Protein AF-A0A954W2I2-F1 (afdb_monomer)

Radius of gyration: 37.7 Å; Cα contacts (8 Å, |Δi|>4): 2623; chains: 1; bounding box: 98×99×85 Å

Nearest PDB structures (foldseek):
  6d8k-assembly1_A  TM=4.641E-01  e=4.142E-04  Bacteroides ovatus
  6d89-assembly1_B  TM=4.055E-01  e=1.858E-03  Bacteroides uniformis
  2ca3-assembly1_A  TM=5.956E-01  e=1.032E-01  Ancylobacter novellus
  2c9x-assembly1_A  TM=5.765E-01  e=9.878E-02  Ancylobacter novellus
  2ca4-assembly1_A  TM=5.779E-01  e=1.179E-01  Ancylobacter novellus

pLDDT: mean 89.98, std 8.97, range [37.19, 98.88]

Sequence (942 aa):
RYFGFHALLSNTEGGLVNGDRLGDDYAMYSGVEDPRFKMVTHDMDTILSLGQVQRTIFAATNIPALRRMIYHPDILPRYFEQLRDMIQNVLHSPRAEMALRESLRGVSSENDIQRMLQFLQARGDYVLSLIPNEVTVSPFLESGRDYWETDSASLALVGTANYDAQSVTVNGRIATLSTDRSWQYGNYVTTIVSTSSTWRYLDNGSNQGTAWRELDFVPDNSWGEGQSQLGYGDNDERTVVGFGDDPNNKHVTTYFRHEFNIPDASQYLTMDMGIIRDDGAAVYLNGQEIARLSLPDNADYQTLASDNLTGGSERSYTFIDLDPALLNDGKNVIAVEIHQAAVDSDDISMQLFVRGRYQPRNVTDLVPGVNRVTVRSMSGPDGTGEVLDETHLDVWYKGGTPTTVSGTLPSGQTTWTTANSPYLVTSDVVVPADGTLVIEPGTSVYFAPDTELRIEGMLEANGTADARIRFTAAPGQALVADEPGGRPGLPAAPPKWDGIHLVDSRAANSIRYVDVEHAQDSEGSIGVINSNAVISNVTVAGTHIRMIYGSNASMILENSVFPDMFAENESPAALGLDNISEHVKLIGRPPRDTGQLIIRNNVFGSNKGHNDVIDADSYQKGQGPLLQIIGNWFRGAGDELLDLGGDVYVAENFFQNVFKDDETSDRGYANAISTGDAGTDTTIVVARNVFYDVDHAINLKNSAATIFENNTVVTVHPDFNDRFNNPNVGSAINLYVDEPGARPGRGAYAAGNIFYDVPRVFGNADLPDETVSSLRLVGNVLDANVANSSVASRPGTVLNLGSQNRIGDARVSGIAAGDISLHAGSAAFNAYLGQDAGADVPPGAWITSSVQSPTAADTVQFTVGGPGIFAYQYRVNGGAWSDVRDIGNGFDGVNTVRTDTLTLSGLTNGNYVVEVQGQDFAGNWISQHLDSIEFAVQSNTS

Structure (mmCIF, N/CA/C/O backbone):
data_AF-A0A954W2I2-F1
#
_entry.id   AF-A0A954W2I2-F1
#
loop_
_atom_site.group_PDB
_atom_site.id
_atom_site.type_symbol
_atom_site.label_atom_id
_atom_site.label_alt_id
_atom_site.label_comp_id
_atom_site.label_asym_id
_atom_site.label_entity_id
_atom_site.label_seq_id
_atom_site.pdbx_PDB_ins_code
_atom_site.Cartn_x
_atom_site.Cartn_y
_atom_site.Cartn_z
_atom_site.occupancy
_atom_site.B_iso_or_equiv
_atom_site.auth_seq_id
_atom_site.auth_comp_id
_atom_site.auth_asym_id
_atom_site.auth_atom_id
_atom_site.pdbx_PDB_model_num
ATOM 1 N N . ARG A 1 1 ? -7.887 -34.443 -11.861 1.00 86.50 1 ARG A N 1
ATOM 2 C CA . ARG A 1 1 ? -7.663 -34.109 -13.290 1.00 86.50 1 ARG A CA 1
ATOM 3 C C . ARG A 1 1 ? -8.789 -34.600 -14.208 1.00 86.50 1 ARG A C 1
ATOM 5 O O . ARG A 1 1 ? -9.474 -33.738 -14.722 1.00 86.50 1 ARG A O 1
ATOM 12 N N . TYR A 1 2 ? -9.052 -35.913 -14.359 1.00 89.56 2 TYR A N 1
ATOM 13 C CA . TYR A 1 2 ? -10.120 -36.452 -15.243 1.00 89.56 2 TYR A CA 1
ATOM 14 C C . TYR A 1 2 ? -11.472 -35.726 -15.099 1.00 89.56 2 TYR A C 1
ATOM 16 O O . TYR A 1 2 ? -11.940 -35.108 -16.046 1.00 89.56 2 TYR A O 1
ATOM 24 N N . PHE A 1 3 ? -12.045 -35.696 -13.890 1.00 91.00 3 PHE A N 1
ATOM 25 C CA . PHE A 1 3 ? -13.309 -34.990 -13.635 1.00 91.00 3 PHE A CA 1
ATOM 26 C C . PHE A 1 3 ? -13.245 -33.490 -13.954 1.00 91.00 3 PHE A C 1
ATOM 28 O O . PHE A 1 3 ? -14.192 -32.940 -14.504 1.00 91.00 3 PHE A O 1
ATOM 35 N N . GLY A 1 4 ? -12.108 -32.847 -13.670 1.00 91.75 4 GLY A N 1
ATOM 36 C CA . GLY A 1 4 ? -11.920 -31.421 -13.931 1.00 91.75 4 GLY A CA 1
ATOM 37 C C . GLY A 1 4 ? -11.895 -31.119 -15.427 1.00 91.75 4 GLY A C 1
ATOM 38 O O . GLY A 1 4 ? -12.516 -30.162 -15.865 1.00 91.75 4 GLY A O 1
ATOM 39 N N . PHE A 1 5 ? -11.260 -31.976 -16.231 1.00 90.00 5 PHE A N 1
ATOM 40 C CA . PHE A 1 5 ? -11.239 -31.829 -17.686 1.00 90.00 5 PHE A CA 1
ATOM 41 C C . PHE A 1 5 ? -12.660 -31.840 -18.266 1.00 90.00 5 PHE A C 1
ATOM 43 O O . PHE A 1 5 ? -13.027 -30.959 -19.036 1.00 90.00 5 PHE A O 1
ATOM 50 N N . HIS A 1 6 ? -13.503 -32.772 -17.822 1.00 89.38 6 HIS A N 1
ATOM 51 C CA . HIS A 1 6 ? -14.897 -32.832 -18.267 1.00 89.38 6 HIS A CA 1
ATOM 52 C C . HIS A 1 6 ? -15.765 -31.687 -17.750 1.00 89.38 6 HIS A C 1
ATOM 54 O O . HIS A 1 6 ? -16.657 -31.236 -18.467 1.00 89.38 6 HIS A O 1
ATOM 60 N N . ALA A 1 7 ? -15.486 -31.183 -16.546 1.00 90.69 7 ALA A N 1
ATOM 61 C CA . ALA A 1 7 ? -16.116 -29.968 -16.049 1.00 90.69 7 ALA A CA 1
ATOM 62 C C . ALA A 1 7 ? -15.771 -28.756 -16.935 1.00 90.69 7 ALA A C 1
ATOM 64 O O . ALA A 1 7 ? -16.663 -27.963 -17.244 1.00 90.69 7 ALA A O 1
ATOM 65 N N . LEU A 1 8 ? -14.519 -28.631 -17.392 1.00 90.69 8 LEU A N 1
ATOM 66 C CA . LEU A 1 8 ? -14.087 -27.561 -18.301 1.00 90.69 8 LEU A CA 1
ATOM 67 C C . LEU A 1 8 ? -14.719 -27.682 -19.687 1.00 90.69 8 LEU A C 1
ATOM 69 O O . LEU A 1 8 ? -15.139 -26.680 -20.244 1.00 90.69 8 LEU A O 1
ATOM 73 N N . LEU A 1 9 ? -14.878 -28.897 -20.211 1.00 88.12 9 LEU A N 1
ATOM 74 C CA . LEU A 1 9 ? -15.574 -29.115 -21.484 1.00 88.12 9 LEU A CA 1
ATOM 75 C C . LEU A 1 9 ? -17.100 -28.987 -21.385 1.00 88.12 9 LEU A C 1
ATOM 77 O O . LEU A 1 9 ? -17.787 -29.066 -22.397 1.00 88.12 9 LEU A O 1
ATOM 81 N N . SER A 1 10 ? -17.647 -28.808 -20.178 1.00 88.38 10 SER A N 1
ATOM 82 C CA . SER A 1 10 ? -19.093 -28.835 -19.932 1.00 88.38 10 SER A CA 1
ATOM 83 C C . SER A 1 10 ? -19.747 -30.136 -20.436 1.00 88.38 10 SER A C 1
ATOM 85 O O . SER A 1 10 ? -20.906 -30.126 -20.839 1.00 88.38 10 SER A O 1
ATOM 87 N N . ASN A 1 11 ? -19.025 -31.265 -20.377 1.00 86.31 11 ASN A N 1
ATOM 88 C CA . ASN A 1 11 ? -19.414 -32.541 -20.993 1.00 86.31 11 ASN A CA 1
ATOM 89 C C . ASN A 1 11 ? -20.772 -33.057 -20.489 1.00 86.31 11 ASN A C 1
ATOM 91 O O . ASN A 1 11 ? -20.876 -33.326 -19.297 1.00 86.31 11 ASN A O 1
ATOM 95 N N . THR A 1 12 ? -21.781 -33.247 -21.346 1.00 83.19 12 THR A N 1
ATOM 96 C CA . THR A 1 12 ? -23.143 -33.695 -20.976 1.00 83.19 12 THR A CA 1
ATOM 97 C C . THR A 1 12 ? -23.441 -35.191 -21.191 1.00 83.19 12 THR A C 1
ATOM 99 O O . THR A 1 12 ? -24.573 -35.587 -20.935 1.00 83.19 12 THR A O 1
ATOM 102 N N . GLU A 1 13 ? -22.452 -36.024 -21.536 1.00 80.81 13 GLU A N 1
ATOM 103 C CA . GLU A 1 13 ? -22.639 -37.481 -21.738 1.00 80.81 13 GLU A CA 1
ATOM 104 C C . GLU A 1 13 ? -23.130 -38.296 -20.523 1.00 80.81 13 GLU A C 1
ATOM 106 O O . GLU A 1 13 ? -22.941 -37.914 -19.359 1.00 80.81 13 GLU A O 1
ATOM 111 N N . GLY A 1 14 ? -23.696 -39.475 -20.793 1.00 75.88 14 GLY A N 1
ATOM 112 C CA . GLY A 1 14 ? -24.172 -40.466 -19.822 1.00 75.88 14 GLY A CA 1
ATOM 113 C C . GLY A 1 14 ? -23.029 -41.169 -19.083 1.00 75.88 14 GLY A C 1
ATOM 114 O O . GLY A 1 14 ? -22.741 -42.345 -19.267 1.00 75.88 14 GLY A O 1
ATOM 115 N N . GLY A 1 15 ? -22.329 -40.459 -18.197 1.00 79.94 15 GLY A N 1
ATOM 116 C CA . GLY A 1 15 ? -21.151 -41.013 -17.526 1.00 79.94 15 GLY A CA 1
ATOM 117 C C . GLY A 1 15 ? -20.948 -40.552 -16.090 1.00 79.94 15 GLY A C 1
ATOM 118 O O . GLY A 1 15 ? -21.624 -39.657 -15.572 1.00 79.94 15 GLY A O 1
ATOM 119 N N . LEU A 1 16 ? -19.915 -41.118 -15.451 1.00 85.19 16 LEU A N 1
ATOM 120 C CA . LEU A 1 16 ? -19.488 -40.742 -14.094 1.00 85.19 16 LEU A CA 1
ATOM 121 C C . LEU A 1 16 ? -19.253 -39.234 -13.939 1.00 85.19 16 LEU A C 1
ATOM 123 O O . LEU A 1 16 ? -19.415 -38.684 -12.853 1.00 85.19 16 LEU A O 1
ATOM 127 N N . VAL A 1 17 ? -18.872 -38.563 -15.025 1.00 84.50 17 VAL A N 1
ATOM 128 C CA . VAL A 1 17 ? -18.570 -37.127 -15.070 1.00 84.50 17 VAL A CA 1
ATOM 129 C C . VAL A 1 17 ? -19.801 -36.241 -14.866 1.00 84.50 17 VAL A C 1
ATOM 131 O O . VAL A 1 17 ? -19.653 -35.135 -14.351 1.00 84.50 17 VAL A O 1
ATOM 134 N N . ASN A 1 18 ? -21.001 -36.744 -15.173 1.00 82.94 18 ASN A N 1
ATOM 135 C CA . ASN A 1 18 ? -22.278 -36.055 -14.948 1.00 82.94 18 ASN A CA 1
ATOM 136 C C . ASN A 1 18 ? -23.064 -36.569 -13.755 1.00 82.94 18 ASN A C 1
ATOM 138 O O . ASN A 1 18 ? -24.128 -36.042 -13.424 1.00 82.94 18 ASN A O 1
ATOM 142 N N . GLY A 1 19 ? -22.510 -37.585 -13.099 1.00 78.75 19 GLY A N 1
ATOM 143 C CA . GLY A 1 19 ? -23.147 -38.258 -11.990 1.00 78.75 19 GLY A CA 1
ATOM 144 C C . GLY A 1 19 ? -24.462 -38.934 -12.382 1.00 78.75 19 GLY A C 1
ATOM 145 O O . GLY A 1 19 ? -25.343 -39.086 -11.533 1.00 78.75 19 GLY A O 1
ATOM 146 N N . ASP A 1 20 ? -24.584 -39.334 -13.652 1.00 77.12 20 ASP A N 1
ATOM 147 C CA . ASP A 1 20 ? -25.616 -40.266 -14.086 1.00 77.12 20 ASP A CA 1
ATOM 148 C C . ASP A 1 20 ? -25.353 -41.636 -13.436 1.00 77.12 20 ASP A C 1
ATOM 150 O O . ASP A 1 20 ? -24.212 -42.093 -13.334 1.00 77.12 20 ASP A O 1
ATOM 154 N N . ARG A 1 21 ? -26.417 -42.280 -12.950 1.00 60.41 21 ARG A N 1
ATOM 155 C CA . ARG A 1 21 ? -26.360 -43.611 -12.335 1.00 60.41 21 ARG A CA 1
ATOM 156 C C . ARG A 1 21 ? -26.293 -44.737 -13.373 1.00 60.41 21 ARG A C 1
ATOM 158 O O . ARG A 1 21 ? -26.057 -45.871 -12.965 1.00 60.41 21 ARG A O 1
ATOM 165 N N . LEU A 1 22 ? -26.520 -44.444 -14.657 1.00 68.62 22 LEU A N 1
ATOM 166 C CA . LEU A 1 22 ? -26.462 -45.420 -15.752 1.00 68.62 22 LEU A CA 1
ATOM 167 C C . LEU A 1 22 ? -25.013 -45.778 -16.138 1.00 68.62 22 LEU A C 1
ATOM 169 O O . LEU A 1 22 ? -24.700 -46.963 -16.225 1.00 68.62 22 LEU A O 1
ATOM 173 N N . GLY A 1 23 ? -24.119 -44.783 -16.222 1.00 64.62 23 GLY A N 1
ATOM 174 C CA . GLY A 1 23 ? -22.660 -44.956 -16.177 1.00 64.62 23 GLY A CA 1
ATOM 175 C C . GLY A 1 23 ? -22.021 -45.732 -17.336 1.00 64.62 23 GLY A C 1
ATOM 176 O O . GLY A 1 23 ? -21.141 -46.551 -17.076 1.00 64.62 23 GLY A O 1
ATOM 177 N N . ASP A 1 24 ? -22.423 -45.491 -18.582 1.00 74.56 24 ASP A N 1
ATOM 178 C CA . ASP A 1 24 ? -21.962 -46.221 -19.770 1.00 74.56 24 ASP A CA 1
ATOM 179 C C . ASP A 1 24 ? -20.808 -45.551 -20.543 1.00 74.56 24 ASP A C 1
ATOM 181 O O . ASP A 1 24 ? -20.034 -46.252 -21.199 1.00 74.56 24 ASP A O 1
ATOM 185 N N . ASP A 1 25 ? -20.577 -44.247 -20.367 1.00 81.81 25 ASP A N 1
ATOM 186 C CA . ASP A 1 25 ? -19.609 -43.479 -21.173 1.00 81.81 25 ASP A CA 1
ATOM 187 C C . ASP A 1 25 ? -18.194 -43.374 -20.572 1.00 81.81 25 ASP A C 1
ATOM 189 O O . ASP A 1 25 ? -17.536 -42.325 -20.552 1.00 81.81 25 ASP A O 1
ATOM 193 N N . TYR A 1 26 ? -17.676 -44.490 -20.053 1.00 83.75 26 TYR A N 1
ATOM 194 C CA . TYR A 1 26 ? -16.269 -44.594 -19.658 1.00 83.75 26 TYR A CA 1
ATOM 195 C C . TYR A 1 26 ? -15.740 -46.030 -19.694 1.00 83.75 26 TYR A C 1
ATOM 197 O O . TYR A 1 26 ? -16.460 -47.004 -19.497 1.00 83.75 26 TYR A O 1
ATOM 205 N N . ALA A 1 27 ? -14.424 -46.159 -19.855 1.00 84.94 27 ALA A N 1
ATOM 206 C CA . ALA A 1 27 ? -13.701 -47.400 -19.612 1.00 84.94 27 ALA A CA 1
ATOM 207 C C . ALA A 1 27 ? -12.643 -47.205 -18.518 1.00 84.94 27 ALA A C 1
ATOM 209 O O . ALA A 1 27 ? -12.131 -46.106 -18.300 1.00 84.94 27 ALA A O 1
ATOM 210 N N . MET A 1 28 ? -12.286 -48.291 -17.832 1.00 86.44 28 MET A N 1
ATOM 211 C CA . MET A 1 28 ? -11.155 -48.325 -16.906 1.00 86.44 28 MET A CA 1
ATOM 212 C C . MET A 1 28 ? -10.052 -49.198 -17.488 1.00 86.44 28 MET A C 1
ATOM 214 O O . MET A 1 28 ? -10.262 -50.373 -17.779 1.00 86.44 28 MET A O 1
ATOM 218 N N . TYR A 1 29 ? -8.864 -48.626 -17.629 1.00 86.56 29 TYR A N 1
ATOM 219 C CA . TYR A 1 29 ? -7.682 -49.320 -18.120 1.00 86.56 29 TYR A CA 1
ATOM 220 C C . TYR A 1 29 ? -6.664 -49.478 -16.991 1.00 86.56 29 TYR A C 1
ATOM 222 O O . TYR A 1 29 ? -6.286 -48.489 -16.371 1.00 86.56 29 TYR A O 1
ATOM 230 N N . SER A 1 30 ? -6.190 -50.696 -16.736 1.00 87.88 30 SER A N 1
ATOM 231 C CA . SER A 1 30 ? -5.024 -50.953 -15.881 1.00 87.88 30 SER A CA 1
ATOM 232 C C . SER A 1 30 ? -3.902 -51.488 -16.763 1.00 87.88 30 SER A C 1
ATOM 234 O O . SER A 1 30 ? -4.107 -52.423 -17.539 1.00 87.88 30 SER A O 1
ATOM 236 N N . GLY A 1 31 ? -2.740 -50.839 -16.705 1.00 82.25 31 GLY A N 1
ATOM 237 C CA . GLY A 1 31 ? -1.587 -51.226 -17.502 1.00 82.25 31 GLY A CA 1
ATOM 238 C C . GLY A 1 31 ? -0.865 -52.435 -16.914 1.00 82.25 31 GLY A C 1
ATOM 239 O O . GLY A 1 31 ? -0.944 -52.716 -15.723 1.00 82.25 31 GLY A O 1
ATOM 240 N N . VAL A 1 32 ? -0.109 -53.135 -17.760 1.00 83.94 32 VAL A N 1
ATOM 241 C CA . VAL A 1 32 ? 0.729 -54.265 -17.323 1.00 83.94 32 VAL A CA 1
ATOM 242 C C . VAL A 1 32 ? 1.962 -53.781 -16.542 1.00 83.94 32 VAL A C 1
ATOM 244 O O . VAL A 1 32 ? 2.376 -54.434 -15.591 1.00 83.94 32 VAL A O 1
ATOM 247 N N . GLU A 1 33 ? 2.529 -52.627 -16.914 1.00 81.94 33 GLU A N 1
ATOM 248 C CA . GLU A 1 33 ? 3.701 -52.024 -16.248 1.00 81.94 33 GLU A CA 1
ATOM 249 C C . GLU A 1 33 ? 3.316 -51.011 -15.157 1.00 81.94 33 GLU A C 1
ATOM 251 O O . GLU A 1 33 ? 3.962 -50.940 -14.114 1.00 81.94 33 GLU A O 1
ATOM 256 N N . ASP A 1 34 ? 2.241 -50.249 -15.378 1.00 78.94 34 ASP A N 1
ATOM 257 C CA . ASP A 1 34 ? 1.640 -49.348 -14.392 1.00 78.94 34 ASP A CA 1
ATOM 258 C C . ASP A 1 34 ? 0.247 -49.884 -14.032 1.00 78.94 34 ASP A C 1
ATOM 260 O O . ASP A 1 34 ? -0.706 -49.647 -14.783 1.00 78.94 34 ASP A O 1
ATOM 264 N N . PRO A 1 35 ? 0.109 -50.612 -12.908 1.00 84.62 35 PRO A N 1
ATOM 265 C CA . PRO A 1 35 ? -1.141 -51.275 -12.547 1.00 84.62 35 PRO A CA 1
ATOM 266 C C . PRO A 1 35 ? -2.223 -50.298 -12.065 1.00 84.62 35 PRO A C 1
ATOM 268 O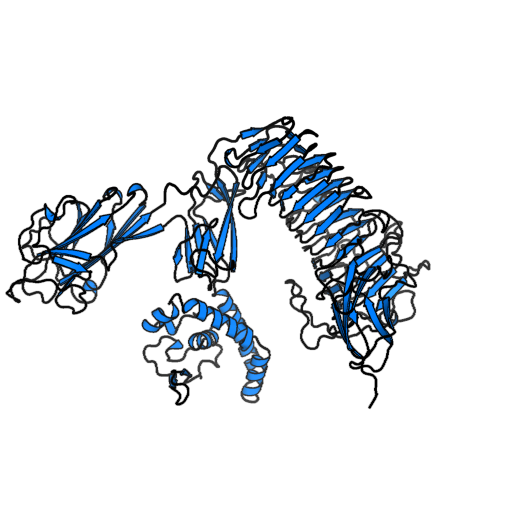 O . PRO A 1 35 ? -3.342 -50.722 -11.761 1.00 84.62 35 PRO A O 1
ATOM 271 N N . ARG A 1 36 ? -1.934 -48.991 -11.979 1.00 84.81 36 ARG A N 1
ATOM 272 C CA . ARG A 1 36 ? -2.935 -47.990 -11.595 1.00 84.81 36 ARG A CA 1
ATOM 273 C C . ARG A 1 36 ? -4.030 -47.908 -12.655 1.00 84.81 36 ARG A C 1
ATOM 275 O O . ARG A 1 36 ? -3.755 -47.763 -13.846 1.00 84.81 36 ARG A O 1
ATOM 282 N N . PHE A 1 37 ? -5.281 -47.950 -12.204 1.00 83.50 37 PHE A N 1
ATOM 283 C CA . PHE A 1 37 ? -6.432 -47.762 -13.078 1.00 83.50 37 PHE A CA 1
ATOM 284 C C . PHE A 1 37 ? -6.491 -46.321 -13.596 1.00 83.50 37 PHE A C 1
ATOM 286 O O . PHE A 1 37 ? -6.440 -45.361 -12.825 1.00 83.50 37 PHE A O 1
ATOM 293 N N . LYS A 1 38 ? -6.623 -46.177 -14.913 1.00 83.31 38 LYS A N 1
ATOM 294 C CA . LYS A 1 38 ? -6.847 -44.921 -15.624 1.00 83.31 38 LYS A CA 1
ATOM 295 C C . LYS A 1 38 ? -8.264 -44.910 -16.175 1.00 83.31 38 LYS A C 1
ATOM 297 O O . LYS A 1 38 ? -8.711 -45.892 -16.764 1.00 83.31 38 LYS A O 1
ATOM 302 N N . MET A 1 39 ? -8.938 -43.782 -16.004 1.00 85.81 39 MET A N 1
ATOM 303 C CA . MET A 1 39 ? -10.219 -43.525 -16.652 1.00 85.81 39 MET A CA 1
ATOM 304 C C . MET A 1 39 ? -9.963 -43.154 -18.109 1.00 85.81 39 MET A C 1
ATOM 306 O O . MET A 1 39 ? -9.154 -42.267 -18.388 1.00 85.81 39 MET A O 1
ATOM 310 N N . VAL A 1 40 ? -10.643 -43.836 -19.019 1.00 84.44 40 VAL A N 1
ATOM 311 C CA . VAL A 1 40 ? -10.643 -43.548 -20.450 1.00 84.44 40 VAL A CA 1
ATOM 312 C C . VAL A 1 40 ? -12.040 -43.083 -20.816 1.00 84.44 40 VAL A C 1
ATOM 314 O O . VAL A 1 40 ? -13.032 -43.702 -20.438 1.00 84.44 40 VAL A O 1
ATOM 317 N N . THR A 1 41 ? -12.109 -41.963 -21.517 1.00 78.88 41 THR A N 1
ATOM 318 C CA . THR A 1 41 ? -13.363 -41.394 -21.995 1.00 78.88 41 THR A CA 1
ATOM 319 C C . THR A 1 41 ? -13.928 -42.235 -23.125 1.00 78.88 41 THR A C 1
ATOM 321 O O . THR A 1 41 ? -13.187 -42.612 -24.034 1.00 78.88 41 THR A O 1
ATOM 324 N N . HIS A 1 42 ? -15.223 -42.508 -23.074 1.00 77.94 42 HIS A N 1
ATOM 325 C CA . HIS A 1 42 ? -15.982 -43.122 -24.153 1.00 77.94 42 HIS A CA 1
ATOM 326 C C . HIS A 1 42 ? -17.141 -42.186 -24.489 1.00 77.94 42 HIS A C 1
ATOM 328 O O . HIS A 1 42 ? -17.615 -41.532 -23.575 1.00 77.94 42 HIS A O 1
ATOM 334 N N . ASP A 1 43 ? -17.523 -42.134 -25.766 1.00 74.81 43 ASP A N 1
ATOM 335 C CA . ASP A 1 43 ? -18.531 -41.239 -26.354 1.00 74.81 43 ASP A CA 1
ATOM 336 C C . ASP A 1 43 ? -18.302 -39.740 -26.069 1.00 74.81 43 ASP A C 1
ATOM 338 O O . ASP A 1 43 ? -18.113 -39.300 -24.944 1.00 74.81 43 ASP A O 1
ATOM 342 N N . MET A 1 44 ? -18.164 -38.923 -27.108 1.00 76.56 44 MET A N 1
ATOM 343 C CA . MET A 1 44 ? -17.778 -37.506 -26.965 1.00 76.56 44 MET A CA 1
ATOM 344 C C . MET A 1 44 ? -18.493 -36.637 -27.997 1.00 76.56 44 MET A C 1
ATOM 346 O O . MET A 1 44 ? -17.948 -35.647 -28.488 1.00 76.56 44 MET A O 1
ATOM 350 N N . ASP A 1 45 ? -19.697 -37.014 -28.399 1.00 74.06 45 ASP A N 1
ATOM 351 C CA . ASP A 1 45 ? -20.433 -36.278 -29.419 1.00 74.06 45 ASP A CA 1
ATOM 352 C C . ASP A 1 45 ? -21.128 -35.020 -28.853 1.00 74.06 45 ASP A C 1
ATOM 354 O O . ASP A 1 45 ? -21.375 -34.066 -29.598 1.00 74.06 45 ASP A O 1
ATOM 358 N N . THR A 1 46 ? -21.303 -34.918 -27.530 1.00 72.31 46 THR A N 1
ATOM 359 C CA . THR A 1 46 ? -21.848 -33.729 -26.854 1.00 72.31 46 THR A CA 1
ATOM 360 C C . THR A 1 46 ? -20.826 -32.619 -26.575 1.00 72.31 46 THR A C 1
ATOM 362 O O . THR A 1 46 ? -21.223 -31.455 -26.471 1.00 72.31 46 THR A O 1
ATOM 365 N N . ILE A 1 47 ? -19.515 -32.908 -26.527 1.00 71.88 47 ILE A N 1
ATOM 366 C CA . ILE A 1 47 ? -18.461 -31.912 -26.201 1.00 71.88 47 ILE A CA 1
ATOM 367 C C . ILE A 1 47 ? -18.081 -30.988 -27.372 1.00 71.88 47 ILE A C 1
ATOM 369 O O . ILE A 1 47 ? -17.350 -30.018 -27.180 1.00 71.88 47 ILE A O 1
ATOM 373 N N . LEU A 1 48 ? -18.542 -31.303 -28.587 1.00 63.16 48 LEU A N 1
ATOM 374 C CA . LEU A 1 48 ? -18.307 -30.514 -29.806 1.00 63.16 48 LEU A CA 1
ATOM 375 C C . LEU A 1 48 ? -19.510 -29.636 -30.192 1.00 63.16 48 LEU A C 1
ATOM 377 O O . LEU A 1 48 ? -19.427 -28.845 -31.133 1.00 63.16 48 LEU A O 1
ATOM 381 N N . SER A 1 49 ? -20.619 -29.745 -29.455 1.00 62.59 49 SER A N 1
ATOM 382 C CA . SER A 1 49 ? -21.685 -28.741 -29.456 1.00 62.59 49 SER A CA 1
ATOM 383 C C . SER A 1 49 ? -21.302 -27.600 -28.503 1.00 62.59 49 SER A C 1
ATOM 385 O O . SER A 1 49 ? -20.543 -27.824 -27.562 1.00 62.59 49 SER A O 1
ATOM 387 N N . LEU A 1 50 ? -21.750 -26.359 -28.742 1.00 65.25 50 LEU A N 1
ATOM 388 C CA . LEU A 1 50 ? -21.446 -25.250 -27.823 1.00 65.25 50 LEU A CA 1
ATOM 389 C C . LEU A 1 50 ? -22.061 -25.573 -26.451 1.00 65.25 50 LEU A C 1
ATOM 391 O O . LEU A 1 50 ? -23.276 -25.481 -26.279 1.00 65.25 50 LEU A O 1
ATOM 395 N N . GLY A 1 51 ? -21.224 -26.015 -25.509 1.00 73.75 51 GLY A N 1
ATOM 396 C CA . GLY A 1 51 ? -21.629 -26.406 -24.164 1.00 73.75 51 GLY A CA 1
ATOM 397 C C . GLY A 1 51 ? -22.149 -25.226 -23.337 1.00 73.75 51 GLY A C 1
ATOM 398 O O . GLY A 1 51 ? -22.268 -24.092 -23.800 1.00 73.75 51 GLY A O 1
ATOM 399 N N . GLN A 1 52 ? -22.448 -25.465 -22.060 1.00 86.38 52 GLN A N 1
ATOM 400 C CA . GLN A 1 52 ? -22.946 -24.415 -21.165 1.00 86.38 52 GLN A CA 1
ATOM 401 C C . GLN A 1 52 ? -21.802 -23.751 -20.389 1.00 86.38 52 GLN A C 1
ATOM 403 O O . GLN A 1 52 ? -21.125 -24.418 -19.602 1.00 86.38 52 GLN A O 1
ATOM 408 N N . VAL A 1 53 ? -21.626 -22.434 -20.571 1.00 89.12 53 VAL A N 1
ATOM 409 C CA . VAL A 1 53 ? -20.584 -21.637 -19.889 1.00 89.12 53 VAL A CA 1
ATOM 410 C C . VAL A 1 53 ? -20.751 -21.673 -18.371 1.00 89.12 53 VAL A C 1
ATOM 412 O O . VAL A 1 53 ? -19.770 -21.876 -17.671 1.00 89.12 53 VAL A O 1
ATOM 415 N N . GLN A 1 54 ? -21.980 -21.558 -17.856 1.00 92.19 54 GLN A N 1
ATOM 416 C CA . GLN A 1 54 ? -22.265 -21.439 -16.415 1.00 92.19 54 GLN A CA 1
ATOM 417 C C . GLN A 1 54 ? -22.657 -22.766 -15.740 1.00 92.19 54 GLN A C 1
ATOM 419 O O . GLN A 1 54 ? -23.424 -22.805 -14.780 1.00 92.19 54 GLN A O 1
ATOM 424 N N . ARG A 1 55 ? -22.178 -23.897 -16.263 1.00 88.81 55 ARG A N 1
ATOM 425 C CA . ARG A 1 55 ? -22.503 -25.214 -15.705 1.00 88.81 55 ARG A CA 1
ATOM 426 C C . ARG A 1 55 ? -21.696 -25.513 -14.439 1.00 88.81 55 ARG A C 1
ATOM 428 O O . ARG A 1 55 ? -20.526 -25.145 -14.349 1.00 88.81 55 ARG A O 1
ATOM 435 N N . THR A 1 56 ? -22.272 -26.248 -13.488 1.00 90.06 56 THR A N 1
ATOM 436 C CA . THR A 1 56 ? -21.550 -26.660 -12.270 1.00 90.06 56 THR A CA 1
ATOM 437 C C . THR A 1 56 ? -20.256 -27.421 -12.585 1.00 90.06 56 THR A C 1
ATOM 439 O O . THR A 1 56 ? -20.216 -28.261 -13.485 1.00 90.06 56 THR A O 1
ATOM 442 N N . ILE A 1 57 ? -19.200 -27.157 -11.813 1.00 92.62 57 ILE A N 1
ATOM 443 C CA . ILE A 1 57 ? -17.947 -27.929 -11.840 1.00 92.62 57 ILE A CA 1
ATOM 444 C C . ILE A 1 57 ? -18.017 -29.199 -10.980 1.00 92.62 57 ILE A C 1
ATOM 446 O O . ILE A 1 57 ? -17.045 -29.942 -10.905 1.00 92.62 57 ILE A O 1
ATOM 450 N N . PHE A 1 58 ? -19.158 -29.469 -10.341 1.00 91.88 58 PHE A N 1
ATOM 451 C CA . PHE A 1 58 ? -19.365 -30.595 -9.427 1.00 91.88 58 PHE A CA 1
ATOM 452 C C . PHE A 1 58 ? -20.399 -31.606 -9.946 1.00 91.88 58 PHE A C 1
ATOM 454 O O . PHE A 1 58 ? -20.994 -32.332 -9.155 1.00 91.88 58 PHE A O 1
ATOM 461 N N . ALA A 1 59 ? -20.626 -31.695 -11.260 1.00 88.69 59 ALA A N 1
ATOM 462 C CA . ALA A 1 59 ? -21.658 -32.572 -11.835 1.00 88.69 59 ALA A CA 1
ATOM 463 C C . ALA A 1 59 ? -21.516 -34.051 -11.400 1.00 88.69 59 ALA A C 1
ATOM 465 O O . ALA A 1 59 ? -22.491 -34.678 -10.989 1.00 88.69 59 ALA A O 1
ATOM 466 N N . ALA A 1 60 ? -20.286 -34.574 -11.353 1.00 88.38 60 ALA A N 1
ATOM 467 C CA . ALA A 1 60 ? -19.977 -35.924 -10.868 1.00 88.38 60 ALA A CA 1
ATOM 468 C C . ALA A 1 60 ? -20.433 -36.205 -9.419 1.00 88.38 60 ALA A C 1
ATOM 470 O O . ALA A 1 60 ? -20.604 -37.360 -9.026 1.00 88.38 60 ALA A O 1
ATOM 471 N N . THR A 1 61 ? -20.650 -35.165 -8.607 1.00 88.12 61 THR A N 1
ATOM 472 C CA . THR A 1 61 ? -21.031 -35.305 -7.191 1.00 88.12 61 THR A CA 1
ATOM 473 C C . THR A 1 61 ? -22.488 -35.730 -6.979 1.00 88.12 61 THR A C 1
ATOM 475 O O . THR A 1 61 ? -22.873 -36.034 -5.850 1.00 88.12 61 THR A O 1
ATOM 478 N N . ASN A 1 62 ? -23.287 -35.864 -8.044 1.00 84.88 62 ASN A N 1
ATOM 479 C CA . ASN A 1 62 ? -24.583 -36.547 -7.954 1.00 84.88 62 ASN A CA 1
ATOM 480 C C . ASN A 1 62 ? -24.429 -38.039 -7.586 1.00 84.88 62 ASN A C 1
ATOM 482 O O . ASN A 1 62 ? -25.366 -38.650 -7.067 1.00 84.88 62 ASN A O 1
ATOM 486 N N . ILE A 1 63 ? -23.236 -38.621 -7.780 1.00 85.75 63 ILE A N 1
ATOM 487 C CA . ILE A 1 63 ? -22.874 -39.942 -7.257 1.00 85.75 63 ILE A CA 1
ATOM 488 C C . ILE A 1 63 ? -22.317 -39.780 -5.829 1.00 85.75 63 ILE A C 1
ATOM 490 O O . ILE A 1 63 ? -21.251 -39.182 -5.661 1.00 85.75 63 ILE A O 1
ATOM 494 N N . PRO A 1 64 ? -22.950 -40.363 -4.787 1.00 85.19 64 PRO A N 1
ATOM 495 C CA . PRO A 1 64 ? -22.540 -40.159 -3.391 1.00 85.19 64 PRO A CA 1
ATOM 496 C C . PRO A 1 64 ? -21.078 -40.516 -3.089 1.00 85.19 64 PRO A C 1
ATOM 498 O O . PRO A 1 64 ? -20.422 -39.841 -2.297 1.00 85.19 64 PRO A O 1
ATOM 501 N N . ALA A 1 65 ? -20.538 -41.555 -3.733 1.00 86.25 65 ALA A N 1
ATOM 502 C CA . ALA A 1 65 ? -19.138 -41.943 -3.562 1.00 86.25 65 ALA A CA 1
ATOM 503 C C . ALA A 1 65 ? -18.168 -40.888 -4.122 1.00 86.25 65 ALA A C 1
ATOM 505 O O . ALA A 1 65 ? -17.199 -40.533 -3.453 1.00 86.25 65 ALA A O 1
ATOM 506 N N . LEU A 1 66 ? -18.459 -40.340 -5.308 1.00 87.75 66 LEU A N 1
ATOM 507 C CA . LEU A 1 66 ? -17.656 -39.275 -5.911 1.00 87.75 66 LEU A CA 1
ATOM 508 C C . LEU A 1 66 ? -17.825 -37.955 -5.164 1.00 87.75 66 LEU A C 1
ATOM 510 O O . LEU A 1 66 ? -16.846 -37.236 -5.013 1.00 87.75 66 LEU A O 1
ATOM 514 N N . ARG A 1 67 ? -19.016 -37.670 -4.621 1.00 87.44 67 ARG A N 1
ATOM 515 C CA . ARG A 1 67 ? -19.232 -36.535 -3.714 1.00 87.44 67 ARG A CA 1
ATOM 516 C C . ARG A 1 67 ? -18.280 -36.591 -2.524 1.00 87.44 67 ARG A C 1
ATOM 518 O O . ARG A 1 67 ? -17.560 -35.630 -2.288 1.00 87.44 67 ARG A O 1
ATOM 525 N N . ARG A 1 68 ? -18.236 -37.725 -1.815 1.00 86.50 68 ARG A N 1
ATOM 526 C CA . ARG A 1 68 ? -17.322 -37.912 -0.674 1.00 86.50 68 ARG A CA 1
ATOM 527 C C . ARG A 1 68 ? -15.855 -37.768 -1.072 1.00 86.50 68 ARG A C 1
ATOM 529 O O . ARG A 1 68 ? -15.093 -37.175 -0.326 1.00 86.50 68 ARG A O 1
ATOM 536 N N . MET A 1 69 ? -15.469 -38.299 -2.233 1.00 89.31 69 MET A N 1
ATOM 537 C CA . MET A 1 69 ? -14.092 -38.207 -2.721 1.00 89.31 69 MET A CA 1
ATOM 538 C C . MET A 1 69 ? -13.709 -36.774 -3.112 1.00 89.31 69 MET A C 1
ATOM 540 O O . MET A 1 69 ? -12.664 -36.297 -2.693 1.00 89.31 69 MET A O 1
ATOM 544 N N . ILE A 1 70 ? -14.530 -36.090 -3.915 1.00 88.31 70 ILE A N 1
ATOM 545 C CA . ILE A 1 70 ? -14.225 -34.748 -4.432 1.00 88.31 70 ILE A CA 1
ATOM 546 C C . ILE A 1 70 ? -14.226 -33.716 -3.302 1.00 88.31 70 ILE A C 1
ATOM 548 O O . ILE A 1 70 ? -13.326 -32.887 -3.264 1.00 88.31 70 ILE A O 1
ATOM 552 N N . TYR A 1 71 ? -15.176 -33.791 -2.363 1.00 83.81 71 TYR A N 1
ATOM 553 C CA . TYR A 1 71 ? -15.217 -32.904 -1.192 1.00 83.81 71 TYR A CA 1
ATOM 554 C C . TYR A 1 71 ? -14.278 -33.336 -0.056 1.00 83.81 71 TYR A C 1
ATOM 556 O O . TYR A 1 71 ? -14.298 -32.729 1.014 1.00 83.81 71 TYR A O 1
ATOM 564 N N . HIS A 1 72 ? -13.448 -34.367 -0.254 1.00 83.50 72 HIS A N 1
ATOM 565 C CA . HIS A 1 72 ? -12.465 -34.749 0.752 1.00 83.50 72 HIS A CA 1
ATOM 566 C C . HIS A 1 72 ? -11.447 -33.608 0.949 1.00 83.50 72 HIS A C 1
ATOM 568 O O . HIS A 1 72 ? -10.956 -33.080 -0.056 1.00 83.50 72 HIS A O 1
ATOM 574 N N . PRO A 1 73 ? -11.079 -33.251 2.196 1.00 73.94 73 PRO A N 1
ATOM 575 C CA . PRO A 1 73 ? -10.158 -32.146 2.478 1.00 73.94 73 PRO A CA 1
ATOM 576 C C . PRO A 1 73 ? -8.840 -32.206 1.695 1.00 73.94 73 PRO A C 1
ATOM 578 O O . PRO A 1 73 ? -8.395 -31.180 1.196 1.00 73.94 73 PRO A O 1
ATOM 581 N N . ASP A 1 74 ? -8.282 -33.405 1.502 1.00 81.38 74 ASP A N 1
ATOM 582 C CA . ASP A 1 74 ? -7.024 -33.611 0.761 1.00 81.38 74 ASP A CA 1
ATOM 583 C C . ASP A 1 74 ? -7.167 -33.602 -0.775 1.00 81.38 74 ASP A C 1
ATOM 585 O O . ASP A 1 74 ? -6.166 -33.579 -1.499 1.00 81.38 74 ASP A O 1
ATOM 589 N N . ILE A 1 75 ? -8.397 -33.696 -1.293 1.00 87.50 75 ILE A N 1
ATOM 590 C CA . ILE A 1 75 ? -8.682 -33.851 -2.729 1.00 87.50 75 ILE A CA 1
ATOM 591 C C . ILE A 1 75 ? -9.260 -32.574 -3.327 1.00 87.50 75 ILE A C 1
ATOM 593 O O . ILE A 1 75 ? -8.891 -32.230 -4.450 1.00 87.50 75 ILE A O 1
ATOM 597 N N . LEU A 1 76 ? -10.131 -31.862 -2.609 1.00 87.25 76 LEU A N 1
ATOM 598 C CA . LEU A 1 76 ? -10.779 -30.654 -3.119 1.00 87.25 76 LEU A CA 1
ATOM 599 C C . LEU A 1 76 ? -9.770 -29.567 -3.552 1.00 87.25 76 LEU A C 1
ATOM 601 O O . LEU A 1 76 ? -9.908 -29.076 -4.673 1.00 87.25 76 LEU A O 1
ATOM 605 N N . PRO A 1 77 ? -8.710 -29.248 -2.778 1.00 85.88 77 PRO A N 1
ATOM 606 C CA . PRO A 1 77 ? -7.699 -28.284 -3.215 1.00 85.88 77 PRO A CA 1
ATOM 607 C C . PRO A 1 77 ? -6.997 -28.724 -4.503 1.00 85.88 77 PRO A C 1
ATOM 609 O O . PRO A 1 77 ? -6.875 -27.955 -5.450 1.00 85.88 77 PRO A O 1
ATOM 612 N N . ARG A 1 78 ? -6.641 -30.012 -4.599 1.00 89.69 78 ARG A N 1
ATOM 613 C CA . ARG A 1 78 ? -6.037 -30.599 -5.807 1.00 89.69 78 ARG A CA 1
ATOM 614 C C . ARG A 1 78 ? -6.995 -30.575 -6.994 1.00 89.69 78 ARG A C 1
ATOM 616 O O . ARG A 1 78 ? -6.566 -30.530 -8.142 1.00 89.69 78 ARG A O 1
ATOM 623 N N . TYR A 1 79 ? -8.300 -30.669 -6.756 1.00 92.81 79 TYR A N 1
ATOM 624 C CA . TYR A 1 79 ? -9.296 -30.562 -7.815 1.00 92.81 79 TYR A CA 1
ATOM 625 C C . TYR A 1 79 ? -9.274 -29.164 -8.440 1.00 92.81 79 TYR A C 1
ATOM 627 O O . TYR A 1 79 ? -9.171 -29.057 -9.663 1.00 92.81 79 TYR A O 1
ATOM 635 N N . PHE A 1 80 ? -9.286 -28.124 -7.606 1.00 92.75 80 PHE A N 1
ATOM 636 C CA . PHE A 1 80 ? -9.176 -26.728 -8.027 1.00 92.75 80 PHE A CA 1
ATOM 637 C C . PHE A 1 80 ? -7.824 -26.401 -8.671 1.00 92.75 80 PHE A C 1
ATOM 639 O O . PHE A 1 80 ? -7.801 -25.825 -9.757 1.00 92.75 80 PHE A O 1
ATOM 646 N N . GLU A 1 81 ? -6.715 -26.854 -8.084 1.00 91.25 81 GLU A N 1
ATOM 647 C CA . GLU A 1 81 ? -5.366 -26.712 -8.651 1.00 91.25 81 GLU A CA 1
ATOM 648 C C . GLU A 1 81 ? -5.310 -27.277 -10.078 1.00 91.25 81 GLU A C 1
ATOM 650 O O . GLU A 1 81 ? -4.836 -26.629 -11.008 1.00 91.25 81 GLU A O 1
ATOM 655 N N . GLN A 1 82 ? -5.864 -28.476 -10.288 1.00 93.62 82 GLN A N 1
ATOM 656 C CA . GLN A 1 82 ? -5.888 -29.092 -11.613 1.00 93.62 82 GLN A CA 1
ATOM 657 C C . GLN A 1 82 ? -6.794 -28.339 -12.593 1.00 93.62 82 GLN A C 1
ATOM 659 O O . GLN A 1 82 ? -6.479 -28.318 -13.780 1.00 93.62 82 GLN A O 1
ATOM 664 N N . LEU A 1 83 ? -7.902 -27.740 -12.140 1.00 94.44 83 LEU A N 1
ATOM 665 C CA . LEU A 1 83 ? -8.725 -26.869 -12.986 1.00 94.44 83 LEU A CA 1
ATOM 666 C C . LEU A 1 83 ? -7.922 -25.642 -13.437 1.00 94.44 83 LEU A C 1
ATOM 668 O O . LEU A 1 83 ? -7.871 -25.389 -14.639 1.00 94.44 83 LEU A O 1
ATOM 672 N N .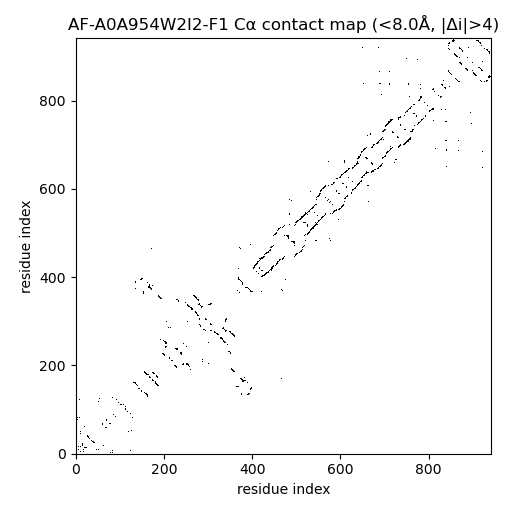 ARG A 1 84 ? -7.240 -24.949 -12.512 1.00 91.94 84 ARG A N 1
ATOM 673 C CA . ARG A 1 84 ? -6.371 -23.801 -12.830 1.00 91.94 84 ARG A CA 1
ATOM 674 C C . ARG A 1 84 ? -5.264 -24.177 -13.814 1.00 91.94 84 ARG A C 1
ATOM 676 O O . ARG A 1 84 ? -5.161 -23.540 -14.858 1.00 91.94 84 ARG A O 1
ATOM 683 N N . ASP A 1 85 ? -4.516 -25.250 -13.535 1.00 91.19 85 ASP A N 1
ATOM 684 C CA . ASP A 1 85 ? -3.449 -25.762 -14.412 1.00 91.19 85 ASP A CA 1
ATOM 685 C C . ASP A 1 85 ? -3.961 -26.012 -15.836 1.00 91.19 85 ASP A C 1
ATOM 687 O O . ASP A 1 85 ? -3.373 -25.555 -16.813 1.00 91.19 85 ASP A O 1
ATOM 691 N N . MET A 1 86 ? -5.089 -26.716 -15.976 1.00 92.69 86 MET A N 1
ATOM 692 C CA . MET A 1 86 ? -5.642 -27.022 -17.295 1.00 92.69 86 MET A CA 1
ATOM 693 C C . MET A 1 86 ? -6.139 -25.772 -18.026 1.00 92.69 86 MET A C 1
ATOM 695 O O . MET A 1 86 ? -5.964 -25.690 -19.238 1.00 92.69 86 MET A O 1
ATOM 699 N N . ILE A 1 87 ? -6.728 -24.797 -17.333 1.00 89.94 87 ILE A N 1
ATOM 700 C CA . ILE A 1 87 ? -7.164 -23.543 -17.959 1.00 89.94 87 ILE A CA 1
ATOM 701 C C . ILE A 1 87 ? -5.949 -22.759 -18.462 1.00 89.94 87 ILE A C 1
ATOM 703 O O . ILE A 1 87 ? -5.860 -22.466 -19.652 1.00 89.94 87 ILE A O 1
ATOM 707 N N . GLN A 1 88 ? -4.988 -22.491 -17.578 1.00 84.19 88 GLN A N 1
ATOM 708 C CA . GLN A 1 88 ? -3.859 -21.601 -17.851 1.00 84.19 88 GLN A CA 1
ATOM 709 C C . GLN A 1 88 ? -2.844 -2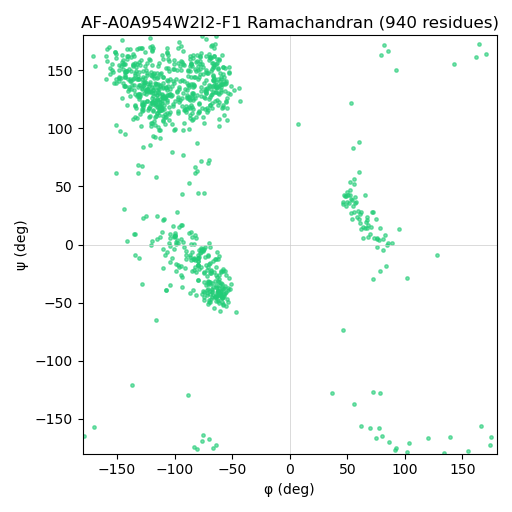2.220 -18.820 1.00 84.19 88 GLN A C 1
ATOM 711 O O . GLN A 1 88 ? -2.407 -21.564 -19.762 1.00 84.19 88 GLN A O 1
ATOM 716 N N . ASN A 1 89 ? -2.501 -23.498 -18.638 1.00 81.44 89 ASN A N 1
ATOM 717 C CA . ASN A 1 89 ? -1.401 -24.130 -19.374 1.00 81.44 89 ASN A CA 1
ATOM 718 C C . ASN A 1 89 ? -1.854 -24.962 -20.576 1.00 81.44 89 ASN A C 1
ATOM 720 O O . ASN A 1 89 ? -1.032 -25.313 -21.426 1.00 81.44 89 ASN A O 1
ATOM 724 N N . VAL A 1 90 ? -3.141 -25.319 -20.653 1.00 81.56 90 VAL A N 1
ATOM 725 C CA . VAL A 1 90 ? -3.671 -26.157 -21.737 1.00 81.56 90 VAL A CA 1
ATOM 726 C C . VAL A 1 90 ? -4.683 -25.381 -22.567 1.00 81.56 90 VAL A C 1
ATOM 728 O O . VAL A 1 90 ? -4.403 -25.117 -23.734 1.00 81.56 90 VAL A O 1
ATOM 731 N N . LEU A 1 91 ? -5.825 -24.994 -21.997 1.00 81.00 91 LEU A N 1
ATOM 732 C CA . LEU A 1 91 ? -6.977 -24.499 -22.759 1.00 81.00 91 LEU A CA 1
ATOM 733 C C . LEU A 1 91 ? -6.800 -23.076 -23.298 1.00 81.00 91 LEU A C 1
ATOM 735 O O . LEU A 1 91 ? -7.158 -22.841 -24.447 1.00 81.00 91 LEU A O 1
ATOM 739 N N . HIS A 1 92 ? -6.218 -22.157 -22.525 1.00 82.94 92 HIS A N 1
ATOM 740 C CA . HIS A 1 92 ? -5.950 -20.776 -22.961 1.00 82.94 92 HIS A CA 1
ATOM 741 C C . HIS A 1 92 ? -4.609 -20.637 -23.707 1.00 82.94 92 HIS A C 1
ATOM 743 O O . HIS A 1 92 ? -4.130 -19.535 -23.957 1.00 82.94 92 HIS A O 1
ATOM 749 N N . SER A 1 93 ? -3.969 -21.754 -24.067 1.00 75.38 93 SER A N 1
ATOM 750 C CA . SER A 1 93 ? -2.673 -21.727 -24.743 1.00 75.38 93 SER A CA 1
ATOM 751 C C . SER A 1 93 ? -2.819 -21.603 -26.269 1.00 75.38 93 SER A C 1
ATOM 753 O O . SER A 1 93 ? -3.714 -22.221 -26.856 1.00 75.38 93 SER A O 1
ATOM 755 N N . PRO A 1 94 ? -1.858 -20.963 -26.968 1.00 75.06 94 PRO A N 1
ATOM 756 C CA . PRO A 1 94 ? -1.798 -20.994 -28.435 1.00 75.06 94 PRO A CA 1
ATOM 757 C C . PRO A 1 94 ? -1.732 -22.419 -29.013 1.00 75.06 94 PRO A C 1
ATOM 759 O O . PRO A 1 94 ? -2.094 -22.662 -30.164 1.00 75.06 94 PRO A O 1
ATOM 762 N N . ARG A 1 95 ? -1.274 -23.394 -28.212 1.00 75.19 95 ARG A N 1
ATOM 763 C CA . ARG A 1 95 ? -1.225 -24.808 -28.605 1.00 75.19 95 ARG A CA 1
ATOM 764 C C . ARG A 1 95 ? -2.613 -25.433 -28.683 1.00 75.19 95 ARG A C 1
ATOM 766 O O . ARG A 1 95 ? -2.833 -26.230 -29.589 1.00 75.19 95 ARG A O 1
ATOM 773 N N . ALA A 1 96 ? -3.528 -25.091 -27.774 1.00 74.81 96 ALA A N 1
ATOM 774 C CA . ALA A 1 96 ? -4.914 -25.554 -27.848 1.00 74.81 96 ALA A CA 1
ATOM 775 C C . ALA A 1 96 ? -5.603 -25.018 -29.102 1.00 74.81 96 ALA A C 1
ATOM 777 O O . ALA A 1 96 ? -6.231 -25.789 -29.826 1.00 74.81 96 ALA A O 1
ATOM 778 N N . GLU A 1 97 ? -5.407 -23.735 -29.410 1.00 84.00 97 GLU A N 1
ATOM 779 C CA . GLU A 1 97 ? -5.912 -23.139 -30.644 1.00 84.00 97 GLU A CA 1
ATOM 780 C C . GLU A 1 97 ? -5.376 -23.862 -31.886 1.00 84.00 97 GLU A C 1
ATOM 782 O O . GLU A 1 97 ? -6.151 -24.303 -32.739 1.00 84.00 97 GLU A O 1
ATOM 787 N N . MET A 1 98 ? -4.056 -24.035 -31.972 1.00 81.75 98 MET A N 1
ATOM 788 C CA . MET A 1 98 ? -3.418 -24.730 -33.088 1.00 81.75 98 MET A CA 1
ATOM 789 C C . MET A 1 98 ? -3.935 -26.168 -33.228 1.00 81.75 98 MET A C 1
ATOM 791 O O . MET A 1 98 ? -4.313 -26.575 -34.325 1.00 81.75 98 MET A O 1
ATOM 795 N N . ALA A 1 99 ? -4.030 -26.915 -32.126 1.00 82.38 99 ALA A N 1
ATOM 796 C CA . ALA A 1 99 ? -4.523 -28.290 -32.132 1.00 82.38 99 ALA A CA 1
ATOM 797 C C . ALA A 1 99 ? -5.983 -28.386 -32.603 1.00 82.38 99 ALA A C 1
ATOM 799 O O . ALA A 1 99 ? -6.315 -29.290 -33.373 1.00 82.38 99 ALA A O 1
ATOM 800 N N . LEU A 1 100 ? -6.849 -27.453 -32.187 1.00 83.06 100 LEU A N 1
ATOM 801 C CA . LEU A 1 100 ? -8.251 -27.414 -32.613 1.00 83.06 100 LEU A CA 1
ATOM 802 C C . LEU A 1 100 ? -8.357 -27.138 -34.120 1.00 83.06 100 LEU A C 1
ATOM 804 O O . LEU A 1 100 ? -9.073 -27.837 -34.841 1.00 83.06 100 LEU A O 1
ATOM 808 N N . ARG A 1 101 ? -7.586 -26.157 -34.607 1.00 87.06 101 ARG A N 1
ATOM 809 C CA . ARG A 1 101 ? -7.519 -25.781 -36.027 1.00 87.06 101 ARG A CA 1
ATOM 810 C C . ARG A 1 101 ? -6.999 -26.908 -36.905 1.00 87.06 101 ARG A C 1
ATOM 812 O O . ARG A 1 101 ? -7.546 -27.141 -37.980 1.00 87.06 101 ARG A O 1
ATOM 819 N N . GLU A 1 102 ? -5.955 -27.601 -36.464 1.00 88.62 102 GLU A N 1
ATOM 820 C CA . GLU A 1 102 ? -5.383 -28.733 -37.191 1.00 88.62 102 GLU A CA 1
ATOM 821 C C . GLU A 1 102 ? -6.340 -29.926 -37.220 1.00 88.62 102 GLU A C 1
ATOM 823 O O . GLU A 1 102 ? -6.565 -30.499 -38.287 1.00 88.62 102 GLU A O 1
ATOM 828 N N . SER A 1 103 ? -6.949 -30.260 -36.079 1.00 84.75 103 SER A N 1
ATOM 829 C CA . SER A 1 103 ? -7.827 -31.430 -35.943 1.00 84.75 103 SER A CA 1
ATOM 830 C C . SER A 1 103 ? -9.142 -31.284 -36.711 1.00 84.75 103 SER A C 1
ATOM 832 O O . SER A 1 103 ? -9.673 -32.273 -37.212 1.00 84.75 103 SER A O 1
ATOM 834 N N . LEU A 1 104 ? -9.664 -30.059 -36.831 1.00 86.38 104 LEU A N 1
ATOM 835 C CA . LEU A 1 104 ? -10.928 -29.766 -37.520 1.00 86.38 104 LEU A CA 1
ATOM 836 C C . LEU A 1 104 ? -10.736 -29.225 -38.942 1.00 86.38 104 LEU A C 1
ATOM 838 O O . LEU A 1 104 ? -11.707 -28.841 -39.606 1.00 86.38 104 LEU A O 1
ATOM 842 N N . ARG A 1 105 ? -9.495 -29.208 -39.442 1.00 85.19 105 ARG A N 1
ATOM 843 C CA . ARG A 1 105 ? -9.176 -28.705 -40.778 1.00 85.19 105 ARG A CA 1
ATOM 844 C C . ARG A 1 105 ? -9.938 -29.488 -41.847 1.00 85.19 105 ARG A C 1
ATOM 846 O O . ARG A 1 105 ? -9.714 -30.676 -42.050 1.00 85.19 105 ARG A O 1
ATOM 853 N N . GLY A 1 106 ? -10.801 -28.791 -42.585 1.00 84.88 106 GLY A N 1
ATOM 854 C CA . GLY A 1 106 ? -11.617 -29.394 -43.644 1.00 84.88 106 GLY A CA 1
ATOM 855 C C . GLY A 1 106 ? -12.837 -30.176 -43.143 1.00 84.88 106 GLY A C 1
ATOM 856 O O . GLY A 1 106 ? -13.548 -30.743 -43.969 1.00 84.88 106 GLY A O 1
ATOM 857 N N . VAL A 1 107 ? -13.089 -30.180 -41.828 1.00 85.06 107 VAL A N 1
ATOM 858 C CA . VAL A 1 107 ? -14.268 -30.788 -41.187 1.00 85.06 107 VAL A CA 1
ATOM 859 C C . VAL A 1 107 ? -15.234 -29.709 -40.679 1.00 85.06 107 VAL A C 1
ATOM 861 O O . VAL A 1 107 ? -16.440 -29.852 -40.866 1.00 85.06 107 VAL A O 1
ATOM 864 N N . SER A 1 108 ? -14.717 -28.606 -40.123 1.00 86.06 108 SER A N 1
ATOM 865 C CA . SER A 1 108 ? -15.510 -27.480 -39.593 1.00 86.06 108 SER A CA 1
ATOM 866 C C . SER A 1 108 ? -15.160 -26.150 -40.269 1.00 86.06 108 SER A C 1
ATOM 868 O O . SER A 1 108 ? -14.082 -26.002 -40.852 1.00 86.06 108 SER A O 1
ATOM 870 N N . SER A 1 109 ? -16.065 -25.165 -40.199 1.00 89.44 109 SER A N 1
ATOM 871 C CA . SER A 1 109 ? -15.785 -23.811 -40.693 1.00 89.44 109 SER A CA 1
ATOM 872 C C . SER A 1 109 ? -14.914 -23.019 -39.710 1.00 89.44 109 SER A C 1
ATOM 874 O O . SER A 1 109 ? -14.939 -23.263 -38.505 1.00 89.44 109 SER A O 1
ATOM 876 N N . GLU A 1 110 ? -14.178 -22.027 -40.216 1.00 86.88 110 GLU A N 1
ATOM 877 C CA . GLU A 1 110 ? -13.381 -21.113 -39.384 1.00 86.88 110 GLU A CA 1
ATOM 878 C C . GLU A 1 110 ? -14.250 -20.388 -38.341 1.00 86.88 110 GLU A C 1
ATOM 880 O O . GLU A 1 110 ? -13.854 -20.251 -37.190 1.00 86.88 110 GLU A O 1
ATOM 885 N N . ASN A 1 111 ? -15.482 -20.013 -38.700 1.00 88.44 111 ASN A N 1
ATOM 886 C CA . ASN A 1 111 ? -16.421 -19.393 -37.763 1.00 88.44 111 ASN A CA 1
ATOM 887 C C . ASN A 1 111 ? -16.827 -20.335 -36.619 1.00 88.44 111 ASN A C 1
ATOM 889 O O . ASN A 1 111 ? -17.004 -19.881 -35.491 1.00 88.44 111 ASN A O 1
ATOM 893 N N . ASP A 1 112 ? -16.981 -21.632 -36.891 1.00 87.50 112 ASP A N 1
ATOM 894 C CA . ASP A 1 112 ? -17.326 -22.611 -35.854 1.00 87.50 112 ASP A CA 1
ATOM 895 C C . ASP A 1 112 ? -16.137 -22.864 -34.921 1.00 87.50 112 ASP A C 1
ATOM 897 O O . ASP A 1 112 ? -16.314 -22.904 -33.705 1.00 87.50 112 ASP A O 1
ATOM 901 N N . ILE A 1 113 ? -14.921 -22.929 -35.474 1.00 86.19 113 ILE A N 1
ATOM 902 C CA . ILE A 1 113 ? -13.671 -23.010 -34.703 1.00 86.19 113 ILE A CA 1
ATOM 903 C C . ILE A 1 113 ? -13.532 -21.797 -33.772 1.00 86.19 113 ILE A C 1
ATOM 905 O O . ILE A 1 113 ? -13.267 -21.964 -32.584 1.00 86.19 113 ILE A O 1
ATOM 909 N N . GLN A 1 114 ? -13.781 -20.581 -34.266 1.00 86.25 114 GLN A N 1
ATOM 910 C CA . GLN A 1 114 ? -13.744 -19.364 -33.444 1.00 86.25 114 GLN A CA 1
ATOM 911 C C . GLN A 1 114 ? -14.768 -19.395 -32.305 1.00 86.25 114 GLN A C 1
ATOM 913 O O . GLN A 1 114 ? -14.442 -19.045 -31.173 1.00 86.25 114 GLN A O 1
ATOM 918 N N . ARG A 1 115 ? -15.994 -19.866 -32.565 1.00 88.25 115 ARG A N 1
ATOM 919 C CA . ARG A 1 115 ? -17.014 -20.023 -31.515 1.00 88.25 115 ARG A CA 1
ATOM 920 C C . ARG A 1 115 ? -16.600 -21.039 -30.450 1.00 88.25 115 ARG A C 1
ATOM 922 O O . ARG A 1 115 ? -16.870 -20.813 -29.275 1.00 88.25 115 ARG A O 1
ATOM 929 N N . MET A 1 116 ? -15.940 -22.132 -30.837 1.00 87.25 116 MET A N 1
ATOM 930 C CA . MET A 1 116 ? -15.399 -23.115 -29.890 1.00 87.25 116 MET A CA 1
ATOM 931 C C . MET A 1 116 ? -14.302 -22.506 -29.006 1.00 87.25 116 MET A C 1
ATOM 933 O O . MET A 1 116 ? -14.319 -22.713 -27.796 1.00 87.25 116 MET A O 1
ATOM 937 N N . LEU A 1 117 ? -13.390 -21.716 -29.582 1.00 86.06 117 LEU A N 1
ATOM 938 C CA . LEU A 1 117 ? -12.342 -21.013 -28.827 1.00 86.06 117 LEU A CA 1
ATOM 939 C C . LEU A 1 117 ? -12.936 -19.987 -27.854 1.00 86.06 117 LEU A C 1
ATOM 941 O O . LEU A 1 117 ? -12.570 -19.972 -26.682 1.00 86.06 117 LEU A O 1
ATOM 945 N N . GLN A 1 118 ? -13.911 -19.193 -28.306 1.00 88.00 118 GLN A N 1
ATOM 946 C CA . GLN A 1 118 ? -14.639 -18.246 -27.454 1.00 88.00 118 GLN A CA 1
ATOM 947 C C . GLN A 1 118 ? -15.365 -18.949 -26.303 1.00 88.00 118 GLN A C 1
ATOM 949 O O . GLN A 1 118 ? -15.355 -18.457 -25.177 1.00 88.00 118 GLN A O 1
ATOM 954 N N . PHE A 1 119 ? -15.976 -20.108 -26.567 1.00 90.12 119 PHE A N 1
ATOM 955 C CA . PHE A 1 119 ? -16.588 -20.920 -25.521 1.00 90.12 119 PHE A CA 1
ATOM 956 C C . PHE A 1 119 ? -15.554 -21.402 -24.497 1.00 90.12 119 PHE A C 1
ATOM 958 O O . PHE A 1 119 ? -15.800 -21.258 -23.303 1.00 90.12 119 PHE A O 1
ATOM 965 N N . LEU A 1 120 ? -14.414 -21.950 -24.939 1.00 87.69 120 LEU A N 1
ATOM 966 C CA . LEU A 1 120 ? -13.361 -22.431 -24.037 1.00 87.69 120 LEU A CA 1
ATOM 967 C C . LEU A 1 120 ? -12.820 -21.307 -23.151 1.00 87.69 120 LEU A C 1
ATOM 969 O O . LEU A 1 120 ? -12.696 -21.518 -21.948 1.00 87.69 120 LEU A O 1
ATOM 973 N N . GLN A 1 121 ? -12.587 -20.123 -23.727 1.00 87.75 121 GLN A N 1
ATOM 974 C CA . GLN A 1 121 ? -12.172 -18.929 -22.993 1.00 87.75 121 GLN A CA 1
ATOM 975 C C . GLN A 1 121 ? -13.221 -18.531 -21.945 1.00 87.75 121 GLN A C 1
ATOM 977 O O . GLN A 1 121 ? -12.944 -18.536 -20.749 1.00 87.75 121 GLN A O 1
ATOM 982 N N . ALA A 1 122 ? -14.469 -18.295 -22.370 1.00 90.56 122 ALA A N 1
ATOM 983 C CA . ALA A 1 122 ? -15.545 -17.879 -21.469 1.00 90.56 122 ALA A CA 1
ATOM 984 C C . ALA A 1 122 ? -15.827 -18.912 -20.364 1.00 90.56 122 ALA A C 1
ATOM 986 O O . ALA A 1 122 ? -16.170 -18.561 -19.234 1.00 90.56 122 ALA A O 1
ATOM 987 N N . ARG A 1 123 ? -15.694 -20.206 -20.680 1.00 91.94 123 ARG A N 1
ATOM 988 C CA . ARG A 1 123 ? -15.843 -21.296 -19.716 1.00 91.94 123 ARG A CA 1
ATOM 989 C C . ARG A 1 123 ? -14.672 -21.351 -18.740 1.00 91.94 123 ARG A C 1
ATOM 991 O O . ARG A 1 123 ? -14.920 -21.565 -17.556 1.00 91.94 123 ARG A O 1
ATOM 998 N N . GLY A 1 124 ? -13.439 -21.162 -19.205 1.00 91.56 124 GLY A N 1
ATOM 999 C CA . GLY A 1 124 ? -12.259 -21.049 -18.351 1.00 91.56 124 GLY A CA 1
ATOM 1000 C C . GLY A 1 124 ? -12.396 -19.892 -17.367 1.00 91.56 124 GLY A C 1
ATOM 1001 O O . GLY A 1 124 ? -12.288 -20.111 -16.163 1.00 91.56 124 GLY A O 1
ATOM 1002 N N . ASP A 1 125 ? -12.761 -18.709 -17.856 1.00 90.38 125 ASP A N 1
ATOM 1003 C CA . ASP A 1 125 ? -12.950 -17.506 -17.037 1.00 90.38 125 ASP A CA 1
ATOM 1004 C C . ASP A 1 125 ? -14.056 -17.696 -15.985 1.00 90.38 125 ASP A C 1
ATOM 1006 O O . ASP A 1 125 ? -13.865 -17.392 -14.806 1.00 90.38 125 ASP A O 1
ATOM 1010 N N . TYR A 1 126 ? -15.191 -18.294 -16.370 1.00 93.62 126 TYR A N 1
ATOM 1011 C CA . TYR A 1 126 ? -16.247 -18.651 -15.418 1.00 93.62 126 TYR A CA 1
ATOM 1012 C C . TYR A 1 126 ? -15.785 -19.684 -14.383 1.00 93.62 126 TYR A C 1
ATOM 1014 O O . TYR A 1 126 ? -16.147 -19.592 -13.218 1.00 93.62 126 TYR A O 1
ATOM 1022 N N . VAL A 1 127 ? -15.009 -20.699 -14.771 1.00 93.88 127 VAL A N 1
ATOM 1023 C CA . VAL A 1 127 ? -14.528 -21.691 -13.800 1.00 93.88 127 VAL A CA 1
ATOM 1024 C C . VAL A 1 127 ? -13.513 -21.076 -12.845 1.00 93.88 127 VAL A C 1
ATOM 1026 O O . VAL A 1 127 ? -13.597 -21.367 -11.657 1.00 93.88 127 VAL A O 1
ATOM 1029 N N . LEU A 1 128 ? -12.610 -20.211 -13.318 1.00 91.00 128 LEU A N 1
ATOM 1030 C CA . LEU A 1 128 ? -11.680 -19.479 -12.454 1.00 91.00 128 LEU A CA 1
ATOM 1031 C C . LEU A 1 128 ? -12.422 -18.630 -11.414 1.00 91.00 128 LEU A C 1
ATOM 1033 O O . LEU A 1 128 ? -11.997 -18.618 -10.262 1.00 91.00 128 LEU A O 1
ATOM 1037 N N . SER A 1 129 ? -13.554 -18.010 -11.773 1.00 89.62 129 SER A N 1
ATOM 1038 C CA . SER A 1 129 ? -14.359 -17.216 -10.829 1.00 89.62 129 SER A CA 1
ATOM 1039 C C . SER A 1 129 ? -15.091 -18.044 -9.766 1.00 89.62 129 SER A C 1
ATOM 1041 O O . SER A 1 129 ? -15.514 -17.502 -8.749 1.00 89.62 129 SER A O 1
ATOM 1043 N N . LEU A 1 130 ? -15.226 -19.361 -9.963 1.00 89.25 130 LEU A N 1
ATOM 1044 C CA . LEU A 1 130 ? -15.773 -20.274 -8.955 1.00 89.25 130 LEU A CA 1
ATOM 1045 C C . LEU A 1 130 ? -14.726 -20.779 -7.956 1.00 89.25 130 LEU A C 1
ATOM 1047 O O . LEU A 1 130 ? -15.102 -21.415 -6.971 1.00 89.25 130 LEU A O 1
ATOM 1051 N N . ILE A 1 131 ? -13.433 -20.584 -8.226 1.00 89.69 131 ILE A N 1
ATOM 1052 C CA . ILE A 1 131 ? -12.355 -21.042 -7.348 1.00 89.69 131 ILE A CA 1
ATOM 1053 C C . ILE A 1 131 ? -12.116 -19.951 -6.304 1.00 89.69 131 ILE A C 1
ATOM 1055 O O . ILE A 1 131 ? -11.715 -18.853 -6.689 1.00 89.69 131 ILE A O 1
ATOM 1059 N N . PRO A 1 132 ? -12.326 -20.222 -5.001 1.00 88.12 132 PRO A N 1
ATOM 1060 C CA . PRO A 1 132 ? -12.004 -19.255 -3.960 1.00 88.12 132 PRO A CA 1
ATOM 1061 C C . PRO A 1 132 ? -10.504 -18.957 -4.005 1.00 88.12 132 PRO A C 1
ATOM 1063 O O . PRO A 1 132 ? -9.697 -19.819 -3.679 1.00 88.12 132 PRO A O 1
ATOM 1066 N N . ASN A 1 133 ? -10.113 -17.774 -4.464 1.00 88.31 133 ASN A N 1
ATOM 1067 C CA . ASN A 1 133 ? -8.706 -17.367 -4.555 1.00 88.31 133 ASN A CA 1
ATOM 1068 C C . ASN A 1 133 ? -8.387 -16.191 -3.630 1.00 88.31 133 ASN A C 1
ATOM 1070 O O . ASN A 1 133 ? -7.269 -15.693 -3.670 1.00 88.31 133 ASN A O 1
ATOM 1074 N N . GLU A 1 134 ? -9.359 -15.779 -2.818 1.00 92.38 134 GLU A N 1
ATOM 1075 C CA . GLU A 1 134 ? -9.245 -14.661 -1.894 1.00 92.38 134 GLU A CA 1
ATOM 1076 C C . GLU A 1 134 ? -9.813 -15.058 -0.529 1.00 92.38 134 GLU A C 1
ATOM 1078 O O . GLU A 1 134 ? -10.790 -15.821 -0.440 1.00 92.38 134 GLU A O 1
ATOM 1083 N N . VAL A 1 135 ? -9.215 -14.526 0.534 1.00 95.25 135 VAL A N 1
ATOM 1084 C CA . VAL A 1 135 ? -9.781 -14.568 1.875 1.00 95.25 135 VAL A CA 1
ATOM 1085 C C . VAL A 1 135 ? -10.769 -13.417 2.031 1.00 95.25 135 VAL A C 1
ATOM 1087 O O . VAL A 1 135 ? -10.426 -12.242 1.968 1.00 95.25 135 VAL A O 1
ATOM 1090 N N . THR A 1 136 ? -12.036 -13.754 2.243 1.00 94.94 136 THR A N 1
ATOM 1091 C CA . THR A 1 136 ? -13.088 -12.772 2.515 1.00 94.94 136 THR A CA 1
ATOM 1092 C C . THR A 1 136 ? -13.368 -12.716 4.003 1.00 94.94 136 THR A C 1
ATOM 1094 O O . THR A 1 136 ? -13.149 -13.690 4.727 1.00 94.94 136 THR A O 1
ATOM 1097 N N . VAL A 1 137 ? -13.890 -11.582 4.461 1.00 94.38 137 VAL A N 1
ATOM 1098 C CA . VAL A 1 137 ? -14.332 -11.387 5.838 1.00 94.38 137 VAL A CA 1
ATOM 1099 C C . VAL A 1 137 ? -15.664 -10.642 5.854 1.00 94.38 137 VAL A C 1
ATOM 1101 O O . VAL A 1 137 ? -15.898 -9.705 5.098 1.00 94.38 137 VAL A O 1
ATOM 1104 N N . SER A 1 138 ? -16.570 -11.089 6.710 1.00 90.50 138 SER A N 1
ATOM 1105 C CA . SER A 1 138 ? -17.879 -10.501 6.962 1.00 90.50 138 SER A CA 1
ATOM 1106 C C . SER A 1 138 ? -18.089 -10.446 8.477 1.00 90.50 138 SER A C 1
ATOM 1108 O O . SER A 1 138 ? -18.216 -11.497 9.119 1.00 90.50 138 SER A O 1
ATOM 1110 N N . PRO A 1 139 ? -18.068 -9.247 9.079 1.00 86.25 139 PRO A N 1
ATOM 1111 C CA . PRO A 1 139 ? -18.225 -9.099 10.518 1.00 86.25 139 PRO A CA 1
ATOM 1112 C C . PRO A 1 139 ? -19.696 -9.152 10.946 1.00 86.25 139 PRO A C 1
ATOM 1114 O O . PRO A 1 139 ? -20.580 -8.671 10.241 1.00 86.25 139 PRO A O 1
ATOM 1117 N N . PHE A 1 140 ? -19.961 -9.655 12.155 1.00 82.50 140 PHE A N 1
ATOM 1118 C CA . PHE A 1 140 ? -21.244 -9.449 12.845 1.00 82.50 140 PHE A CA 1
ATOM 1119 C C . PHE A 1 140 ? -21.218 -8.147 13.660 1.00 82.50 140 PHE A C 1
ATOM 1121 O O . PHE A 1 140 ? -21.452 -8.157 14.867 1.00 82.50 140 PHE A O 1
ATOM 1128 N N . LEU A 1 141 ? -20.869 -7.039 13.006 1.00 84.44 141 LEU A N 1
ATOM 1129 C CA . LEU A 1 141 ? -20.705 -5.719 13.619 1.00 84.44 141 LEU A CA 1
ATOM 1130 C C . LEU A 1 141 ? -21.634 -4.695 12.965 1.00 84.44 141 LEU A C 1
ATOM 1132 O O . LEU A 1 141 ? -22.075 -4.877 11.829 1.00 84.44 141 LEU A O 1
ATOM 1136 N N . GLU A 1 142 ? -21.916 -3.606 13.675 1.00 84.44 142 GLU A N 1
ATOM 1137 C CA . GLU A 1 142 ? -22.613 -2.465 13.086 1.00 84.44 142 GLU A CA 1
ATOM 1138 C C . GLU A 1 142 ? -21.652 -1.713 12.161 1.00 84.44 142 GLU A C 1
ATOM 1140 O O . GLU A 1 142 ? -20.510 -1.431 12.530 1.00 84.44 142 GLU A O 1
ATOM 1145 N N . SER A 1 143 ? -22.104 -1.393 10.948 1.00 86.75 143 SER A N 1
ATOM 1146 C CA . SER A 1 143 ? -21.351 -0.498 10.069 1.00 86.75 143 SER A CA 1
ATOM 1147 C C . SER A 1 143 ? -21.458 0.916 10.627 1.00 86.75 143 SER A C 1
ATOM 1149 O O . SER A 1 143 ? -22.548 1.492 10.631 1.00 86.75 143 SER A O 1
ATOM 1151 N N . GLY A 1 144 ? -20.339 1.470 11.085 1.00 83.25 144 GLY A N 1
ATOM 1152 C CA . GLY A 1 144 ? -20.223 2.890 11.385 1.00 83.25 144 GLY A CA 1
ATOM 1153 C C . GLY A 1 144 ? -19.985 3.713 10.124 1.00 83.25 144 GLY A C 1
ATOM 1154 O O . GLY A 1 144 ? -20.003 3.199 9.002 1.00 83.25 144 GLY A O 1
ATOM 1155 N N . ARG A 1 145 ? -19.776 5.017 10.328 1.00 85.62 145 ARG A N 1
ATOM 1156 C CA . ARG A 1 145 ? -19.406 5.949 9.252 1.00 85.62 145 ARG A CA 1
ATOM 1157 C C . ARG A 1 145 ? -17.982 5.685 8.759 1.00 85.62 145 ARG A C 1
ATOM 1159 O O . ARG A 1 145 ? -17.775 5.576 7.558 1.00 85.62 145 ARG A O 1
ATOM 1166 N N . ASP A 1 146 ? -17.050 5.596 9.705 1.00 82.88 146 ASP A N 1
ATOM 1167 C CA . ASP A 1 146 ? -15.608 5.560 9.436 1.00 82.88 146 ASP A CA 1
ATOM 1168 C C . ASP A 1 146 ? -15.045 4.137 9.599 1.00 82.88 146 ASP A C 1
ATOM 1170 O O . ASP A 1 146 ? -14.177 3.710 8.844 1.00 82.88 146 ASP A O 1
ATOM 1174 N N . TYR A 1 147 ? -15.590 3.370 10.551 1.00 93.00 147 TYR A N 1
ATOM 1175 C CA . TYR A 1 147 ? -15.142 2.017 10.891 1.00 93.00 147 TYR A CA 1
ATOM 1176 C C . TYR A 1 147 ? -16.327 1.105 11.206 1.00 93.00 147 TYR A C 1
ATOM 1178 O O . TYR A 1 147 ? -17.441 1.567 11.454 1.00 93.00 147 TYR A O 1
ATOM 1186 N N . TRP A 1 148 ? -16.076 -0.200 11.291 1.00 94.25 148 TRP A N 1
ATOM 1187 C CA . TRP A 1 148 ? -17.002 -1.101 11.978 1.00 94.25 148 TRP A CA 1
ATOM 1188 C C . TRP A 1 148 ? -17.016 -0.789 13.472 1.00 94.25 148 TRP A C 1
ATOM 1190 O O . TRP A 1 148 ? -15.969 -0.509 14.047 1.00 94.25 148 TRP A O 1
ATOM 1200 N N . GLU A 1 149 ? -18.174 -0.856 14.120 1.00 93.31 149 GLU A N 1
ATOM 1201 C CA . GLU A 1 149 ? -18.317 -0.430 15.513 1.00 93.31 149 GLU A CA 1
ATOM 1202 C C . GLU A 1 149 ? -18.739 -1.562 16.447 1.00 93.31 149 GLU A C 1
ATOM 1204 O O . GLU A 1 149 ? -19.508 -2.456 16.086 1.00 93.31 149 GLU A O 1
ATOM 1209 N N . THR A 1 150 ? -18.264 -1.491 17.692 1.00 90.81 150 THR A N 1
ATOM 1210 C CA . THR A 1 150 ? -18.667 -2.408 18.761 1.00 90.81 150 THR A CA 1
ATOM 1211 C C . THR A 1 150 ? -18.500 -1.788 20.147 1.00 90.81 150 THR A C 1
ATOM 1213 O O . THR A 1 150 ? -17.600 -0.981 20.383 1.00 90.81 150 THR A O 1
ATOM 1216 N N . ASP A 1 151 ? -19.343 -2.212 21.087 1.00 89.69 151 ASP A N 1
ATOM 1217 C CA . ASP A 1 151 ? -19.186 -1.970 22.529 1.00 89.69 151 ASP A CA 1
ATOM 1218 C C . ASP A 1 151 ? -18.572 -3.182 23.257 1.00 89.69 151 ASP A C 1
ATOM 1220 O O . ASP A 1 151 ? -18.414 -3.170 24.478 1.00 89.69 151 ASP A O 1
ATOM 1224 N N . SER A 1 152 ? -18.229 -4.245 22.521 1.00 86.81 152 SER A N 1
ATOM 1225 C CA . SER A 1 152 ? -17.611 -5.464 23.045 1.00 86.81 152 SER A CA 1
ATOM 1226 C C . SER A 1 152 ? -16.159 -5.598 22.598 1.00 86.81 152 SER A C 1
ATOM 1228 O O . SER A 1 152 ? -15.840 -5.395 21.429 1.00 86.81 152 SER A O 1
ATOM 1230 N N . ALA A 1 153 ? -15.296 -6.036 23.516 1.00 88.06 153 ALA A N 1
ATOM 1231 C CA . ALA A 1 153 ? -13.886 -6.312 23.245 1.00 88.06 153 ALA A CA 1
ATOM 1232 C C . ALA A 1 153 ? -13.636 -7.627 22.474 1.00 88.06 153 ALA A C 1
ATOM 1234 O O . ALA A 1 153 ? -12.487 -7.937 22.159 1.00 88.06 153 ALA A O 1
ATOM 1235 N N . SER A 1 154 ? -14.680 -8.424 22.224 1.00 85.31 154 SER A N 1
ATOM 1236 C CA . SER A 1 154 ? -14.611 -9.711 21.516 1.00 85.31 154 SER A CA 1
ATOM 1237 C C . SER A 1 154 ? -15.276 -9.624 20.145 1.00 85.31 154 SER A C 1
ATOM 1239 O O . SER A 1 154 ? -16.337 -9.007 20.024 1.00 85.31 154 SER A O 1
ATOM 1241 N N . LEU A 1 155 ? -14.732 -10.327 19.155 1.00 86.38 155 LEU A N 1
ATOM 1242 C CA . LEU A 1 155 ? -15.246 -10.351 17.787 1.00 86.38 155 LEU A CA 1
ATOM 1243 C C . LEU A 1 155 ? -15.928 -11.672 17.434 1.00 86.38 155 LEU A C 1
ATOM 1245 O O . LEU A 1 155 ? -15.553 -12.738 17.917 1.00 86.38 155 LEU A O 1
ATOM 1249 N N . ALA A 1 156 ? -16.880 -11.597 16.504 1.00 85.38 156 ALA A N 1
ATOM 1250 C CA . ALA A 1 156 ? -17.376 -12.741 15.752 1.00 85.38 156 ALA A CA 1
ATOM 1251 C C . ALA A 1 156 ? -17.313 -12.414 14.256 1.00 85.38 156 ALA A C 1
ATOM 1253 O O . ALA A 1 156 ? -17.892 -11.420 13.811 1.00 85.38 156 ALA A O 1
ATOM 1254 N N . LEU A 1 157 ? -16.606 -13.246 13.493 1.00 89.94 157 LEU A N 1
ATOM 1255 C CA . LEU A 1 157 ? -16.348 -13.043 12.066 1.00 89.94 157 LEU A CA 1
ATOM 1256 C C . LEU A 1 157 ? -16.614 -14.335 11.296 1.00 89.94 157 LEU A C 1
ATOM 1258 O O . LEU A 1 157 ? -16.408 -15.431 11.820 1.00 89.94 157 LEU A O 1
ATOM 1262 N N . VAL A 1 158 ? -17.031 -14.201 10.043 1.00 91.56 158 VAL A N 1
ATOM 1263 C CA . VAL A 1 158 ? -17.135 -15.309 9.086 1.00 91.56 158 VAL A CA 1
ATOM 1264 C C . VAL A 1 158 ? -16.564 -14.892 7.742 1.00 91.56 158 VAL A C 1
ATOM 1266 O O . VAL A 1 158 ? -16.434 -13.704 7.465 1.00 91.56 158 VAL A O 1
ATOM 1269 N N . GLY A 1 159 ? -16.258 -15.856 6.888 1.00 93.00 159 GLY A N 1
ATOM 1270 C CA . GLY A 1 159 ? -15.831 -15.570 5.526 1.00 93.00 159 GLY A CA 1
ATOM 1271 C C . GLY A 1 159 ? -15.563 -16.831 4.727 1.00 93.00 159 GLY A C 1
ATOM 1272 O O . GLY A 1 159 ? -15.955 -17.930 5.120 1.00 93.00 159 GLY A O 1
ATOM 1273 N N . THR A 1 160 ? -14.887 -16.671 3.599 1.00 93.19 160 THR A N 1
ATOM 1274 C CA . THR A 1 160 ? -14.370 -17.757 2.760 1.00 93.19 160 THR A CA 1
ATOM 1275 C C . THR A 1 160 ? -12.859 -17.636 2.653 1.00 93.19 160 THR A C 1
ATOM 1277 O O . THR A 1 160 ? -12.341 -16.529 2.657 1.00 93.19 160 THR A O 1
ATOM 1280 N N . ALA A 1 161 ? -12.146 -18.754 2.587 1.00 94.69 161 ALA A N 1
ATOM 1281 C CA . ALA A 1 161 ? -10.696 -18.787 2.418 1.00 94.69 161 ALA A CA 1
ATOM 1282 C C . ALA A 1 161 ? -10.309 -19.235 1.005 1.00 94.69 161 ALA A C 1
ATOM 1284 O O . ALA A 1 161 ? -11.121 -19.835 0.295 1.00 94.69 161 ALA A O 1
ATOM 1285 N N . ASN A 1 162 ? -9.042 -19.027 0.647 1.00 93.50 162 ASN A N 1
ATOM 1286 C CA . ASN A 1 162 ? -8.432 -19.582 -0.557 1.00 93.50 162 ASN A CA 1
ATOM 1287 C C . ASN A 1 162 ? -8.635 -21.104 -0.636 1.00 93.50 162 ASN A C 1
ATOM 1289 O O . ASN A 1 162 ? -8.683 -21.819 0.370 1.00 93.50 162 ASN A O 1
ATOM 1293 N N . TYR A 1 163 ? -8.745 -21.618 -1.855 1.00 90.38 163 TYR A N 1
ATOM 1294 C CA . TYR A 1 163 ? -9.055 -23.017 -2.127 1.00 90.38 163 TYR A CA 1
ATOM 1295 C C . TYR A 1 163 ? -7.984 -23.986 -1.605 1.00 90.38 163 TYR A C 1
ATOM 1297 O O . TYR A 1 163 ? -8.293 -25.137 -1.289 1.00 90.38 163 TYR A O 1
ATOM 1305 N N . ASP A 1 164 ? -6.742 -23.519 -1.527 1.00 90.00 164 ASP A N 1
ATOM 1306 C CA . ASP A 1 164 ? -5.547 -24.205 -1.046 1.00 90.00 164 ASP A CA 1
ATOM 1307 C C . ASP A 1 164 ? -5.192 -23.866 0.409 1.00 90.00 164 ASP A C 1
ATOM 1309 O O . ASP A 1 164 ? -4.219 -24.402 0.943 1.00 90.00 164 ASP A O 1
ATOM 1313 N N . ALA A 1 165 ? -6.019 -23.067 1.092 1.00 92.94 165 ALA A N 1
ATOM 1314 C CA . ALA A 1 165 ? -5.848 -22.791 2.510 1.00 92.94 165 ALA A CA 1
ATOM 1315 C C . ALA A 1 165 ? -6.019 -24.064 3.353 1.00 92.94 165 ALA A C 1
ATOM 1317 O O . ALA A 1 165 ? -7.012 -24.798 3.235 1.00 92.94 165 ALA A O 1
ATOM 1318 N N . GLN A 1 166 ? -5.058 -24.290 4.247 1.00 89.94 166 GLN A N 1
ATOM 1319 C CA . GLN A 1 166 ? -5.105 -25.334 5.272 1.00 89.94 166 GLN A CA 1
ATOM 1320 C C . GLN A 1 166 ? -5.545 -24.790 6.633 1.00 89.94 166 GLN A C 1
ATOM 1322 O O . GLN A 1 166 ? -6.069 -25.543 7.453 1.00 89.94 166 GLN A O 1
ATOM 1327 N N . SER A 1 167 ? -5.384 -23.490 6.874 1.00 92.94 167 SER A N 1
ATOM 1328 C CA . SER A 1 167 ? -5.938 -22.817 8.047 1.00 92.94 167 SER A CA 1
ATOM 1329 C C . SER A 1 167 ? -6.220 -21.340 7.767 1.00 92.94 167 SER A C 1
ATOM 1331 O O . SER A 1 167 ? -5.782 -20.792 6.755 1.00 92.94 167 SER A O 1
ATOM 1333 N N . VAL A 1 168 ? -6.990 -20.709 8.653 1.00 95.50 168 VAL A N 1
ATOM 1334 C CA . VAL A 1 168 ? -7.266 -19.267 8.643 1.00 95.50 168 VAL A CA 1
ATOM 1335 C C . VAL A 1 168 ? -6.928 -18.714 10.020 1.00 95.50 168 VAL A C 1
ATOM 1337 O O . VAL A 1 168 ? -7.245 -19.349 11.030 1.00 95.50 168 VAL A O 1
ATOM 1340 N N . THR A 1 169 ? -6.301 -17.541 10.071 1.00 93.75 169 THR A N 1
ATOM 1341 C CA . THR A 1 169 ? -6.042 -16.825 11.324 1.00 93.75 169 THR A CA 1
ATOM 1342 C C . THR A 1 169 ? -6.750 -15.474 11.352 1.00 93.75 169 THR A C 1
ATOM 1344 O O . THR A 1 169 ? -6.846 -14.814 10.323 1.00 93.75 169 THR A O 1
ATOM 1347 N N . VAL A 1 170 ? -7.222 -15.062 12.529 1.00 92.50 170 VAL A N 1
ATOM 1348 C CA . VAL A 1 170 ? -7.741 -13.723 12.845 1.00 92.50 170 VAL A CA 1
ATOM 1349 C C . VAL A 1 170 ? -6.855 -13.144 13.944 1.00 92.50 170 VAL A C 1
ATOM 1351 O O . VAL A 1 170 ? -6.794 -13.711 15.035 1.00 92.50 170 VAL A O 1
ATOM 1354 N N . ASN A 1 171 ? -6.111 -12.072 13.664 1.00 89.94 171 ASN A N 1
ATOM 1355 C CA . ASN A 1 171 ? -5.073 -11.530 14.557 1.00 89.94 171 ASN A CA 1
ATOM 1356 C C . ASN A 1 171 ? -4.117 -12.622 15.087 1.00 89.94 171 ASN A C 1
ATOM 1358 O O . ASN A 1 171 ? -3.789 -12.685 16.272 1.00 89.94 171 ASN A O 1
ATOM 1362 N N . GLY A 1 172 ? -3.728 -13.549 14.204 1.00 88.44 172 GLY A N 1
ATOM 1363 C CA . GLY A 1 172 ? -2.868 -14.692 14.527 1.00 88.44 172 GLY A CA 1
ATOM 1364 C C . GLY A 1 172 ? -3.548 -15.838 15.293 1.00 88.44 172 GLY A C 1
ATOM 1365 O O . GLY A 1 172 ? -2.909 -16.859 15.538 1.00 88.44 172 GLY A O 1
ATOM 1366 N N . ARG A 1 173 ? -4.832 -15.723 15.661 1.00 87.94 173 ARG A N 1
ATOM 1367 C CA . ARG A 1 173 ? -5.608 -16.788 16.326 1.00 87.94 173 ARG A CA 1
ATOM 1368 C C . ARG A 1 173 ? -6.338 -17.652 15.309 1.00 87.94 173 ARG A C 1
ATOM 1370 O O . ARG A 1 173 ? -6.892 -17.137 14.349 1.00 87.94 173 ARG A O 1
ATOM 1377 N N . ILE A 1 174 ? -6.383 -18.960 15.536 1.00 87.88 174 ILE A N 1
ATOM 1378 C CA . ILE A 1 174 ? -6.991 -19.907 14.594 1.00 87.88 174 ILE A CA 1
ATOM 1379 C C . ILE A 1 174 ? -8.509 -19.740 14.516 1.00 87.88 174 ILE A C 1
ATOM 1381 O O . ILE A 1 174 ? -9.204 -19.781 15.531 1.00 87.88 174 ILE A O 1
ATOM 1385 N N . ALA A 1 175 ? -9.012 -19.605 13.291 1.00 90.12 175 ALA A N 1
ATOM 1386 C CA . ALA A 1 175 ? -10.423 -19.711 12.954 1.00 90.12 175 ALA A CA 1
ATOM 1387 C C . ALA A 1 175 ? -10.779 -21.151 12.544 1.00 90.12 175 ALA A C 1
ATOM 1389 O O . ALA A 1 175 ? -9.938 -21.921 12.079 1.00 90.12 175 ALA A O 1
ATOM 1390 N N . THR A 1 176 ? -12.049 -21.524 12.696 1.00 88.31 176 THR A N 1
ATOM 1391 C CA . THR A 1 176 ? -12.543 -22.832 12.243 1.00 88.31 176 THR A CA 1
ATOM 1392 C C . THR A 1 176 ? -12.775 -22.786 10.737 1.00 88.31 176 THR A C 1
ATOM 1394 O O . THR A 1 176 ? -13.664 -22.065 10.293 1.00 88.31 176 THR A O 1
ATOM 1397 N N . LEU A 1 177 ? -12.003 -23.560 9.970 1.00 87.56 177 LEU A N 1
ATOM 1398 C CA . LEU A 1 177 ? -12.153 -23.711 8.519 1.00 87.56 177 LEU A CA 1
ATOM 1399 C C . LEU A 1 177 ? -12.993 -24.955 8.184 1.00 87.56 177 LEU A C 1
ATOM 1401 O O . LEU A 1 177 ? -12.664 -26.074 8.580 1.00 87.56 177 LEU A O 1
ATOM 1405 N N . SER A 1 178 ? -14.067 -24.759 7.429 1.00 84.00 178 SER A N 1
ATOM 1406 C CA . SER A 1 178 ? -14.965 -25.805 6.940 1.00 84.00 178 SER A CA 1
ATOM 1407 C C . SER A 1 178 ? -14.477 -26.412 5.620 1.00 84.00 178 SER A C 1
ATOM 1409 O O . SER A 1 178 ? -13.686 -25.833 4.874 1.00 84.00 178 SER A O 1
ATOM 1411 N N . THR A 1 179 ? -14.994 -27.598 5.283 1.00 77.19 179 THR A N 1
ATOM 1412 C CA . THR A 1 179 ? -14.616 -28.318 4.047 1.00 77.19 179 THR A CA 1
ATOM 1413 C C . THR A 1 179 ? -14.951 -27.563 2.756 1.00 77.19 179 THR A C 1
ATOM 1415 O O . THR A 1 179 ? -14.217 -27.692 1.772 1.00 77.19 179 THR A O 1
ATOM 1418 N N . ASP A 1 180 ? -16.001 -26.739 2.778 1.00 75.00 180 ASP A N 1
ATOM 1419 C CA . ASP A 1 180 ? -16.443 -25.855 1.691 1.00 75.00 180 ASP A CA 1
ATOM 1420 C C . ASP A 1 180 ? -15.670 -24.527 1.619 1.00 75.00 180 ASP A C 1
ATOM 1422 O O . ASP A 1 180 ? -16.027 -23.654 0.834 1.00 75.00 180 ASP A O 1
ATOM 1426 N N . ARG A 1 181 ? -14.594 -24.397 2.408 1.00 86.94 181 ARG A N 1
ATOM 1427 C CA . ARG A 1 181 ? -13.745 -23.205 2.545 1.00 86.94 181 ARG A CA 1
ATOM 1428 C C . ARG A 1 181 ? -14.414 -22.011 3.220 1.00 86.94 181 ARG A C 1
ATOM 1430 O O . ARG A 1 181 ? -13.776 -20.967 3.320 1.00 86.94 181 ARG A O 1
ATOM 1437 N N . SER A 1 182 ? -15.634 -22.151 3.741 1.00 89.19 182 SER A N 1
ATOM 1438 C CA . SER A 1 182 ? -16.151 -21.176 4.702 1.00 89.19 182 SER A CA 1
ATOM 1439 C C . SER A 1 182 ? -15.351 -21.252 6.002 1.00 89.19 182 SER A C 1
ATOM 1441 O O . SER A 1 182 ? -14.896 -22.325 6.399 1.00 89.19 182 SER A O 1
ATOM 1443 N N . TRP A 1 183 ? -15.160 -20.129 6.679 1.00 91.75 183 TRP A N 1
ATOM 1444 C CA . TRP A 1 183 ? -14.510 -20.086 7.980 1.00 91.75 183 TRP A CA 1
ATOM 1445 C C . TRP A 1 183 ? -15.309 -19.236 8.964 1.00 91.75 183 TRP A C 1
ATOM 1447 O O . TRP A 1 183 ? -16.082 -18.360 8.573 1.00 91.75 183 TRP A O 1
ATOM 1457 N N . GLN A 1 184 ? -15.133 -19.517 10.253 1.00 90.62 184 GLN A N 1
ATOM 1458 C CA . GLN A 1 184 ? -15.765 -18.783 11.348 1.00 90.62 184 GLN A CA 1
ATOM 1459 C C . GLN A 1 184 ? -14.789 -18.562 12.509 1.00 90.62 184 GLN A C 1
ATOM 1461 O O . GLN A 1 184 ? -13.992 -19.441 12.850 1.00 90.62 184 GLN A O 1
ATOM 1466 N N . TYR A 1 185 ? -14.882 -17.396 13.141 1.00 87.62 185 TYR A N 1
ATOM 1467 C CA . TYR A 1 185 ? -14.123 -16.991 14.321 1.00 87.62 185 TYR A CA 1
ATOM 1468 C C . TYR A 1 185 ? -15.067 -16.404 15.375 1.00 87.62 185 TYR A C 1
ATOM 1470 O O . TYR A 1 185 ? -16.060 -15.760 15.037 1.00 87.62 185 TYR A O 1
ATOM 1478 N N . GLY A 1 186 ? -14.782 -16.639 16.658 1.00 79.81 186 GLY A N 1
ATOM 1479 C CA . GLY A 1 186 ? -15.562 -16.093 17.778 1.00 79.81 186 GLY A CA 1
ATOM 1480 C C . GLY A 1 186 ? -16.886 -16.808 18.081 1.00 79.81 186 GLY A C 1
ATOM 1481 O O . GLY A 1 186 ? -17.334 -16.781 19.222 1.00 79.81 186 GLY A O 1
ATOM 1482 N N . ASN A 1 187 ? -17.466 -17.516 17.107 1.00 70.81 187 ASN A N 1
ATOM 1483 C CA . ASN A 1 187 ? -18.624 -18.399 17.275 1.00 70.81 187 ASN A CA 1
ATOM 1484 C C . ASN A 1 187 ? -18.203 -19.854 17.044 1.00 70.81 187 ASN A C 1
ATOM 1486 O O . ASN A 1 187 ? -18.103 -20.311 15.904 1.00 70.81 187 ASN A O 1
ATOM 1490 N N . TYR A 1 188 ? -17.945 -20.589 18.122 1.00 67.81 188 TYR A N 1
ATOM 1491 C CA . TYR A 1 188 ? -17.420 -21.950 18.043 1.00 67.81 188 TYR A CA 1
ATOM 1492 C C . TYR A 1 188 ? -18.553 -22.962 18.171 1.00 67.81 188 TYR A C 1
ATOM 1494 O O . TYR A 1 188 ? -19.368 -22.872 19.083 1.00 67.81 188 TYR A O 1
ATOM 1502 N N . VAL A 1 189 ? -18.595 -23.952 17.279 1.00 72.56 189 VAL A N 1
ATOM 1503 C CA . VAL A 1 189 ? -19.435 -25.146 17.441 1.00 72.56 189 VAL A CA 1
ATOM 1504 C C . VAL A 1 189 ? -18.526 -26.266 17.924 1.00 72.56 189 VAL A C 1
ATOM 1506 O O . VAL A 1 189 ? -17.573 -26.617 17.235 1.00 72.56 189 VAL A O 1
ATOM 1509 N N . THR A 1 190 ? -18.814 -26.843 19.085 1.00 79.88 190 THR A N 1
ATOM 1510 C CA . THR A 1 190 ? -18.090 -28.010 19.600 1.00 79.88 190 THR A CA 1
ATOM 1511 C C . THR A 1 190 ? -19.027 -29.197 19.771 1.00 79.88 190 THR A C 1
ATOM 1513 O O . THR A 1 190 ? -20.208 -29.034 20.075 1.00 79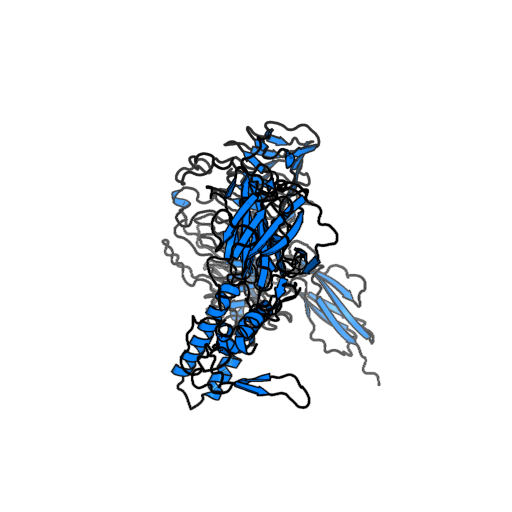.88 190 THR A O 1
ATOM 1516 N N . THR A 1 191 ? -18.503 -30.404 19.563 1.00 87.50 191 THR A N 1
ATOM 1517 C CA . THR A 1 191 ? -19.219 -31.644 19.879 1.00 87.50 191 THR A CA 1
ATOM 1518 C C . THR A 1 191 ? -18.982 -31.964 21.350 1.00 87.50 191 THR A C 1
ATOM 1520 O O . THR A 1 191 ? -17.858 -32.251 21.749 1.00 87.50 191 THR A O 1
ATOM 1523 N N . ILE A 1 192 ? -20.044 -31.895 22.148 1.00 91.81 192 ILE A N 1
ATOM 1524 C CA . ILE A 1 192 ? -20.028 -32.160 23.591 1.00 91.81 192 ILE A CA 1
ATOM 1525 C C . ILE A 1 192 ? -20.083 -33.672 23.849 1.00 91.81 192 ILE A C 1
ATOM 1527 O O . ILE A 1 192 ? -19.333 -34.195 24.668 1.00 91.81 192 ILE A O 1
ATOM 1531 N N . VAL A 1 193 ? -20.944 -34.377 23.109 1.00 94.44 193 VAL A N 1
ATOM 1532 C CA . VAL A 1 193 ? -21.054 -35.842 23.110 1.00 94.44 193 VAL A CA 1
ATOM 1533 C C . VAL A 1 193 ? -20.938 -36.313 21.667 1.00 94.44 193 VAL A C 1
ATOM 1535 O O . VAL A 1 193 ? -21.723 -35.888 20.824 1.00 94.44 193 VAL A O 1
ATOM 1538 N N . SER A 1 194 ? -19.952 -37.160 21.370 1.00 92.31 194 SER A N 1
ATOM 1539 C CA . SER A 1 194 ? -19.714 -37.689 20.023 1.00 92.31 194 SER A CA 1
ATOM 1540 C C . SER A 1 194 ? -20.577 -38.922 19.748 1.00 92.31 194 SER A C 1
ATOM 1542 O O . SER A 1 194 ? -20.851 -39.708 20.651 1.00 92.31 194 SER A O 1
ATOM 1544 N N . THR A 1 195 ? -20.895 -39.183 18.477 1.00 89.56 195 THR A N 1
ATOM 1545 C CA . THR A 1 195 ? -21.530 -40.443 18.038 1.00 89.56 195 THR A CA 1
ATOM 1546 C C . THR A 1 195 ? -20.662 -41.681 18.291 1.00 89.56 195 THR A C 1
ATOM 1548 O O . THR A 1 195 ? -21.153 -42.807 18.202 1.00 89.56 195 THR A O 1
ATOM 1551 N N . SER A 1 196 ? -19.378 -41.487 18.613 1.00 86.94 196 SER A N 1
ATOM 1552 C CA . SER A 1 196 ? -18.422 -42.527 19.009 1.00 86.94 196 SER A CA 1
ATOM 1553 C C . SER A 1 196 ? -18.192 -42.619 20.525 1.00 86.94 196 SER A C 1
ATOM 1555 O O . SER A 1 196 ? -17.252 -43.299 20.952 1.00 86.94 196 SER A O 1
ATOM 1557 N N . SER A 1 197 ? -18.969 -41.886 21.330 1.00 92.50 197 SER A N 1
ATOM 1558 C CA . SER A 1 197 ? -18.852 -41.889 22.789 1.00 92.50 197 SER A CA 1
ATOM 1559 C C . SER A 1 197 ? -19.138 -43.272 23.380 1.00 92.50 197 SER A C 1
ATOM 1561 O O . SER A 1 197 ? -19.901 -44.070 22.833 1.00 92.50 197 SER A O 1
ATOM 1563 N N . THR A 1 198 ? -18.514 -43.551 24.522 1.00 96.25 198 THR A N 1
ATOM 1564 C CA . THR A 1 198 ? -18.748 -44.770 25.302 1.00 96.25 198 THR A CA 1
ATOM 1565 C C . THR A 1 198 ? -19.876 -44.544 26.302 1.00 96.25 198 THR A C 1
ATOM 1567 O O . THR A 1 198 ? -19.838 -43.591 27.078 1.00 96.25 198 THR A O 1
ATOM 1570 N N . TRP A 1 199 ? -20.860 -45.434 26.314 1.00 97.62 199 TRP A N 1
ATOM 1571 C CA . TRP A 1 199 ? -22.046 -45.376 27.159 1.00 97.62 199 TRP A CA 1
ATOM 1572 C C . TRP A 1 199 ? -22.042 -46.512 28.174 1.00 97.62 199 TRP A C 1
ATOM 1574 O O . TRP A 1 199 ? -21.600 -47.623 27.877 1.00 97.62 199 TRP A O 1
ATOM 1584 N N . ARG A 1 200 ? -22.582 -46.243 29.364 1.00 97.94 200 ARG A N 1
ATOM 1585 C CA . ARG A 1 200 ? -23.037 -47.288 30.283 1.00 97.94 200 ARG A CA 1
ATOM 1586 C C . ARG A 1 200 ? -24.436 -47.710 29.867 1.00 97.94 200 ARG A C 1
ATOM 1588 O O . ARG A 1 200 ? -25.261 -46.837 29.604 1.00 97.94 200 ARG A O 1
ATOM 1595 N N . TYR A 1 201 ? -24.713 -49.006 29.847 1.00 97.81 201 TYR A N 1
ATOM 1596 C CA . TYR A 1 201 ? -26.036 -49.522 29.504 1.00 97.81 201 TYR A CA 1
ATOM 1597 C C . TYR A 1 201 ? -26.510 -50.588 30.490 1.00 97.81 201 TYR A C 1
ATOM 1599 O O . TYR A 1 201 ? -25.695 -51.269 31.112 1.00 97.81 201 TYR A O 1
ATOM 1607 N N . LEU A 1 202 ? -27.826 -50.720 30.634 1.00 97.62 202 LEU A N 1
ATOM 1608 C CA . LEU A 1 202 ? -28.473 -51.776 31.401 1.00 97.62 202 LEU A CA 1
ATOM 1609 C C . LEU A 1 202 ? -29.617 -52.368 30.580 1.00 97.62 202 LEU A C 1
ATOM 1611 O O . LEU A 1 202 ? -30.592 -51.690 30.262 1.00 97.62 202 LEU A O 1
ATOM 1615 N N . ASP A 1 203 ? -29.478 -53.648 30.273 1.00 96.06 203 ASP A N 1
ATOM 1616 C CA . ASP A 1 203 ? -30.265 -54.408 29.302 1.00 96.06 203 ASP A CA 1
ATOM 1617 C C . ASP A 1 203 ? -30.895 -55.663 29.931 1.00 96.06 203 ASP A C 1
ATOM 1619 O O . ASP A 1 203 ? -31.184 -56.641 29.253 1.00 96.06 203 ASP A O 1
ATOM 1623 N N . ASN A 1 204 ? -31.101 -55.656 31.252 1.00 94.69 204 ASN A N 1
ATOM 1624 C CA . ASN A 1 204 ? -31.582 -56.813 32.018 1.00 94.69 204 ASN A CA 1
ATOM 1625 C C . ASN A 1 204 ? -33.092 -56.780 32.332 1.00 94.69 204 ASN A C 1
ATOM 1627 O O . ASN A 1 204 ? -33.571 -57.561 33.158 1.00 94.69 204 ASN A O 1
ATOM 1631 N N . GLY A 1 205 ? -33.821 -55.815 31.762 1.00 92.69 205 GLY A N 1
ATOM 1632 C CA . GLY A 1 205 ? -35.268 -55.657 31.931 1.00 92.69 205 GLY A CA 1
ATOM 1633 C C . GLY A 1 205 ? -35.737 -55.273 33.339 1.00 92.69 205 GLY A C 1
ATOM 1634 O O . GLY A 1 205 ? -36.923 -55.407 33.640 1.00 92.69 205 GLY A O 1
ATOM 1635 N N . SER A 1 206 ? -34.845 -54.834 34.232 1.00 94.69 206 SER A N 1
ATOM 1636 C CA . SER A 1 206 ? -35.216 -54.418 35.592 1.00 94.69 206 SER A CA 1
ATOM 1637 C C . SER A 1 206 ? -35.665 -52.953 35.660 1.00 94.69 206 SER A C 1
ATOM 1639 O O . SER A 1 206 ? -35.098 -52.088 35.001 1.00 94.69 206 SER A O 1
ATOM 1641 N N . ASN A 1 207 ? -36.651 -52.650 36.510 1.00 95.38 207 ASN A N 1
ATOM 1642 C CA . ASN A 1 207 ? -37.122 -51.279 36.728 1.00 95.38 207 ASN A CA 1
ATOM 1643 C C . ASN A 1 207 ? -36.082 -50.446 37.495 1.00 95.38 207 ASN A C 1
ATOM 1645 O O . ASN A 1 207 ? -35.823 -50.715 38.670 1.00 95.38 207 ASN A O 1
ATOM 1649 N N . GLN A 1 208 ? -35.544 -49.406 36.857 1.00 94.75 208 GLN A N 1
ATOM 1650 C CA . GLN A 1 208 ? -34.542 -48.520 37.460 1.00 94.75 208 GLN A CA 1
ATOM 1651 C C . GLN A 1 208 ? -35.134 -47.314 38.211 1.00 94.75 208 GLN A C 1
ATOM 1653 O O . GLN A 1 208 ? -34.400 -46.554 38.854 1.00 94.75 208 GLN A O 1
ATOM 1658 N N . GLY A 1 209 ? -36.455 -47.117 38.163 1.00 93.50 209 GLY A N 1
ATOM 1659 C CA . GLY A 1 209 ? -37.108 -45.933 38.717 1.00 93.50 209 GLY A CA 1
ATOM 1660 C C . GLY A 1 209 ? -36.524 -44.647 38.124 1.00 93.50 209 GLY A C 1
ATOM 1661 O O . GLY A 1 209 ? -36.261 -44.570 36.929 1.00 93.50 209 GLY A O 1
ATOM 1662 N N . THR A 1 210 ? -36.296 -43.633 38.960 1.00 94.50 210 THR A N 1
ATOM 1663 C CA . THR A 1 210 ? -35.781 -42.326 38.511 1.00 94.50 210 THR A CA 1
ATOM 1664 C C . THR A 1 210 ? -34.334 -42.055 38.913 1.00 94.50 210 THR A C 1
ATOM 1666 O O . THR A 1 210 ? -33.766 -41.072 38.462 1.00 94.50 210 THR A O 1
ATOM 1669 N N . ALA A 1 211 ? -33.714 -42.885 39.758 1.00 95.19 211 ALA A N 1
ATOM 1670 C CA . ALA A 1 211 ? -32.394 -42.573 40.313 1.00 95.19 211 ALA A CA 1
ATOM 1671 C C . ALA A 1 211 ? -31.271 -42.632 39.262 1.00 95.19 211 ALA A C 1
ATOM 1673 O O . ALA A 1 211 ? -30.333 -41.849 39.328 1.00 95.19 211 ALA A O 1
ATOM 1674 N N . TRP A 1 212 ? -31.366 -43.533 38.282 1.00 95.81 212 TRP A N 1
ATOM 1675 C CA . TRP A 1 212 ? -30.311 -43.810 37.294 1.00 95.81 212 TRP A CA 1
ATOM 1676 C C . TRP A 1 212 ? -29.973 -42.632 36.360 1.00 95.81 212 TRP A C 1
ATOM 1678 O O . TRP A 1 212 ? -28.845 -42.538 35.860 1.00 95.81 212 TRP A O 1
ATOM 1688 N N . ARG A 1 213 ? -30.945 -41.736 36.138 1.00 96.12 213 ARG A N 1
ATOM 1689 C CA . ARG A 1 213 ? -30.819 -40.536 35.293 1.00 96.12 213 ARG A CA 1
ATOM 1690 C C . ARG A 1 213 ? -30.261 -39.315 36.032 1.00 96.12 213 ARG A C 1
ATOM 1692 O O . ARG A 1 213 ? -29.948 -38.316 35.390 1.00 96.12 213 ARG A O 1
ATOM 1699 N N . GLU A 1 214 ? -30.131 -39.388 37.355 1.00 96.50 214 GLU A N 1
ATOM 1700 C CA . GLU A 1 214 ? -29.607 -38.296 38.176 1.00 96.50 214 GLU A CA 1
ATOM 1701 C C . GLU A 1 214 ? -28.080 -38.171 38.055 1.00 96.50 214 GLU A C 1
ATOM 1703 O O . GLU A 1 214 ? -27.359 -39.151 37.820 1.00 96.50 214 GLU A O 1
ATOM 1708 N N . LEU A 1 215 ? -27.577 -36.951 38.267 1.00 94.12 215 LEU A N 1
ATOM 1709 C CA . LEU A 1 215 ? -26.155 -36.605 38.148 1.00 94.12 215 LEU A CA 1
ATOM 1710 C C . LEU A 1 215 ? -25.252 -37.460 39.057 1.00 94.12 215 LEU A C 1
ATOM 1712 O O . LEU A 1 215 ? -24.197 -37.946 38.635 1.00 94.12 215 LEU A O 1
ATOM 1716 N N . ASP A 1 216 ? -25.692 -37.678 40.297 1.00 93.38 216 ASP A N 1
ATOM 1717 C CA . ASP A 1 216 ? -24.918 -38.351 41.345 1.00 93.38 216 ASP A CA 1
ATOM 1718 C C . ASP A 1 216 ? -25.034 -39.882 41.313 1.00 93.38 216 ASP A C 1
ATOM 1720 O O . ASP A 1 216 ? -24.422 -40.573 42.130 1.00 93.38 216 ASP A O 1
ATOM 1724 N N . PHE A 1 217 ? -25.797 -40.447 40.373 1.00 95.50 217 PHE A N 1
ATOM 1725 C CA . PHE A 1 217 ? -25.924 -41.895 40.266 1.00 95.50 217 PHE A CA 1
ATOM 1726 C C . PHE A 1 217 ? -24.601 -42.548 39.856 1.00 95.50 217 PHE A C 1
ATOM 1728 O O . PHE A 1 217 ? -23.965 -42.164 38.865 1.00 95.50 217 PHE A O 1
ATOM 1735 N N . VAL A 1 218 ? -24.226 -43.587 40.601 1.00 92.75 218 VAL A N 1
ATOM 1736 C CA . VAL A 1 218 ? -23.056 -44.426 40.338 1.00 92.75 218 VAL A CA 1
ATOM 1737 C C . VAL A 1 218 ? -23.550 -45.803 39.887 1.00 92.75 218 VAL A C 1
ATOM 1739 O O . VAL A 1 218 ? -24.115 -46.526 40.709 1.00 92.75 218 VAL A O 1
ATOM 1742 N N . PRO A 1 219 ? -23.353 -46.180 38.610 1.00 92.75 219 PRO A N 1
ATOM 1743 C CA . PRO A 1 219 ? -23.686 -47.511 38.119 1.00 92.75 219 PRO A CA 1
ATOM 1744 C C . PRO A 1 219 ? -22.877 -48.565 38.866 1.00 92.75 219 PRO A C 1
ATOM 1746 O O . PRO A 1 219 ? -21.674 -48.396 39.073 1.00 92.75 219 PRO A O 1
ATOM 1749 N N . ASP A 1 220 ? -23.531 -49.650 39.260 1.00 92.69 220 ASP A N 1
ATOM 1750 C CA . ASP A 1 220 ? -22.841 -50.817 39.797 1.00 92.69 220 ASP A CA 1
ATOM 1751 C C . ASP A 1 220 ? -22.322 -51.725 38.663 1.00 92.69 220 ASP A C 1
ATOM 1753 O O . ASP A 1 220 ? -22.419 -51.409 37.476 1.00 92.69 220 ASP A O 1
ATOM 1757 N N . ASN A 1 221 ? -21.770 -52.886 39.024 1.00 91.81 221 ASN A N 1
ATOM 1758 C CA . ASN A 1 221 ? -21.203 -53.833 38.059 1.00 91.81 221 ASN A CA 1
ATOM 1759 C C . ASN A 1 221 ? -22.251 -54.525 37.163 1.00 91.81 221 ASN A C 1
ATOM 1761 O O . ASN A 1 221 ? -21.861 -55.342 36.332 1.00 91.81 221 ASN A O 1
ATOM 1765 N N . SER A 1 222 ? -23.552 -54.260 37.340 1.00 92.50 222 SER A N 1
ATOM 1766 C CA . SER A 1 222 ? -24.589 -54.768 36.433 1.00 92.50 222 SER A CA 1
ATOM 1767 C C . SER A 1 222 ? -24.704 -53.950 35.145 1.00 92.50 222 SER A C 1
ATOM 1769 O O . SER A 1 222 ? -25.244 -54.454 34.167 1.00 92.50 222 SER A O 1
ATOM 1771 N N . TRP A 1 223 ? -24.163 -52.728 35.118 1.00 97.31 223 TRP A N 1
ATOM 1772 C CA . TRP A 1 223 ? -24.169 -51.880 33.930 1.00 97.31 223 TRP A CA 1
ATOM 1773 C C . TRP A 1 223 ? -22.992 -52.207 33.009 1.00 97.31 223 TRP A C 1
ATOM 1775 O O . TRP A 1 223 ? -21.822 -52.013 33.366 1.00 97.31 223 TRP A O 1
ATOM 1785 N N . GLY A 1 224 ? -23.310 -52.648 31.794 1.00 96.88 224 GLY A N 1
ATOM 1786 C CA . GLY A 1 224 ? -22.346 -52.819 30.716 1.00 96.88 224 GLY A CA 1
ATOM 1787 C C . GLY A 1 224 ? -21.747 -51.487 30.261 1.00 96.88 224 GLY A C 1
ATOM 1788 O O . GLY A 1 224 ? -22.198 -50.406 30.644 1.00 96.88 224 GLY A O 1
ATOM 1789 N N . GLU A 1 225 ? -20.698 -51.557 29.446 1.00 97.19 225 GLU A N 1
ATOM 1790 C CA . GLU A 1 225 ? -20.036 -50.391 28.858 1.00 97.19 225 GLU A CA 1
ATOM 1791 C C . GLU A 1 225 ? -19.662 -50.674 27.405 1.00 97.19 225 GLU A C 1
ATOM 1793 O O . GLU A 1 225 ? -19.119 -51.737 27.103 1.00 97.19 225 GLU A O 1
ATOM 1798 N N . GLY A 1 226 ? -19.943 -49.733 26.504 1.00 95.50 226 GLY A N 1
ATOM 1799 C CA . GLY A 1 226 ? -19.616 -49.889 25.089 1.00 95.50 226 GLY A CA 1
ATOM 1800 C C . GLY A 1 226 ? -19.816 -48.620 24.269 1.00 95.50 226 GLY A C 1
ATOM 1801 O O . GLY A 1 226 ? -20.463 -47.673 24.707 1.00 95.50 226 GLY A O 1
ATOM 1802 N N . GLN A 1 227 ? -19.209 -48.573 23.084 1.00 94.69 227 GLN A N 1
ATOM 1803 C CA . GLN A 1 227 ? -19.326 -47.432 22.172 1.00 94.69 227 GLN A CA 1
ATOM 1804 C C . GLN A 1 227 ? -20.647 -47.472 21.403 1.00 94.69 227 GLN A C 1
ATOM 1806 O O . GLN A 1 227 ? -21.065 -48.543 20.962 1.00 94.69 227 GLN A O 1
ATOM 1811 N N . SER A 1 228 ? -21.258 -46.308 21.181 1.00 90.38 228 SER A N 1
ATOM 1812 C CA . SER A 1 228 ? -22.393 -46.182 20.262 1.00 90.38 228 SER A CA 1
ATOM 1813 C C . SER A 1 228 ? -21.971 -46.429 18.801 1.00 90.38 228 SER A C 1
ATOM 1815 O O . SER A 1 228 ? -20.827 -46.170 18.421 1.00 90.38 228 SER A O 1
ATOM 1817 N N . GLN A 1 229 ? -22.838 -46.921 17.918 1.00 93.19 229 GLN A N 1
ATOM 1818 C CA . GLN A 1 229 ? -24.247 -47.305 18.102 1.00 93.19 229 GLN A CA 1
ATOM 1819 C C . GLN A 1 229 ? -24.405 -48.554 18.986 1.00 93.19 229 GLN A C 1
ATOM 1821 O O . GLN A 1 229 ? -23.654 -49.520 18.826 1.00 93.19 229 GLN A O 1
ATOM 1826 N N . LEU A 1 230 ? -25.335 -48.495 19.947 1.00 95.44 230 LEU A N 1
ATOM 1827 C CA . LEU A 1 230 ? -25.682 -49.608 20.834 1.00 95.44 230 LEU A CA 1
ATOM 1828 C C . LEU A 1 230 ? -27.028 -50.196 20.419 1.00 95.44 230 LEU A C 1
ATOM 1830 O O . LEU A 1 230 ? -27.958 -49.430 20.176 1.00 95.44 230 LEU A O 1
ATOM 1834 N N . GLY A 1 231 ? -27.144 -51.520 20.377 1.00 93.75 231 GLY A N 1
ATOM 1835 C CA . GLY A 1 231 ? -28.391 -52.152 19.958 1.00 93.75 231 GLY A CA 1
ATOM 1836 C C . GLY A 1 231 ? -28.280 -53.636 19.635 1.00 93.75 231 GLY A C 1
ATOM 1837 O O . GLY A 1 231 ? -27.377 -54.305 20.132 1.00 93.75 231 GLY A O 1
ATOM 1838 N N . TYR A 1 232 ? -29.186 -54.146 18.809 1.00 93.31 232 TYR A N 1
ATOM 1839 C CA . TYR A 1 232 ? -29.086 -55.454 18.155 1.00 93.31 232 TYR A CA 1
ATOM 1840 C C . TYR A 1 232 ? -30.000 -55.496 16.925 1.00 93.31 232 TYR A C 1
ATOM 1842 O O . TYR A 1 232 ? -30.952 -54.734 16.858 1.00 93.31 232 TYR A O 1
ATOM 1850 N N . GLY A 1 233 ? -29.763 -56.452 16.019 1.00 88.00 233 GLY A N 1
ATOM 1851 C CA . GLY A 1 233 ? -30.670 -56.797 14.914 1.00 88.00 233 GLY A CA 1
ATOM 1852 C C . GLY A 1 233 ? -30.274 -56.246 13.536 1.00 88.00 233 GLY A C 1
ATOM 1853 O O . GLY A 1 233 ? -30.495 -56.933 12.536 1.00 88.00 233 GLY A O 1
ATOM 1854 N N . ASP A 1 234 ? -29.581 -55.107 13.464 1.00 83.06 234 ASP A N 1
ATOM 1855 C CA . ASP A 1 234 ? -29.242 -54.413 12.211 1.00 83.06 234 ASP A CA 1
ATOM 1856 C C . ASP A 1 234 ? -27.851 -54.772 11.646 1.00 83.06 234 ASP A C 1
ATOM 1858 O O . ASP A 1 234 ? -27.595 -54.614 10.447 1.00 83.06 234 ASP A O 1
ATOM 1862 N N . ASN A 1 235 ? -26.958 -55.340 12.464 1.00 83.31 235 ASN A N 1
ATOM 1863 C CA . ASN A 1 235 ? -25.553 -55.656 12.141 1.00 83.31 235 ASN A CA 1
ATOM 1864 C C . ASN A 1 235 ? -24.657 -54.432 11.871 1.00 83.31 235 ASN A C 1
ATOM 1866 O O . ASN A 1 235 ? -23.552 -54.586 11.336 1.00 83.31 235 ASN A O 1
ATOM 1870 N N . ASP A 1 236 ? -25.103 -53.228 12.216 1.00 84.00 236 ASP A N 1
ATOM 1871 C CA . ASP A 1 236 ? -24.294 -52.007 12.216 1.00 84.00 236 ASP A CA 1
ATOM 1872 C C . ASP A 1 236 ? -23.894 -51.561 13.636 1.00 84.00 236 ASP A C 1
ATOM 1874 O O . ASP A 1 236 ? -23.163 -50.576 13.801 1.00 84.00 236 ASP A O 1
ATOM 1878 N N . GLU A 1 237 ? -24.289 -52.320 14.663 1.00 90.56 237 GLU A N 1
ATOM 1879 C CA . GLU A 1 237 ? -24.045 -51.974 16.053 1.00 90.56 237 GLU A CA 1
ATOM 1880 C C . GLU A 1 237 ? -22.579 -52.160 16.416 1.00 90.56 237 GLU A C 1
ATOM 1882 O O . GLU A 1 237 ? -21.954 -53.207 16.217 1.00 90.56 237 GLU A O 1
ATOM 1887 N N . ARG A 1 238 ? -22.019 -51.125 17.037 1.00 92.81 238 ARG A N 1
ATOM 1888 C CA . ARG A 1 238 ? -20.662 -51.187 17.572 1.00 92.81 238 ARG A CA 1
ATOM 1889 C C . ARG A 1 238 ? -20.624 -51.909 18.913 1.00 92.81 238 ARG A C 1
ATOM 1891 O O . ARG A 1 238 ? -19.620 -52.545 19.232 1.00 92.81 238 ARG A O 1
ATOM 1898 N N . THR A 1 239 ? -21.713 -51.816 19.673 1.00 95.38 239 THR A N 1
ATOM 1899 C CA . THR A 1 239 ? -21.933 -52.581 20.901 1.00 95.38 239 THR A CA 1
ATOM 1900 C C . THR A 1 239 ? -23.277 -53.283 20.819 1.00 95.38 239 THR A C 1
ATOM 1902 O O . THR A 1 239 ? -24.317 -52.630 20.811 1.00 95.38 239 THR A O 1
ATOM 1905 N N . VAL A 1 240 ? -23.250 -54.614 20.813 1.00 96.12 240 VAL A N 1
ATOM 1906 C CA . VAL A 1 240 ? -24.471 -55.417 20.890 1.00 96.12 240 VAL A CA 1
ATOM 1907 C C . VAL A 1 240 ? -24.930 -55.500 22.347 1.00 96.12 240 VAL A C 1
ATOM 1909 O O . VAL A 1 240 ? -24.122 -55.856 23.209 1.00 96.12 240 VAL A O 1
ATOM 1912 N N . VAL A 1 241 ? -26.195 -55.182 22.621 1.00 95.94 241 VAL A N 1
ATOM 1913 C CA . VAL A 1 241 ? -26.819 -55.309 23.953 1.00 95.94 241 VAL A CA 1
ATOM 1914 C C . VAL A 1 241 ? -27.761 -56.518 24.009 1.00 95.94 241 VAL A C 1
ATOM 1916 O O . VAL A 1 241 ? -28.197 -57.034 22.980 1.00 95.94 241 VAL A O 1
ATOM 1919 N N . GLY A 1 242 ? -28.032 -57.018 25.211 1.00 93.12 242 GLY A N 1
ATOM 1920 C CA . GLY A 1 242 ? -28.932 -58.139 25.461 1.00 93.12 242 GLY A CA 1
ATOM 1921 C C . GLY A 1 242 ? -30.414 -57.764 25.383 1.00 93.12 242 GLY A C 1
ATOM 1922 O O . GLY A 1 242 ? -30.794 -56.598 25.419 1.00 93.12 242 GLY A O 1
ATOM 1923 N N . PHE A 1 243 ? -31.269 -58.785 25.297 1.00 93.00 243 PHE A N 1
ATOM 1924 C CA . PHE A 1 243 ? -32.729 -58.629 25.268 1.00 93.00 243 PHE A CA 1
ATOM 1925 C C . PHE A 1 243 ? -33.477 -59.619 26.172 1.00 93.00 243 PHE A C 1
ATOM 1927 O O . PHE A 1 243 ? -34.703 -59.701 26.125 1.00 93.00 243 PHE A O 1
ATOM 1934 N N . GLY A 1 244 ? -32.745 -60.367 27.001 1.00 90.44 244 GLY A N 1
ATOM 1935 C CA . GLY A 1 244 ? -33.264 -61.487 27.786 1.00 90.44 244 GLY A CA 1
ATOM 1936 C C . GLY A 1 244 ? -33.130 -62.837 27.073 1.00 90.44 244 GLY A C 1
ATOM 1937 O O . GLY A 1 244 ? -32.528 -62.943 26.006 1.00 90.44 244 GLY A O 1
ATOM 1938 N N . ASP A 1 245 ? -33.681 -63.886 27.688 1.00 91.94 245 ASP A N 1
ATOM 1939 C CA . ASP A 1 245 ? -33.511 -65.278 27.236 1.00 91.94 245 ASP A CA 1
ATOM 1940 C C . ASP A 1 245 ? -34.589 -65.753 26.235 1.00 91.94 245 ASP A C 1
ATOM 1942 O O . ASP A 1 245 ? -34.467 -66.848 25.681 1.00 91.94 245 ASP A O 1
ATOM 1946 N N . ASP A 1 246 ? -35.653 -64.967 26.010 1.00 91.38 246 ASP A N 1
ATOM 1947 C CA . ASP A 1 246 ? -36.763 -65.308 25.108 1.00 91.38 246 ASP A CA 1
ATOM 1948 C C . ASP A 1 246 ? -36.858 -64.309 23.942 1.00 91.38 246 ASP A C 1
ATOM 1950 O O . ASP A 1 246 ? -37.274 -63.168 24.149 1.00 91.38 246 ASP A O 1
ATOM 1954 N N . PRO A 1 247 ? -36.523 -64.715 22.703 1.00 89.94 247 PRO A N 1
ATOM 1955 C CA . PRO A 1 247 ? -36.593 -63.829 21.546 1.00 89.94 247 PRO A CA 1
ATOM 1956 C C . PRO A 1 247 ? -38.022 -63.406 21.167 1.00 89.94 247 PRO A C 1
ATOM 1958 O O . PRO A 1 247 ? -38.154 -62.466 20.395 1.00 89.94 247 PRO A O 1
ATOM 1961 N N . ASN A 1 248 ? -39.074 -64.056 21.690 1.00 92.00 248 ASN A N 1
ATOM 1962 C CA . ASN A 1 248 ? -40.473 -63.654 21.461 1.00 92.00 248 ASN A CA 1
ATOM 1963 C C . ASN A 1 248 ? -41.056 -62.829 22.624 1.00 92.00 248 ASN A C 1
ATOM 1965 O O . ASN A 1 248 ? -42.248 -62.520 22.625 1.00 92.00 248 ASN A O 1
ATOM 1969 N N . ASN A 1 249 ? -40.261 -62.561 23.663 1.00 92.12 249 ASN A N 1
ATOM 1970 C CA . ASN A 1 249 ? -40.669 -61.783 24.829 1.00 92.12 249 ASN A CA 1
ATOM 1971 C C . ASN A 1 249 ? -39.456 -61.057 25.432 1.00 92.12 249 ASN A C 1
ATOM 1973 O O . ASN A 1 249 ? -39.044 -61.307 26.571 1.00 92.12 249 ASN A O 1
ATOM 1977 N N . LYS A 1 250 ? -38.874 -60.188 24.611 1.00 94.81 250 LYS A N 1
ATOM 1978 C CA . LYS A 1 250 ? -37.719 -59.351 24.900 1.00 94.81 250 LYS A CA 1
ATOM 1979 C C . LYS A 1 250 ? -38.043 -58.281 25.940 1.00 94.81 250 LYS A C 1
ATOM 1981 O O . LYS A 1 250 ? -39.199 -57.945 26.212 1.00 94.81 250 LYS A O 1
ATOM 1986 N N . HIS A 1 251 ? -37.000 -57.749 26.565 1.00 95.12 251 HIS A N 1
ATOM 1987 C CA . HIS A 1 251 ? -37.132 -56.627 27.488 1.00 95.12 251 HIS A CA 1
ATOM 1988 C C . HIS A 1 251 ? -37.621 -55.374 26.757 1.00 95.12 251 HIS A C 1
ATOM 1990 O O . HIS A 1 251 ? -36.969 -54.908 25.831 1.00 95.12 251 HIS A O 1
ATOM 1996 N N . VAL A 1 252 ? -38.745 -54.814 27.218 1.00 96.00 252 VAL A N 1
ATOM 1997 C CA . VAL A 1 252 ? -39.343 -53.608 26.623 1.00 96.00 252 VAL A CA 1
ATOM 1998 C C . VAL A 1 252 ? -38.382 -52.425 26.682 1.00 96.00 252 VAL A C 1
ATOM 2000 O O . VAL A 1 252 ? -38.246 -51.722 25.687 1.00 96.00 252 VAL A O 1
ATOM 2003 N N . THR A 1 253 ? -37.716 -52.223 27.824 1.00 96.75 253 THR A N 1
ATOM 2004 C CA . THR A 1 253 ? -36.856 -51.059 28.058 1.00 96.75 253 THR A CA 1
ATOM 2005 C C . THR A 1 253 ? -35.385 -51.431 28.184 1.00 96.75 253 THR A C 1
ATOM 2007 O O . THR A 1 253 ? -35.028 -52.319 28.962 1.00 96.75 253 THR A O 1
ATOM 2010 N N . THR A 1 254 ? -34.530 -50.674 27.493 1.00 97.31 254 THR A N 1
ATOM 2011 C CA . THR A 1 254 ? -33.073 -50.662 27.702 1.00 97.31 254 THR A CA 1
ATOM 2012 C C . THR A 1 254 ? -32.620 -49.270 28.128 1.00 97.31 254 THR A C 1
ATOM 2014 O O . THR A 1 254 ? -33.006 -48.270 27.518 1.00 97.31 254 THR A O 1
ATOM 2017 N N . TYR A 1 255 ? -31.797 -49.199 29.175 1.00 98.06 255 TYR A N 1
ATOM 2018 C CA . TYR A 1 255 ? -31.314 -47.940 29.742 1.00 98.06 255 TYR A CA 1
ATOM 2019 C C . TYR A 1 255 ? -29.889 -47.640 29.299 1.00 98.06 255 TYR A C 1
ATOM 2021 O O . TYR A 1 255 ? -29.032 -48.520 29.309 1.00 98.06 255 TYR A O 1
ATOM 2029 N N . PHE A 1 256 ? -29.607 -46.375 29.006 1.00 97.94 256 PHE A N 1
ATOM 2030 C CA . PHE A 1 256 ? -28.296 -45.886 28.599 1.00 97.94 256 PHE A CA 1
ATOM 2031 C C . PHE A 1 256 ? -27.946 -44.599 29.339 1.00 97.94 256 PHE A C 1
ATOM 2033 O O . PHE A 1 256 ? -28.801 -43.743 29.553 1.00 97.94 256 PHE A O 1
ATOM 2040 N N . ARG A 1 257 ? -26.677 -44.411 29.700 1.00 97.62 257 ARG A N 1
ATOM 2041 C CA . ARG A 1 257 ? -26.190 -43.143 30.259 1.00 97.62 257 ARG A CA 1
ATOM 2042 C C . ARG A 1 257 ? -24.743 -42.853 29.893 1.00 97.62 257 ARG A C 1
ATOM 2044 O O . ARG A 1 257 ? -23.903 -43.754 29.866 1.00 97.62 257 ARG A O 1
ATOM 2051 N N . HIS A 1 258 ? -24.451 -41.581 29.666 1.00 97.38 258 HIS A N 1
ATOM 2052 C CA . HIS A 1 258 ? -23.119 -41.076 29.376 1.00 97.38 258 HIS A CA 1
ATOM 2053 C C . HIS A 1 258 ? -22.809 -39.880 30.271 1.00 97.38 258 HIS A C 1
ATOM 2055 O O . HIS A 1 258 ? -23.602 -38.946 30.388 1.00 97.38 258 HIS A O 1
ATOM 2061 N N . GLU A 1 259 ? -21.648 -39.934 30.914 1.00 96.88 259 GLU A N 1
ATOM 2062 C CA . GLU A 1 259 ? -21.110 -38.842 31.716 1.00 96.88 259 GLU A CA 1
ATOM 2063 C C . GLU A 1 259 ? -20.131 -38.033 30.861 1.00 96.88 259 GLU A C 1
ATOM 2065 O O . GLU A 1 259 ? -19.271 -38.608 30.194 1.00 96.88 259 GLU A O 1
ATOM 2070 N N . PHE A 1 260 ? -20.250 -36.709 30.896 1.00 95.31 260 PHE A N 1
ATOM 2071 C CA . PHE A 1 260 ? -19.360 -35.786 30.195 1.00 95.31 260 PHE A CA 1
ATOM 2072 C C . PHE A 1 260 ? -19.059 -34.562 31.065 1.00 95.31 260 PHE A C 1
ATOM 2074 O O . PHE A 1 260 ? -19.751 -34.293 32.046 1.00 95.31 260 PHE A O 1
ATOM 2081 N N . ASN A 1 261 ? -17.998 -33.825 30.733 1.00 93.62 261 ASN A N 1
ATOM 2082 C CA . ASN A 1 261 ? -17.525 -32.702 31.539 1.00 93.62 261 ASN A CA 1
ATOM 2083 C C . ASN A 1 261 ? -17.529 -31.390 30.744 1.00 93.62 261 ASN A C 1
ATOM 2085 O O . ASN A 1 261 ? -16.968 -31.329 29.652 1.00 93.62 261 ASN A O 1
ATOM 2089 N N . ILE A 1 262 ? -18.090 -30.333 31.329 1.00 91.12 262 ILE A N 1
ATOM 2090 C CA . ILE A 1 262 ? -18.163 -28.978 30.780 1.00 91.12 262 ILE A CA 1
ATOM 2091 C C . ILE A 1 262 ? -17.369 -28.032 31.688 1.00 91.12 262 ILE A C 1
ATOM 2093 O O . ILE A 1 262 ? -17.796 -27.788 32.805 1.00 91.12 262 ILE A O 1
ATOM 2097 N N . PRO A 1 263 ? -16.216 -27.485 31.268 1.00 84.62 263 PRO A N 1
ATOM 2098 C CA . PRO A 1 263 ? -15.422 -26.608 32.134 1.00 84.62 263 PRO A CA 1
ATOM 2099 C C . PRO A 1 263 ? -16.137 -25.321 32.580 1.00 84.62 263 PRO A C 1
ATOM 2101 O O . PRO A 1 263 ? -15.937 -24.893 33.711 1.00 84.62 263 PRO A O 1
ATOM 2104 N N . ASP A 1 264 ? -16.932 -24.719 31.692 1.00 84.25 264 ASP A N 1
ATOM 2105 C CA . ASP A 1 264 ? -17.694 -23.485 31.923 1.00 84.25 264 ASP A CA 1
ATOM 2106 C C . ASP A 1 264 ? -18.962 -23.518 31.056 1.00 84.25 264 ASP A C 1
ATOM 2108 O O . ASP A 1 264 ? -18.911 -23.335 29.835 1.00 84.25 264 ASP A O 1
ATOM 2112 N N . ALA A 1 265 ? -20.102 -23.807 31.678 1.00 88.38 265 ALA A N 1
ATOM 2113 C CA . ALA A 1 265 ? -21.394 -23.920 31.015 1.00 88.38 265 ALA A CA 1
ATOM 2114 C C . ALA A 1 265 ? -21.907 -22.560 30.514 1.00 88.38 265 ALA A C 1
ATOM 2116 O O . ALA A 1 265 ? -22.654 -22.503 29.537 1.00 88.38 265 ALA A O 1
ATOM 2117 N N . SER A 1 266 ? -21.457 -21.451 31.114 1.00 82.56 266 SER A N 1
ATOM 2118 C CA . SER A 1 266 ? -21.934 -20.099 30.793 1.00 82.56 266 SER A CA 1
ATOM 2119 C C . SER A 1 266 ? -21.486 -19.577 29.420 1.00 82.56 266 SER A C 1
ATOM 2121 O O . SER A 1 266 ? -21.959 -18.525 28.969 1.00 82.56 266 SER A O 1
ATOM 2123 N N . GLN A 1 267 ? -20.573 -20.292 28.756 1.00 79.94 267 GLN A N 1
ATOM 2124 C CA . GLN A 1 267 ? -20.071 -19.961 27.421 1.00 79.94 267 GLN A CA 1
ATOM 2125 C C . GLN A 1 267 ? -21.010 -20.424 26.307 1.00 79.94 267 GLN A C 1
ATOM 2127 O O . GLN A 1 267 ? -20.952 -19.870 25.208 1.00 79.94 267 GLN A O 1
ATOM 2132 N N . TYR A 1 268 ? -21.856 -21.426 26.563 1.00 84.06 268 TYR A N 1
ATOM 2133 C CA . TYR A 1 268 ? -22.736 -22.010 25.557 1.00 84.06 268 TYR A CA 1
ATOM 2134 C C . TYR A 1 268 ? -23.970 -21.133 25.330 1.00 84.06 268 TYR A C 1
ATOM 2136 O O . TYR A 1 268 ? -24.747 -20.869 26.242 1.00 84.06 268 TYR A O 1
ATOM 2144 N N . LEU A 1 269 ? -24.142 -20.684 24.088 1.00 82.50 269 LEU A N 1
ATOM 2145 C CA . LEU A 1 269 ? -25.240 -19.830 23.641 1.00 82.50 269 LEU A CA 1
ATOM 2146 C C . LEU A 1 269 ? -26.465 -20.654 23.228 1.00 82.50 269 LEU A C 1
ATOM 2148 O O . LEU A 1 269 ? -27.595 -20.281 23.517 1.00 82.50 269 LEU A O 1
ATOM 2152 N N . THR A 1 270 ? -26.236 -21.766 22.526 1.00 84.31 270 THR A N 1
ATOM 2153 C CA . THR A 1 270 ? -27.271 -22.713 22.076 1.00 84.31 270 THR A CA 1
ATOM 2154 C C . THR A 1 270 ? -26.694 -24.123 22.048 1.00 84.31 270 THR A C 1
ATOM 2156 O O . THR A 1 270 ? -25.481 -24.295 21.889 1.00 84.31 270 THR A O 1
ATOM 2159 N N . MET A 1 271 ? -27.546 -25.135 22.182 1.00 91.62 271 MET A N 1
ATOM 2160 C CA . MET A 1 271 ? -27.170 -26.537 22.033 1.00 91.62 271 MET A CA 1
ATOM 2161 C C . MET A 1 271 ? -28.248 -27.295 21.276 1.00 91.62 271 MET A C 1
ATOM 2163 O O . MET A 1 271 ? -29.430 -26.975 21.381 1.00 91.62 271 MET A O 1
ATOM 2167 N N . ASP A 1 272 ? -27.841 -28.338 20.570 1.00 92.62 272 ASP A N 1
ATOM 2168 C CA . ASP A 1 272 ? -28.768 -29.283 19.971 1.00 92.62 272 ASP A CA 1
ATOM 2169 C C . ASP A 1 272 ? -28.229 -30.709 20.039 1.00 92.62 272 ASP A C 1
ATOM 2171 O O . ASP A 1 272 ? -27.022 -30.965 20.140 1.00 92.62 272 ASP A O 1
ATOM 2175 N N . MET A 1 273 ? -29.170 -31.639 20.008 1.00 94.25 273 MET A N 1
ATOM 2176 C CA . MET A 1 273 ? -28.941 -33.065 20.102 1.00 94.25 273 MET A CA 1
ATOM 2177 C C . MET A 1 273 ? -29.539 -33.757 18.891 1.00 94.25 273 MET A C 1
ATOM 2179 O O . MET A 1 273 ? -30.690 -33.508 18.540 1.00 94.25 273 MET A O 1
ATOM 2183 N N . GLY A 1 274 ? -28.779 -34.669 18.294 1.00 94.50 274 GLY A N 1
ATOM 2184 C CA . GLY A 1 274 ? -29.304 -35.642 17.346 1.00 94.50 274 GLY A CA 1
ATOM 2185 C C . GLY A 1 274 ? -29.395 -37.007 18.011 1.00 94.50 274 GLY A C 1
ATOM 2186 O O . GLY A 1 274 ? -28.392 -37.482 18.540 1.00 94.50 274 GLY A O 1
ATOM 2187 N N . ILE A 1 275 ? -30.560 -37.656 17.941 1.00 94.50 275 ILE A N 1
ATOM 2188 C CA . ILE A 1 275 ? -30.751 -39.048 18.372 1.00 94.50 275 ILE A CA 1
ATOM 2189 C C . ILE A 1 275 ? -31.276 -39.931 17.229 1.00 94.50 275 ILE A C 1
ATOM 2191 O O . ILE A 1 275 ? -32.234 -39.576 16.542 1.00 94.50 275 ILE A O 1
ATOM 2195 N N . ILE A 1 276 ? -30.632 -41.081 17.048 1.00 92.25 276 ILE A N 1
ATOM 2196 C CA . ILE A 1 276 ? -31.152 -42.272 16.375 1.00 92.25 276 ILE A CA 1
ATOM 2197 C C . ILE A 1 276 ? -31.655 -43.209 17.469 1.00 92.25 276 ILE A C 1
ATOM 2199 O O . ILE A 1 276 ? -30.951 -43.454 18.454 1.00 92.25 276 ILE A O 1
ATOM 2203 N N . ARG A 1 277 ? -32.877 -43.702 17.293 1.00 91.00 277 ARG A N 1
ATOM 2204 C CA . ARG A 1 277 ? -33.565 -44.584 18.229 1.00 91.00 277 ARG A CA 1
ATOM 2205 C C . ARG A 1 277 ? -34.398 -45.603 17.465 1.00 91.00 277 ARG A C 1
ATOM 2207 O O . ARG A 1 277 ? -34.867 -45.285 16.373 1.00 91.00 277 ARG A O 1
ATOM 2214 N N . ASP A 1 278 ? -34.658 -46.726 18.109 1.00 83.81 278 ASP A N 1
ATOM 2215 C CA . ASP A 1 278 ? -35.751 -47.616 17.743 1.00 83.81 278 ASP A CA 1
ATOM 2216 C C . ASP A 1 278 ? -37.023 -47.286 18.558 1.00 83.81 278 ASP A C 1
ATOM 2218 O O . ASP A 1 278 ? -36.931 -46.881 19.720 1.00 83.81 278 ASP A O 1
ATOM 2222 N N . ASP A 1 279 ? -38.185 -47.370 17.908 1.00 89.88 279 ASP A N 1
ATOM 2223 C CA . ASP A 1 279 ? -39.556 -47.248 18.430 1.00 89.88 279 ASP A CA 1
ATOM 2224 C C . ASP A 1 279 ? -39.904 -46.089 19.386 1.00 89.88 279 ASP A C 1
ATOM 2226 O O . ASP A 1 279 ? -40.590 -45.139 18.992 1.00 89.88 279 ASP A O 1
ATOM 2230 N N . GLY A 1 280 ? -39.468 -46.136 20.652 1.00 93.62 280 GLY A N 1
ATOM 2231 C CA . GLY A 1 280 ? -39.806 -45.247 21.777 1.00 93.62 280 GLY A CA 1
ATOM 2232 C C . GLY A 1 280 ? -38.556 -44.730 22.502 1.00 93.62 280 GLY A C 1
ATOM 2233 O O . GLY A 1 280 ? -37.636 -45.500 22.740 1.00 93.62 280 GLY A O 1
ATOM 2234 N N . ALA A 1 281 ? -38.487 -43.445 22.879 1.00 96.25 281 ALA A N 1
ATOM 2235 C CA . ALA A 1 281 ? -37.388 -42.948 23.721 1.00 96.25 281 ALA A CA 1
ATOM 2236 C C . ALA A 1 281 ? -37.792 -41.830 24.684 1.00 96.25 281 ALA A C 1
ATOM 2238 O O . ALA A 1 281 ? -38.542 -40.927 24.311 1.00 96.25 281 ALA A O 1
ATOM 2239 N N . ALA A 1 282 ? -37.219 -41.828 25.885 1.00 96.75 282 ALA A N 1
ATOM 2240 C CA . ALA A 1 282 ? -37.185 -40.650 26.748 1.00 96.75 282 ALA A CA 1
ATOM 2241 C C . ALA A 1 282 ? -35.736 -40.302 27.108 1.00 96.75 282 ALA A C 1
ATOM 2243 O O . ALA A 1 282 ? -34.927 -41.174 27.428 1.00 96.75 282 ALA A O 1
ATOM 2244 N N . VAL A 1 283 ? -35.405 -39.015 27.003 1.00 97.38 283 VAL A N 1
ATOM 2245 C CA . VAL A 1 283 ? -34.048 -38.487 27.157 1.00 97.38 283 VAL A CA 1
ATOM 2246 C C . VAL A 1 283 ? -34.016 -37.496 28.308 1.00 97.38 283 VAL A C 1
ATOM 2248 O O . VAL A 1 283 ? -34.872 -36.616 28.415 1.00 97.38 283 VAL A O 1
ATOM 2251 N N . TYR A 1 284 ? -32.989 -37.617 29.140 1.00 97.31 284 TYR A N 1
ATOM 2252 C CA . TYR A 1 284 ? -32.793 -36.832 30.344 1.00 97.31 284 TYR A CA 1
ATOM 2253 C C . TYR A 1 284 ? -31.406 -36.192 30.346 1.00 97.31 284 TYR A C 1
ATOM 2255 O O . TYR A 1 284 ? -30.418 -36.860 30.048 1.00 97.31 284 TYR A O 1
ATOM 2263 N N . LEU A 1 285 ? -31.322 -34.922 30.732 1.00 97.06 285 LEU A N 1
ATOM 2264 C CA . LEU A 1 285 ? -30.072 -34.215 30.994 1.00 97.06 285 LEU A CA 1
ATOM 2265 C C . LEU A 1 285 ? -30.059 -33.805 32.465 1.00 97.06 285 LEU A C 1
ATOM 2267 O O . LEU A 1 285 ? -30.948 -33.088 32.917 1.00 97.06 285 LEU A O 1
ATOM 2271 N N . ASN A 1 286 ? -29.071 -34.289 33.217 1.00 96.50 286 ASN A N 1
ATOM 2272 C CA . ASN A 1 286 ? -28.925 -34.025 34.651 1.00 96.50 286 ASN A CA 1
ATOM 2273 C C . ASN A 1 286 ? -30.218 -34.300 35.454 1.00 96.50 286 ASN A C 1
ATOM 2275 O O . ASN A 1 286 ? -30.604 -33.512 36.312 1.00 96.50 286 ASN A O 1
ATOM 2279 N N . GLY A 1 287 ? -30.908 -35.406 35.148 1.00 95.38 287 GLY A N 1
ATOM 2280 C CA . GLY A 1 287 ? -32.170 -35.810 35.786 1.00 95.38 287 GLY A CA 1
ATOM 2281 C C . GLY A 1 287 ? -33.437 -35.168 35.204 1.00 95.38 287 GLY A C 1
ATOM 2282 O O . GLY A 1 287 ? -34.528 -35.724 35.366 1.00 95.38 287 GLY A O 1
ATOM 2283 N N . GLN A 1 288 ? -33.321 -34.056 34.471 1.00 95.75 288 GLN A N 1
ATOM 2284 C CA . GLN A 1 288 ? -34.454 -33.383 33.835 1.00 95.75 288 GLN A CA 1
ATOM 2285 C C . GLN A 1 288 ? -34.784 -34.010 32.478 1.00 95.75 288 GLN A C 1
ATOM 2287 O O . GLN A 1 288 ? -33.909 -34.167 31.633 1.00 95.75 288 GLN A O 1
ATOM 2292 N N . GLU A 1 289 ? -36.057 -34.334 32.247 1.00 95.81 289 GLU A N 1
ATOM 2293 C CA . GLU A 1 289 ? -36.532 -34.808 30.943 1.00 95.81 289 GLU A CA 1
ATOM 2294 C C . GLU A 1 289 ? -36.455 -33.681 29.909 1.00 95.81 289 GLU A C 1
ATOM 2296 O O . GLU A 1 289 ? -37.040 -32.614 30.101 1.00 95.81 289 GLU A O 1
ATOM 2301 N N . ILE A 1 290 ? -35.715 -33.923 28.829 1.00 95.19 290 ILE A N 1
ATOM 2302 C CA . ILE A 1 290 ? -35.493 -32.970 27.732 1.00 95.19 290 ILE A CA 1
ATOM 2303 C C . ILE A 1 290 ? -36.196 -33.393 26.444 1.00 95.19 290 ILE A C 1
ATOM 2305 O O . ILE A 1 290 ? -36.448 -32.555 25.583 1.00 95.19 290 ILE A O 1
ATOM 2309 N N . ALA A 1 291 ? -36.545 -34.675 26.308 1.00 94.88 291 ALA A N 1
ATOM 2310 C CA . ALA A 1 291 ? -37.343 -35.160 25.192 1.00 94.88 291 ALA A CA 1
ATOM 2311 C C . ALA A 1 291 ? -38.087 -36.451 25.531 1.00 94.88 291 ALA A C 1
ATOM 2313 O O . ALA A 1 291 ? -37.560 -37.322 26.222 1.00 94.88 291 ALA A O 1
ATOM 2314 N N . ARG A 1 292 ? -39.280 -36.593 24.949 1.00 95.38 292 ARG A N 1
ATOM 2315 C CA . ARG A 1 292 ? -40.082 -37.817 24.933 1.00 95.38 292 ARG A CA 1
ATOM 2316 C C . ARG A 1 292 ? -40.590 -38.041 23.520 1.00 95.38 292 ARG A C 1
ATOM 2318 O O . ARG A 1 292 ? -41.268 -37.186 22.956 1.00 95.38 292 ARG A O 1
ATOM 2325 N N . LEU A 1 293 ? -40.219 -39.171 22.937 1.00 94.19 293 LEU A N 1
ATOM 2326 C CA . LEU A 1 293 ? -40.435 -39.495 21.535 1.00 94.19 293 LEU A CA 1
ATOM 2327 C C . LEU A 1 293 ? -41.203 -40.819 21.453 1.00 94.19 293 LEU A C 1
ATOM 2329 O O . LEU A 1 293 ? -40.764 -41.821 22.014 1.00 94.19 293 LEU A O 1
ATOM 2333 N N . SER A 1 294 ? -42.363 -40.808 20.789 1.00 93.25 294 SER A N 1
ATOM 2334 C CA . SER A 1 294 ? -43.266 -41.966 20.619 1.00 93.25 294 SER A CA 1
ATOM 2335 C C . SER A 1 294 ? -43.535 -42.765 21.904 1.00 93.25 294 SER A C 1
ATOM 2337 O O . SER A 1 294 ? -43.705 -43.980 21.867 1.00 93.25 294 SER A O 1
ATOM 2339 N N . LEU A 1 295 ? -43.608 -42.080 23.048 1.00 93.25 295 LEU A N 1
ATOM 2340 C CA . LEU A 1 295 ? -43.986 -42.658 24.336 1.00 93.25 295 LEU A CA 1
ATOM 2341 C C . LEU A 1 295 ? -45.112 -41.841 24.970 1.00 93.25 295 LEU A C 1
ATOM 2343 O O . LEU A 1 295 ? -45.075 -40.610 24.897 1.00 93.25 295 LEU A O 1
ATOM 2347 N N . PRO A 1 296 ? -46.103 -42.492 25.604 1.00 91.50 296 PRO A N 1
ATOM 2348 C CA . PRO A 1 296 ? -47.147 -41.782 26.325 1.00 91.50 296 PRO A CA 1
ATOM 2349 C C . PRO A 1 296 ? -46.592 -41.103 27.586 1.00 91.50 296 PRO A C 1
ATOM 2351 O O . PRO A 1 296 ? -45.543 -41.479 28.124 1.00 91.50 296 PRO A O 1
ATOM 2354 N N . ASP A 1 297 ? -47.332 -40.113 28.084 1.00 88.44 297 ASP A N 1
ATOM 2355 C CA . ASP A 1 297 ? -47.052 -39.498 29.380 1.00 88.44 297 ASP A CA 1
ATOM 2356 C C . ASP A 1 297 ? -47.095 -40.557 30.487 1.00 88.44 297 ASP A C 1
ATOM 2358 O O . ASP A 1 297 ? -48.012 -41.379 30.546 1.00 88.44 297 ASP A O 1
ATOM 2362 N N . ASN A 1 298 ? -46.140 -40.489 31.416 1.00 87.31 298 ASN A N 1
ATOM 2363 C CA . ASN A 1 298 ? -46.003 -41.433 32.531 1.00 87.31 298 ASN A CA 1
ATOM 2364 C C . ASN A 1 298 ? -45.771 -42.897 32.107 1.00 87.31 298 ASN A C 1
ATOM 2366 O O . ASN A 1 298 ? -46.119 -43.799 32.870 1.00 87.31 298 ASN A O 1
ATOM 2370 N N . ALA A 1 299 ? -45.197 -43.140 30.921 1.00 91.69 299 ALA A N 1
ATOM 2371 C CA . ALA A 1 299 ? -44.721 -44.468 30.534 1.00 91.69 299 ALA A CA 1
ATOM 2372 C C . ALA A 1 299 ? -43.800 -45.051 31.622 1.00 91.69 299 ALA A C 1
ATOM 2374 O O . ALA A 1 299 ? -42.867 -44.388 32.076 1.00 91.69 299 ALA A O 1
ATOM 2375 N N . ASP A 1 300 ? -44.081 -46.283 32.038 1.00 93.31 300 ASP A N 1
ATOM 2376 C CA . ASP A 1 300 ? -43.187 -47.081 32.875 1.00 93.31 300 ASP A CA 1
ATOM 2377 C C . ASP A 1 300 ? -42.335 -48.025 32.013 1.00 93.31 300 ASP A C 1
ATOM 2379 O O . ASP A 1 300 ? -42.552 -48.148 30.811 1.00 93.31 300 ASP A O 1
ATOM 2383 N N . TYR A 1 301 ? -41.390 -48.739 32.625 1.00 94.31 301 TYR A N 1
ATOM 2384 C CA . TYR A 1 301 ? -40.458 -49.638 31.927 1.00 94.31 301 TYR A CA 1
ATOM 2385 C C . TYR A 1 301 ? -41.106 -50.845 31.204 1.00 94.31 301 TYR A C 1
ATOM 2387 O O . TYR A 1 301 ? -40.413 -51.630 30.562 1.00 94.31 301 TYR A O 1
ATOM 2395 N N . GLN A 1 302 ? -42.417 -51.059 31.359 1.00 95.12 302 GLN A N 1
ATOM 2396 C CA . GLN A 1 302 ? -43.172 -52.085 30.626 1.00 95.12 302 GLN A CA 1
ATOM 2397 C C . GLN A 1 302 ? -44.067 -51.483 29.543 1.00 95.12 302 GLN A C 1
ATOM 2399 O O . GLN A 1 302 ? -44.689 -52.214 28.773 1.00 95.12 302 GLN A O 1
ATOM 2404 N N . THR A 1 303 ? -44.158 -50.159 29.489 1.00 96.00 303 THR A N 1
ATOM 2405 C CA . THR A 1 303 ? -44.974 -49.447 28.519 1.00 96.00 303 THR A CA 1
ATOM 2406 C C . THR A 1 303 ? -44.301 -49.520 27.155 1.00 96.00 303 THR A C 1
ATOM 2408 O O . THR A 1 303 ? -43.204 -48.997 26.976 1.00 96.00 303 THR A O 1
ATOM 2411 N N . LEU A 1 304 ? -44.962 -50.167 26.196 1.00 95.94 304 LEU A N 1
ATOM 2412 C CA . LEU A 1 304 ? -44.508 -50.210 24.808 1.00 95.94 304 LEU A CA 1
ATOM 2413 C C . LEU A 1 304 ? -44.562 -48.812 24.175 1.00 95.94 304 LEU A C 1
ATOM 2415 O O . LEU A 1 304 ? -45.379 -47.969 24.563 1.00 95.94 304 LEU A O 1
ATOM 2419 N N . ALA A 1 305 ? -43.709 -48.585 23.182 1.00 94.50 305 ALA A N 1
ATOM 2420 C CA . ALA A 1 305 ? -43.766 -47.396 22.349 1.00 94.50 305 ALA A CA 1
ATOM 2421 C C . ALA A 1 305 ? -45.108 -47.294 21.608 1.00 94.50 305 ALA A C 1
ATOM 2423 O O . ALA A 1 305 ? -45.724 -48.293 21.234 1.00 94.50 305 ALA A O 1
ATOM 2424 N N . SER A 1 306 ? -45.562 -46.062 21.390 1.00 91.88 306 SER A N 1
ATOM 2425 C CA . SER A 1 306 ? -46.815 -45.769 20.686 1.00 91.88 306 SER A CA 1
ATOM 2426 C C . SER A 1 306 ? -46.714 -45.977 19.174 1.00 91.88 306 SER A C 1
ATOM 2428 O O . SER A 1 306 ? -47.740 -46.182 18.527 1.00 91.88 306 SER A O 1
ATOM 2430 N N . ASP A 1 307 ? -45.499 -45.911 18.629 1.00 86.25 307 ASP A N 1
ATOM 2431 C CA . ASP A 1 307 ? -45.212 -46.067 17.207 1.00 86.25 307 ASP A CA 1
ATOM 2432 C C . ASP A 1 307 ? -44.169 -47.165 17.021 1.00 86.25 307 ASP A C 1
ATOM 2434 O O . ASP A 1 307 ? -43.202 -47.216 17.778 1.00 86.25 307 ASP A O 1
ATOM 2438 N N . ASN A 1 308 ? -44.367 -47.987 15.989 1.00 86.88 308 ASN A N 1
ATOM 2439 C CA . ASN A 1 308 ? -43.337 -48.873 15.464 1.00 86.88 308 ASN A CA 1
ATOM 2440 C C . ASN A 1 308 ? -42.601 -48.119 14.343 1.00 86.88 308 ASN A C 1
ATOM 2442 O O . ASN A 1 308 ? -43.190 -47.868 13.278 1.00 86.88 308 ASN A O 1
ATOM 2446 N N . LEU A 1 309 ? -41.388 -47.642 14.616 1.00 81.88 309 LEU A N 1
ATOM 2447 C CA . LEU A 1 309 ? -40.586 -46.957 13.603 1.00 81.88 309 LEU A CA 1
ATOM 2448 C C . LEU A 1 309 ? -40.076 -48.008 12.616 1.00 81.88 309 LEU A C 1
ATOM 2450 O O . LEU A 1 309 ? -39.808 -49.121 13.001 1.00 81.88 309 LEU A O 1
ATOM 2454 N N . THR A 1 310 ? -40.024 -47.693 11.317 1.00 77.06 310 THR A N 1
ATOM 2455 C CA . THR A 1 310 ? -39.500 -48.634 10.309 1.00 77.06 310 THR A CA 1
ATOM 2456 C C . THR A 1 310 ? -38.753 -47.910 9.188 1.00 77.06 310 THR A C 1
ATOM 2458 O O . THR A 1 310 ? -39.071 -46.772 8.808 1.00 77.06 310 THR A O 1
ATOM 2461 N N . GLY A 1 311 ? -37.779 -48.587 8.585 1.00 74.06 311 GLY A N 1
ATOM 2462 C CA . GLY A 1 311 ? -37.138 -48.193 7.335 1.00 74.06 311 GLY A CA 1
ATOM 2463 C C . GLY A 1 311 ? -36.214 -46.978 7.467 1.00 74.06 311 GLY A C 1
ATOM 2464 O O . GLY A 1 311 ? -35.264 -46.961 8.238 1.00 74.06 311 GLY A O 1
ATOM 2465 N N . GLY A 1 312 ? -36.421 -45.949 6.637 1.00 68.88 312 GLY A N 1
ATOM 2466 C CA . GLY A 1 312 ? -35.524 -44.781 6.608 1.00 68.88 312 GLY A CA 1
ATOM 2467 C C . GLY A 1 312 ? -35.578 -43.911 7.871 1.00 68.88 312 GLY A C 1
ATOM 2468 O O . GLY A 1 312 ? -34.616 -43.195 8.155 1.00 68.88 312 GLY A O 1
ATOM 2469 N N . SER A 1 313 ? -36.682 -43.971 8.620 1.00 73.06 313 SER A N 1
ATOM 2470 C CA . SER A 1 313 ? -36.889 -43.165 9.828 1.00 73.06 313 SER A CA 1
ATOM 2471 C C . SER A 1 313 ? -36.063 -43.656 11.018 1.00 73.06 313 SER A C 1
ATOM 2473 O O . SER A 1 313 ? -35.594 -42.824 11.785 1.00 73.06 313 SER A O 1
ATOM 2475 N N . GLU A 1 314 ? -35.811 -44.962 11.134 1.00 75.50 314 GLU A N 1
ATOM 2476 C CA . GLU A 1 314 ? -34.965 -45.549 12.195 1.00 75.50 314 GLU A CA 1
ATOM 2477 C C . GLU A 1 314 ? -33.481 -45.227 12.007 1.00 75.50 314 GLU A C 1
ATOM 2479 O O . GLU A 1 314 ? -32.697 -45.283 12.942 1.00 75.50 314 GLU A O 1
ATOM 2484 N N . ARG A 1 315 ? -33.077 -44.843 10.791 1.00 78.88 315 ARG A N 1
ATOM 2485 C CA . ARG A 1 315 ? -31.677 -44.544 10.436 1.00 78.88 315 ARG A CA 1
ATOM 2486 C C . ARG A 1 315 ? -31.396 -43.048 10.315 1.00 78.88 315 ARG A C 1
ATOM 2488 O O . ARG A 1 315 ? -30.343 -42.645 9.820 1.00 78.88 315 ARG A O 1
ATOM 2495 N N . SER A 1 316 ? -32.356 -42.220 10.721 1.00 81.81 316 SER A N 1
ATOM 2496 C CA . SER A 1 316 ? -32.301 -40.766 10.596 1.00 81.81 316 SER A CA 1
ATOM 2497 C C . SER A 1 316 ? -32.285 -40.102 11.968 1.00 81.81 316 SER A C 1
ATOM 2499 O O . SER A 1 316 ? -33.038 -40.469 12.864 1.00 81.81 316 SER A O 1
ATOM 2501 N N . TYR A 1 317 ? -31.451 -39.074 12.118 1.00 88.50 317 TYR A N 1
ATOM 2502 C CA . TYR A 1 317 ? -31.402 -38.293 13.349 1.00 88.50 317 TYR A CA 1
ATOM 2503 C C . TYR A 1 317 ? -32.676 -37.468 13.540 1.00 88.50 317 TYR A C 1
ATOM 2505 O O . TYR A 1 317 ? -33.040 -36.657 12.686 1.00 88.50 317 TYR A O 1
ATOM 2513 N N . THR A 1 318 ? -33.295 -37.618 14.707 1.00 90.19 318 THR A N 1
ATOM 2514 C CA . THR A 1 318 ? -34.258 -36.649 15.236 1.00 90.19 318 THR A CA 1
ATOM 2515 C C . THR A 1 318 ? -33.488 -35.571 15.992 1.00 90.19 318 THR A C 1
ATOM 2517 O O . THR A 1 318 ? -32.713 -35.893 16.893 1.00 90.19 318 THR A O 1
ATOM 2520 N N . PHE A 1 319 ? -33.682 -34.305 15.615 1.00 89.12 319 PHE A N 1
ATOM 2521 C CA . PHE A 1 319 ? -33.006 -33.163 16.234 1.00 89.12 319 PHE A CA 1
ATOM 2522 C C . PHE A 1 319 ? -33.871 -32.521 17.316 1.00 89.12 319 PHE A C 1
ATOM 2524 O O . PHE A 1 319 ? -35.064 -32.302 17.106 1.00 89.12 319 PHE A O 1
ATOM 2531 N N . ILE A 1 320 ? -33.258 -32.212 18.457 1.00 91.81 320 ILE A N 1
ATOM 2532 C CA . ILE A 1 320 ? -33.892 -31.582 19.618 1.00 91.81 320 ILE A CA 1
ATOM 2533 C C . ILE A 1 320 ? -33.004 -30.428 20.086 1.00 91.81 320 ILE A C 1
ATOM 2535 O O . ILE A 1 320 ? -31.816 -30.630 20.344 1.00 91.81 320 ILE A O 1
ATOM 2539 N N . ASP A 1 321 ? -33.589 -29.240 20.226 1.00 90.19 321 ASP A N 1
ATOM 2540 C CA . ASP A 1 321 ? -32.916 -28.091 20.832 1.00 90.19 321 ASP A CA 1
ATOM 2541 C C . ASP A 1 321 ? -32.808 -28.294 22.347 1.00 90.19 321 ASP A C 1
ATOM 2543 O O . ASP A 1 321 ? -33.778 -28.669 23.011 1.00 90.19 321 ASP A O 1
ATOM 2547 N N . LEU A 1 322 ? -31.625 -28.039 22.901 1.00 91.88 322 LEU A N 1
ATOM 2548 C CA . LEU A 1 322 ? -31.354 -28.150 24.329 1.00 91.88 322 LEU A CA 1
ATOM 2549 C C . LEU A 1 322 ? -31.091 -26.770 24.926 1.00 91.88 322 LEU A C 1
ATOM 2551 O O . LEU A 1 322 ? -30.330 -25.978 24.370 1.00 91.88 322 LEU A O 1
ATOM 2555 N N . ASP A 1 323 ? -31.670 -26.510 26.096 1.00 91.38 323 ASP A N 1
ATOM 2556 C CA . ASP A 1 323 ? -31.398 -25.297 26.865 1.00 91.38 323 ASP A CA 1
ATOM 2557 C C . ASP A 1 323 ? -30.024 -25.408 27.565 1.00 91.38 323 ASP A C 1
ATOM 2559 O O . ASP A 1 323 ? -29.849 -26.286 28.421 1.00 91.38 323 ASP A O 1
ATOM 2563 N N . PRO A 1 324 ? -29.036 -24.543 27.244 1.00 90.94 324 PRO A N 1
ATOM 2564 C CA . PRO A 1 324 ? -27.737 -24.526 27.920 1.00 90.94 324 PRO A CA 1
ATOM 2565 C C . PRO A 1 324 ? -27.824 -24.302 29.432 1.00 90.94 324 PRO A C 1
ATOM 2567 O O . PRO A 1 324 ? -26.918 -24.721 30.148 1.00 90.94 324 PRO A O 1
ATOM 2570 N N . ALA A 1 325 ? -28.913 -23.708 29.939 1.00 92.44 325 ALA A N 1
ATOM 2571 C CA . ALA A 1 325 ? -29.128 -23.513 31.373 1.00 92.44 325 ALA A CA 1
ATOM 2572 C C . ALA A 1 325 ? -29.266 -24.829 32.164 1.00 92.44 325 ALA A C 1
ATOM 2574 O O . ALA A 1 325 ? -29.212 -24.810 33.393 1.00 92.44 325 ALA A O 1
ATOM 2575 N N . LEU A 1 326 ? -29.438 -25.964 31.476 1.00 93.94 326 LEU A N 1
ATOM 2576 C CA . LEU A 1 326 ? -29.478 -27.296 32.082 1.00 93.94 326 LEU A CA 1
ATOM 2577 C C . LEU A 1 326 ? -28.089 -27.897 32.332 1.00 93.94 326 LEU A C 1
ATOM 2579 O O . LEU A 1 326 ? -27.991 -28.923 33.007 1.00 93.94 326 LEU A O 1
ATOM 2583 N N . LEU A 1 327 ? -27.026 -27.299 31.786 1.00 94.88 327 LEU A N 1
ATOM 2584 C CA . LEU A 1 327 ? -25.656 -27.729 32.048 1.00 94.88 327 LEU A CA 1
ATOM 2585 C C . LEU A 1 327 ? -25.156 -27.218 33.401 1.00 94.88 327 LEU A C 1
ATOM 2587 O O . LEU A 1 327 ? -25.409 -26.083 33.797 1.00 94.88 327 LEU A O 1
ATOM 2591 N N . ASN A 1 328 ? -24.352 -28.045 34.059 1.00 95.38 328 ASN A N 1
ATOM 2592 C CA . ASN A 1 328 ? -23.543 -27.662 35.206 1.00 95.38 328 ASN A CA 1
ATOM 2593 C C . ASN A 1 328 ? -22.090 -27.436 34.781 1.00 95.38 328 ASN A C 1
ATOM 2595 O O . ASN A 1 328 ? -21.587 -28.115 33.882 1.00 95.38 328 ASN A O 1
ATOM 2599 N N . ASP A 1 329 ? -21.385 -26.553 35.486 1.00 92.81 329 ASP A N 1
ATOM 2600 C CA . ASP A 1 329 ? -19.924 -26.549 35.446 1.00 92.81 329 ASP A CA 1
ATOM 2601 C C . ASP A 1 329 ? -19.397 -27.880 36.013 1.00 92.81 329 ASP A C 1
ATOM 2603 O O . ASP A 1 329 ? -19.857 -28.388 37.038 1.00 92.81 329 ASP A O 1
ATOM 2607 N N . GLY A 1 330 ? -18.413 -28.458 35.337 1.00 94.50 330 GLY A N 1
ATOM 2608 C CA . GLY A 1 330 ? -17.888 -29.787 35.600 1.00 94.50 330 GLY A CA 1
ATOM 2609 C C . GLY A 1 330 ? -18.778 -30.902 35.047 1.00 94.50 330 GLY A C 1
ATOM 2610 O O . GLY A 1 330 ? -19.091 -30.955 33.856 1.00 94.50 330 GLY A O 1
ATOM 2611 N N . LYS A 1 331 ? -19.121 -31.859 35.909 1.00 95.62 331 LYS A N 1
ATOM 2612 C CA . LYS A 1 331 ? -19.786 -33.108 35.530 1.00 95.62 331 LYS A CA 1
ATOM 2613 C C . LYS A 1 331 ? -21.231 -32.868 35.077 1.00 95.62 331 LYS A C 1
ATOM 2615 O O . LYS A 1 331 ? -21.992 -32.170 35.739 1.00 95.62 331 LYS A O 1
ATOM 2620 N N . ASN A 1 332 ? -21.611 -33.538 33.995 1.00 97.19 332 ASN A N 1
ATOM 2621 C CA . ASN A 1 332 ? -22.963 -33.621 33.453 1.00 97.19 332 ASN A CA 1
ATOM 2622 C C . ASN A 1 332 ? -23.269 -35.068 33.046 1.00 97.19 332 ASN A C 1
ATOM 2624 O O . ASN A 1 332 ? -22.359 -35.843 32.739 1.00 97.19 332 ASN A O 1
ATOM 2628 N N . VAL A 1 333 ? -24.546 -35.444 33.031 1.00 97.69 333 VAL A N 1
ATOM 2629 C CA . VAL A 1 333 ? -25.004 -36.771 32.598 1.00 97.69 333 VAL A CA 1
ATOM 2630 C C . VAL A 1 333 ? -26.155 -36.619 31.618 1.00 97.69 333 VAL A C 1
ATOM 2632 O O . VAL A 1 333 ? -27.146 -35.960 31.924 1.00 97.69 333 VAL A O 1
ATOM 2635 N N . ILE A 1 334 ? -26.045 -37.286 30.470 1.00 97.69 334 ILE A N 1
ATOM 2636 C CA . ILE A 1 334 ? -27.169 -37.522 29.564 1.00 97.69 334 ILE A CA 1
ATOM 2637 C C . ILE A 1 334 ? -27.590 -38.989 29.659 1.00 97.69 334 ILE A C 1
ATOM 2639 O O . ILE A 1 334 ? -26.750 -39.891 29.655 1.00 97.69 334 ILE A O 1
ATOM 2643 N N . ALA A 1 335 ? -28.888 -39.227 29.790 1.00 97.94 335 ALA A N 1
ATOM 2644 C CA . ALA A 1 335 ? -29.467 -40.543 30.015 1.00 97.94 335 ALA A CA 1
ATOM 2645 C C . ALA A 1 335 ? -30.621 -40.781 29.036 1.00 97.94 335 ALA A C 1
ATOM 2647 O O . ALA A 1 335 ? -31.370 -39.857 28.730 1.00 97.94 335 ALA A O 1
ATOM 2648 N N . VAL A 1 336 ? -30.759 -42.004 28.537 1.00 97.75 336 VAL A N 1
ATOM 2649 C CA . VAL A 1 336 ? -31.772 -42.391 27.549 1.00 97.75 336 VAL A CA 1
ATOM 2650 C C . VAL A 1 336 ? -32.394 -43.712 27.977 1.00 97.75 336 VAL A C 1
ATOM 2652 O O . VAL A 1 336 ? -31.673 -44.645 28.318 1.00 97.75 336 VAL A O 1
ATOM 2655 N N . GLU A 1 337 ? -33.715 -43.807 27.942 1.00 97.00 337 GLU A N 1
ATOM 2656 C CA . GLU A 1 337 ? -34.421 -45.089 27.952 1.00 97.00 337 GLU A CA 1
ATOM 2657 C C . GLU A 1 337 ? -35.047 -45.310 26.577 1.00 97.00 337 GLU A C 1
ATOM 2659 O O . GLU A 1 337 ? -35.732 -44.424 26.066 1.00 97.00 337 GLU A O 1
ATOM 2664 N N . ILE A 1 338 ? -34.762 -46.461 25.968 1.00 96.62 338 ILE A N 1
ATOM 2665 C CA . ILE A 1 338 ? -35.367 -46.900 24.705 1.00 96.62 338 ILE A CA 1
ATOM 2666 C C . ILE A 1 338 ? -36.435 -47.933 25.022 1.00 96.62 338 ILE A C 1
ATOM 2668 O O . ILE A 1 338 ? -36.196 -48.805 25.854 1.00 96.62 338 ILE A O 1
ATOM 2672 N N . HIS A 1 339 ? -37.588 -47.819 24.373 1.00 96.56 339 HIS A N 1
ATOM 2673 C CA . HIS A 1 339 ? -38.744 -48.690 24.536 1.00 96.56 339 HIS A CA 1
ATOM 2674 C C . HIS A 1 339 ? -39.146 -49.265 23.187 1.00 96.56 339 HIS A C 1
ATOM 2676 O O . HIS A 1 339 ? -39.318 -48.505 22.241 1.00 96.56 339 HIS A O 1
ATOM 2682 N N . GLN A 1 340 ? -39.372 -50.570 23.126 1.00 94.12 340 GLN A N 1
ATOM 2683 C CA . GLN A 1 340 ? -39.891 -51.219 21.922 1.00 94.12 340 GLN A CA 1
ATOM 2684 C C . GLN A 1 340 ? -41.403 -51.049 21.783 1.00 94.12 340 GLN A C 1
ATOM 2686 O O . GLN A 1 340 ? -42.121 -50.934 22.779 1.00 94.12 340 GLN A O 1
ATOM 2691 N N . ALA A 1 341 ? -41.909 -51.090 20.557 1.00 94.25 341 ALA A N 1
ATOM 2692 C CA . ALA A 1 341 ? -43.328 -51.107 20.217 1.00 94.25 341 ALA A CA 1
ATOM 2693 C C . ALA A 1 341 ? -43.932 -52.517 20.311 1.00 94.25 341 ALA A C 1
ATOM 2695 O O . ALA A 1 341 ? -45.151 -52.659 20.435 1.00 94.25 341 ALA A O 1
ATOM 2696 N N . ALA A 1 342 ? -43.098 -53.563 20.284 1.00 92.19 342 ALA A N 1
ATOM 2697 C CA . ALA A 1 342 ? -43.509 -54.953 20.448 1.00 92.19 342 ALA A CA 1
ATOM 2698 C C . ALA A 1 342 ? -42.470 -55.756 21.246 1.00 92.19 342 ALA A C 1
ATOM 2700 O O . ALA A 1 342 ? -41.276 -55.521 21.131 1.00 92.19 342 ALA A O 1
ATOM 2701 N N . VAL A 1 343 ? -42.922 -56.723 22.052 1.00 91.69 343 VAL A N 1
ATOM 2702 C CA . VAL A 1 343 ? -42.031 -57.585 22.860 1.00 91.69 343 VAL A CA 1
ATOM 2703 C C . VAL A 1 343 ? -41.272 -58.622 22.025 1.00 91.69 343 VAL A C 1
ATOM 2705 O O . VAL A 1 343 ? -40.383 -59.293 22.532 1.00 91.69 343 VAL A O 1
ATOM 2708 N N . ASP A 1 344 ? -41.633 -58.791 20.762 1.00 90.44 344 ASP A N 1
ATOM 2709 C CA . ASP A 1 344 ? -40.971 -59.651 19.789 1.00 90.44 344 ASP A CA 1
ATOM 2710 C C . ASP A 1 344 ? -40.233 -58.836 18.712 1.00 90.44 344 ASP A C 1
ATOM 2712 O O . ASP A 1 344 ? -39.980 -59.374 17.637 1.00 90.44 344 ASP A O 1
ATOM 2716 N N . SER A 1 345 ? -39.875 -57.566 18.988 1.00 89.44 345 SER A N 1
ATOM 2717 C CA . SER A 1 345 ? -39.101 -56.734 18.048 1.00 89.44 345 SER A CA 1
ATOM 2718 C C . SER A 1 345 ? -37.805 -57.429 17.650 1.00 89.44 345 SER A C 1
ATOM 2720 O O . SER A 1 345 ? -37.141 -58.022 18.502 1.00 89.44 345 SER A O 1
ATOM 2722 N N . ASP A 1 346 ? -37.415 -57.361 16.381 1.00 89.06 346 ASP A N 1
ATOM 2723 C CA . ASP A 1 346 ? -36.199 -58.012 15.891 1.00 89.06 346 ASP A CA 1
ATOM 2724 C C . ASP A 1 346 ? -34.929 -57.215 16.242 1.00 89.06 346 ASP A C 1
ATOM 2726 O O . ASP A 1 346 ? -33.857 -57.818 16.375 1.00 89.06 346 ASP A O 1
ATOM 2730 N N . ASP A 1 347 ? -35.066 -55.918 16.514 1.00 88.44 347 ASP A N 1
ATOM 2731 C CA . ASP A 1 347 ? -33.986 -54.958 16.720 1.00 88.44 347 ASP A CA 1
ATOM 2732 C C . ASP A 1 347 ? -34.224 -53.965 17.874 1.00 88.44 347 ASP A C 1
ATOM 2734 O O . ASP A 1 347 ? -35.291 -53.930 18.486 1.00 88.44 347 ASP A O 1
ATOM 2738 N N . ILE A 1 348 ? -33.144 -53.255 18.234 1.00 91.38 348 ILE A N 1
ATOM 2739 C CA . ILE A 1 348 ? -33.150 -51.900 18.809 1.00 91.38 348 ILE A CA 1
ATOM 2740 C C . ILE A 1 348 ? -31.909 -51.158 18.339 1.00 91.38 348 ILE A C 1
ATOM 2742 O O . ILE A 1 348 ? -30.853 -51.763 18.165 1.00 91.38 348 ILE A O 1
ATOM 2746 N N . SER A 1 349 ? -31.984 -49.831 18.292 1.00 90.44 349 SER A N 1
ATOM 2747 C CA . SER A 1 349 ? -30.836 -48.975 18.007 1.00 90.44 349 SER A CA 1
ATOM 2748 C C . SER A 1 349 ? -30.813 -47.738 18.898 1.00 90.44 349 SER A C 1
ATOM 2750 O O . SER A 1 349 ? -31.844 -47.128 19.170 1.00 90.44 349 SER A O 1
ATOM 2752 N N . MET A 1 350 ? -29.620 -47.340 19.344 1.00 94.06 350 MET A N 1
ATOM 2753 C CA . MET A 1 350 ? -29.366 -46.069 20.019 1.00 94.06 350 MET A CA 1
ATOM 2754 C C . MET A 1 350 ? -28.021 -45.483 19.580 1.00 94.06 350 MET A C 1
ATOM 2756 O O . MET A 1 350 ? -26.950 -46.063 19.796 1.00 94.06 350 MET A O 1
ATOM 2760 N N . GLN A 1 351 ? -28.071 -44.286 18.996 1.00 94.75 351 GLN A N 1
ATOM 2761 C CA . GLN A 1 351 ? -26.900 -43.447 18.757 1.00 94.75 351 GLN A CA 1
ATOM 2762 C C . GLN A 1 351 ? -27.266 -41.980 18.964 1.00 94.75 351 GLN A C 1
ATOM 2764 O O . GLN A 1 351 ? -28.306 -41.518 18.505 1.00 94.75 351 GLN A O 1
ATOM 2769 N N . LEU A 1 352 ? -26.402 -41.230 19.642 1.00 95.00 352 LEU A N 1
ATOM 2770 C CA . LEU A 1 352 ? -26.685 -39.850 20.013 1.00 95.00 352 LEU A CA 1
ATOM 2771 C C . LEU A 1 352 ? -25.425 -38.993 19.922 1.00 95.00 352 LEU A C 1
ATOM 2773 O O . LEU A 1 352 ? -24.333 -39.451 20.260 1.00 95.00 352 LEU A O 1
ATOM 2777 N N . PHE A 1 353 ? -25.587 -37.740 19.503 1.00 94.94 353 PHE A N 1
ATOM 2778 C CA . PHE A 1 353 ? -24.588 -36.694 19.706 1.00 94.94 353 PHE A CA 1
ATOM 2779 C C . PHE A 1 353 ? -25.225 -35.440 20.301 1.00 94.94 353 PHE A C 1
ATOM 2781 O O . PHE A 1 353 ? -26.406 -35.170 20.092 1.00 94.94 353 PHE A O 1
ATOM 2788 N N . VAL A 1 354 ? -24.411 -34.650 20.996 1.00 94.56 354 VAL A N 1
ATOM 2789 C CA . VAL A 1 354 ? -24.762 -33.305 21.462 1.00 94.56 354 VAL A CA 1
ATOM 2790 C C . VAL A 1 354 ? -23.706 -32.348 20.944 1.00 94.56 354 VAL A C 1
ATOM 2792 O O . VAL A 1 354 ? -22.510 -32.615 21.084 1.00 94.56 354 VAL A O 1
ATOM 2795 N N . ARG A 1 355 ? -24.128 -31.221 20.375 1.00 92.12 355 ARG A N 1
ATOM 2796 C CA . ARG A 1 355 ? -23.234 -30.124 20.002 1.00 92.12 355 ARG A CA 1
ATOM 2797 C C . ARG A 1 355 ? -23.678 -28.830 20.667 1.00 92.12 355 ARG A C 1
ATOM 2799 O O . ARG A 1 355 ? -24.863 -28.609 20.893 1.00 92.12 355 ARG A O 1
ATOM 2806 N N . GLY A 1 356 ? -22.708 -27.983 20.980 1.00 86.31 356 GLY A N 1
ATOM 2807 C CA . GLY A 1 356 ? -22.941 -26.681 21.580 1.00 86.31 356 GLY A CA 1
ATOM 2808 C C . GLY A 1 356 ? -22.268 -25.580 20.786 1.00 86.31 356 GLY A C 1
ATOM 2809 O O . GLY A 1 356 ? -21.124 -25.726 20.354 1.00 86.31 356 GLY A O 1
ATOM 2810 N N . ARG A 1 357 ? -22.981 -24.469 20.605 1.00 79.75 357 ARG A N 1
ATOM 2811 C CA . ARG A 1 357 ? -22.399 -23.209 20.147 1.00 79.75 357 ARG A CA 1
ATOM 2812 C C . ARG A 1 357 ? -21.944 -22.421 21.361 1.00 79.75 357 ARG A C 1
ATOM 2814 O O . ARG A 1 357 ? -22.765 -22.195 22.245 1.00 79.75 357 ARG A O 1
ATOM 2821 N N . TYR A 1 358 ? -20.692 -21.986 21.404 1.00 73.75 358 TYR A N 1
ATOM 2822 C CA . TYR A 1 358 ? -20.160 -21.211 22.519 1.00 73.75 358 TYR A CA 1
ATOM 2823 C C . TYR A 1 358 ? -19.308 -20.022 22.063 1.00 73.75 358 TYR A C 1
ATOM 2825 O O . TYR A 1 358 ? -18.719 -20.038 20.978 1.00 73.75 358 TYR A O 1
ATOM 2833 N N . GLN A 1 359 ? -19.246 -19.000 22.917 1.00 66.81 359 GLN A N 1
ATOM 2834 C CA . GLN A 1 359 ? -18.371 -17.837 22.770 1.00 66.81 359 GLN A CA 1
ATOM 2835 C C . GLN A 1 359 ? -17.422 -17.779 23.981 1.00 66.81 359 GLN A C 1
ATOM 2837 O O . GLN A 1 359 ? -17.892 -17.708 25.121 1.00 66.81 359 GLN A O 1
ATOM 2842 N N . PRO A 1 360 ? -16.090 -17.822 23.796 1.00 60.84 360 PRO A N 1
ATOM 2843 C CA . PRO A 1 360 ? -15.166 -17.809 24.920 1.00 60.84 360 PRO A CA 1
ATOM 2844 C C . PRO A 1 360 ? -15.148 -16.408 25.555 1.00 60.84 360 PRO A C 1
ATOM 2846 O O . PRO A 1 360 ? -14.742 -15.438 24.919 1.00 60.84 360 PRO A O 1
ATOM 2849 N N . ARG A 1 361 ? -15.556 -16.285 26.826 1.00 54.97 361 ARG A N 1
ATOM 2850 C CA . ARG A 1 361 ? -15.693 -14.986 27.526 1.00 54.97 361 ARG A CA 1
ATOM 2851 C C . ARG A 1 361 ? -14.375 -14.278 27.883 1.00 54.97 361 ARG A C 1
ATOM 2853 O O . ARG A 1 361 ? -14.413 -13.124 28.288 1.00 54.97 361 ARG A O 1
ATOM 2860 N N . ASN A 1 362 ? -13.223 -14.935 27.727 1.00 57.59 362 ASN A N 1
ATOM 2861 C CA . ASN A 1 362 ? -11.901 -14.393 28.095 1.00 57.59 362 ASN A CA 1
ATOM 2862 C C . ASN A 1 362 ? -11.015 -14.059 26.885 1.00 57.59 362 ASN A C 1
ATOM 2864 O O . ASN A 1 362 ? -9.790 -14.007 26.996 1.00 57.59 362 ASN A O 1
ATOM 2868 N N . VAL A 1 363 ? -11.621 -13.875 25.716 1.00 64.12 363 VAL A N 1
ATOM 2869 C CA . VAL A 1 363 ? -10.912 -13.510 24.492 1.00 64.12 363 VAL A CA 1
ATOM 2870 C C . VAL A 1 363 ? -11.072 -12.006 24.301 1.00 64.12 363 VAL A C 1
ATOM 2872 O O . VAL A 1 363 ? -12.107 -11.528 23.848 1.00 64.12 363 VAL A O 1
ATOM 2875 N N . THR A 1 364 ? -10.043 -11.255 24.689 1.00 73.88 364 THR A N 1
ATOM 2876 C CA . THR A 1 364 ? -9.896 -9.854 24.284 1.00 73.88 364 THR A CA 1
ATOM 2877 C C . THR A 1 364 ? -9.296 -9.858 22.885 1.00 73.88 364 THR A C 1
ATOM 2879 O O . THR A 1 364 ? -8.148 -10.281 22.702 1.00 73.88 364 THR A O 1
ATOM 2882 N N . ASP A 1 365 ? -10.100 -9.483 21.896 1.00 83.69 365 ASP A N 1
ATOM 2883 C CA . ASP A 1 365 ? -9.679 -9.297 20.504 1.00 83.69 365 ASP A CA 1
ATOM 2884 C C . ASP A 1 365 ? -9.320 -7.838 20.216 1.00 83.69 365 ASP A C 1
ATOM 2886 O O . ASP A 1 365 ? -8.510 -7.576 19.332 1.00 83.69 365 ASP A O 1
ATOM 2890 N N . LEU A 1 366 ? -9.915 -6.912 20.973 1.00 91.44 366 LEU A N 1
ATOM 2891 C CA . LEU A 1 366 ? -9.844 -5.475 20.742 1.00 91.44 366 LEU A CA 1
ATOM 2892 C C . LEU A 1 366 ? -9.403 -4.728 22.002 1.00 91.44 366 LEU A C 1
ATOM 2894 O O . LEU A 1 366 ? -9.812 -5.060 23.119 1.00 91.44 366 LEU A O 1
ATOM 2898 N N . VAL A 1 367 ? -8.632 -3.664 21.811 1.00 92.69 367 VAL A N 1
ATOM 2899 C CA . VAL A 1 367 ? -8.356 -2.646 22.833 1.00 92.69 367 VAL A CA 1
ATOM 2900 C C . VAL A 1 367 ? -9.234 -1.413 22.596 1.00 92.69 367 VAL A C 1
ATOM 2902 O O . VAL A 1 367 ? -9.628 -1.174 21.455 1.00 92.69 367 VAL A O 1
ATOM 2905 N N . PRO A 1 368 ? -9.606 -0.647 23.640 1.00 94.69 368 PRO A N 1
ATOM 2906 C CA . PRO A 1 368 ? -10.268 0.647 23.476 1.00 94.69 368 PRO A CA 1
ATOM 2907 C C . PRO A 1 368 ? -9.625 1.499 22.378 1.00 94.69 368 PRO A C 1
ATOM 2909 O O . PRO A 1 368 ? -8.429 1.780 22.438 1.00 94.69 368 PRO A O 1
ATOM 2912 N N . GLY A 1 369 ? -10.414 1.915 21.389 1.00 95.50 369 GLY A N 1
ATOM 2913 C CA . GLY A 1 369 ? -9.907 2.629 20.220 1.00 95.50 369 GLY A CA 1
ATOM 2914 C C . GLY A 1 369 ? -10.185 1.925 18.892 1.00 95.50 369 GLY A C 1
ATOM 2915 O O . GLY A 1 369 ? -11.012 1.016 18.805 1.00 95.50 369 GLY A O 1
ATOM 2916 N N . VAL A 1 370 ? -9.514 2.377 17.839 1.00 95.69 370 VAL A N 1
ATOM 2917 C CA . VAL A 1 370 ? -9.559 1.792 16.496 1.00 95.69 370 VAL A CA 1
ATOM 2918 C C . VAL A 1 370 ? -8.500 0.694 16.390 1.00 95.69 370 VAL A C 1
ATOM 2920 O O . VAL A 1 370 ? -7.318 0.922 16.637 1.00 95.69 370 VAL A O 1
ATOM 2923 N N . ASN A 1 371 ? -8.932 -0.507 16.012 1.00 94.50 371 ASN A N 1
ATOM 2924 C CA . ASN A 1 371 ? -8.108 -1.707 15.913 1.00 94.50 371 ASN A CA 1
ATOM 2925 C C . ASN A 1 371 ? -8.086 -2.195 14.468 1.00 94.50 371 ASN A C 1
ATOM 2927 O O . ASN A 1 371 ? -9.148 -2.310 13.857 1.00 94.50 371 ASN A O 1
ATOM 2931 N N . ARG A 1 372 ? -6.911 -2.573 13.958 1.00 94.19 372 ARG A N 1
ATOM 2932 C CA . ARG A 1 372 ? -6.819 -3.368 12.731 1.00 94.19 372 ARG A CA 1
ATOM 2933 C C . ARG A 1 372 ? -6.979 -4.845 13.072 1.00 94.19 372 ARG A C 1
ATOM 2935 O O . ARG A 1 372 ? -6.262 -5.380 13.912 1.00 94.19 372 ARG A O 1
ATOM 2942 N N . VAL A 1 373 ? -7.945 -5.493 12.436 1.00 94.25 373 VAL A N 1
ATOM 2943 C CA . VAL A 1 373 ? -8.213 -6.923 12.563 1.00 94.25 373 VAL A CA 1
ATOM 2944 C C . VAL A 1 373 ? -7.795 -7.597 11.270 1.00 94.25 373 VAL A C 1
ATOM 2946 O O . VAL A 1 373 ? -8.507 -7.511 10.272 1.00 94.25 373 VAL A O 1
ATOM 2949 N N . THR A 1 374 ? -6.649 -8.264 11.290 1.00 94.88 374 THR A N 1
ATOM 2950 C CA . THR A 1 374 ? -6.091 -8.936 10.117 1.00 94.88 374 THR A CA 1
ATOM 2951 C C . THR A 1 374 ? -6.592 -10.372 10.032 1.00 94.88 374 THR A C 1
ATOM 2953 O O . THR A 1 374 ? -6.551 -11.118 11.015 1.00 94.88 374 THR A O 1
ATOM 2956 N N . VAL A 1 375 ? -7.034 -10.778 8.844 1.00 96.00 375 VAL A N 1
ATOM 2957 C CA . VAL A 1 375 ? -7.458 -12.140 8.526 1.00 96.00 375 VAL A CA 1
ATOM 2958 C C . VAL A 1 375 ? -6.547 -12.704 7.445 1.00 96.00 375 VAL A C 1
ATOM 2960 O O . VAL A 1 375 ? -6.422 -12.118 6.374 1.00 96.00 375 VAL A O 1
ATOM 2963 N N . ARG A 1 376 ? -5.929 -13.856 7.713 1.00 96.81 376 ARG A N 1
ATOM 2964 C CA . ARG A 1 376 ? -4.988 -14.507 6.788 1.00 96.81 376 ARG A CA 1
ATOM 2965 C C . ARG A 1 376 ? -5.416 -15.922 6.475 1.00 96.81 376 ARG A C 1
ATOM 2967 O O . ARG A 1 376 ? -5.701 -16.689 7.399 1.00 96.81 376 ARG A O 1
ATOM 2974 N N . SER A 1 377 ? -5.386 -16.289 5.201 1.00 96.38 377 SER A N 1
ATOM 2975 C CA . SER A 1 377 ? -5.405 -17.686 4.778 1.00 96.38 377 SER A CA 1
ATOM 2976 C C . SER A 1 377 ? -3.971 -18.223 4.733 1.00 96.38 377 SER A C 1
ATOM 2978 O O . SER A 1 377 ? -3.047 -17.558 4.268 1.00 96.38 377 SER A O 1
ATOM 2980 N N . MET A 1 378 ? -3.763 -19.429 5.258 1.00 95.19 378 MET A N 1
ATOM 2981 C CA . MET A 1 378 ? -2.429 -19.999 5.450 1.00 95.19 378 MET A CA 1
ATOM 2982 C C . MET A 1 378 ? -2.291 -21.321 4.700 1.00 95.19 378 MET A C 1
ATOM 2984 O O . MET A 1 378 ? -3.202 -22.157 4.707 1.00 95.19 378 MET A O 1
ATOM 2988 N N . SER A 1 379 ? -1.126 -21.531 4.090 1.00 92.69 379 SER A N 1
ATOM 2989 C CA . SER A 1 379 ? -0.801 -22.759 3.351 1.00 92.69 379 SER A CA 1
ATOM 2990 C C . SER A 1 379 ? -0.569 -23.979 4.244 1.00 92.69 379 SER A C 1
ATOM 2992 O O . SER A 1 379 ? -0.702 -25.104 3.765 1.00 92.69 379 SER A O 1
ATOM 2994 N N . GLY A 1 380 ? -0.236 -23.789 5.524 1.00 85.50 380 GLY A N 1
ATOM 2995 C CA . GLY A 1 380 ? -0.056 -24.854 6.510 1.00 85.50 380 GLY A CA 1
ATOM 2996 C C . GLY A 1 380 ? -1.212 -24.958 7.515 1.00 85.50 380 GLY A C 1
ATOM 2997 O O . GLY A 1 380 ? -2.030 -24.039 7.644 1.00 85.50 380 GLY A O 1
ATOM 2998 N N . PRO A 1 381 ? -1.318 -26.090 8.233 1.00 82.56 381 PRO A N 1
ATOM 2999 C CA . PRO A 1 381 ? -2.297 -26.257 9.303 1.00 82.56 381 PRO A CA 1
ATOM 3000 C C . PRO A 1 381 ? -1.947 -25.365 10.501 1.00 82.56 381 PRO A C 1
ATOM 3002 O O . PRO A 1 381 ? -0.805 -24.923 10.644 1.00 82.56 381 PRO A O 1
ATOM 3005 N N . ASP A 1 382 ? -2.925 -25.117 11.371 1.00 82.19 382 ASP A N 1
ATOM 3006 C CA . ASP A 1 382 ? -2.738 -24.426 12.656 1.00 82.19 382 ASP A CA 1
ATOM 3007 C C . ASP A 1 382 ? -1.986 -23.082 12.562 1.00 82.19 382 ASP A C 1
ATOM 3009 O O . ASP A 1 382 ? -1.227 -22.710 13.456 1.00 82.19 382 ASP A O 1
ATOM 3013 N N . GLY A 1 383 ? -2.203 -22.328 11.480 1.00 85.00 383 GLY A N 1
ATOM 3014 C CA . GLY A 1 383 ? -1.630 -20.996 11.278 1.00 85.00 383 GLY A CA 1
ATOM 3015 C C . GLY A 1 383 ? -0.167 -21.001 10.831 1.00 85.00 383 GLY A C 1
ATOM 3016 O O . GLY A 1 383 ? 0.499 -19.974 10.917 1.00 85.00 383 GLY A O 1
ATOM 3017 N N . THR A 1 384 ? 0.354 -22.148 10.390 1.00 89.25 384 THR A N 1
ATOM 3018 C CA . THR A 1 384 ? 1.733 -22.293 9.901 1.00 89.25 384 THR A CA 1
ATOM 3019 C C . THR A 1 384 ? 1.825 -22.148 8.377 1.00 89.25 384 THR A C 1
ATOM 3021 O O . THR A 1 384 ? 0.814 -22.130 7.678 1.00 89.25 384 THR A O 1
ATOM 3024 N N . GLY A 1 385 ? 3.047 -22.078 7.844 1.00 91.88 385 GLY A N 1
ATOM 3025 C CA . GLY A 1 385 ? 3.297 -21.942 6.405 1.00 91.88 385 GLY A CA 1
ATOM 3026 C C . GLY A 1 385 ? 3.282 -20.491 5.920 1.00 91.88 385 GLY A C 1
ATOM 3027 O O . GLY A 1 385 ? 3.305 -19.553 6.713 1.00 91.88 385 GLY A O 1
ATOM 3028 N N . GLU A 1 386 ? 3.292 -20.323 4.601 1.00 95.38 386 GLU A N 1
ATOM 3029 C CA . GLU A 1 386 ? 3.187 -19.023 3.933 1.00 95.38 386 GLU A CA 1
ATOM 3030 C C . GLU A 1 386 ? 1.748 -18.490 3.985 1.00 95.38 386 GLU A C 1
ATOM 3032 O O . GLU A 1 386 ? 0.793 -19.278 3.928 1.00 95.38 386 GLU A O 1
ATOM 3037 N N . VAL A 1 387 ? 1.617 -17.163 4.079 1.00 95.50 387 VAL A N 1
ATOM 3038 C CA . VAL A 1 387 ? 0.350 -16.442 3.895 1.00 95.50 387 VAL A CA 1
ATOM 3039 C C . VAL A 1 387 ? -0.024 -16.542 2.420 1.00 95.50 387 VAL A C 1
ATOM 3041 O O . VAL A 1 387 ? 0.749 -16.122 1.563 1.00 95.50 387 VAL A O 1
ATOM 3044 N N . LEU A 1 388 ? -1.182 -17.132 2.135 1.00 94.25 388 LEU A N 1
ATOM 3045 C CA . LEU A 1 388 ? -1.696 -17.274 0.772 1.00 94.25 388 LEU A CA 1
ATOM 3046 C C . LEU A 1 388 ? -2.428 -16.010 0.323 1.00 94.25 388 LEU A C 1
ATOM 3048 O O . LEU A 1 388 ? -2.315 -15.619 -0.834 1.00 94.25 388 LEU A O 1
ATOM 3052 N N . ASP A 1 389 ? -3.174 -15.399 1.242 1.00 96.19 389 ASP A N 1
ATOM 3053 C CA . ASP A 1 389 ? -3.863 -14.129 1.055 1.00 96.19 389 ASP A CA 1
ATOM 3054 C C . ASP A 1 389 ? -4.164 -13.469 2.411 1.00 96.19 389 ASP A C 1
ATOM 3056 O O . ASP A 1 389 ? -4.227 -14.137 3.454 1.00 96.19 389 ASP A O 1
ATOM 3060 N N . GLU A 1 390 ? -4.355 -12.154 2.397 1.00 95.69 390 GLU A N 1
ATOM 3061 C CA . GLU A 1 390 ? -4.604 -11.335 3.579 1.00 95.69 390 GLU A CA 1
ATOM 3062 C C . GLU A 1 390 ? -5.671 -10.274 3.300 1.00 95.69 390 GLU A C 1
ATOM 3064 O O . GLU A 1 390 ? -5.627 -9.549 2.311 1.00 95.69 390 GLU A O 1
ATOM 3069 N N . THR A 1 391 ? -6.599 -10.122 4.241 1.00 94.94 391 THR A N 1
ATOM 3070 C CA . THR A 1 391 ? -7.530 -8.994 4.290 1.00 94.94 391 THR A CA 1
ATOM 3071 C C . THR A 1 391 ? -7.580 -8.425 5.704 1.00 94.94 391 THR A C 1
ATOM 3073 O O . THR A 1 391 ? -7.078 -9.036 6.651 1.00 94.94 391 THR A O 1
ATOM 3076 N N . HIS A 1 392 ? -8.182 -7.254 5.884 1.00 94.06 392 HIS A N 1
ATOM 3077 C CA . HIS A 1 392 ? -8.352 -6.668 7.209 1.00 94.06 392 HIS A CA 1
ATOM 3078 C C . HIS A 1 392 ? -9.662 -5.895 7.350 1.00 94.06 392 HIS A C 1
ATOM 3080 O O . HIS A 1 392 ? -10.272 -5.464 6.374 1.00 94.06 392 HIS A O 1
ATOM 3086 N N . LEU A 1 393 ? -10.078 -5.715 8.601 1.00 93.31 393 LEU A N 1
ATOM 3087 C CA . LEU A 1 393 ? -11.153 -4.820 9.008 1.00 93.31 393 LEU A CA 1
ATOM 3088 C C . LEU A 1 393 ? -10.606 -3.834 10.026 1.00 93.31 393 LEU A C 1
ATOM 3090 O O . LEU A 1 393 ? -9.911 -4.237 10.956 1.00 93.31 393 LEU A O 1
ATOM 3094 N N . ASP A 1 394 ? -10.993 -2.574 9.910 1.00 94.25 394 ASP A N 1
ATOM 3095 C CA . ASP A 1 394 ? -10.754 -1.606 10.968 1.00 94.25 394 ASP A CA 1
ATOM 3096 C C . ASP A 1 394 ? -12.008 -1.487 11.837 1.00 94.25 394 ASP A C 1
ATOM 3098 O O . ASP A 1 394 ? -13.113 -1.239 11.343 1.00 94.25 394 ASP A O 1
ATOM 3102 N N . VAL A 1 395 ? -11.839 -1.751 13.134 1.00 95.19 395 VAL A N 1
ATOM 3103 C CA . VAL A 1 395 ? -12.921 -1.851 14.115 1.00 95.19 395 VAL A CA 1
ATOM 3104 C C . VAL A 1 395 ? -12.702 -0.841 15.232 1.00 95.19 395 VAL A C 1
ATOM 3106 O O . VAL A 1 395 ? -11.724 -0.918 15.979 1.00 95.19 395 VAL A O 1
ATOM 3109 N N . TRP A 1 396 ? -13.647 0.077 15.392 1.00 95.81 396 TRP A N 1
ATOM 3110 C CA . TRP A 1 396 ? -13.722 0.968 16.536 1.00 95.81 396 TRP A CA 1
ATOM 3111 C C . TRP A 1 396 ? -14.434 0.285 17.708 1.00 95.81 396 TRP A C 1
ATOM 3113 O O . TRP A 1 396 ? -15.653 0.087 17.712 1.00 95.81 396 TRP A O 1
ATOM 3123 N N . TYR A 1 397 ? -13.657 -0.060 18.734 1.00 94.88 397 TYR A N 1
ATOM 3124 C CA . TYR A 1 397 ? -14.171 -0.501 20.022 1.00 94.88 397 TYR A CA 1
ATOM 3125 C C . TYR A 1 397 ? -14.363 0.709 20.946 1.00 94.88 397 TYR A C 1
ATOM 3127 O O . TYR A 1 397 ? -13.402 1.356 21.369 1.00 94.88 397 TYR A O 1
ATOM 3135 N N . LYS A 1 398 ? -15.629 0.990 21.274 1.00 92.00 398 LYS A N 1
ATOM 3136 C CA . LYS A 1 398 ? -16.093 2.156 22.048 1.00 92.00 398 LYS A CA 1
ATOM 3137 C C . LYS A 1 398 ? -15.869 2.050 23.563 1.00 92.00 398 LYS A C 1
ATOM 3139 O O . LYS A 1 398 ? -16.189 2.981 24.299 1.00 92.00 398 LYS A O 1
ATOM 3144 N N . GLY A 1 399 ? -15.351 0.922 24.048 1.00 87.38 399 GLY A N 1
ATOM 3145 C CA . GLY A 1 399 ? -15.075 0.722 25.469 1.00 87.38 399 GLY A CA 1
ATOM 3146 C C . GLY A 1 399 ? -13.910 1.575 25.978 1.00 87.38 399 GLY A C 1
ATOM 3147 O O . GLY A 1 399 ? -13.096 2.058 25.202 1.00 87.38 399 GLY A O 1
ATOM 3148 N N . GLY A 1 400 ? -13.801 1.710 27.303 1.00 85.81 400 GLY A N 1
ATOM 3149 C CA . GLY A 1 400 ? -12.728 2.467 27.962 1.00 85.81 400 GLY A CA 1
ATOM 3150 C C . GLY A 1 400 ? -13.003 3.971 28.095 1.00 85.81 400 GLY A C 1
ATOM 3151 O O . GLY A 1 400 ? -13.927 4.515 27.498 1.00 85.81 400 GLY A O 1
ATOM 3152 N N . THR A 1 401 ? -12.203 4.645 28.923 1.00 91.00 401 THR A N 1
ATOM 3153 C CA . THR A 1 401 ? -12.234 6.108 29.077 1.00 91.00 401 THR A CA 1
ATOM 3154 C C . THR A 1 401 ? -10.976 6.681 28.429 1.00 91.00 401 THR A C 1
ATOM 3156 O O . THR A 1 401 ? -9.892 6.243 28.817 1.00 91.00 401 THR A O 1
ATOM 3159 N N . PRO A 1 402 ? -11.078 7.654 27.502 1.00 95.31 402 PRO A N 1
ATOM 3160 C CA . PRO A 1 402 ? -9.900 8.236 26.872 1.00 95.31 402 PRO A CA 1
ATOM 3161 C C . PRO A 1 402 ? -8.936 8.887 27.873 1.00 95.31 402 PRO A C 1
ATOM 3163 O O . PRO A 1 402 ? -9.362 9.558 28.818 1.00 95.31 402 PRO A O 1
ATOM 3166 N N . THR A 1 403 ? -7.635 8.751 27.627 1.00 98.12 403 THR A N 1
ATOM 3167 C CA . THR A 1 403 ? -6.582 9.446 28.375 1.00 98.12 403 THR A CA 1
ATOM 3168 C C . THR A 1 403 ? -6.366 10.839 27.792 1.00 98.12 403 THR A C 1
ATOM 3170 O O . THR A 1 403 ? -5.796 10.987 26.713 1.00 98.12 403 THR A O 1
ATOM 3173 N N . THR A 1 404 ? -6.807 11.882 28.493 1.00 98.12 404 THR A N 1
ATOM 3174 C CA . THR A 1 404 ? -6.636 13.267 28.029 1.00 98.12 404 THR A CA 1
ATOM 3175 C C . THR A 1 404 ? -5.181 13.731 28.116 1.00 98.12 404 THR A C 1
ATOM 3177 O O . THR A 1 404 ? -4.535 13.570 29.153 1.00 98.12 404 THR A O 1
ATOM 3180 N N . VAL A 1 405 ? -4.690 14.361 27.048 1.00 98.19 405 VAL A N 1
ATOM 3181 C CA . VAL A 1 405 ? -3.350 14.956 26.949 1.00 98.19 405 VAL A CA 1
ATOM 3182 C C . VAL A 1 405 ? -3.422 16.357 26.333 1.00 98.19 405 VAL A C 1
ATOM 3184 O O . VAL A 1 405 ? -4.303 16.658 25.529 1.00 98.19 405 VAL A O 1
ATOM 3187 N N . SER A 1 406 ? -2.517 17.237 26.757 1.00 98.25 406 SER A N 1
ATOM 3188 C CA . SER A 1 406 ? -2.469 18.644 26.337 1.00 98.25 406 SER A CA 1
ATOM 3189 C C . SER A 1 406 ? -1.172 19.305 26.799 1.00 98.25 406 SER A C 1
ATOM 3191 O O . SER A 1 406 ? -0.659 18.952 27.865 1.00 98.25 406 SER A O 1
ATOM 3193 N N . GLY A 1 407 ? -0.721 20.338 26.092 1.00 98.44 407 GLY A N 1
ATOM 3194 C CA . GLY A 1 407 ? 0.403 21.182 26.486 1.00 98.44 407 GLY A CA 1
ATOM 3195 C C . GLY A 1 407 ? 1.766 20.516 26.293 1.00 98.44 407 GLY A C 1
ATOM 3196 O O . GLY A 1 407 ? 1.909 19.495 25.624 1.00 98.44 407 GLY A O 1
ATOM 3197 N N . THR A 1 408 ? 2.805 21.110 26.877 1.00 98.69 408 THR A N 1
ATOM 3198 C CA . THR A 1 408 ? 4.172 20.585 26.769 1.00 98.69 408 THR A CA 1
ATOM 3199 C C . THR A 1 408 ? 4.354 19.337 27.632 1.00 98.69 408 THR A C 1
ATOM 3201 O O . THR A 1 408 ? 4.102 19.370 28.841 1.00 98.69 408 THR A O 1
ATOM 3204 N N . LEU A 1 409 ? 4.824 18.245 27.026 1.00 98.50 409 LEU A N 1
ATOM 3205 C CA . LEU A 1 409 ? 5.181 17.021 27.740 1.00 98.50 409 LEU A CA 1
ATOM 3206 C C . LEU A 1 409 ? 6.415 17.242 28.638 1.00 98.50 409 LEU A C 1
ATOM 3208 O O . LEU A 1 409 ? 7.223 18.136 28.375 1.00 98.50 409 LEU A O 1
ATOM 3212 N N . PRO A 1 410 ? 6.598 16.437 29.702 1.00 97.62 410 PRO A N 1
ATOM 3213 C CA . PRO A 1 410 ? 7.810 16.487 30.516 1.00 97.62 410 PRO A CA 1
ATOM 3214 C C . PRO A 1 410 ? 9.081 16.235 29.692 1.00 97.62 410 PRO A C 1
ATOM 3216 O O . PRO A 1 410 ? 9.048 15.509 28.698 1.00 97.62 410 PRO A O 1
ATOM 3219 N N . SER A 1 411 ? 10.214 16.779 30.147 1.00 96.25 411 SER A N 1
ATOM 3220 C CA . SER A 1 411 ? 11.521 16.429 29.585 1.00 96.25 411 SER A CA 1
ATOM 3221 C C . SER A 1 411 ? 11.853 14.948 29.799 1.00 96.25 411 SER A C 1
ATOM 3223 O O . SER A 1 411 ? 11.353 14.300 30.726 1.00 96.25 411 SER A O 1
ATOM 3225 N N . GLY A 1 412 ? 12.725 14.401 28.950 1.00 97.25 412 GLY A N 1
ATOM 3226 C CA . GLY A 1 412 ? 12.985 12.964 28.898 1.00 97.25 412 GLY A CA 1
ATOM 3227 C C . GLY A 1 412 ? 11.883 12.190 28.168 1.00 97.25 412 GLY A C 1
ATOM 3228 O O . GLY A 1 412 ? 11.170 12.732 27.328 1.00 97.25 412 GLY A O 1
ATOM 3229 N N . GLN A 1 413 ? 11.772 10.889 28.441 1.00 98.50 413 GLN A N 1
ATOM 3230 C CA . GLN A 1 413 ? 10.861 10.015 27.702 1.00 98.50 413 GLN A CA 1
ATOM 3231 C C . GLN A 1 413 ? 9.449 10.007 28.304 1.00 98.50 413 GLN A C 1
ATOM 3233 O O . GLN A 1 413 ? 9.265 9.686 29.478 1.00 98.50 413 GLN A O 1
ATOM 3238 N N . THR A 1 414 ? 8.452 10.266 27.461 1.00 98.75 414 THR A N 1
ATOM 3239 C CA . THR A 1 414 ? 7.032 9.991 27.701 1.00 98.75 414 THR A CA 1
ATOM 3240 C C . THR A 1 414 ? 6.594 8.847 26.788 1.00 98.75 414 THR A C 1
ATOM 3242 O O . THR A 1 414 ? 6.910 8.854 25.601 1.00 98.75 414 THR A O 1
ATOM 3245 N N . THR A 1 415 ? 5.861 7.870 27.326 1.00 98.75 415 THR A N 1
ATOM 3246 C CA . THR A 1 415 ? 5.310 6.759 26.536 1.00 98.75 415 THR A CA 1
ATOM 3247 C C . THR A 1 415 ? 3.786 6.811 26.543 1.00 98.75 415 THR A C 1
ATOM 3249 O O . THR A 1 415 ? 3.171 6.814 27.612 1.00 98.75 415 THR A O 1
ATOM 3252 N N . TRP A 1 416 ? 3.180 6.824 25.358 1.00 98.69 416 TRP A N 1
ATOM 3253 C CA . TRP A 1 416 ? 1.758 6.569 25.170 1.00 98.69 416 TRP A CA 1
ATOM 3254 C C . TRP A 1 416 ? 1.540 5.081 24.918 1.00 98.69 416 TRP A C 1
ATOM 3256 O O . TRP A 1 416 ? 2.071 4.527 23.957 1.00 98.69 416 TRP A O 1
ATOM 3266 N N . THR A 1 417 ? 0.816 4.430 25.827 1.00 97.88 417 THR A N 1
ATOM 3267 C CA . THR A 1 417 ? 0.684 2.974 25.864 1.00 97.88 417 THR A CA 1
ATOM 3268 C C . THR A 1 417 ? -0.670 2.514 25.355 1.00 97.88 417 THR A C 1
ATOM 3270 O O . THR A 1 417 ? -1.695 3.157 25.586 1.00 97.88 417 THR A O 1
ATOM 3273 N N . THR A 1 418 ? -0.704 1.325 24.765 1.00 94.12 418 THR A N 1
ATOM 3274 C CA . THR A 1 418 ? -1.949 0.737 24.243 1.00 94.12 418 THR A CA 1
ATOM 3275 C C . THR A 1 418 ? -2.968 0.496 25.362 1.00 94.12 418 THR A C 1
ATOM 3277 O O . THR A 1 418 ? -4.171 0.640 25.172 1.00 94.12 418 THR A O 1
ATOM 3280 N N . ALA A 1 419 ? -2.489 0.198 26.575 1.00 93.31 419 ALA A N 1
ATOM 3281 C CA . ALA A 1 419 ? -3.333 -0.002 27.755 1.00 93.31 419 ALA A CA 1
ATOM 3282 C C . ALA A 1 419 ? -4.081 1.267 28.210 1.00 93.31 419 ALA A C 1
ATOM 3284 O O . ALA A 1 419 ? -5.100 1.156 28.887 1.00 93.31 419 ALA A O 1
ATOM 3285 N N . ASN A 1 420 ? -3.572 2.450 27.858 1.00 96.06 420 ASN A N 1
ATOM 3286 C CA . ASN A 1 420 ? -4.184 3.747 28.154 1.00 96.06 420 ASN A CA 1
ATOM 3287 C C . ASN A 1 420 ? -4.861 4.368 26.920 1.00 96.06 420 ASN A C 1
ATOM 3289 O O . ASN A 1 420 ? -5.312 5.515 26.975 1.00 96.06 420 ASN A O 1
ATOM 3293 N N . SER A 1 421 ? -4.912 3.628 25.811 1.00 95.88 421 SER A N 1
ATOM 3294 C CA . SER A 1 421 ? -5.618 4.025 24.602 1.00 95.88 421 SER A CA 1
ATOM 3295 C C . SER A 1 421 ? -7.137 4.071 24.851 1.00 95.88 421 SER A C 1
ATOM 3297 O O . SER A 1 421 ? -7.629 3.355 25.728 1.00 95.88 421 SER A O 1
ATOM 3299 N N . PRO A 1 422 ? -7.897 4.902 24.119 1.00 97.69 422 PRO A N 1
ATOM 3300 C CA . PRO A 1 422 ? -7.418 5.970 23.245 1.00 97.69 422 PRO A CA 1
ATOM 3301 C C . PRO A 1 422 ? -6.872 7.167 24.034 1.00 97.69 422 PRO A C 1
ATOM 3303 O O . PRO A 1 422 ? -7.363 7.498 25.111 1.00 97.69 422 PRO A O 1
ATOM 3306 N N . TYR A 1 423 ? -5.878 7.854 23.479 1.00 98.62 423 TYR A N 1
ATOM 3307 C CA . TYR A 1 423 ? -5.478 9.182 23.947 1.00 98.62 423 TYR A CA 1
ATOM 3308 C C . TYR A 1 423 ? -6.390 10.239 23.320 1.00 98.62 423 TYR A C 1
ATOM 3310 O O . TYR A 1 423 ? -6.783 10.084 22.172 1.00 98.62 423 TYR A O 1
ATOM 3318 N N . LEU A 1 424 ? -6.732 11.302 24.049 1.00 98.25 424 LEU A N 1
ATOM 3319 C CA . LEU A 1 424 ? -7.502 12.437 23.531 1.00 98.25 424 LEU A CA 1
ATOM 3320 C C . LEU A 1 424 ? -6.711 13.733 23.720 1.00 98.25 424 LEU A C 1
ATOM 3322 O O . LEU A 1 424 ? -6.560 14.214 24.844 1.00 98.25 424 LEU A O 1
ATOM 3326 N N . VAL A 1 425 ? -6.234 14.299 22.618 1.00 98.69 425 VAL A N 1
ATOM 3327 C CA . VAL A 1 425 ? -5.558 15.593 22.546 1.00 98.69 425 VAL A CA 1
ATOM 3328 C C . VAL A 1 425 ? -6.613 16.697 22.560 1.00 98.69 425 VAL A C 1
ATOM 3330 O O . VAL A 1 425 ? -7.422 16.803 21.643 1.00 98.69 425 VAL A O 1
ATOM 3333 N N . THR A 1 426 ? -6.648 17.498 23.627 1.00 97.94 426 THR A N 1
ATOM 3334 C CA . THR A 1 426 ? -7.664 18.562 23.803 1.00 97.94 426 THR A CA 1
ATOM 3335 C C . THR A 1 426 ? -7.155 19.971 23.497 1.00 97.94 426 THR A C 1
ATOM 3337 O O . THR A 1 426 ? -7.943 20.911 23.451 1.00 97.94 426 THR A O 1
ATOM 3340 N N . SER A 1 427 ? -5.842 20.120 23.356 1.00 98.19 427 SER A N 1
ATOM 3341 C CA . SER A 1 427 ? -5.122 21.299 22.865 1.00 98.19 427 SER A CA 1
ATOM 3342 C C . SER A 1 427 ? -3.748 20.831 22.391 1.00 98.19 427 SER A C 1
ATOM 3344 O O . SER A 1 427 ? -3.347 19.729 22.776 1.00 98.19 427 SER A O 1
ATOM 3346 N N . ASP A 1 428 ? -3.000 21.681 21.688 1.00 98.69 428 ASP A N 1
ATOM 3347 C CA . ASP A 1 428 ? -1.665 21.344 21.176 1.00 98.69 428 ASP A CA 1
ATOM 3348 C C . ASP A 1 428 ? -0.798 20.626 22.207 1.00 98.69 428 ASP A C 1
ATOM 3350 O O . ASP A 1 428 ? -0.724 21.023 23.381 1.00 98.69 428 ASP A O 1
ATOM 3354 N N . VAL A 1 429 ? -0.143 19.561 21.756 1.00 98.88 429 VAL A N 1
ATOM 3355 C CA . VAL A 1 429 ? 0.839 18.811 22.533 1.00 98.88 429 VAL A CA 1
ATOM 3356 C C . VAL A 1 429 ? 2.216 19.094 21.964 1.00 98.88 429 VAL A C 1
ATOM 3358 O O . VAL A 1 429 ? 2.456 18.884 20.780 1.00 98.88 429 VAL A O 1
ATOM 3361 N N . VAL A 1 430 ? 3.139 19.523 22.826 1.00 98.88 430 VAL A N 1
ATOM 3362 C CA . VAL A 1 430 ? 4.527 19.804 22.436 1.00 98.88 430 VAL A CA 1
ATOM 3363 C C . VAL A 1 430 ? 5.461 18.796 23.091 1.00 98.88 430 VAL A C 1
ATOM 3365 O O . VAL A 1 430 ? 5.523 18.710 24.318 1.00 98.88 430 VAL A O 1
ATOM 3368 N N . VAL A 1 431 ? 6.231 18.064 22.290 1.00 98.81 431 VAL A N 1
ATOM 3369 C CA . VAL A 1 431 ? 7.384 17.285 22.760 1.00 98.81 431 VAL A CA 1
ATOM 3370 C C . VAL A 1 431 ? 8.595 18.221 22.769 1.00 98.81 431 VAL A C 1
ATOM 3372 O O . VAL A 1 431 ? 9.056 18.589 21.687 1.00 98.81 431 VAL A O 1
ATOM 3375 N N . PRO A 1 432 ? 9.110 18.640 23.943 1.00 98.56 432 PRO A N 1
ATOM 3376 C CA . PRO A 1 432 ? 10.188 19.628 24.015 1.00 98.56 432 PRO A CA 1
ATOM 3377 C C . PRO A 1 432 ? 11.493 19.083 23.420 1.00 98.56 432 PRO A C 1
ATOM 3379 O O . PRO A 1 432 ? 11.665 17.873 23.317 1.00 98.56 432 PRO A O 1
ATOM 3382 N N . ALA A 1 433 ? 12.441 19.964 23.086 1.00 98.25 433 ALA A N 1
ATOM 3383 C CA . ALA A 1 433 ? 13.714 19.604 22.442 1.00 98.25 433 ALA A CA 1
ATOM 3384 C C . ALA A 1 433 ? 14.562 18.547 23.189 1.00 98.25 433 ALA A C 1
ATOM 3386 O O . ALA A 1 433 ? 15.347 17.831 22.570 1.00 98.25 433 ALA A O 1
ATOM 3387 N N . ASP A 1 434 ? 14.421 18.438 24.514 1.00 97.50 434 ASP A N 1
ATOM 3388 C CA . ASP A 1 434 ? 15.067 17.422 25.361 1.00 97.50 434 ASP A CA 1
ATOM 3389 C C . ASP A 1 434 ? 14.141 16.238 25.715 1.00 97.50 434 ASP A C 1
ATOM 3391 O O . ASP A 1 434 ? 14.463 15.410 26.574 1.00 97.50 434 ASP A O 1
ATOM 3395 N N . GLY A 1 435 ? 12.978 16.169 25.069 1.00 98.50 435 GLY A N 1
ATOM 3396 C CA . GLY A 1 435 ? 11.946 15.161 25.250 1.00 98.50 435 GLY A CA 1
ATOM 3397 C C . GLY A 1 435 ? 11.951 14.082 24.169 1.00 98.50 435 GLY A C 1
ATOM 3398 O O . GLY A 1 435 ? 12.456 14.249 23.058 1.00 98.50 435 GLY A O 1
ATOM 3399 N N . THR A 1 436 ? 11.355 12.942 24.492 1.00 98.81 436 THR A N 1
ATOM 3400 C CA . THR A 1 436 ? 11.056 11.867 23.543 1.00 98.81 436 THR A CA 1
ATOM 3401 C C . THR A 1 436 ? 9.636 11.385 23.778 1.00 98.81 436 THR A C 1
ATOM 3403 O O . THR A 1 436 ? 9.283 11.068 24.912 1.00 98.81 436 THR A O 1
ATOM 3406 N N . LEU A 1 437 ? 8.835 11.299 22.721 1.00 98.88 437 LEU A N 1
ATOM 3407 C CA . LEU A 1 437 ? 7.528 10.656 22.751 1.00 98.88 437 LEU A CA 1
ATOM 3408 C C . LEU A 1 437 ? 7.614 9.302 22.048 1.00 98.88 437 LEU A C 1
ATOM 3410 O O . LEU A 1 437 ? 7.895 9.239 20.855 1.00 98.88 437 LEU A O 1
ATOM 3414 N N . VAL A 1 438 ? 7.352 8.232 22.793 1.00 98.88 438 VAL A N 1
ATOM 3415 C CA . VAL A 1 438 ? 7.200 6.872 22.261 1.00 98.88 438 VAL A CA 1
ATOM 3416 C C . VAL A 1 438 ? 5.718 6.526 22.249 1.00 98.88 438 VAL A C 1
ATOM 3418 O O . VAL A 1 438 ? 5.056 6.672 23.275 1.00 98.88 438 VAL A O 1
ATOM 3421 N N . ILE A 1 439 ? 5.194 6.045 21.126 1.00 98.88 439 ILE A N 1
ATOM 3422 C CA . ILE A 1 439 ? 3.801 5.596 21.012 1.00 98.88 439 ILE A CA 1
ATOM 3423 C C . ILE A 1 439 ? 3.809 4.106 20.680 1.00 98.88 439 ILE A C 1
ATOM 3425 O O . ILE A 1 439 ? 4.414 3.685 19.694 1.00 98.88 439 ILE A O 1
ATOM 3429 N N . GLU A 1 440 ? 3.173 3.300 21.529 1.00 98.50 440 GLU A N 1
ATOM 3430 C CA . GLU A 1 440 ? 3.140 1.845 21.369 1.00 98.50 440 GLU A CA 1
ATOM 3431 C C . GLU A 1 440 ? 2.250 1.406 20.185 1.00 98.50 440 GLU A C 1
ATOM 3433 O O . GLU A 1 440 ? 1.213 2.034 19.935 1.00 98.50 440 GLU A O 1
ATOM 3438 N N . PRO A 1 441 ? 2.593 0.300 19.490 1.00 98.00 441 PRO A N 1
ATOM 3439 C CA . PRO A 1 441 ? 1.755 -0.294 18.447 1.00 98.00 441 PRO A CA 1
ATOM 3440 C C . PRO A 1 441 ? 0.310 -0.541 18.890 1.00 98.00 441 PRO A C 1
ATOM 3442 O O . PRO A 1 441 ? 0.086 -1.087 19.963 1.00 98.00 441 PRO A O 1
ATOM 3445 N N . GLY A 1 442 ? -0.664 -0.208 18.042 1.00 96.44 442 GLY A N 1
ATOM 3446 C CA . GLY A 1 442 ? -2.095 -0.382 18.324 1.00 96.44 442 GLY A CA 1
ATOM 3447 C C . GLY A 1 442 ? -2.730 0.767 19.111 1.00 96.44 442 GLY A C 1
ATOM 3448 O O . GLY A 1 442 ? -3.926 0.732 19.389 1.00 96.44 442 GLY A O 1
ATOM 3449 N N . THR A 1 443 ? -1.959 1.798 19.469 1.00 98.31 443 THR A N 1
ATOM 3450 C CA . THR A 1 443 ? -2.491 2.968 20.174 1.00 98.31 443 THR A CA 1
ATOM 3451 C C . THR A 1 443 ? -3.301 3.859 19.230 1.00 98.31 443 THR A C 1
ATOM 3453 O O . THR A 1 443 ? -2.805 4.314 18.201 1.00 98.31 443 THR A O 1
ATOM 3456 N N . SER A 1 444 ? -4.536 4.170 19.617 1.00 98.44 444 SER A N 1
ATOM 3457 C CA . SER A 1 444 ? -5.333 5.260 19.047 1.00 98.44 444 SER A CA 1
ATOM 3458 C C . SER A 1 444 ? -5.092 6.587 19.769 1.00 98.44 444 SER A C 1
ATOM 3460 O O . SER A 1 444 ? -5.057 6.632 21.004 1.00 98.44 444 SER A O 1
ATOM 3462 N N . VAL A 1 445 ? -4.968 7.663 18.996 1.00 98.75 445 VAL A N 1
ATOM 3463 C CA . VAL A 1 445 ? -4.818 9.055 19.426 1.00 98.75 445 VAL A CA 1
ATOM 3464 C C . VAL A 1 445 ? -5.859 9.893 18.689 1.00 98.75 445 VAL A C 1
ATOM 3466 O O . VAL A 1 445 ? -5.838 10.013 17.465 1.00 98.75 445 VAL A O 1
ATOM 3469 N N . TYR A 1 446 ? -6.786 10.455 19.451 1.00 98.12 446 TYR A N 1
ATOM 3470 C CA . TYR A 1 446 ? -7.868 11.293 18.965 1.00 98.12 446 TYR A CA 1
ATOM 3471 C C . TYR A 1 446 ? -7.550 12.764 19.177 1.00 98.12 446 TYR A C 1
ATOM 3473 O O . TYR A 1 446 ? -7.073 13.135 20.248 1.00 98.12 446 TYR A O 1
ATOM 3481 N N . PHE A 1 447 ? -7.876 13.598 18.198 1.00 98.38 447 PHE A N 1
ATOM 3482 C CA . PHE A 1 447 ? -7.641 15.037 18.250 1.00 98.38 447 PHE A CA 1
ATOM 3483 C C . PHE A 1 447 ? -8.953 15.809 18.320 1.00 98.38 447 PHE A C 1
ATOM 3485 O O . PHE A 1 447 ? -9.933 15.486 17.641 1.00 98.38 447 PHE A O 1
ATOM 3492 N N . ALA A 1 448 ? -8.977 16.825 19.179 1.00 97.50 448 ALA A N 1
ATOM 3493 C CA . ALA A 1 448 ? -9.966 17.886 19.096 1.00 97.50 448 ALA A CA 1
ATOM 3494 C C . ALA A 1 448 ? -9.695 18.757 17.850 1.00 97.50 448 ALA A C 1
ATOM 3496 O O . ALA A 1 448 ? -8.569 18.755 17.345 1.00 97.50 448 ALA A O 1
ATOM 3497 N N . PRO A 1 449 ? -10.701 19.501 17.354 1.00 96.12 449 PRO A N 1
ATOM 3498 C CA . PRO A 1 449 ? -10.517 20.359 16.191 1.00 96.12 449 PRO A CA 1
ATOM 3499 C C . PRO A 1 449 ? -9.389 21.373 16.390 1.00 96.12 44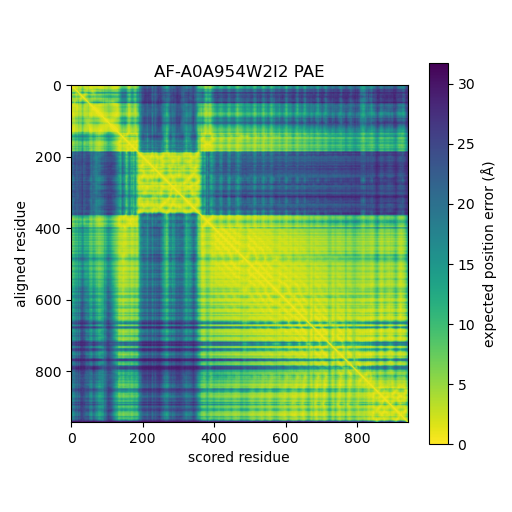9 PRO A C 1
ATOM 3501 O O . PRO A 1 449 ? -9.241 21.885 17.502 1.00 96.12 449 PRO A O 1
ATOM 3504 N N . ASP A 1 450 ? -8.652 21.665 15.318 1.00 94.25 450 ASP A N 1
ATOM 3505 C CA . ASP A 1 450 ? -7.595 22.688 15.278 1.00 94.25 450 ASP A CA 1
ATOM 3506 C C . ASP A 1 450 ? -6.493 22.468 16.342 1.00 94.25 450 ASP A C 1
ATOM 3508 O O . ASP A 1 450 ? -6.087 23.397 17.044 1.00 94.25 450 ASP A O 1
ATOM 3512 N N . THR A 1 451 ? -6.084 21.208 16.559 1.00 97.94 451 THR A N 1
ATOM 3513 C CA . THR A 1 451 ? -5.002 20.858 17.499 1.00 97.94 451 THR A CA 1
ATOM 3514 C C . THR A 1 451 ? -3.818 20.192 16.810 1.00 97.94 451 THR A C 1
ATOM 3516 O O . THR A 1 451 ? -3.994 19.366 15.914 1.00 97.94 451 THR A O 1
ATOM 3519 N N . GLU A 1 452 ? -2.610 20.507 17.280 1.00 98.25 452 GLU A N 1
ATOM 3520 C CA . GLU A 1 452 ? -1.337 20.034 16.720 1.00 98.25 452 GLU A CA 1
ATOM 3521 C C . GLU A 1 452 ? -0.622 19.027 17.649 1.00 98.25 452 GLU A C 1
ATOM 3523 O O . GLU A 1 452 ? -0.604 19.174 18.879 1.00 98.25 452 GLU A O 1
ATOM 3528 N N . LEU A 1 453 ? 0.053 18.026 17.066 1.00 98.88 453 LEU A N 1
ATOM 3529 C CA . LEU A 1 453 ? 1.137 17.299 17.738 1.00 98.88 453 LEU A CA 1
ATOM 3530 C C . LEU A 1 453 ? 2.497 17.815 17.248 1.00 98.88 453 LEU A C 1
ATOM 3532 O O . LEU A 1 453 ? 3.017 17.380 16.219 1.00 98.88 453 LEU A O 1
ATOM 3536 N N . ARG A 1 454 ? 3.102 18.709 18.030 1.00 98.88 454 ARG A N 1
ATOM 3537 C CA . ARG A 1 454 ? 4.379 19.354 17.721 1.00 98.88 454 ARG A CA 1
ATOM 3538 C C . ARG A 1 454 ? 5.560 18.613 18.342 1.00 98.88 454 ARG A C 1
ATOM 3540 O O . ARG A 1 454 ? 5.625 18.423 19.558 1.00 98.88 454 ARG A O 1
ATOM 3547 N N . ILE A 1 455 ? 6.547 18.255 17.529 1.00 98.88 455 ILE A N 1
ATOM 3548 C CA . ILE A 1 455 ? 7.751 17.524 17.932 1.00 98.88 455 ILE A CA 1
ATOM 3549 C C . ILE A 1 455 ? 8.990 18.410 17.759 1.00 98.88 455 ILE A C 1
ATOM 3551 O O . ILE A 1 455 ? 9.523 18.542 16.659 1.00 98.88 455 ILE A O 1
ATOM 3555 N N . GLU A 1 456 ? 9.488 18.978 18.857 1.00 98.75 456 GLU A N 1
ATOM 3556 C CA . GLU A 1 456 ? 10.789 19.670 18.898 1.00 98.75 456 GLU A CA 1
ATOM 3557 C C . GLU A 1 456 ? 11.912 18.719 19.352 1.00 98.75 456 GLU A C 1
ATOM 3559 O O . GLU A 1 456 ? 13.076 18.890 18.992 1.00 98.75 456 GLU A O 1
ATOM 3564 N N . GLY A 1 457 ? 11.556 17.702 20.147 1.00 98.62 457 GLY A N 1
ATOM 3565 C CA . GLY A 1 457 ? 12.420 16.605 20.595 1.00 98.62 457 GLY A CA 1
ATOM 3566 C C . GLY A 1 457 ? 12.425 15.424 19.631 1.00 98.62 457 GLY A C 1
ATOM 3567 O O . GLY A 1 457 ? 12.631 15.605 18.440 1.00 98.62 457 GLY A O 1
ATOM 3568 N N . MET A 1 458 ? 12.208 14.202 20.123 1.00 98.75 458 MET A N 1
ATOM 3569 C CA . MET A 1 458 ? 12.157 12.988 19.293 1.00 98.75 458 MET A CA 1
ATOM 3570 C C . MET A 1 458 ? 10.775 12.322 19.314 1.00 98.75 458 MET A C 1
ATOM 3572 O O . MET A 1 458 ? 10.183 12.176 20.382 1.00 98.75 458 MET A O 1
ATOM 3576 N N . LEU A 1 459 ? 10.293 11.859 18.158 1.00 98.88 459 LEU A N 1
ATOM 3577 C CA . LEU A 1 459 ? 9.108 11.006 18.030 1.00 98.88 459 LEU A CA 1
ATOM 3578 C C . LEU A 1 459 ? 9.489 9.588 17.587 1.00 98.88 459 LEU A C 1
ATOM 3580 O O . LEU A 1 459 ? 10.147 9.397 16.563 1.00 98.88 459 LEU A O 1
ATOM 3584 N N . GLU A 1 460 ? 9.005 8.597 18.328 1.00 98.81 460 GLU A N 1
ATOM 3585 C CA . GLU A 1 460 ? 9.006 7.182 17.960 1.00 98.81 460 GLU A CA 1
ATOM 3586 C C . GLU A 1 460 ? 7.565 6.653 17.936 1.00 98.81 460 GLU A C 1
ATOM 3588 O O . GLU A 1 460 ? 7.069 6.088 18.911 1.00 98.81 460 GLU A O 1
ATOM 3593 N N . ALA A 1 461 ? 6.883 6.833 16.806 1.00 98.81 461 ALA A N 1
ATOM 3594 C CA . ALA A 1 461 ? 5.568 6.259 16.537 1.00 98.81 461 ALA A CA 1
ATOM 3595 C C . ALA A 1 461 ? 5.732 5.047 15.612 1.00 98.81 461 ALA A C 1
ATOM 3597 O O . ALA A 1 461 ? 5.565 5.151 14.400 1.00 98.81 461 ALA A O 1
ATOM 3598 N N . ASN A 1 462 ? 6.126 3.904 16.176 1.00 98.44 462 ASN A N 1
ATOM 3599 C CA . ASN A 1 462 ? 6.412 2.687 15.415 1.00 98.44 462 ASN A CA 1
ATOM 3600 C C . ASN A 1 462 ? 5.371 1.607 15.729 1.00 98.44 462 ASN A C 1
ATOM 3602 O O . ASN A 1 462 ? 5.550 0.837 16.670 1.00 98.44 462 ASN A O 1
ATOM 3606 N N . GLY A 1 463 ? 4.298 1.553 14.940 1.00 98.25 463 GLY A N 1
ATOM 3607 C CA . GLY A 1 463 ? 3.330 0.460 14.958 1.00 98.25 463 GLY A CA 1
ATOM 3608 C C . GLY A 1 463 ? 3.842 -0.804 14.261 1.00 98.25 463 GLY A C 1
ATOM 3609 O O . GLY A 1 463 ? 5.009 -0.913 13.876 1.00 98.25 463 GLY A O 1
ATOM 3610 N N . THR A 1 464 ? 2.939 -1.756 14.045 1.00 96.38 464 THR A N 1
ATOM 3611 C CA . THR A 1 464 ? 3.169 -2.942 13.202 1.00 96.38 464 THR A CA 1
ATOM 3612 C C . THR A 1 464 ? 2.039 -3.095 12.185 1.00 96.38 464 THR A C 1
ATOM 3614 O O . THR A 1 464 ? 1.017 -2.422 12.301 1.00 96.38 464 THR A O 1
ATOM 3617 N N . ALA A 1 465 ? 2.187 -3.985 11.197 1.00 91.25 465 ALA A N 1
ATOM 3618 C CA . ALA A 1 465 ? 1.137 -4.251 10.206 1.00 91.25 465 ALA A CA 1
ATOM 3619 C C . ALA A 1 465 ? -0.218 -4.618 10.852 1.00 91.25 465 ALA A C 1
ATOM 3621 O O . ALA A 1 465 ? -1.255 -4.126 10.413 1.00 91.25 465 ALA A O 1
ATOM 3622 N N . ASP A 1 466 ? -0.181 -5.401 11.938 1.00 89.50 466 ASP A N 1
ATOM 3623 C CA . ASP A 1 466 ? -1.366 -5.867 12.675 1.00 89.50 466 ASP A CA 1
ATOM 3624 C C . ASP A 1 466 ? -1.793 -4.930 13.818 1.00 89.50 466 ASP A C 1
ATOM 3626 O O . ASP A 1 466 ? -2.929 -4.985 14.275 1.00 89.50 466 ASP A O 1
ATOM 3630 N N . ALA A 1 467 ? -0.896 -4.070 14.303 1.00 93.88 467 ALA A N 1
ATOM 3631 C CA . ALA A 1 467 ? -1.154 -3.138 15.400 1.00 93.88 467 ALA A CA 1
ATOM 3632 C C . ALA A 1 467 ? -0.679 -1.737 15.004 1.00 93.88 467 ALA A C 1
ATOM 3634 O O . ALA A 1 467 ? 0.319 -1.209 15.509 1.00 93.88 467 ALA A O 1
ATOM 3635 N N . ARG A 1 468 ? -1.386 -1.147 14.042 1.00 97.25 468 ARG A N 1
ATOM 3636 C CA . ARG A 1 468 ? -1.094 0.201 13.547 1.00 97.25 468 ARG A CA 1
ATOM 3637 C C . ARG A 1 468 ? -1.465 1.253 14.582 1.00 97.25 468 ARG A C 1
ATOM 3639 O O . ARG A 1 468 ? -2.405 1.070 15.352 1.00 97.25 468 ARG A O 1
ATOM 3646 N N . ILE A 1 469 ? -0.714 2.348 14.603 1.00 98.75 469 ILE A N 1
ATOM 3647 C CA . ILE A 1 469 ? -1.054 3.525 15.412 1.00 98.75 469 ILE A CA 1
ATOM 3648 C C . ILE A 1 469 ? -2.048 4.369 14.616 1.00 98.75 469 ILE A C 1
ATOM 3650 O O . ILE A 1 469 ? -1.876 4.547 13.409 1.00 98.75 469 ILE A O 1
ATOM 3654 N N . ARG A 1 470 ? -3.077 4.889 15.286 1.00 97.94 470 ARG A N 1
ATOM 3655 C CA . ARG A 1 470 ? -4.142 5.684 14.661 1.00 97.94 470 ARG A CA 1
ATOM 3656 C C . ARG A 1 470 ? -4.108 7.114 15.166 1.00 97.94 470 ARG A C 1
ATOM 3658 O O . ARG A 1 470 ? -4.309 7.320 16.358 1.00 97.94 470 ARG A O 1
ATOM 3665 N N . PHE A 1 471 ? -3.892 8.079 14.279 1.00 98.75 471 PHE A N 1
ATOM 3666 C CA . PHE A 1 471 ? -4.094 9.500 14.563 1.00 98.75 471 PHE A CA 1
ATOM 3667 C C . PHE A 1 471 ? -5.296 9.981 13.759 1.00 98.75 471 PHE A C 1
ATOM 3669 O O . PHE A 1 471 ? -5.272 9.937 12.533 1.00 98.75 471 PHE A O 1
ATOM 3676 N N . THR A 1 472 ? -6.359 10.397 14.437 1.00 97.50 472 THR A N 1
ATOM 3677 C CA . THR A 1 472 ? -7.608 10.783 13.769 1.00 97.50 472 THR A CA 1
ATOM 3678 C C . THR A 1 472 ? -8.432 11.728 14.639 1.00 97.50 472 THR A C 1
ATOM 3680 O O . THR A 1 472 ? -8.144 11.915 15.822 1.00 97.50 472 THR A O 1
ATOM 3683 N N . ALA A 1 473 ? -9.484 12.324 14.089 1.00 95.00 473 ALA A N 1
ATOM 3684 C CA . ALA A 1 473 ? -10.538 12.904 14.912 1.00 95.00 473 ALA A CA 1
ATOM 3685 C C . ALA A 1 473 ? -11.238 11.798 15.718 1.00 95.00 473 ALA A C 1
ATOM 3687 O O . ALA A 1 473 ? -11.259 10.639 15.311 1.00 95.00 473 ALA A O 1
ATOM 3688 N N . ALA A 1 474 ? -11.846 12.129 16.861 1.00 92.06 474 ALA A N 1
ATOM 3689 C CA . ALA A 1 474 ? -12.625 11.128 17.591 1.00 92.06 474 ALA A CA 1
ATOM 3690 C C . ALA A 1 474 ? -13.699 10.503 16.659 1.00 92.06 474 ALA A C 1
ATOM 3692 O O . ALA A 1 474 ? -14.483 11.253 16.069 1.00 92.06 474 ALA A O 1
ATOM 3693 N N . PRO A 1 475 ? -13.768 9.165 16.515 1.00 92.69 475 PRO A N 1
ATOM 3694 C CA . PRO A 1 475 ? -14.725 8.545 15.604 1.00 92.69 475 PRO A CA 1
ATOM 3695 C C . PRO A 1 475 ? -16.177 8.836 16.007 1.00 92.69 475 PRO A C 1
ATOM 3697 O O . PRO A 1 475 ? -16.488 9.067 17.181 1.00 92.69 475 PRO A O 1
ATOM 3700 N N . GLY A 1 476 ? -17.083 8.854 15.026 1.00 88.75 476 GLY A N 1
ATOM 3701 C CA . GLY A 1 476 ? -18.516 9.060 15.268 1.00 88.75 476 GLY A CA 1
ATOM 3702 C C . GLY A 1 476 ? -18.922 10.492 15.650 1.00 88.75 476 GLY A C 1
ATOM 3703 O O . GLY A 1 476 ? -20.097 10.732 15.941 1.00 88.75 476 GLY A O 1
ATOM 3704 N N . GLN A 1 477 ? -17.999 11.461 15.629 1.00 91.12 477 GLN A N 1
ATOM 3705 C CA . GLN A 1 477 ? -18.345 12.874 15.810 1.00 91.12 477 GLN A CA 1
ATOM 3706 C C . GLN A 1 477 ? -19.290 13.376 14.703 1.00 91.12 477 GLN A C 1
ATOM 3708 O O . GLN A 1 477 ? -19.420 12.801 13.614 1.00 91.12 477 GLN A O 1
ATOM 3713 N N . ALA A 1 478 ? -20.000 14.464 15.006 1.00 93.38 478 ALA A N 1
ATOM 3714 C CA . ALA A 1 478 ? -20.816 15.144 14.012 1.00 93.38 478 ALA A CA 1
ATOM 3715 C C . ALA A 1 478 ? -19.919 15.721 12.910 1.00 93.38 478 ALA A C 1
ATOM 3717 O O . ALA A 1 478 ? -18.860 16.274 13.201 1.00 93.38 478 ALA A O 1
ATOM 3718 N N . LEU A 1 479 ? -20.370 15.616 11.658 1.00 95.56 479 LEU A N 1
ATOM 3719 C CA . LEU A 1 479 ? -19.681 16.264 10.547 1.00 95.56 479 LEU A CA 1
ATOM 3720 C C . LEU A 1 479 ? -19.759 17.781 10.704 1.00 95.56 479 LEU A C 1
ATOM 3722 O O . LEU A 1 479 ? -20.799 18.320 11.098 1.00 95.56 479 LEU A O 1
ATOM 3726 N N . VAL A 1 480 ? -18.674 18.452 10.351 1.00 95.38 480 VAL A N 1
ATOM 3727 C CA . VAL A 1 480 ? -18.538 19.909 10.344 1.00 95.38 480 VAL A CA 1
ATOM 3728 C C . VAL A 1 480 ? -18.180 20.385 8.938 1.00 95.38 480 VAL A C 1
ATOM 3730 O O . VAL A 1 480 ? -17.929 19.569 8.054 1.00 95.38 480 VAL A O 1
ATOM 3733 N N . ALA A 1 481 ? -18.220 21.697 8.706 1.00 94.81 481 ALA A N 1
ATOM 3734 C CA . ALA A 1 481 ? -17.764 22.256 7.435 1.00 94.81 481 ALA A CA 1
ATOM 3735 C C . ALA A 1 481 ? -16.286 21.897 7.206 1.00 94.81 481 ALA A C 1
ATOM 3737 O O . ALA A 1 481 ? -15.483 22.031 8.129 1.00 94.81 481 ALA A O 1
ATOM 3738 N N . ASP A 1 482 ? -15.958 21.429 6.001 1.00 94.12 482 ASP A N 1
ATOM 3739 C CA . ASP A 1 482 ? -14.585 21.149 5.585 1.00 94.12 482 ASP A CA 1
ATOM 3740 C C . ASP A 1 482 ? -14.046 22.347 4.798 1.00 94.12 482 ASP A C 1
ATOM 3742 O O . ASP A 1 482 ? -14.580 22.699 3.746 1.00 94.12 482 ASP A O 1
ATOM 3746 N N . GLU A 1 483 ? -13.037 23.012 5.359 1.00 92.94 483 GLU A N 1
ATOM 3747 C CA . GLU A 1 483 ? -12.566 24.331 4.920 1.00 92.94 483 GLU A CA 1
ATOM 3748 C C . GLU A 1 483 ? -11.026 24.354 4.769 1.00 92.94 483 GLU A C 1
ATOM 3750 O O . GLU A 1 483 ? -10.338 25.092 5.486 1.00 92.94 483 GLU A O 1
ATOM 3755 N N . PRO A 1 484 ? -10.437 23.538 3.874 1.00 91.88 484 PRO A N 1
ATOM 3756 C CA . PRO A 1 484 ? -8.988 23.472 3.656 1.00 91.88 484 PRO A CA 1
ATOM 3757 C C . PRO A 1 484 ? -8.397 24.841 3.315 1.00 91.88 484 PRO A C 1
ATOM 3759 O O . PRO A 1 484 ? -8.825 25.510 2.375 1.00 91.88 484 PRO A O 1
ATOM 3762 N N . GLY A 1 485 ? -7.419 25.295 4.106 1.00 85.38 485 GLY A N 1
ATOM 3763 C CA . GLY A 1 485 ? -6.833 26.632 3.953 1.00 85.38 485 GLY A CA 1
ATOM 3764 C C . GLY A 1 485 ? -7.853 27.777 4.078 1.00 85.38 485 GLY A C 1
ATOM 3765 O O . GLY A 1 485 ? -7.636 28.855 3.522 1.00 85.38 485 GLY A O 1
ATOM 3766 N N . GLY A 1 486 ? -8.983 27.537 4.755 1.00 87.62 486 GLY A N 1
ATOM 3767 C CA . GLY A 1 486 ? -10.102 28.472 4.884 1.00 87.62 486 GLY A CA 1
ATOM 3768 C C . GLY A 1 486 ? -10.966 28.614 3.625 1.00 87.62 486 GLY A C 1
ATOM 3769 O O . GLY A 1 486 ? -11.590 29.664 3.447 1.00 87.62 486 GLY A O 1
ATOM 3770 N N . ARG A 1 487 ? -10.954 27.622 2.721 1.00 91.56 487 ARG A N 1
ATOM 3771 C CA . ARG A 1 487 ? -11.702 27.641 1.453 1.00 91.56 487 ARG A CA 1
ATOM 3772 C C . ARG A 1 487 ? -12.985 26.789 1.553 1.00 91.56 487 ARG A C 1
ATOM 3774 O O . ARG A 1 487 ? -12.864 25.581 1.746 1.00 91.56 487 ARG A O 1
ATOM 3781 N N . PRO A 1 488 ? -14.186 27.379 1.369 1.00 89.06 488 PRO A N 1
ATOM 3782 C CA . PRO A 1 488 ? -15.455 26.657 1.481 1.00 89.06 488 PRO A CA 1
ATOM 3783 C C . PRO A 1 488 ? -15.842 25.925 0.204 1.00 89.06 488 PRO A C 1
ATOM 3785 O O . PRO A 1 488 ? -15.427 26.292 -0.893 1.00 89.06 488 PRO A O 1
ATOM 3788 N N . GLY A 1 489 ? -16.771 24.977 0.336 1.00 89.62 489 GLY A N 1
ATOM 3789 C CA . GLY A 1 489 ? -17.473 24.368 -0.802 1.00 89.62 489 GLY A CA 1
ATOM 3790 C C . GLY A 1 489 ? -17.438 22.845 -0.836 1.00 89.62 489 GLY A C 1
ATOM 3791 O O . GLY A 1 489 ? -18.178 22.250 -1.620 1.00 89.62 489 GLY A O 1
ATOM 3792 N N . LEU A 1 490 ? -16.639 22.222 0.029 1.00 93.88 490 LEU A N 1
ATOM 3793 C CA . LEU A 1 490 ? -16.614 20.775 0.200 1.00 93.88 490 LEU A CA 1
ATOM 3794 C C . LEU A 1 490 ? -17.827 20.269 1.003 1.00 93.88 490 LEU A C 1
ATOM 3796 O O . LEU A 1 490 ? -18.429 21.017 1.787 1.00 93.88 490 LEU A O 1
ATOM 3800 N N . PRO A 1 491 ? -18.215 18.991 0.828 1.00 92.75 491 PRO A N 1
ATOM 3801 C CA . PRO A 1 491 ? -19.151 18.331 1.727 1.00 92.75 491 PRO A CA 1
ATOM 3802 C C . PRO A 1 491 ? -18.663 18.375 3.180 1.00 92.75 491 PRO A C 1
ATOM 3804 O O . PRO A 1 491 ? -17.467 18.396 3.451 1.00 92.75 491 PRO A O 1
ATOM 3807 N N . ALA A 1 492 ? -19.598 18.346 4.131 1.00 94.88 492 ALA A N 1
ATOM 3808 C CA . ALA A 1 492 ? -19.233 18.257 5.540 1.00 94.88 492 ALA A CA 1
ATOM 3809 C C . ALA A 1 492 ? -18.444 16.962 5.818 1.00 94.88 492 ALA A C 1
ATOM 3811 O O . ALA A 1 492 ? -18.842 15.888 5.360 1.00 94.88 492 ALA A O 1
ATOM 3812 N N . ALA A 1 493 ? -17.379 17.061 6.609 1.00 93.75 493 ALA A N 1
ATOM 3813 C CA . ALA A 1 493 ? -16.444 15.978 6.911 1.00 93.75 493 ALA A CA 1
ATOM 3814 C C . ALA A 1 493 ? -16.252 15.824 8.434 1.00 93.75 493 ALA A C 1
ATOM 3816 O O . ALA A 1 493 ? -16.725 16.674 9.201 1.00 93.75 493 ALA A O 1
ATOM 3817 N N . PRO A 1 494 ? -15.609 14.742 8.916 1.00 94.94 494 PRO A N 1
ATOM 3818 C CA . PRO A 1 494 ? -15.153 14.679 10.300 1.00 94.94 494 PRO A CA 1
ATOM 3819 C C . PRO A 1 494 ? -14.294 15.908 10.656 1.00 94.94 494 PRO A C 1
ATOM 3821 O O . PRO A 1 494 ? -13.616 16.442 9.773 1.00 94.94 494 PRO A O 1
ATOM 3824 N N . PRO A 1 495 ? -14.330 16.386 11.916 1.00 95.69 495 PRO A N 1
ATOM 3825 C CA . PRO A 1 495 ? -13.565 17.566 12.310 1.00 95.69 495 PRO A CA 1
ATOM 3826 C C . PRO A 1 495 ? -12.071 17.422 12.019 1.00 95.69 495 PRO A C 1
ATOM 3828 O O . PRO A 1 495 ? -11.503 16.360 12.256 1.00 95.69 495 PRO A O 1
ATOM 3831 N N . LYS A 1 496 ? -11.443 18.488 11.517 1.00 96.25 496 LYS A N 1
ATOM 3832 C CA . LYS A 1 496 ? -10.022 18.483 11.154 1.00 96.25 496 LYS A CA 1
ATOM 3833 C C . LYS A 1 496 ? -9.139 18.870 12.335 1.00 96.25 496 LYS A C 1
ATOM 3835 O O . LYS A 1 496 ? -9.554 19.649 13.189 1.00 96.25 496 LYS A O 1
ATOM 3840 N N . TRP A 1 497 ? -7.930 18.332 12.359 1.00 97.75 497 TRP A N 1
ATOM 3841 C CA . TRP A 1 497 ? -6.854 18.709 13.278 1.00 97.75 497 TRP A CA 1
ATOM 3842 C C . TRP A 1 497 ? -5.598 19.064 12.475 1.00 97.75 497 TRP A C 1
ATOM 3844 O O . TRP A 1 497 ? -5.530 18.751 11.287 1.00 97.75 497 TRP A O 1
ATOM 3854 N N . ASP A 1 498 ? -4.614 19.710 13.095 1.00 97.75 498 ASP A N 1
ATOM 3855 C CA . ASP A 1 498 ? -3.553 20.406 12.350 1.00 97.75 498 ASP A CA 1
ATOM 3856 C C . ASP A 1 498 ? -2.416 19.478 11.900 1.00 97.75 498 ASP A C 1
ATOM 3858 O O . ASP A 1 498 ? -1.620 19.852 11.053 1.00 97.75 498 ASP A O 1
ATOM 3862 N N . GLY A 1 499 ? -2.348 18.245 12.410 1.00 98.38 499 GLY A N 1
ATOM 3863 C CA . GLY A 1 499 ? -1.357 17.254 11.988 1.00 98.38 499 GLY A CA 1
ATOM 3864 C C . GLY A 1 499 ? -0.194 17.038 12.960 1.00 98.38 499 GLY A C 1
ATOM 3865 O O . GLY A 1 499 ? -0.209 17.451 14.127 1.00 98.38 499 GLY A O 1
ATOM 3866 N N . ILE A 1 500 ? 0.798 16.280 12.483 1.00 98.81 500 ILE A N 1
ATOM 3867 C CA . ILE A 1 500 ? 2.019 15.924 13.219 1.00 98.81 500 ILE A CA 1
ATOM 3868 C C . ILE A 1 500 ? 3.185 16.706 12.623 1.00 98.81 500 ILE A C 1
ATOM 3870 O O . ILE A 1 500 ? 3.651 16.387 11.528 1.00 98.81 500 ILE A O 1
ATOM 3874 N N . HIS A 1 501 ? 3.714 17.681 13.358 1.00 98.88 501 HIS A N 1
ATOM 3875 C CA . HIS A 1 501 ? 4.770 18.555 12.853 1.00 98.88 501 HIS A CA 1
ATOM 3876 C C . HIS A 1 501 ? 6.072 18.380 13.622 1.00 98.88 501 HIS A C 1
ATOM 3878 O O . HIS A 1 501 ? 6.168 18.643 14.819 1.00 98.88 501 HIS A O 1
ATOM 3884 N N . LEU A 1 502 ? 7.114 17.961 12.911 1.00 98.88 502 LEU A N 1
ATOM 3885 C CA . LEU A 1 502 ? 8.478 17.899 13.406 1.00 98.88 502 LEU A CA 1
ATOM 3886 C C . LEU A 1 502 ? 9.169 19.214 13.082 1.00 98.88 502 LEU A C 1
ATOM 3888 O O . LEU A 1 502 ? 9.372 19.524 11.906 1.00 98.88 502 LEU A O 1
ATOM 3892 N N . VAL A 1 503 ? 9.556 19.973 14.106 1.00 98.62 503 VAL A N 1
ATOM 3893 C CA . VAL A 1 503 ? 10.088 21.327 13.922 1.00 98.62 503 VAL A CA 1
ATOM 3894 C C . VAL A 1 503 ? 11.413 21.499 14.641 1.00 98.62 503 VAL A C 1
ATOM 3896 O O . VAL A 1 503 ? 11.505 21.326 15.852 1.00 98.62 503 VAL A O 1
ATOM 3899 N N . ASP A 1 504 ? 12.451 21.820 13.864 1.00 98.06 504 ASP A N 1
ATOM 3900 C CA . ASP A 1 504 ? 13.845 21.921 14.315 1.00 98.06 504 ASP A CA 1
ATOM 3901 C C . ASP A 1 504 ? 14.359 20.653 15.039 1.00 98.06 504 ASP A C 1
ATOM 3903 O O . ASP A 1 504 ? 15.360 20.675 15.762 1.00 98.06 504 ASP A O 1
ATOM 3907 N N . SER A 1 505 ? 13.719 19.509 14.782 1.00 97.38 505 SER A N 1
ATOM 3908 C CA . SER A 1 505 ? 14.053 18.212 15.354 1.00 97.38 505 SER A CA 1
ATOM 3909 C C . SER A 1 505 ? 15.013 17.440 14.448 1.00 97.38 505 SER A C 1
ATOM 3911 O O . SER A 1 505 ? 14.643 16.758 13.486 1.00 97.38 505 SER A O 1
ATOM 3913 N N . ARG A 1 506 ? 16.302 17.493 14.787 1.00 93.31 506 ARG A N 1
ATOM 3914 C CA . ARG A 1 506 ? 17.352 16.701 14.118 1.00 93.31 506 ARG A CA 1
ATOM 3915 C C . ARG A 1 506 ? 17.551 15.309 14.726 1.00 93.31 506 ARG A C 1
ATOM 3917 O O . ARG A 1 506 ? 18.520 14.631 14.379 1.00 93.31 506 ARG A O 1
ATOM 3924 N N . ALA A 1 507 ? 16.655 14.891 15.619 1.00 96.06 507 ALA A N 1
ATOM 3925 C CA . ALA A 1 507 ? 16.647 13.554 16.199 1.00 96.06 507 ALA A CA 1
ATOM 3926 C C . ALA A 1 507 ? 16.314 12.476 15.148 1.00 96.06 507 ALA A C 1
ATOM 3928 O O . ALA A 1 507 ? 15.961 12.773 14.006 1.00 96.06 507 ALA A O 1
ATOM 3929 N N . ALA A 1 508 ? 16.443 11.204 15.523 1.00 96.19 508 ALA A N 1
ATOM 3930 C CA . ALA A 1 508 ? 16.124 10.071 14.655 1.00 96.19 508 ALA A CA 1
ATOM 3931 C C . ALA A 1 508 ? 14.615 9.769 14.670 1.00 96.19 508 ALA A C 1
ATOM 3933 O O . ALA A 1 508 ? 14.194 8.696 15.098 1.00 96.19 508 ALA A O 1
ATOM 3934 N N . ASN A 1 509 ? 13.795 10.729 14.238 1.00 98.75 509 ASN A N 1
ATOM 3935 C CA . ASN A 1 509 ? 12.345 10.582 14.305 1.00 98.75 509 ASN A CA 1
ATOM 3936 C C . ASN A 1 509 ? 11.836 9.474 13.386 1.00 98.75 509 ASN A C 1
ATOM 3938 O O . ASN A 1 509 ? 12.324 9.282 12.266 1.00 98.75 509 ASN A O 1
ATOM 3942 N N . SER A 1 510 ? 10.816 8.768 13.859 1.00 98.69 510 SER A N 1
ATOM 3943 C CA . SER A 1 510 ? 10.217 7.660 13.135 1.00 98.69 510 SER A CA 1
ATOM 3944 C C . SER A 1 510 ? 8.702 7.617 13.253 1.00 98.69 510 SER A C 1
ATOM 3946 O O . SER A 1 510 ? 8.150 7.689 14.350 1.00 98.69 510 SER A O 1
ATOM 3948 N N . ILE A 1 511 ? 8.058 7.456 12.098 1.00 98.88 511 ILE A N 1
ATOM 3949 C CA . ILE A 1 511 ? 6.615 7.282 11.945 1.00 98.88 511 ILE A CA 1
ATOM 3950 C C . 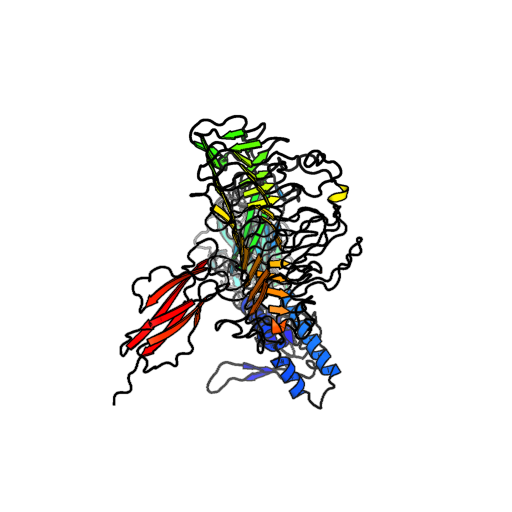ILE A 1 511 ? 6.428 6.051 11.059 1.00 98.88 511 ILE A C 1
ATOM 3952 O O . ILE A 1 511 ? 6.665 6.105 9.852 1.00 98.88 511 ILE A O 1
ATOM 3956 N N . ARG A 1 512 ? 6.093 4.907 11.662 1.00 98.81 512 ARG A N 1
ATOM 3957 C CA . ARG A 1 512 ? 5.976 3.626 10.957 1.00 98.81 512 ARG A CA 1
ATOM 3958 C C . ARG A 1 512 ? 4.686 2.898 11.271 1.00 98.81 512 ARG A C 1
ATOM 3960 O O . ARG A 1 512 ? 4.324 2.813 12.439 1.00 98.81 512 ARG A O 1
ATOM 3967 N N . TYR A 1 513 ? 4.047 2.321 10.251 1.00 98.56 513 TYR A N 1
ATOM 3968 C CA . TYR A 1 513 ? 2.771 1.606 10.403 1.00 98.56 513 TYR A CA 1
ATOM 3969 C C . TYR A 1 513 ? 1.719 2.467 11.118 1.00 98.56 513 TYR A C 1
ATOM 3971 O O . TYR A 1 513 ? 1.158 2.090 12.150 1.00 98.56 513 TYR A O 1
ATOM 3979 N N . VAL A 1 514 ? 1.514 3.664 10.570 1.00 98.69 514 VAL A N 1
ATOM 3980 C CA . VAL A 1 514 ? 0.641 4.702 11.120 1.00 98.69 514 VAL A CA 1
ATOM 3981 C C . VAL A 1 514 ? -0.425 5.071 10.100 1.00 98.69 514 VAL A C 1
ATOM 3983 O O . VAL A 1 514 ? -0.106 5.266 8.929 1.00 98.69 514 VAL A O 1
ATOM 3986 N N . ASP A 1 515 ? -1.666 5.210 10.551 1.00 98.31 515 ASP A N 1
ATOM 3987 C CA . ASP A 1 515 ? -2.727 5.838 9.767 1.00 98.31 515 ASP A CA 1
ATOM 3988 C C . ASP A 1 515 ? -3.024 7.225 10.345 1.00 98.31 515 ASP A C 1
ATOM 3990 O O . ASP A 1 515 ? -3.276 7.360 11.546 1.00 98.31 515 ASP A O 1
ATOM 3994 N N . VAL A 1 516 ? -2.936 8.244 9.490 1.00 98.50 516 VAL A N 1
ATOM 3995 C CA . VAL A 1 516 ? -3.212 9.649 9.802 1.00 98.50 516 VAL A CA 1
ATOM 3996 C C . VAL A 1 516 ? -4.444 10.065 9.011 1.00 98.50 516 VAL A C 1
ATOM 3998 O O . VAL A 1 516 ? -4.412 10.144 7.785 1.00 98.50 516 VAL A O 1
ATOM 4001 N N . GLU A 1 517 ? -5.544 10.313 9.706 1.00 97.31 517 GLU A N 1
ATOM 4002 C CA . GLU A 1 517 ? -6.841 10.592 9.098 1.00 97.31 517 GLU A CA 1
ATOM 4003 C C . GLU A 1 517 ? -7.342 11.969 9.542 1.00 97.31 517 GLU A C 1
ATOM 4005 O O . GLU A 1 517 ? -7.224 12.351 10.709 1.00 97.31 517 GLU A O 1
ATOM 4010 N N . HIS A 1 518 ? -7.904 12.728 8.601 1.00 95.69 518 HIS A N 1
ATOM 4011 C CA . HIS A 1 518 ? -8.529 14.034 8.847 1.00 95.69 518 HIS A CA 1
ATOM 4012 C C . HIS A 1 518 ? -7.593 15.107 9.439 1.00 95.69 518 HIS A C 1
ATOM 4014 O O . HIS A 1 518 ? -8.064 16.083 10.020 1.00 95.69 518 HIS A O 1
ATOM 4020 N N . ALA A 1 519 ? -6.278 14.952 9.274 1.00 97.62 519 ALA A N 1
ATOM 4021 C CA . ALA A 1 519 ? -5.299 16.000 9.556 1.00 97.62 519 ALA A CA 1
ATOM 4022 C C . ALA A 1 519 ? -5.173 16.932 8.349 1.00 97.62 519 ALA A C 1
ATOM 4024 O O . ALA A 1 519 ? -4.914 16.442 7.250 1.00 97.62 519 ALA A O 1
ATOM 4025 N N . GLN A 1 520 ? -5.330 18.241 8.524 1.00 96.06 520 GLN A N 1
ATOM 4026 C CA . GLN A 1 520 ? -5.403 19.186 7.413 1.00 96.06 520 GLN A CA 1
ATOM 4027 C C . GLN A 1 520 ? -4.807 20.545 7.788 1.00 96.06 520 GLN A C 1
ATOM 4029 O O . GLN A 1 520 ? -5.503 21.397 8.331 1.00 96.06 520 GLN A O 1
ATOM 4034 N N . ASP A 1 521 ? -3.548 20.764 7.414 1.00 95.94 521 ASP A N 1
ATOM 4035 C CA . ASP A 1 521 ? -2.859 22.044 7.580 1.00 95.94 521 ASP A CA 1
ATOM 4036 C C . ASP A 1 521 ? -2.017 22.406 6.345 1.00 95.94 521 ASP A C 1
ATOM 4038 O O . ASP A 1 521 ? -1.685 21.568 5.503 1.00 95.94 521 ASP A O 1
ATOM 4042 N N . SER A 1 522 ? -1.675 23.688 6.220 1.00 94.44 522 SER A N 1
ATOM 4043 C CA . SER A 1 522 ? -0.788 24.192 5.171 1.00 94.44 522 SER A CA 1
ATOM 4044 C C . SER A 1 522 ? 0.632 23.607 5.207 1.00 94.44 522 SER A C 1
ATOM 4046 O O . SER A 1 522 ? 1.262 23.529 4.148 1.00 94.44 522 SER A O 1
ATOM 4048 N N . GLU A 1 523 ? 1.098 23.179 6.385 1.00 96.12 523 GLU A N 1
ATOM 4049 C CA . GLU A 1 523 ? 2.339 22.440 6.652 1.00 96.12 523 GLU A CA 1
ATOM 4050 C C . GLU A 1 523 ? 2.118 20.915 6.701 1.00 96.12 523 GLU A C 1
ATOM 4052 O O . GLU A 1 523 ? 2.993 20.160 7.127 1.00 96.12 523 GLU A O 1
ATOM 4057 N N . GLY A 1 524 ? 0.978 20.481 6.162 1.00 97.19 524 GLY A N 1
ATOM 4058 C CA . GLY A 1 524 ? 0.612 19.116 5.827 1.00 97.19 524 GLY A CA 1
ATOM 4059 C C . GLY A 1 524 ? 0.141 18.247 6.991 1.00 97.19 524 GLY A C 1
ATOM 4060 O O . GLY A 1 524 ? 0.387 18.534 8.150 1.00 97.19 524 GLY A O 1
ATOM 4061 N N . SER A 1 525 ? -0.516 17.123 6.692 1.00 98.50 525 SER A N 1
ATOM 4062 C CA . SER A 1 525 ? -0.919 16.158 7.732 1.00 98.50 525 SER A CA 1
ATOM 4063 C C . SER A 1 525 ? 0.281 15.626 8.531 1.00 98.50 525 SER A C 1
ATOM 4065 O O . SER A 1 525 ? 0.174 15.339 9.728 1.00 98.50 525 SER A O 1
ATOM 4067 N N . ILE A 1 526 ? 1.426 15.474 7.856 1.00 98.81 526 ILE A N 1
ATOM 4068 C CA . ILE A 1 526 ? 2.734 15.250 8.472 1.00 98.81 526 ILE A CA 1
ATOM 4069 C C . ILE A 1 526 ? 3.727 16.273 7.908 1.00 98.81 526 ILE A C 1
ATOM 4071 O O . ILE A 1 526 ? 4.076 16.233 6.724 1.00 98.81 526 ILE A O 1
ATOM 4075 N N . GLY A 1 527 ? 4.235 17.139 8.780 1.00 98.69 527 GLY A N 1
ATOM 4076 C CA . GLY A 1 527 ? 5.187 18.197 8.449 1.00 98.69 527 GLY A CA 1
ATOM 4077 C C . GLY A 1 527 ? 6.596 17.885 8.953 1.00 98.69 527 GLY A C 1
ATOM 4078 O O . GLY A 1 527 ? 6.800 17.589 10.130 1.00 98.69 527 GLY A O 1
ATOM 4079 N N . VAL A 1 528 ? 7.600 17.975 8.077 1.00 98.75 528 VAL A N 1
ATOM 4080 C CA . VAL A 1 528 ? 9.026 17.798 8.406 1.00 98.75 528 VAL A CA 1
ATOM 4081 C C . VAL A 1 528 ? 9.775 19.106 8.144 1.00 98.75 528 VAL A C 1
ATOM 4083 O O . VAL A 1 528 ? 10.258 19.370 7.044 1.00 98.75 528 VAL A O 1
ATOM 4086 N N . ILE A 1 529 ? 9.898 19.944 9.171 1.00 98.50 529 ILE A N 1
ATOM 4087 C CA . ILE A 1 529 ? 10.390 21.322 9.056 1.00 98.50 529 ILE A CA 1
ATOM 4088 C C . ILE A 1 529 ? 11.730 21.446 9.771 1.00 98.50 529 ILE A C 1
ATOM 4090 O O . ILE A 1 529 ? 11.827 21.253 10.982 1.00 98.50 529 ILE A O 1
ATOM 4094 N N . ASN A 1 530 ? 12.791 21.738 9.017 1.00 97.81 530 ASN A N 1
ATOM 4095 C CA . ASN A 1 530 ? 14.177 21.740 9.489 1.00 97.81 530 ASN A CA 1
ATOM 4096 C C . ASN A 1 530 ? 14.518 20.484 10.314 1.00 97.81 530 ASN A C 1
ATOM 4098 O O . ASN A 1 530 ? 15.283 20.553 11.278 1.00 97.81 530 ASN A O 1
ATOM 4102 N N . SER A 1 531 ? 13.956 19.340 9.927 1.00 98.31 531 SER A N 1
ATOM 4103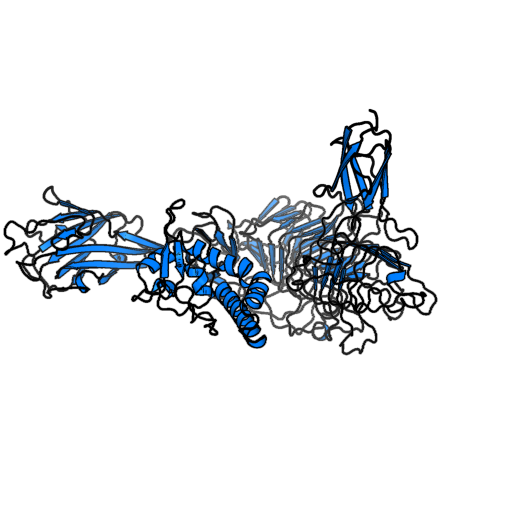 C CA . SER A 1 531 ? 13.941 18.124 10.740 1.00 98.31 531 SER A CA 1
ATOM 4104 C C . SER A 1 531 ? 14.387 16.896 9.953 1.00 98.31 531 SER A C 1
ATOM 4106 O O . SER A 1 531 ? 14.556 16.948 8.729 1.00 98.31 531 SER A O 1
ATOM 4108 N N . ASN A 1 532 ? 14.611 15.798 10.676 1.00 97.62 532 ASN A N 1
ATOM 4109 C CA . ASN A 1 532 ? 14.922 14.492 10.104 1.00 97.62 532 ASN A CA 1
ATOM 4110 C C . ASN A 1 532 ? 13.789 13.504 10.409 1.00 97.62 532 ASN A C 1
ATOM 4112 O O . ASN A 1 532 ? 13.356 13.438 11.559 1.00 97.62 532 ASN A O 1
ATOM 4116 N N . ALA A 1 533 ? 13.344 12.714 9.429 1.00 98.31 533 ALA A N 1
ATOM 4117 C CA . ALA A 1 533 ? 12.301 11.708 9.644 1.00 98.31 533 ALA A CA 1
ATOM 4118 C C . ALA A 1 533 ? 12.453 10.479 8.739 1.00 98.31 533 ALA A C 1
ATOM 4120 O O . ALA A 1 533 ? 12.802 10.589 7.563 1.00 98.31 533 ALA A O 1
ATOM 4121 N N . VAL A 1 534 ? 12.123 9.305 9.279 1.00 98.75 534 VAL A N 1
ATOM 4122 C CA . VAL A 1 534 ? 11.776 8.130 8.472 1.00 98.75 534 VAL A CA 1
ATOM 4123 C C . VAL A 1 534 ? 10.284 7.870 8.613 1.00 98.75 534 VAL A C 1
ATOM 4125 O O . VAL A 1 534 ? 9.808 7.559 9.707 1.00 98.75 534 VAL A O 1
ATOM 4128 N N . ILE A 1 535 ? 9.574 7.981 7.497 1.00 98.88 535 ILE A N 1
ATOM 4129 C CA . ILE A 1 535 ? 8.136 7.768 7.369 1.00 98.88 535 ILE A CA 1
ATOM 4130 C C . ILE A 1 535 ? 7.949 6.516 6.514 1.00 98.88 535 ILE A C 1
ATOM 4132 O O . ILE A 1 535 ? 8.401 6.471 5.373 1.00 98.88 535 ILE A O 1
ATOM 4136 N N . SER A 1 536 ? 7.369 5.458 7.077 1.00 98.81 536 SER A N 1
ATOM 4137 C CA . SER A 1 536 ? 7.320 4.158 6.399 1.00 98.81 536 SER A CA 1
ATOM 4138 C C . SER A 1 536 ? 6.027 3.406 6.679 1.00 98.81 536 SER A C 1
ATOM 4140 O O . SER A 1 536 ? 5.584 3.349 7.822 1.00 98.81 536 SER A O 1
ATOM 4142 N N . ASN A 1 537 ? 5.436 2.758 5.676 1.00 98.62 537 ASN A N 1
ATOM 4143 C CA . ASN A 1 537 ? 4.192 1.999 5.853 1.00 98.62 537 ASN A CA 1
ATOM 4144 C C . ASN A 1 537 ? 3.035 2.853 6.403 1.00 98.62 537 ASN A C 1
ATOM 4146 O O . ASN A 1 537 ? 2.250 2.367 7.224 1.00 98.62 537 ASN A O 1
ATOM 4150 N N . VAL A 1 538 ? 2.932 4.125 6.001 1.00 98.69 538 VAL A N 1
ATOM 4151 C CA . VAL A 1 538 ? 1.864 5.025 6.463 1.00 98.69 538 VAL A CA 1
ATOM 4152 C C . VAL A 1 538 ? 0.703 5.101 5.478 1.00 98.69 538 VAL A C 1
ATOM 4154 O O . VAL A 1 538 ? 0.873 4.831 4.292 1.00 98.69 538 VAL A O 1
ATOM 4157 N N . THR A 1 539 ? -0.477 5.458 5.978 1.00 98.06 539 THR A N 1
ATOM 4158 C CA . THR A 1 539 ? -1.587 5.955 5.153 1.00 98.06 539 THR A CA 1
ATOM 4159 C C . THR A 1 539 ? -1.975 7.337 5.652 1.00 98.06 539 THR A C 1
ATOM 4161 O O . THR A 1 539 ? -2.111 7.526 6.860 1.00 98.06 539 THR A O 1
ATOM 4164 N N . VAL A 1 540 ? -2.126 8.301 4.745 1.00 98.06 540 VAL A N 1
ATOM 4165 C CA . VAL A 1 540 ? -2.604 9.653 5.068 1.00 98.06 540 VAL A CA 1
ATOM 4166 C C . VAL A 1 540 ? -3.871 9.906 4.268 1.00 98.06 540 VAL A C 1
ATOM 4168 O O . VAL A 1 540 ? -3.839 9.777 3.051 1.00 98.06 540 VAL A O 1
ATOM 4171 N N . ALA A 1 541 ? -4.992 10.203 4.922 1.00 96.00 541 ALA A N 1
ATOM 4172 C CA . ALA A 1 541 ? -6.294 10.267 4.258 1.00 96.00 541 ALA A CA 1
ATOM 4173 C C . ALA A 1 541 ? -7.225 11.334 4.849 1.00 96.00 541 ALA A C 1
ATOM 4175 O O . ALA A 1 541 ? -7.045 11.810 5.970 1.00 96.00 541 ALA A O 1
ATOM 4176 N N . GLY A 1 542 ? -8.270 11.685 4.094 1.00 93.88 542 GLY A N 1
ATOM 4177 C CA . GLY A 1 542 ? -9.311 12.607 4.553 1.00 93.88 542 GLY A CA 1
ATOM 4178 C C . GLY A 1 542 ? -8.856 14.065 4.647 1.00 93.88 542 GLY A C 1
ATOM 4179 O O . GLY A 1 542 ? -9.395 14.807 5.470 1.00 93.88 542 GLY A O 1
ATOM 4180 N N . THR A 1 543 ? -7.883 14.457 3.823 1.00 94.81 543 THR A N 1
ATOM 4181 C CA . THR A 1 543 ? -7.403 15.832 3.636 1.00 94.81 543 THR A CA 1
ATOM 4182 C C . THR A 1 543 ? -7.472 16.203 2.160 1.00 94.81 543 THR A C 1
ATOM 4184 O O . THR A 1 543 ? -7.312 15.331 1.308 1.00 94.81 543 THR A O 1
ATOM 4187 N N . HIS A 1 544 ? -7.676 17.489 1.882 1.00 95.50 544 HIS A N 1
ATOM 4188 C CA . HIS A 1 544 ? -7.671 18.063 0.532 1.00 95.50 544 HIS A CA 1
ATOM 4189 C C . HIS A 1 544 ? -6.492 19.009 0.289 1.00 95.50 544 HIS A C 1
ATOM 4191 O O . HIS A 1 544 ? -6.442 19.688 -0.728 1.00 95.50 544 HIS A O 1
ATOM 4197 N N . ILE A 1 545 ? -5.561 19.092 1.239 1.00 94.12 545 ILE A N 1
ATOM 4198 C CA . ILE A 1 545 ? -4.279 19.788 1.098 1.00 94.12 545 ILE A CA 1
ATOM 4199 C C . ILE A 1 545 ? -3.164 18.898 1.646 1.00 94.12 545 ILE A C 1
ATOM 4201 O O . ILE A 1 545 ? -3.430 18.021 2.468 1.00 94.12 545 ILE A O 1
ATOM 4205 N N . ARG A 1 546 ? -1.937 19.127 1.167 1.00 96.06 546 ARG A N 1
ATOM 4206 C CA . ARG A 1 546 ? -0.651 18.515 1.569 1.00 96.06 546 ARG A CA 1
ATOM 4207 C C . ARG A 1 546 ? -0.746 17.355 2.558 1.00 96.06 546 ARG A C 1
ATOM 4209 O O . ARG A 1 546 ? -0.882 17.555 3.759 1.00 96.06 546 ARG A O 1
ATOM 4216 N N . MET A 1 547 ? -0.577 16.127 2.079 1.00 98.44 547 MET A N 1
ATOM 4217 C CA . MET A 1 547 ? -0.486 14.973 2.986 1.00 98.44 547 MET A CA 1
ATOM 4218 C C . MET A 1 547 ? 0.871 14.941 3.697 1.00 98.44 547 MET A C 1
ATOM 4220 O O . MET A 1 547 ? 0.943 14.763 4.912 1.00 98.44 547 MET A O 1
ATOM 4224 N N . ILE A 1 548 ? 1.949 15.164 2.943 1.00 98.62 548 ILE A N 1
ATOM 4225 C CA . ILE A 1 548 ? 3.306 15.329 3.459 1.00 98.62 548 ILE A CA 1
ATOM 4226 C C . ILE A 1 548 ? 3.833 16.696 3.039 1.00 98.62 548 ILE A C 1
ATOM 4228 O O . ILE A 1 548 ? 3.796 17.058 1.861 1.00 98.62 548 ILE A O 1
ATOM 4232 N N . TYR A 1 549 ? 4.407 17.421 3.988 1.00 98.50 549 TYR A N 1
ATOM 4233 C CA . TYR A 1 549 ? 5.119 18.660 3.716 1.00 98.50 549 TYR A CA 1
ATOM 4234 C C . TYR A 1 549 ? 6.529 18.607 4.289 1.00 98.50 549 TYR A C 1
ATOM 4236 O O . TYR A 1 549 ? 6.766 18.120 5.395 1.00 98.50 549 TYR A O 1
ATOM 4244 N N . GLY A 1 550 ? 7.487 19.136 3.540 1.00 97.88 550 GLY A N 1
ATOM 4245 C CA . GLY A 1 550 ? 8.869 19.253 3.974 1.00 97.88 550 GLY A CA 1
ATOM 4246 C C . GLY A 1 550 ? 9.417 20.645 3.721 1.00 97.88 550 GLY A C 1
ATOM 4247 O O . GLY A 1 550 ? 9.269 21.187 2.631 1.00 97.88 550 GLY A O 1
ATOM 4248 N N . SER A 1 551 ? 10.127 21.196 4.704 1.00 97.44 551 SER A N 1
ATOM 4249 C CA . SER A 1 551 ? 10.904 22.429 4.550 1.00 97.44 551 SER A CA 1
ATOM 4250 C C . SER A 1 551 ? 12.313 22.212 5.082 1.00 97.44 551 SER A C 1
ATOM 4252 O O . SER A 1 551 ? 12.499 21.963 6.272 1.00 97.44 551 SER A O 1
ATOM 4254 N N . ASN A 1 552 ? 13.321 22.227 4.204 1.00 96.19 552 ASN A N 1
ATOM 4255 C CA . ASN A 1 552 ? 14.697 21.802 4.526 1.00 96.19 552 ASN A CA 1
ATOM 4256 C C . ASN A 1 552 ? 14.756 20.424 5.227 1.00 96.19 552 ASN A C 1
ATOM 4258 O O . ASN A 1 552 ? 15.556 20.188 6.151 1.00 96.19 552 ASN A O 1
ATOM 4262 N N . ALA A 1 553 ? 13.857 19.534 4.803 1.00 96.81 553 ALA A N 1
ATOM 4263 C CA . ALA A 1 553 ? 13.650 18.213 5.371 1.00 96.81 553 ALA A CA 1
ATOM 4264 C C . ALA A 1 553 ? 14.773 17.257 4.967 1.00 96.81 553 ALA A C 1
ATOM 4266 O O . ALA A 1 553 ? 15.188 17.236 3.811 1.00 96.81 553 ALA A O 1
ATOM 4267 N N . SER A 1 554 ? 15.227 16.429 5.910 1.00 97.62 554 SER A N 1
ATOM 4268 C CA . SER A 1 554 ? 15.961 15.200 5.606 1.00 97.62 554 SER A CA 1
ATOM 4269 C C . SER A 1 554 ? 15.031 14.016 5.837 1.00 97.62 554 SER A C 1
ATOM 4271 O O . SER A 1 554 ? 14.737 13.686 6.985 1.00 97.62 554 SER A O 1
ATOM 4273 N N . MET A 1 555 ? 14.554 13.377 4.775 1.00 96.88 555 MET A N 1
ATOM 4274 C CA . MET A 1 555 ? 13.449 12.430 4.866 1.00 96.88 555 MET A CA 1
ATOM 4275 C C . MET A 1 555 ? 13.660 11.177 4.019 1.00 96.88 555 MET A C 1
ATOM 4277 O O . MET A 1 555 ? 14.127 11.242 2.881 1.00 96.88 555 MET A O 1
ATOM 4281 N N . ILE A 1 556 ? 13.253 10.040 4.582 1.00 98.62 556 ILE A N 1
ATOM 4282 C CA . ILE A 1 556 ? 12.945 8.823 3.830 1.00 98.62 556 ILE A CA 1
ATOM 4283 C C . ILE A 1 556 ? 11.442 8.585 3.961 1.00 98.62 556 ILE A C 1
ATOM 4285 O O . ILE A 1 556 ? 10.961 8.407 5.079 1.00 98.62 556 ILE A O 1
ATOM 4289 N N . LEU A 1 557 ? 10.727 8.586 2.838 1.00 98.81 557 LEU A N 1
ATOM 4290 C CA . LEU A 1 557 ? 9.311 8.251 2.730 1.00 98.81 557 LEU A CA 1
ATOM 4291 C C . LEU A 1 557 ? 9.159 6.962 1.921 1.00 98.81 557 LEU A C 1
ATOM 4293 O O . LEU A 1 557 ? 9.494 6.936 0.734 1.00 98.81 557 LEU A O 1
ATOM 4297 N N . GLU A 1 558 ? 8.673 5.887 2.538 1.00 98.75 558 GLU A N 1
ATOM 4298 C CA . GLU A 1 558 ? 8.648 4.588 1.865 1.00 98.75 558 GLU A CA 1
ATOM 4299 C C . GLU A 1 558 ? 7.468 3.669 2.185 1.00 98.75 558 GLU A C 1
ATOM 4301 O O . GLU A 1 558 ? 6.869 3.748 3.255 1.00 98.75 558 GLU A O 1
ATOM 4306 N N . ASN A 1 559 ? 7.171 2.735 1.277 1.00 98.69 559 ASN A N 1
ATOM 4307 C CA . ASN A 1 559 ? 6.182 1.663 1.476 1.00 98.69 559 ASN A CA 1
ATOM 4308 C C . ASN A 1 559 ? 4.795 2.169 1.919 1.00 98.69 559 ASN A C 1
ATOM 4310 O O . ASN A 1 559 ? 4.094 1.480 2.654 1.00 98.69 559 ASN A O 1
ATOM 4314 N N . SER A 1 560 ? 4.436 3.402 1.566 1.00 98.75 560 SER A N 1
ATOM 4315 C CA . SER A 1 560 ? 3.253 4.100 2.078 1.00 98.75 560 SER A CA 1
ATOM 4316 C C . SER A 1 560 ? 2.181 4.252 1.003 1.00 98.75 560 SER A C 1
ATOM 4318 O O . SER A 1 560 ? 2.469 4.163 -0.190 1.00 98.75 560 SER A O 1
ATOM 4320 N N . VAL A 1 561 ? 0.939 4.470 1.427 1.00 97.62 561 VAL A N 1
ATOM 4321 C CA . VAL A 1 561 ? -0.217 4.615 0.537 1.00 97.62 561 VAL A CA 1
ATOM 4322 C C . VAL A 1 561 ? -0.842 5.985 0.744 1.00 97.62 561 VAL A C 1
ATOM 4324 O O . VAL A 1 561 ? -1.217 6.355 1.854 1.00 97.62 561 VAL A O 1
ATOM 4327 N N . PHE A 1 562 ? -0.987 6.720 -0.346 1.00 98.31 562 PHE A N 1
ATOM 4328 C CA . PHE A 1 562 ? -1.636 8.016 -0.391 1.00 98.31 562 PHE A CA 1
ATOM 4329 C C . PHE A 1 562 ? -2.836 7.900 -1.340 1.00 98.31 562 PHE A C 1
ATOM 4331 O O . PHE A 1 562 ? -2.630 7.581 -2.509 1.00 98.31 562 PHE A O 1
ATOM 4338 N N . PRO A 1 563 ? -4.082 8.050 -0.863 1.00 97.44 563 PRO A N 1
ATOM 4339 C CA . PRO A 1 563 ? -5.286 7.910 -1.680 1.00 97.44 563 PRO A CA 1
ATOM 4340 C C . PRO A 1 563 ? -5.459 9.099 -2.633 1.00 97.44 563 PRO A C 1
ATOM 4342 O O . PRO A 1 563 ? -4.678 10.047 -2.602 1.00 97.44 563 PRO A O 1
ATOM 4345 N N . ASP A 1 564 ? -6.482 9.057 -3.484 1.00 97.12 564 ASP A N 1
ATOM 4346 C CA . ASP A 1 564 ? -6.819 10.174 -4.373 1.00 97.12 564 ASP A CA 1
ATOM 4347 C C . ASP A 1 564 ? -7.091 11.446 -3.551 1.00 97.12 564 ASP A C 1
ATOM 4349 O O . ASP A 1 564 ? -7.735 11.384 -2.502 1.00 97.12 564 ASP A O 1
ATOM 4353 N N . MET A 1 565 ? -6.592 12.595 -4.019 1.00 95.19 565 MET A N 1
ATOM 4354 C CA . MET A 1 565 ? -6.757 13.875 -3.309 1.00 95.19 565 MET A CA 1
ATOM 4355 C C . MET A 1 565 ? -8.206 14.382 -3.365 1.00 95.19 565 MET A C 1
ATOM 4357 O O . MET A 1 565 ? -8.686 15.030 -2.440 1.00 95.19 565 MET A O 1
ATOM 4361 N N . PHE A 1 566 ? -8.908 14.072 -4.458 1.00 94.75 566 PHE A N 1
ATOM 4362 C CA . PHE A 1 566 ? -10.254 14.555 -4.749 1.00 94.75 566 PHE A CA 1
ATOM 4363 C C . PHE A 1 566 ? -11.153 13.410 -5.198 1.00 94.75 566 PHE A C 1
ATOM 4365 O O . PHE A 1 566 ? -10.739 12.549 -5.978 1.00 94.75 566 PHE A O 1
ATOM 4372 N N . ALA A 1 567 ? -12.418 13.441 -4.781 1.00 93.50 567 ALA A N 1
ATOM 4373 C CA . ALA A 1 567 ? -13.428 12.536 -5.316 1.00 93.50 567 ALA A CA 1
ATOM 4374 C C . ALA A 1 567 ? -13.697 12.811 -6.809 1.00 93.50 567 ALA A C 1
ATOM 4376 O O . ALA A 1 567 ? -13.401 13.887 -7.336 1.00 93.50 567 ALA A O 1
ATOM 4377 N N . GLU A 1 568 ? -14.311 11.855 -7.515 1.00 90.75 568 GLU A N 1
ATOM 4378 C CA . GLU A 1 568 ? -14.586 11.954 -8.960 1.00 90.75 568 GLU A CA 1
ATOM 4379 C C . GLU A 1 568 ? -15.350 13.237 -9.338 1.00 90.75 568 GLU A C 1
ATOM 4381 O O . GLU A 1 568 ? -15.032 13.864 -10.344 1.00 90.75 568 GLU A O 1
ATOM 4386 N N . ASN A 1 569 ? -16.291 13.673 -8.499 1.00 91.06 569 ASN A N 1
ATOM 4387 C CA . ASN A 1 569 ? -17.150 14.839 -8.714 1.00 91.06 569 ASN A CA 1
ATOM 4388 C C . ASN A 1 569 ? -16.642 16.146 -8.071 1.00 91.06 569 ASN A C 1
ATOM 4390 O O . ASN A 1 569 ? -17.370 17.142 -8.082 1.00 91.06 569 ASN A O 1
ATOM 4394 N N . GLU A 1 570 ? -15.449 16.149 -7.479 1.00 93.00 570 GLU A N 1
ATOM 4395 C CA . GLU A 1 570 ? -14.825 17.339 -6.897 1.00 93.00 570 GLU A CA 1
ATOM 4396 C C . GLU A 1 570 ? -13.924 18.033 -7.930 1.00 93.00 570 GLU A C 1
ATOM 4398 O O . GLU A 1 570 ? -13.094 17.392 -8.578 1.00 93.00 570 GLU A O 1
ATOM 4403 N N . SER A 1 571 ? -14.114 19.350 -8.068 1.00 91.69 571 SER A N 1
ATOM 4404 C CA . SER A 1 571 ? -13.382 20.232 -8.984 1.00 91.69 571 SER A CA 1
ATOM 4405 C C . SER A 1 571 ? -12.462 21.154 -8.177 1.00 91.69 571 SER A C 1
ATOM 4407 O O . SER A 1 571 ? -12.968 22.076 -7.523 1.00 91.69 571 SER A O 1
ATOM 4409 N N . PRO A 1 572 ? -11.132 20.951 -8.197 1.00 92.25 572 PRO A N 1
ATOM 4410 C CA . PRO A 1 572 ? -10.204 21.772 -7.423 1.00 92.25 572 PRO A CA 1
ATOM 4411 C C . PRO A 1 572 ? -10.313 23.260 -7.758 1.00 92.25 572 PRO A C 1
ATOM 4413 O O . PRO A 1 572 ? -10.433 24.076 -6.846 1.00 92.25 572 PRO A O 1
ATOM 4416 N N . ALA A 1 573 ? -10.387 23.640 -9.038 1.00 89.19 573 ALA A N 1
ATOM 4417 C CA . ALA A 1 573 ? -10.555 25.041 -9.425 1.00 89.19 573 ALA A CA 1
ATOM 4418 C C . ALA A 1 573 ? -11.861 25.663 -8.894 1.00 89.19 573 ALA A C 1
ATOM 4420 O O . ALA A 1 573 ? -11.850 26.803 -8.423 1.00 89.19 573 ALA A O 1
ATOM 4421 N N . ALA A 1 574 ? -12.985 24.935 -8.921 1.00 90.81 574 ALA A N 1
ATOM 4422 C CA . ALA A 1 574 ? -14.264 25.442 -8.410 1.00 90.81 574 ALA A CA 1
ATOM 4423 C C . ALA A 1 574 ? -14.294 25.554 -6.877 1.00 90.81 574 ALA A C 1
ATOM 4425 O O . ALA A 1 574 ? -14.926 26.464 -6.339 1.00 90.81 574 ALA A O 1
ATOM 4426 N N . LEU A 1 575 ? -13.589 24.653 -6.190 1.00 92.06 575 LEU A N 1
ATOM 4427 C CA . LEU A 1 575 ? -13.370 24.679 -4.739 1.00 92.06 575 LEU A CA 1
ATOM 4428 C C . LEU A 1 575 ? -12.303 25.705 -4.333 1.00 92.06 575 LEU A C 1
ATOM 4430 O O . LEU A 1 575 ? -12.061 25.952 -3.153 1.00 92.06 575 LEU A O 1
ATOM 4434 N N . GLY A 1 576 ? -11.649 26.308 -5.326 1.00 92.00 576 GLY A N 1
ATOM 4435 C CA . GLY A 1 576 ? -10.527 27.195 -5.138 1.00 92.00 576 GLY A CA 1
ATOM 4436 C C . GLY A 1 576 ? -9.310 26.486 -4.573 1.00 92.00 576 GLY A C 1
ATOM 4437 O O . GLY A 1 576 ? -8.491 27.199 -4.042 1.00 92.00 576 GLY A O 1
ATOM 4438 N N . LEU A 1 577 ? -9.175 25.160 -4.656 1.00 93.56 577 LEU A N 1
ATOM 4439 C CA . LEU A 1 577 ? -8.067 24.322 -4.159 1.00 93.56 577 LEU A CA 1
ATOM 4440 C C . LEU A 1 577 ? -7.011 23.996 -5.227 1.00 93.56 577 LEU A C 1
ATOM 4442 O O . LEU A 1 577 ? -6.185 23.107 -5.050 1.00 93.56 577 LEU A O 1
ATOM 4446 N N . ASP A 1 578 ? -7.036 24.733 -6.330 1.00 88.38 578 ASP A N 1
ATOM 4447 C CA . ASP A 1 578 ? -6.025 24.666 -7.383 1.00 88.38 578 ASP A CA 1
ATOM 4448 C C . ASP A 1 578 ? -4.646 25.100 -6.842 1.00 88.38 578 ASP A C 1
ATOM 4450 O O . ASP A 1 578 ? -4.555 26.114 -6.132 1.00 88.38 578 ASP A O 1
ATOM 4454 N N . ASN A 1 579 ? -3.600 24.340 -7.181 1.00 89.62 579 ASN A N 1
ATOM 4455 C CA . ASN A 1 579 ? -2.188 24.591 -6.862 1.00 89.62 579 ASN A CA 1
ATOM 4456 C C . ASN A 1 579 ? -1.857 24.737 -5.358 1.00 89.62 579 ASN A C 1
ATOM 4458 O O . ASN A 1 579 ? -1.063 25.590 -4.951 1.00 89.62 579 ASN A O 1
ATOM 4462 N N . ILE A 1 580 ? -2.546 23.979 -4.497 1.00 91.88 580 ILE A N 1
ATOM 4463 C CA . ILE A 1 580 ? -2.169 23.843 -3.075 1.00 91.88 580 ILE A CA 1
ATOM 4464 C C . ILE A 1 580 ? -2.349 22.424 -2.508 1.00 91.88 580 ILE A C 1
ATOM 4466 O O . ILE A 1 580 ? -2.198 22.224 -1.296 1.00 91.88 580 ILE A O 1
ATOM 4470 N N . SER A 1 581 ? -2.754 21.476 -3.350 1.00 95.62 581 SER A N 1
ATOM 4471 C CA . SER A 1 581 ? -3.313 20.186 -2.947 1.00 95.62 581 SER A CA 1
ATOM 4472 C C . SER A 1 581 ? -2.414 19.046 -3.397 1.00 95.62 581 SER A C 1
ATOM 4474 O O . SER A 1 581 ? -2.835 18.174 -4.149 1.00 95.62 581 SER A O 1
ATOM 4476 N N . GLU A 1 582 ? -1.156 19.066 -2.962 1.00 95.94 582 GLU A N 1
ATOM 4477 C CA . GLU A 1 582 ? -0.169 18.052 -3.341 1.00 95.94 582 GLU A CA 1
ATOM 4478 C C . GLU A 1 582 ? -0.194 16.847 -2.388 1.00 95.94 582 GLU A C 1
ATOM 4480 O O . GLU A 1 582 ? -0.454 16.995 -1.193 1.00 95.94 582 GLU A O 1
ATOM 4485 N N . HIS A 1 583 ? 0.132 15.635 -2.848 1.00 98.38 583 HIS A N 1
ATOM 4486 C CA . HIS A 1 583 ? 0.381 14.537 -1.900 1.00 98.38 583 HIS A CA 1
ATOM 4487 C C . HIS A 1 583 ? 1.672 14.790 -1.123 1.00 98.38 583 HIS A C 1
ATOM 4489 O O . HIS A 1 583 ? 1.716 14.603 0.094 1.00 98.38 583 HIS A O 1
ATOM 4495 N N . VAL A 1 584 ? 2.718 15.251 -1.812 1.00 98.44 584 VAL A N 1
ATOM 4496 C CA . VAL A 1 584 ? 4.011 15.582 -1.210 1.00 98.44 584 VAL A CA 1
ATOM 4497 C C . VAL A 1 584 ? 4.506 16.925 -1.738 1.00 98.44 584 VAL A C 1
ATOM 4499 O O . VAL A 1 584 ? 4.787 17.058 -2.924 1.00 98.44 584 VAL A O 1
ATOM 4502 N N . LYS A 1 585 ? 4.698 17.898 -0.844 1.00 97.31 585 LYS A N 1
ATOM 4503 C CA . LYS A 1 585 ? 5.316 19.193 -1.169 1.00 97.31 585 LYS A CA 1
ATOM 4504 C C . LYS A 1 585 ? 6.624 19.364 -0.407 1.00 97.31 585 LYS A C 1
ATOM 4506 O O . LYS A 1 585 ? 6.631 19.360 0.824 1.00 97.31 585 LYS A O 1
ATOM 4511 N N . LEU A 1 586 ? 7.735 19.543 -1.117 1.00 96.00 586 LEU A N 1
ATOM 4512 C CA . LEU A 1 586 ? 9.067 19.701 -0.530 1.00 96.00 586 LEU A CA 1
ATOM 4513 C C . LEU A 1 586 ? 9.708 21.007 -0.982 1.00 96.00 586 LEU A C 1
ATOM 4515 O O . LEU A 1 586 ? 10.049 21.184 -2.147 1.00 96.00 586 LEU A O 1
ATOM 4519 N N . ILE A 1 587 ? 9.946 21.900 -0.026 1.00 93.44 587 ILE A N 1
ATOM 4520 C CA . ILE A 1 587 ? 10.624 23.170 -0.264 1.00 93.44 587 ILE A CA 1
ATOM 4521 C C . ILE A 1 587 ? 11.969 23.241 0.459 1.00 93.44 587 ILE A C 1
ATOM 4523 O O . ILE A 1 587 ? 12.206 22.628 1.507 1.00 93.44 587 ILE A O 1
ATOM 4527 N N . GLY A 1 588 ? 12.870 24.053 -0.087 1.00 91.25 588 GLY A N 1
ATOM 4528 C CA . GLY A 1 588 ? 14.212 24.195 0.465 1.00 91.25 588 GLY A CA 1
ATOM 4529 C C . GLY A 1 588 ? 15.045 22.933 0.253 1.00 91.25 588 GLY A C 1
ATOM 4530 O O . GLY A 1 588 ? 14.809 22.168 -0.676 1.00 91.25 588 GLY A O 1
ATOM 4531 N N . ARG A 1 589 ? 16.092 22.743 1.064 1.00 90.50 589 ARG A N 1
ATOM 4532 C CA . ARG A 1 589 ? 17.045 21.644 0.846 1.00 90.50 589 ARG A CA 1
ATOM 4533 C C . ARG A 1 589 ? 17.499 20.974 2.149 1.00 90.50 589 ARG A C 1
ATOM 4535 O O . ARG A 1 589 ? 17.711 21.677 3.140 1.00 90.50 589 ARG A O 1
ATOM 4542 N N . PRO A 1 590 ? 17.686 19.639 2.169 1.00 93.31 590 PRO A N 1
ATOM 4543 C CA . PRO A 1 590 ? 18.259 18.925 3.314 1.00 93.31 590 PRO A CA 1
ATOM 4544 C C . PRO A 1 590 ? 19.670 19.428 3.682 1.00 93.31 590 PRO A C 1
ATOM 4546 O O . PRO A 1 590 ? 20.356 20.027 2.852 1.00 93.31 590 PRO A O 1
ATOM 4549 N N . PRO A 1 591 ? 20.175 19.126 4.895 1.00 92.00 591 PRO A N 1
ATOM 4550 C CA . PRO A 1 591 ? 21.571 19.373 5.248 1.00 92.00 591 PRO A CA 1
ATOM 4551 C C . PRO A 1 591 ? 22.547 18.749 4.238 1.00 92.00 591 PRO A C 1
ATOM 4553 O O . PRO A 1 591 ? 22.464 17.563 3.929 1.00 92.00 591 PRO A O 1
ATOM 4556 N N . ARG A 1 592 ? 23.512 19.544 3.766 1.00 92.38 592 ARG A N 1
ATOM 4557 C CA . ARG A 1 592 ? 24.419 19.191 2.660 1.00 92.38 592 ARG A CA 1
ATOM 4558 C C . ARG A 1 592 ? 25.212 17.894 2.851 1.00 92.38 592 ARG A C 1
ATOM 4560 O O . ARG A 1 592 ? 25.387 17.155 1.890 1.00 92.38 592 ARG A O 1
ATOM 4567 N N . ASP A 1 593 ? 25.724 17.658 4.056 1.00 89.38 593 ASP A N 1
ATOM 4568 C CA . ASP A 1 593 ? 26.707 16.592 4.304 1.00 89.38 593 ASP A CA 1
ATOM 4569 C C . ASP A 1 593 ? 26.103 15.361 5.000 1.00 89.38 593 ASP A C 1
ATOM 4571 O O . ASP A 1 593 ? 26.733 14.308 5.060 1.00 89.38 593 ASP A O 1
ATOM 4575 N N . THR A 1 594 ? 24.899 15.493 5.561 1.00 89.12 594 THR A N 1
ATOM 4576 C CA . THR A 1 594 ? 24.274 14.463 6.411 1.00 89.12 594 THR A CA 1
ATOM 4577 C C . THR A 1 594 ? 22.813 14.187 6.077 1.00 89.12 594 THR A C 1
ATOM 4579 O O . THR A 1 594 ? 22.235 13.263 6.644 1.00 89.12 594 THR A O 1
ATOM 4582 N N . GLY A 1 595 ? 22.200 14.995 5.212 1.00 92.88 595 GLY A N 1
ATOM 4583 C CA . GLY A 1 595 ? 20.799 14.859 4.851 1.00 92.88 595 GLY A CA 1
ATOM 4584 C C . GLY A 1 595 ? 20.551 13.783 3.797 1.00 92.88 595 GLY A C 1
ATOM 4585 O O . GLY A 1 595 ? 21.460 13.348 3.090 1.00 92.88 595 GLY A O 1
ATOM 4586 N N . GLN A 1 596 ? 19.294 13.371 3.684 1.00 94.56 596 GLN A N 1
ATOM 4587 C CA . GLN A 1 596 ? 18.800 12.405 2.705 1.00 94.56 596 GLN A CA 1
ATOM 4588 C C . GLN A 1 596 ? 17.426 12.849 2.207 1.00 94.56 596 GLN A C 1
ATOM 4590 O O . GLN A 1 596 ? 16.679 13.472 2.959 1.00 94.56 596 GLN A O 1
ATOM 4595 N N . LEU A 1 597 ? 17.092 12.532 0.957 1.00 96.25 597 LEU A N 1
ATOM 4596 C CA . LEU A 1 597 ? 15.769 12.799 0.404 1.00 96.25 597 LEU A CA 1
ATOM 4597 C C . LEU A 1 597 ? 15.368 11.658 -0.532 1.00 96.25 597 LEU A C 1
ATOM 4599 O O . LEU A 1 597 ? 15.798 11.599 -1.682 1.00 96.25 597 LEU A O 1
ATOM 4603 N N . ILE A 1 598 ? 14.623 10.696 0.009 1.00 98.31 598 ILE A N 1
ATOM 4604 C CA . ILE A 1 598 ? 14.294 9.437 -0.667 1.00 98.31 598 ILE A CA 1
ATOM 4605 C C . ILE A 1 598 ? 12.792 9.195 -0.557 1.00 98.31 598 ILE A C 1
ATOM 4607 O O . ILE A 1 598 ? 12.260 9.145 0.548 1.00 98.31 598 ILE A O 1
ATOM 4611 N N . ILE A 1 599 ? 12.131 8.999 -1.693 1.00 98.81 599 ILE A N 1
ATOM 4612 C CA . ILE A 1 599 ? 10.719 8.632 -1.809 1.00 98.81 599 ILE A CA 1
ATOM 4613 C C . ILE A 1 599 ? 10.660 7.314 -2.578 1.00 98.81 599 ILE A C 1
ATOM 4615 O O . ILE A 1 599 ? 10.990 7.279 -3.765 1.00 98.81 599 ILE A O 1
ATOM 4619 N N . ARG A 1 600 ? 10.293 6.206 -1.926 1.00 98.56 600 ARG A N 1
ATOM 4620 C CA . ARG A 1 600 ? 10.344 4.895 -2.586 1.00 98.56 600 ARG A CA 1
ATOM 4621 C C . ARG A 1 600 ? 9.238 3.912 -2.245 1.00 98.56 600 ARG A C 1
ATOM 4623 O O . ARG A 1 600 ? 8.809 3.837 -1.103 1.00 98.56 600 ARG A O 1
ATOM 4630 N N . ASN A 1 601 ? 8.863 3.070 -3.201 1.00 98.62 601 ASN A N 1
ATOM 4631 C CA . ASN A 1 601 ? 7.901 1.981 -3.001 1.00 98.62 601 ASN A CA 1
ATOM 4632 C C . ASN A 1 601 ? 6.544 2.447 -2.446 1.00 98.62 601 ASN A C 1
ATOM 4634 O O . ASN A 1 601 ? 5.885 1.708 -1.720 1.00 98.62 601 ASN A O 1
ATOM 4638 N N . ASN A 1 602 ? 6.144 3.689 -2.722 1.00 98.88 602 ASN A N 1
ATOM 4639 C CA . ASN A 1 602 ? 4.851 4.219 -2.301 1.00 98.88 602 ASN A CA 1
ATOM 4640 C C . ASN A 1 602 ? 3.810 4.050 -3.411 1.00 98.88 602 ASN A C 1
ATOM 4642 O O . ASN A 1 602 ? 4.155 3.966 -4.589 1.00 98.88 602 ASN A O 1
ATOM 4646 N N . VAL A 1 603 ? 2.535 4.060 -3.035 1.00 98.56 603 VAL A N 1
ATOM 4647 C CA . VAL A 1 603 ? 1.403 4.144 -3.963 1.00 98.56 603 VAL A CA 1
ATOM 4648 C C . VAL A 1 603 ? 0.748 5.505 -3.792 1.00 98.56 603 VAL A C 1
ATOM 4650 O O . VAL A 1 603 ? 0.285 5.824 -2.699 1.00 98.56 603 VAL A O 1
ATOM 4653 N N . PHE A 1 604 ? 0.684 6.280 -4.867 1.00 98.69 604 PHE A N 1
ATOM 4654 C CA . PHE A 1 604 ? -0.003 7.562 -4.920 1.00 98.69 604 PHE A CA 1
ATOM 4655 C C . PHE A 1 604 ? -1.267 7.447 -5.772 1.00 98.69 604 PHE A C 1
ATOM 4657 O O . PHE A 1 604 ? -1.230 6.968 -6.910 1.00 98.69 604 PHE A O 1
ATOM 4664 N N . GLY A 1 605 ? -2.384 7.876 -5.195 1.00 97.69 605 GLY A N 1
ATOM 4665 C CA . GLY A 1 605 ? -3.656 8.085 -5.866 1.00 97.69 605 GLY A CA 1
ATOM 4666 C C . GLY A 1 605 ? -3.581 9.188 -6.914 1.00 97.69 605 GLY A C 1
ATOM 4667 O O . GLY A 1 605 ? -2.529 9.785 -7.141 1.00 97.69 605 GLY A O 1
ATOM 4668 N N . SER A 1 606 ? -4.702 9.438 -7.579 1.00 95.75 606 SER A N 1
ATOM 4669 C CA . SER A 1 606 ? -4.786 10.478 -8.594 1.00 95.75 606 SER A CA 1
ATOM 4670 C C . SER A 1 606 ? -4.900 11.880 -8.001 1.00 95.75 606 SER A C 1
ATOM 4672 O O . SER A 1 606 ? -5.498 12.065 -6.934 1.00 95.75 606 SER A O 1
ATOM 4674 N N . ASN A 1 607 ? -4.394 12.867 -8.739 1.00 94.88 607 ASN A N 1
ATOM 4675 C CA . ASN A 1 607 ? -4.636 14.286 -8.485 1.00 94.88 607 ASN A CA 1
ATOM 4676 C C . ASN A 1 607 ? -5.325 14.972 -9.680 1.00 94.88 607 ASN A C 1
ATOM 4678 O O . ASN A 1 607 ? -5.425 14.390 -10.760 1.00 94.88 607 ASN A O 1
ATOM 4682 N N . LYS A 1 608 ? -5.853 16.181 -9.476 1.00 92.56 608 LYS A N 1
ATOM 4683 C CA . LYS A 1 608 ? -6.665 16.917 -10.459 1.00 92.56 608 LYS A CA 1
ATOM 4684 C C . LYS A 1 608 ? -6.364 18.410 -10.447 1.00 92.56 608 LYS A C 1
ATOM 4686 O O . LYS A 1 608 ? -5.897 18.947 -9.439 1.00 92.56 608 LYS A O 1
ATOM 4691 N N . GLY A 1 609 ? -6.765 19.092 -11.518 1.00 90.25 609 GLY A N 1
ATOM 4692 C CA . GLY A 1 609 ? -6.483 20.513 -11.694 1.00 90.25 609 GLY A CA 1
ATOM 4693 C C . GLY A 1 609 ? -4.979 20.768 -11.759 1.00 90.25 609 GLY A C 1
ATOM 4694 O O . GLY A 1 609 ? -4.227 19.854 -12.064 1.00 90.25 609 GLY A O 1
ATOM 4695 N N . HIS A 1 610 ? -4.538 21.982 -11.442 1.00 90.19 610 HIS A N 1
ATOM 4696 C CA . HIS A 1 610 ? -3.128 22.395 -11.399 1.00 90.19 610 HIS A CA 1
ATOM 4697 C C . HIS A 1 610 ? -2.444 21.948 -10.098 1.00 90.19 610 HIS A C 1
ATOM 4699 O O . HIS A 1 610 ? -1.839 22.758 -9.399 1.00 90.19 610 HIS A O 1
ATOM 4705 N N . ASN A 1 611 ? -2.666 20.704 -9.675 1.00 93.56 611 ASN A N 1
ATOM 4706 C CA . ASN A 1 611 ? -2.064 20.159 -8.464 1.00 93.56 611 ASN A CA 1
ATOM 4707 C C . ASN A 1 611 ? -1.194 18.959 -8.806 1.00 93.56 611 ASN A C 1
ATOM 4709 O O . ASN A 1 611 ? -1.667 17.994 -9.413 1.00 93.56 611 ASN A O 1
ATOM 4713 N N . ASP A 1 612 ? 0.027 18.985 -8.287 1.00 94.25 612 ASP A N 1
ATOM 4714 C CA . ASP A 1 612 ? 0.989 17.924 -8.523 1.00 94.25 612 ASP A CA 1
ATOM 4715 C C . ASP A 1 612 ? 0.803 16.784 -7.527 1.00 94.25 612 ASP A C 1
ATOM 4717 O O . ASP A 1 612 ? 0.307 16.974 -6.412 1.00 94.25 612 ASP A O 1
ATOM 4721 N N . VAL A 1 613 ? 1.232 15.571 -7.870 1.00 97.62 613 VAL A N 1
ATOM 4722 C CA . VAL A 1 613 ? 1.345 14.518 -6.844 1.00 97.62 613 VAL A CA 1
ATOM 4723 C C . VAL A 1 613 ? 2.567 14.785 -5.962 1.00 97.62 613 VAL A C 1
ATOM 4725 O O . VAL A 1 613 ? 2.466 14.767 -4.733 1.00 97.62 613 VAL A O 1
ATOM 4728 N N . ILE A 1 614 ? 3.718 15.070 -6.575 1.00 97.88 614 ILE A N 1
ATOM 4729 C CA . ILE A 1 614 ? 4.941 15.475 -5.880 1.00 97.88 614 ILE A CA 1
ATOM 4730 C C . ILE A 1 614 ? 5.482 16.754 -6.505 1.00 97.88 614 ILE A C 1
ATOM 4732 O O . ILE A 1 614 ? 5.887 16.747 -7.662 1.00 97.88 614 ILE A O 1
ATOM 4736 N N . ASP A 1 615 ? 5.605 17.791 -5.689 1.00 95.69 615 ASP A N 1
ATOM 4737 C CA . ASP A 1 615 ? 6.277 19.041 -6.036 1.00 95.69 615 ASP A CA 1
ATOM 4738 C C . ASP A 1 615 ? 7.509 19.186 -5.133 1.00 95.69 615 ASP A C 1
ATOM 4740 O O . ASP A 1 615 ? 7.392 19.259 -3.899 1.00 95.69 615 ASP A O 1
ATOM 4744 N N . ALA A 1 616 ? 8.705 19.122 -5.724 1.00 9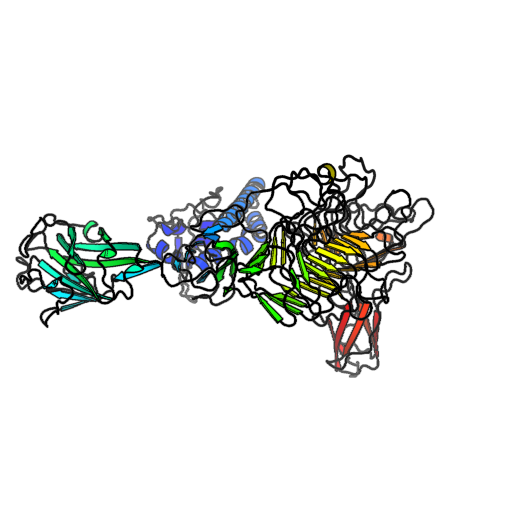4.88 616 ALA A N 1
ATOM 4745 C CA . ALA A 1 616 ? 9.938 19.032 -4.953 1.00 94.88 616 ALA A CA 1
ATOM 4746 C C . ALA A 1 616 ? 11.188 19.599 -5.638 1.00 94.88 616 ALA A C 1
ATOM 4748 O O . ALA A 1 616 ? 11.508 19.292 -6.787 1.00 94.88 616 ALA A O 1
ATOM 4749 N N . ASP A 1 617 ? 12.005 20.292 -4.841 1.00 90.56 617 ASP A N 1
ATOM 4750 C CA . ASP A 1 617 ? 13.339 20.744 -5.235 1.00 90.56 617 ASP A CA 1
ATOM 4751 C C . ASP A 1 617 ? 14.464 19.826 -4.729 1.00 90.56 617 ASP A C 1
ATOM 4753 O O . ASP A 1 617 ? 14.484 19.363 -3.586 1.00 90.56 617 ASP A O 1
ATOM 4757 N N . SER A 1 618 ? 15.486 19.645 -5.566 1.00 93.06 618 SER A N 1
ATOM 4758 C CA . SER A 1 618 ? 16.706 18.889 -5.273 1.00 93.06 618 SER A CA 1
ATOM 4759 C C . SER A 1 618 ? 17.973 19.754 -5.355 1.00 93.06 618 SER A C 1
ATOM 4761 O O . SER A 1 618 ? 17.992 20.901 -5.821 1.00 93.06 618 SER A O 1
ATOM 4763 N N . TYR A 1 619 ? 19.090 19.194 -4.889 1.00 92.88 619 TYR A N 1
ATOM 4764 C CA . TYR A 1 619 ? 20.422 19.728 -5.162 1.00 92.88 619 TYR A CA 1
ATOM 4765 C C . TYR A 1 619 ? 20.843 19.481 -6.617 1.00 92.88 619 TYR A C 1
ATOM 4767 O O . TYR A 1 619 ? 20.315 18.612 -7.297 1.00 92.88 619 TYR A O 1
ATOM 4775 N N . GLN A 1 620 ? 21.853 20.221 -7.083 1.00 91.25 620 GLN A N 1
ATOM 4776 C CA . GLN A 1 620 ? 22.654 19.780 -8.229 1.00 91.25 620 GLN A CA 1
ATOM 4777 C C . GLN A 1 620 ? 23.683 18.738 -7.765 1.00 91.25 620 GLN A C 1
ATOM 4779 O O . GLN A 1 620 ? 24.178 18.789 -6.631 1.00 91.25 620 GLN A O 1
ATOM 4784 N N . LYS A 1 621 ? 24.055 17.812 -8.644 1.00 89.75 621 LYS A N 1
ATOM 4785 C CA . LYS A 1 621 ? 25.007 16.740 -8.367 1.00 89.75 621 LYS A CA 1
ATOM 4786 C C . LYS A 1 621 ? 26.338 17.302 -7.876 1.00 89.75 621 LYS A C 1
ATOM 4788 O O . LYS A 1 621 ? 26.900 18.245 -8.430 1.00 89.75 621 LYS A O 1
ATOM 4793 N N . GLY A 1 622 ? 26.835 16.723 -6.783 1.00 88.38 622 GLY A N 1
ATOM 4794 C CA . GLY A 1 622 ? 28.052 17.167 -6.095 1.00 88.38 622 GLY A CA 1
ATOM 4795 C C . GLY A 1 622 ? 27.860 18.363 -5.150 1.00 88.38 622 GLY A C 1
ATOM 4796 O O . GLY A 1 622 ? 28.802 18.739 -4.447 1.00 88.38 622 GLY A O 1
ATOM 4797 N N . GLN A 1 623 ? 26.663 18.960 -5.084 1.00 91.06 623 GLN A N 1
ATOM 4798 C CA . GLN A 1 623 ? 26.375 20.065 -4.164 1.00 91.06 623 GLN A CA 1
ATOM 4799 C C . GLN A 1 623 ? 25.685 19.637 -2.869 1.00 91.06 623 GLN A C 1
ATOM 4801 O O . GLN A 1 623 ? 25.747 20.408 -1.916 1.00 91.06 623 GLN A O 1
ATOM 4806 N N . GLY A 1 624 ? 25.084 18.451 -2.811 1.00 92.00 624 GLY A N 1
ATOM 4807 C CA . GLY A 1 624 ? 24.379 17.904 -1.650 1.00 92.00 624 GLY A CA 1
ATOM 4808 C C . GLY A 1 624 ? 23.681 16.584 -2.003 1.00 92.00 624 GLY A C 1
ATOM 4809 O O . GLY A 1 624 ? 23.907 16.071 -3.105 1.00 92.00 624 GLY A O 1
ATOM 4810 N N . PRO A 1 625 ? 22.860 16.022 -1.100 1.00 93.94 625 PRO A N 1
ATOM 4811 C CA . PRO A 1 625 ? 22.095 14.809 -1.375 1.00 93.94 625 PRO A CA 1
ATOM 4812 C C . PRO A 1 625 ? 21.031 15.076 -2.446 1.00 93.94 625 PRO A C 1
ATOM 4814 O O . PRO A 1 625 ? 20.354 16.103 -2.417 1.00 93.94 625 PRO A O 1
ATOM 4817 N N . LEU A 1 626 ? 20.892 14.151 -3.393 1.00 95.12 626 LEU A N 1
ATOM 4818 C CA . LEU A 1 626 ? 19.891 14.252 -4.454 1.00 95.12 626 LEU A CA 1
ATOM 4819 C C . LEU A 1 626 ? 18.566 13.632 -4.015 1.00 95.12 626 LEU A C 1
ATOM 4821 O O . LEU A 1 626 ? 18.563 12.608 -3.323 1.00 95.12 626 LEU A O 1
ATOM 4825 N N . LEU A 1 627 ? 17.466 14.231 -4.477 1.00 96.81 627 LEU A N 1
ATOM 4826 C CA . LEU A 1 627 ? 16.146 13.616 -4.449 1.00 96.81 627 LEU A CA 1
ATOM 4827 C C . LEU A 1 627 ? 16.166 12.318 -5.263 1.00 96.81 627 LEU A C 1
ATOM 4829 O O . LEU A 1 627 ? 16.653 12.273 -6.398 1.00 96.81 627 LEU A O 1
ATOM 4833 N N . GLN A 1 628 ? 15.636 11.265 -4.654 1.00 98.19 628 GLN A N 1
ATOM 4834 C CA . GLN A 1 628 ? 15.506 9.940 -5.245 1.00 98.19 628 GLN A CA 1
ATOM 4835 C C . GLN A 1 628 ? 14.042 9.515 -5.197 1.00 98.19 628 GLN A C 1
ATOM 4837 O O . GLN A 1 628 ? 13.466 9.468 -4.113 1.00 98.19 628 GLN A O 1
ATOM 4842 N N . ILE A 1 629 ? 13.462 9.192 -6.352 1.00 98.81 629 ILE A N 1
ATOM 4843 C CA . ILE A 1 629 ? 12.077 8.728 -6.493 1.00 98.81 629 ILE A CA 1
ATOM 4844 C C . ILE A 1 629 ? 12.126 7.340 -7.129 1.00 98.81 629 ILE A C 1
ATOM 4846 O O . ILE A 1 629 ? 12.411 7.225 -8.323 1.00 98.81 629 ILE A O 1
ATOM 4850 N N . ILE A 1 630 ? 11.952 6.286 -6.326 1.00 98.38 630 ILE A N 1
ATOM 4851 C CA . ILE A 1 630 ? 12.281 4.913 -6.740 1.00 98.38 630 ILE A CA 1
ATOM 4852 C C . ILE A 1 630 ? 11.141 3.922 -6.479 1.00 98.38 630 ILE A C 1
ATOM 4854 O O . ILE A 1 630 ? 10.691 3.805 -5.347 1.00 98.38 630 ILE A O 1
ATOM 4858 N N . GLY A 1 631 ? 10.714 3.144 -7.472 1.00 97.81 631 GLY A N 1
ATOM 4859 C CA . GLY A 1 631 ? 9.803 2.014 -7.229 1.00 97.81 631 GLY A CA 1
ATOM 4860 C C . GLY A 1 631 ? 8.370 2.402 -6.844 1.00 97.81 631 GLY A C 1
ATOM 4861 O O . GLY A 1 631 ? 7.648 1.582 -6.286 1.00 97.81 631 GLY A O 1
ATOM 4862 N N . ASN A 1 632 ? 7.958 3.654 -7.054 1.00 98.81 632 ASN A N 1
ATOM 4863 C CA . ASN A 1 632 ? 6.625 4.131 -6.681 1.00 98.81 632 ASN A CA 1
ATOM 4864 C C . ASN A 1 632 ? 5.595 3.855 -7.788 1.00 98.81 632 ASN A C 1
ATOM 4866 O O . ASN A 1 632 ? 5.929 3.814 -8.972 1.00 98.81 632 ASN A O 1
ATOM 4870 N N . TRP A 1 633 ? 4.329 3.732 -7.396 1.00 98.12 633 TRP A N 1
ATOM 4871 C CA . TRP A 1 633 ? 3.186 3.606 -8.296 1.00 98.12 633 TRP A CA 1
ATOM 4872 C C . TRP A 1 633 ? 2.349 4.884 -8.272 1.00 98.12 633 TRP A C 1
ATOM 4874 O O . TRP A 1 633 ? 1.804 5.239 -7.229 1.00 98.12 633 TRP A O 1
ATOM 4884 N N . PHE A 1 634 ? 2.190 5.539 -9.418 1.00 98.50 634 PHE A N 1
ATOM 4885 C CA . PHE A 1 634 ? 1.416 6.769 -9.568 1.00 98.50 634 PHE A CA 1
ATOM 4886 C C . PHE A 1 634 ? 0.170 6.518 -10.412 1.00 98.50 634 PHE A C 1
ATOM 4888 O O . PHE A 1 634 ? 0.277 6.089 -11.561 1.00 98.50 634 PHE A O 1
ATOM 4895 N N . ARG A 1 635 ? -1.018 6.750 -9.843 1.00 96.25 635 ARG A N 1
ATOM 4896 C CA . ARG A 1 635 ? -2.282 6.325 -10.465 1.00 96.25 635 ARG A CA 1
ATOM 4897 C C . ARG A 1 635 ? -2.865 7.283 -11.504 1.00 96.25 635 ARG A C 1
ATOM 4899 O O . ARG A 1 635 ? -3.651 6.794 -12.314 1.00 96.25 635 ARG A O 1
ATOM 4906 N N . GLY A 1 636 ? -2.518 8.569 -11.472 1.00 95.25 636 GLY A N 1
ATOM 4907 C CA . GLY A 1 636 ? -2.943 9.553 -12.473 1.00 95.25 636 GLY A CA 1
ATOM 4908 C C . GLY A 1 636 ? -2.802 11.004 -12.027 1.00 95.25 636 GLY A C 1
ATOM 4909 O O . GLY A 1 636 ? -2.696 11.285 -10.836 1.00 95.25 636 GLY A O 1
ATOM 4910 N N . ALA A 1 637 ? -2.802 11.928 -12.980 1.00 94.06 637 ALA A N 1
ATOM 4911 C CA . ALA A 1 637 ? -2.878 13.362 -12.709 1.00 94.06 637 ALA A CA 1
ATOM 4912 C C . ALA A 1 637 ? -3.493 14.118 -13.889 1.00 94.06 637 ALA A C 1
ATOM 4914 O O . ALA A 1 637 ? -3.301 13.731 -15.044 1.00 94.06 637 ALA A O 1
ATOM 4915 N N . GLY A 1 638 ? -4.194 15.206 -13.559 1.00 90.00 638 GLY A N 1
ATOM 4916 C CA . GLY A 1 638 ? -4.669 16.214 -14.509 1.00 90.00 638 GLY A CA 1
ATOM 4917 C C . GLY A 1 638 ? -3.610 17.234 -14.946 1.00 90.00 638 GLY A C 1
ATOM 4918 O O . GLY A 1 638 ? -3.828 17.941 -15.929 1.00 90.00 638 GLY A O 1
ATOM 4919 N N . ASP A 1 639 ? -2.479 17.302 -14.238 1.00 89.88 639 ASP A N 1
ATOM 4920 C CA . ASP A 1 639 ? -1.318 18.152 -14.539 1.00 89.88 639 ASP A CA 1
ATOM 4921 C C . ASP A 1 639 ? -0.033 17.327 -14.345 1.00 89.88 639 ASP A C 1
ATOM 4923 O O . ASP A 1 639 ? 0.125 16.280 -14.984 1.00 89.88 639 ASP A O 1
ATOM 4927 N N . GLU A 1 640 ? 0.884 17.712 -13.465 1.00 93.00 640 GLU A N 1
ATOM 4928 C CA . GLU A 1 640 ? 2.084 16.938 -13.197 1.00 93.00 640 GLU A CA 1
ATOM 4929 C C . GLU A 1 640 ? 1.860 15.815 -12.170 1.00 93.00 640 GLU A C 1
ATOM 4931 O O . GLU A 1 640 ? 1.315 15.992 -11.084 1.00 93.00 640 GLU A O 1
ATOM 4936 N N . LEU A 1 641 ? 2.382 14.621 -12.453 1.00 97.50 641 LEU A N 1
ATOM 4937 C CA . LEU A 1 641 ? 2.658 13.679 -11.366 1.00 97.50 641 LEU A CA 1
ATOM 4938 C C . LEU A 1 641 ? 3.845 14.189 -10.544 1.00 97.50 641 LEU A C 1
ATOM 4940 O O . LEU A 1 641 ? 3.752 14.288 -9.324 1.00 97.50 641 LEU A O 1
ATOM 4944 N N . LEU A 1 642 ? 4.954 14.519 -11.206 1.00 97.69 642 LEU A N 1
ATOM 4945 C CA . LEU A 1 642 ? 6.157 15.037 -10.560 1.00 97.69 642 LEU A CA 1
ATOM 4946 C C . LEU A 1 642 ? 6.521 16.408 -11.140 1.00 97.69 642 LEU A C 1
ATOM 4948 O O . LEU A 1 642 ? 6.893 16.455 -12.312 1.00 97.69 642 LEU A O 1
ATOM 4952 N N . ASP A 1 643 ? 6.515 17.473 -10.337 1.00 94.25 643 ASP A N 1
ATOM 4953 C CA . ASP A 1 643 ? 7.162 18.748 -10.679 1.00 94.25 643 ASP A CA 1
ATOM 4954 C C . ASP A 1 643 ? 8.476 18.906 -9.906 1.00 94.25 643 ASP A C 1
ATOM 4956 O O . ASP A 1 643 ? 8.516 18.936 -8.672 1.00 94.25 643 ASP A O 1
ATOM 4960 N N . LEU A 1 644 ? 9.592 18.903 -10.643 1.00 94.62 644 LEU A N 1
ATOM 4961 C CA . LEU A 1 644 ? 10.913 18.642 -10.072 1.00 94.62 644 LEU A CA 1
ATOM 4962 C C . LEU A 1 644 ? 11.944 19.720 -10.398 1.00 94.62 644 LEU A C 1
ATOM 4964 O O . LEU A 1 644 ? 12.306 19.931 -11.557 1.00 94.62 644 LEU A O 1
ATOM 4968 N N . GLY A 1 645 ? 12.524 20.321 -9.364 1.00 90.81 645 GLY A N 1
ATOM 4969 C CA . GLY A 1 645 ? 13.677 21.215 -9.468 1.00 90.81 645 GLY A CA 1
ATOM 4970 C C . GLY A 1 645 ? 15.012 20.526 -9.159 1.00 90.81 645 GLY A C 1
ATOM 4971 O O . GLY A 1 645 ? 15.092 19.628 -8.323 1.00 90.81 645 GLY A O 1
ATOM 4972 N N . GLY A 1 646 ? 16.117 20.977 -9.762 1.00 92.06 646 GLY A N 1
ATOM 4973 C CA . GLY A 1 646 ? 17.454 20.414 -9.488 1.00 92.06 646 GLY A CA 1
ATOM 4974 C C . GLY A 1 646 ? 17.776 19.095 -10.215 1.00 92.06 646 GLY A C 1
ATOM 4975 O O . GLY A 1 646 ? 17.126 18.727 -11.190 1.00 92.06 646 GLY A O 1
ATOM 4976 N N . ASP A 1 647 ? 18.830 18.400 -9.767 1.00 94.50 647 ASP A N 1
ATOM 4977 C CA . ASP A 1 647 ? 19.211 17.081 -10.291 1.00 94.50 647 ASP A CA 1
ATOM 4978 C C . ASP A 1 647 ? 18.492 15.985 -9.498 1.00 94.50 647 ASP A C 1
ATOM 4980 O O . ASP A 1 647 ? 18.596 15.925 -8.270 1.00 94.50 647 ASP A O 1
ATOM 4984 N N . VAL A 1 648 ? 17.780 15.097 -10.193 1.00 96.31 648 VAL A N 1
ATOM 4985 C CA . VAL A 1 648 ? 16.924 14.075 -9.567 1.00 96.31 648 VAL A CA 1
ATOM 4986 C C . VAL A 1 648 ? 17.197 12.706 -10.176 1.00 96.31 648 VAL A C 1
ATOM 4988 O O . VAL A 1 648 ? 17.443 12.586 -11.380 1.00 96.31 648 VAL A O 1
ATOM 4991 N N . TYR A 1 649 ? 17.160 11.669 -9.339 1.00 97.88 649 TYR A N 1
ATOM 4992 C CA . TYR A 1 649 ? 17.200 10.277 -9.777 1.00 97.88 649 TYR A CA 1
ATOM 4993 C C . TYR A 1 649 ? 15.808 9.648 -9.665 1.00 97.88 649 TYR A C 1
ATOM 4995 O O . TYR A 1 649 ? 15.296 9.457 -8.564 1.00 97.88 649 TYR A O 1
ATOM 5003 N N . VAL A 1 650 ? 15.204 9.333 -10.810 1.00 98.69 650 VAL A N 1
ATOM 5004 C CA . VAL A 1 650 ? 13.868 8.741 -10.934 1.00 98.69 650 VAL A CA 1
ATOM 5005 C C . VAL A 1 650 ? 14.009 7.349 -11.541 1.00 98.69 650 VAL A C 1
ATOM 5007 O O . VAL A 1 650 ? 14.413 7.217 -12.700 1.00 98.69 650 VAL A O 1
ATOM 5010 N N . ALA A 1 651 ? 13.703 6.297 -10.784 1.00 98.38 651 ALA A N 1
ATOM 5011 C CA . ALA A 1 651 ? 13.893 4.934 -11.270 1.00 98.38 651 ALA A CA 1
ATOM 5012 C C . ALA A 1 651 ? 12.809 3.943 -10.856 1.00 98.38 651 ALA A C 1
ATOM 5014 O O . ALA A 1 651 ? 12.259 4.050 -9.773 1.00 98.38 651 ALA A O 1
ATOM 5015 N N . GLU A 1 652 ? 12.542 2.934 -11.683 1.00 97.38 652 GLU A N 1
ATOM 5016 C CA . GLU A 1 652 ? 11.678 1.793 -11.311 1.00 97.38 652 GLU A CA 1
ATOM 5017 C C . GLU A 1 652 ? 10.224 2.168 -10.970 1.00 97.38 652 GLU A C 1
ATOM 5019 O O . GLU A 1 652 ? 9.489 1.357 -10.417 1.00 97.38 652 GLU A O 1
ATOM 5024 N N . ASN A 1 653 ? 9.783 3.388 -11.289 1.00 98.75 653 ASN A N 1
ATOM 5025 C CA . ASN A 1 653 ? 8.419 3.829 -11.015 1.00 98.75 653 ASN A CA 1
ATOM 5026 C C . ASN A 1 653 ? 7.464 3.416 -12.137 1.00 98.75 653 ASN A C 1
ATOM 5028 O O . ASN A 1 653 ? 7.861 3.279 -13.299 1.00 98.75 653 ASN A O 1
ATOM 5032 N N . PHE A 1 654 ? 6.189 3.299 -11.782 1.00 98.19 654 PHE A N 1
ATOM 5033 C CA . PHE A 1 654 ? 5.086 3.081 -12.706 1.00 98.19 654 PHE A CA 1
ATOM 5034 C C . PHE A 1 654 ? 4.201 4.331 -12.749 1.00 98.19 654 PHE A C 1
ATOM 5036 O O . PHE A 1 654 ? 3.592 4.694 -11.743 1.00 98.19 654 PHE A O 1
ATOM 5043 N N . PHE A 1 655 ? 4.139 4.989 -13.905 1.00 98.56 655 PHE A N 1
ATOM 5044 C CA . PHE A 1 655 ? 3.331 6.181 -14.158 1.00 98.56 655 PHE A CA 1
ATOM 5045 C C . PHE A 1 655 ? 2.186 5.829 -15.107 1.00 98.56 655 PHE A C 1
ATOM 5047 O O . PHE A 1 655 ? 2.442 5.309 -16.197 1.00 98.56 655 PHE A O 1
ATOM 5054 N N . GLN A 1 656 ? 0.943 6.127 -14.718 1.00 96.19 656 GLN A N 1
ATOM 5055 C CA . GLN A 1 656 ? -0.223 5.879 -15.568 1.00 96.19 656 GLN A CA 1
ATOM 5056 C C . GLN A 1 656 ? -1.290 6.964 -15.500 1.00 96.19 656 GLN A C 1
ATOM 5058 O O . GLN A 1 656 ? -1.361 7.674 -14.501 1.00 96.19 656 GLN A O 1
ATOM 5063 N N . ASN A 1 657 ? -2.143 7.019 -16.528 1.00 94.06 657 ASN A N 1
ATOM 5064 C CA . ASN A 1 657 ? -3.334 7.870 -16.618 1.00 94.06 657 ASN A CA 1
ATOM 5065 C C . ASN A 1 657 ? -3.011 9.358 -16.413 1.00 94.06 657 ASN A C 1
ATOM 5067 O O . ASN A 1 657 ? -3.531 10.008 -15.502 1.00 94.06 657 ASN A O 1
ATOM 5071 N N . VAL A 1 658 ? -2.106 9.882 -17.236 1.00 93.50 658 VAL A N 1
ATOM 5072 C CA . VAL A 1 658 ? -1.691 11.289 -17.175 1.00 93.50 658 VAL A CA 1
ATOM 5073 C C . VAL A 1 658 ? -2.215 12.011 -18.399 1.00 93.50 658 VAL A C 1
ATOM 5075 O O . VAL A 1 658 ? -1.697 11.817 -19.497 1.00 93.50 658 VAL A O 1
ATOM 5078 N N . PHE A 1 659 ? -3.233 12.837 -18.217 1.00 87.50 659 PHE A N 1
ATOM 5079 C CA . PHE A 1 659 ? -3.832 13.593 -19.309 1.00 87.50 659 PHE A CA 1
ATOM 5080 C C . PHE A 1 659 ? -4.424 14.893 -18.793 1.00 87.50 659 PHE A C 1
ATOM 5082 O O . PHE A 1 659 ? -4.985 14.931 -17.698 1.00 87.50 659 PHE A O 1
ATOM 5089 N N . LYS A 1 660 ? -4.301 15.959 -19.589 1.00 85.50 660 LYS A N 1
ATOM 5090 C CA . LYS A 1 660 ? -4.794 17.278 -19.186 1.00 85.50 660 LYS A CA 1
ATOM 5091 C C . LYS A 1 660 ? -6.304 17.231 -18.958 1.00 85.50 660 LYS A C 1
ATOM 5093 O O . LYS A 1 660 ? -7.062 16.862 -19.856 1.00 85.50 660 LYS A O 1
ATOM 5098 N N . ASP A 1 661 ? -6.734 17.608 -17.756 1.00 82.88 661 ASP A N 1
ATOM 5099 C CA . ASP A 1 661 ? -8.151 17.706 -17.408 1.00 82.88 661 ASP A CA 1
ATOM 5100 C C . ASP A 1 661 ? -8.716 19.123 -17.638 1.00 82.88 661 ASP A C 1
ATOM 5102 O O . ASP A 1 661 ? -7.994 20.107 -17.826 1.00 82.88 661 ASP A O 1
ATOM 5106 N N . ASP A 1 662 ? -10.046 19.239 -17.624 1.00 79.50 662 ASP A N 1
ATOM 5107 C CA . ASP A 1 662 ? -10.747 20.527 -17.705 1.00 79.50 662 ASP A CA 1
ATOM 5108 C C . ASP A 1 662 ? -10.903 21.208 -16.321 1.00 79.50 662 ASP A C 1
ATOM 5110 O O . ASP A 1 662 ? -11.573 22.244 -16.208 1.00 79.50 662 ASP A O 1
ATOM 5114 N N . GLU A 1 663 ? -10.293 20.653 -15.268 1.00 80.19 663 GLU A N 1
ATOM 5115 C CA . GLU A 1 663 ? -10.439 21.058 -13.862 1.00 80.19 663 GLU A CA 1
ATOM 5116 C C . GLU A 1 663 ? -9.319 21.999 -13.376 1.00 80.19 663 GLU A C 1
ATOM 5118 O O . GLU A 1 663 ? -9.333 22.437 -12.225 1.00 80.19 663 GLU A O 1
ATOM 5123 N N . THR A 1 664 ? -8.385 22.365 -14.258 1.00 72.25 664 THR A N 1
ATOM 5124 C CA . THR A 1 664 ? -7.293 23.333 -14.027 1.00 72.25 664 THR A CA 1
ATOM 5125 C C . THR A 1 664 ? -7.635 24.760 -14.472 1.00 72.25 664 THR A C 1
ATOM 5127 O O . THR A 1 664 ? -8.379 24.976 -15.433 1.00 72.25 664 THR A O 1
ATOM 5130 N N . SER A 1 665 ? -7.071 25.777 -13.816 1.00 68.00 665 SER A N 1
ATOM 5131 C CA . SER A 1 665 ? -7.197 27.182 -14.233 1.00 68.00 665 SER A CA 1
ATOM 5132 C C . SER A 1 665 ? -6.303 27.603 -15.413 1.00 68.00 665 SER A C 1
ATOM 5134 O O . SER A 1 665 ? -6.487 28.711 -15.933 1.00 68.00 665 SER A O 1
ATOM 5136 N N . ASP A 1 666 ? -5.382 26.752 -15.873 1.00 72.31 666 ASP A N 1
ATOM 5137 C CA . ASP A 1 666 ? -4.346 27.125 -16.840 1.00 72.31 666 ASP A CA 1
ATOM 5138 C C . ASP A 1 666 ? -4.343 26.321 -18.151 1.00 72.31 666 ASP A C 1
ATOM 5140 O O . ASP A 1 666 ? -5.169 25.445 -18.374 1.00 72.31 666 ASP A O 1
ATOM 5144 N N . ARG A 1 667 ? -3.427 26.681 -19.060 1.00 68.38 667 ARG A N 1
ATOM 5145 C CA . ARG A 1 667 ? -3.248 26.055 -20.383 1.00 68.38 667 ARG A CA 1
ATOM 5146 C C . ARG A 1 667 ? -2.066 25.073 -20.431 1.00 68.38 667 ARG A C 1
ATOM 5148 O O . ARG A 1 667 ? -1.593 24.793 -21.533 1.00 68.38 667 ARG A O 1
ATOM 5155 N N . GLY A 1 668 ? -1.566 24.641 -19.271 1.00 72.06 668 GLY A N 1
ATOM 5156 C CA . GLY A 1 668 ? -0.391 23.779 -19.145 1.00 72.06 668 GLY A CA 1
ATOM 5157 C C . GLY A 1 668 ? -0.592 22.390 -19.759 1.00 72.06 668 GLY A C 1
ATOM 5158 O O . GLY A 1 668 ? -1.596 22.114 -20.418 1.00 72.06 668 GLY A O 1
ATOM 5159 N N . TYR A 1 669 ? 0.371 21.499 -19.544 1.00 80.00 669 TYR A N 1
ATOM 5160 C CA . TYR A 1 669 ? 0.307 20.107 -20.004 1.00 80.00 669 TYR A CA 1
ATOM 5161 C C . TYR A 1 669 ? 0.265 19.172 -18.815 1.00 80.00 669 TYR A C 1
ATOM 5163 O O . TYR A 1 669 ? 0.993 19.413 -17.861 1.00 80.00 669 TYR A O 1
ATOM 5171 N N . ALA A 1 670 ? -0.426 18.042 -18.944 1.00 88.50 670 ALA A N 1
ATOM 5172 C CA . ALA A 1 670 ? -0.227 16.958 -18.001 1.00 88.50 670 ALA A CA 1
ATOM 5173 C C . ALA A 1 670 ? 1.068 16.200 -18.312 1.00 88.50 670 ALA A C 1
ATOM 5175 O O . ALA A 1 670 ? 1.344 15.849 -19.463 1.00 88.50 670 ALA A O 1
ATOM 5176 N N . ASN A 1 671 ? 1.889 15.954 -17.294 1.00 92.88 671 ASN A N 1
ATOM 5177 C CA . ASN A 1 671 ? 3.203 15.338 -17.464 1.00 92.88 671 ASN A CA 1
ATOM 5178 C C . ASN A 1 671 ? 3.455 14.303 -16.372 1.00 92.88 671 ASN A C 1
ATOM 5180 O O . ASN A 1 671 ? 3.294 14.583 -15.188 1.00 92.88 671 ASN A O 1
ATOM 5184 N N . ALA A 1 672 ? 3.943 13.115 -16.737 1.00 97.50 672 ALA A N 1
ATOM 5185 C CA . ALA A 1 672 ? 4.401 12.178 -15.713 1.00 97.50 672 ALA A CA 1
ATOM 5186 C C . ALA A 1 672 ? 5.604 12.756 -14.944 1.00 97.50 672 ALA A C 1
ATOM 5188 O O . ALA A 1 672 ? 5.742 12.555 -13.740 1.00 97.50 672 ALA A O 1
ATOM 5189 N N . ILE A 1 673 ? 6.463 13.505 -15.639 1.00 97.75 673 ILE A N 1
ATOM 5190 C CA . ILE A 1 673 ? 7.572 14.251 -15.049 1.00 97.75 673 ILE A CA 1
ATOM 5191 C C . ILE A 1 673 ? 7.658 15.620 -15.722 1.00 97.75 673 ILE A C 1
ATOM 5193 O O . ILE A 1 673 ? 7.772 15.704 -16.943 1.00 97.75 673 ILE A O 1
ATOM 5197 N N . SER A 1 674 ? 7.680 16.689 -14.943 1.00 93.38 674 SER A N 1
ATOM 5198 C CA . SER A 1 674 ? 8.048 18.036 -15.364 1.00 93.38 674 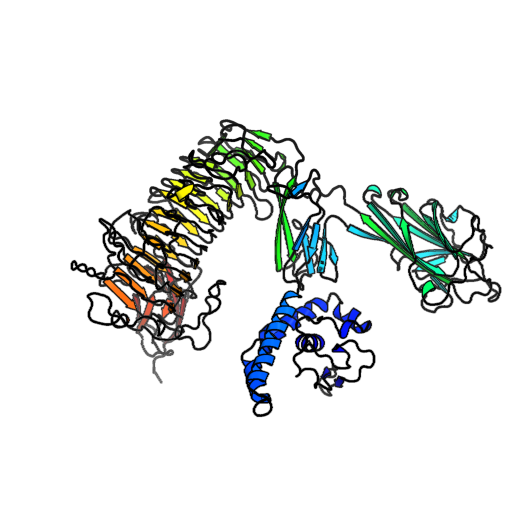SER A CA 1
ATOM 5199 C C . SER A 1 674 ? 9.322 18.455 -14.646 1.00 93.38 674 SER A C 1
ATOM 5201 O O . SER A 1 674 ? 9.563 18.109 -13.489 1.00 93.38 674 SER A O 1
ATOM 5203 N N . THR A 1 675 ? 10.172 19.202 -15.342 1.00 89.50 675 THR A N 1
ATOM 5204 C CA . THR A 1 675 ? 11.204 19.989 -14.667 1.00 89.50 675 THR A CA 1
ATOM 5205 C C . THR A 1 675 ? 10.609 21.333 -14.266 1.00 89.50 675 THR A C 1
ATOM 5207 O O . THR A 1 675 ? 10.214 22.101 -15.150 1.00 89.50 675 THR A O 1
ATOM 5210 N N . GLY A 1 676 ? 10.610 21.622 -12.974 1.00 75.25 676 GLY A N 1
ATOM 5211 C CA . GLY A 1 676 ? 10.112 22.866 -12.409 1.00 75.25 676 GLY A CA 1
ATOM 5212 C C . GLY A 1 676 ? 11.049 24.056 -12.630 1.00 75.25 676 GLY A C 1
ATOM 5213 O O . GLY A 1 676 ? 11.977 24.050 -13.452 1.00 75.25 676 GLY A O 1
ATOM 5214 N N . ASP A 1 677 ? 10.812 25.113 -11.858 1.00 69.19 677 ASP A N 1
ATOM 5215 C CA . ASP A 1 677 ? 11.484 26.407 -12.024 1.00 69.19 677 ASP A CA 1
ATOM 5216 C C . ASP A 1 677 ? 12.831 26.538 -11.296 1.00 69.19 677 ASP A C 1
ATOM 5218 O O . ASP A 1 677 ? 13.587 27.493 -11.525 1.00 69.19 677 ASP A O 1
ATOM 5222 N N . ALA A 1 678 ? 13.177 25.591 -10.420 1.00 66.25 678 ALA A N 1
ATOM 5223 C CA . ALA A 1 678 ? 14.377 25.701 -9.605 1.00 66.25 678 ALA A CA 1
ATOM 5224 C C . ALA A 1 678 ? 15.641 25.170 -10.304 1.00 66.25 678 ALA A C 1
ATOM 5226 O O . ALA A 1 678 ? 15.891 23.967 -10.428 1.00 66.25 678 ALA A O 1
ATOM 5227 N N . GLY A 1 679 ? 16.529 26.113 -10.631 1.00 65.12 679 GLY A N 1
ATOM 5228 C CA . GLY A 1 679 ? 17.868 25.851 -11.158 1.00 65.12 679 GLY A CA 1
ATOM 5229 C C . GLY A 1 679 ? 17.922 25.824 -12.686 1.00 65.12 679 GLY A C 1
ATOM 5230 O O . GLY A 1 679 ? 16.964 25.477 -13.359 1.00 65.12 679 GLY A O 1
ATOM 5231 N N . THR A 1 680 ? 19.070 26.208 -13.245 1.00 74.06 680 THR A N 1
ATOM 5232 C CA . THR A 1 680 ? 19.375 26.005 -14.669 1.00 74.06 680 THR A CA 1
ATOM 5233 C C . THR A 1 680 ? 20.387 24.876 -14.809 1.00 74.06 680 THR A C 1
ATOM 5235 O O . THR A 1 680 ? 21.125 24.575 -13.867 1.00 74.06 680 THR A O 1
ATOM 5238 N N . ASP A 1 681 ? 20.464 24.282 -16.000 1.00 82.44 681 ASP A N 1
ATOM 5239 C CA . ASP A 1 681 ? 21.488 23.295 -16.367 1.00 82.44 681 ASP A CA 1
ATOM 5240 C C . ASP A 1 681 ? 21.419 21.946 -15.631 1.00 82.44 681 ASP A C 1
ATOM 5242 O O . ASP A 1 681 ? 22.403 21.198 -15.624 1.00 82.44 681 ASP A O 1
ATOM 5246 N N . THR A 1 682 ? 20.259 21.607 -15.072 1.00 90.75 682 THR A N 1
ATOM 5247 C CA . THR A 1 682 ? 20.018 20.374 -14.315 1.00 90.75 682 THR A CA 1
ATOM 5248 C C . THR A 1 682 ? 19.830 19.145 -15.213 1.00 90.75 682 THR A C 1
ATOM 5250 O O . THR A 1 682 ? 19.611 19.246 -16.425 1.00 90.75 682 THR A O 1
ATOM 5253 N N . THR A 1 683 ? 19.973 17.958 -14.627 1.00 94.31 683 THR A N 1
ATOM 5254 C CA . THR A 1 683 ? 19.756 16.652 -15.251 1.00 94.31 683 THR A CA 1
ATOM 5255 C C . THR A 1 683 ? 18.803 15.816 -14.401 1.00 94.31 683 THR A C 1
ATOM 5257 O O . THR A 1 683 ? 19.147 15.430 -13.283 1.00 94.31 683 THR A O 1
ATOM 5260 N N . ILE A 1 684 ? 17.649 15.456 -14.968 1.00 96.50 684 ILE A N 1
ATOM 5261 C CA . ILE A 1 684 ? 16.791 14.401 -14.417 1.00 96.50 684 ILE A CA 1
ATOM 5262 C C . ILE A 1 684 ? 17.186 13.073 -15.067 1.00 96.50 684 ILE A C 1
ATOM 5264 O O . ILE A 1 684 ? 17.066 12.897 -16.284 1.00 96.50 684 ILE A O 1
ATOM 5268 N N . VAL A 1 685 ? 17.684 12.139 -14.258 1.00 97.88 685 VAL A N 1
ATOM 5269 C CA . VAL A 1 685 ? 17.992 10.774 -14.697 1.00 97.88 685 VAL A CA 1
ATOM 5270 C C . VAL A 1 685 ? 16.755 9.914 -14.500 1.00 97.88 685 VAL A C 1
ATOM 5272 O O . VAL A 1 685 ? 16.297 9.749 -13.375 1.00 97.88 685 VAL A O 1
ATOM 5275 N N . VAL A 1 686 ? 16.247 9.355 -15.593 1.00 98.75 686 VAL A N 1
ATOM 5276 C CA . VAL A 1 686 ? 15.034 8.542 -15.654 1.00 98.75 686 VAL A CA 1
ATOM 5277 C C . VAL A 1 686 ? 15.428 7.145 -16.126 1.00 98.75 686 VAL A C 1
ATOM 5279 O O . VAL A 1 686 ? 15.779 6.962 -17.294 1.00 98.75 686 VAL A O 1
ATOM 5282 N N . ALA A 1 687 ? 15.430 6.167 -15.222 1.00 98.31 687 ALA A N 1
ATOM 5283 C CA . ALA A 1 687 ? 15.945 4.827 -15.492 1.00 98.31 687 ALA A CA 1
ATOM 5284 C C . ALA A 1 687 ? 14.970 3.708 -15.097 1.00 98.31 687 ALA A C 1
ATOM 5286 O O . ALA A 1 687 ? 14.542 3.655 -13.952 1.00 98.31 687 ALA A O 1
ATOM 5287 N N . ARG A 1 688 ? 14.684 2.752 -15.986 1.00 97.94 688 ARG A N 1
ATOM 5288 C CA . ARG A 1 688 ? 13.821 1.589 -15.672 1.00 97.94 688 ARG A CA 1
ATOM 5289 C C . ARG A 1 688 ? 12.393 1.936 -15.227 1.00 97.94 688 ARG A C 1
ATOM 5291 O O . ARG A 1 688 ? 11.798 1.195 -14.460 1.00 97.94 688 ARG A O 1
ATOM 5298 N N . ASN A 1 689 ? 11.835 3.055 -15.676 1.00 98.75 689 ASN A N 1
ATOM 5299 C CA . ASN A 1 689 ? 10.451 3.424 -15.372 1.00 98.75 689 ASN A CA 1
ATOM 5300 C C . ASN A 1 689 ? 9.493 2.944 -16.464 1.00 98.75 689 ASN A C 1
ATOM 5302 O O . ASN A 1 689 ? 9.875 2.771 -17.628 1.00 98.75 689 ASN A O 1
ATOM 5306 N N . VAL A 1 690 ? 8.230 2.794 -16.087 1.00 98.38 690 VAL A N 1
ATOM 5307 C CA . VAL A 1 690 ? 7.122 2.477 -16.983 1.00 98.38 690 VAL A CA 1
ATOM 5308 C C . VAL A 1 690 ? 6.214 3.692 -17.087 1.00 98.38 690 VAL A C 1
ATOM 5310 O O . VAL A 1 690 ? 5.812 4.250 -16.070 1.00 98.38 690 VAL A O 1
ATOM 5313 N N . PHE A 1 691 ? 5.892 4.089 -18.312 1.00 98.31 691 PHE A N 1
ATOM 5314 C CA . PHE A 1 691 ? 4.944 5.152 -18.619 1.00 98.31 691 PHE A CA 1
ATOM 5315 C C . PHE A 1 691 ? 3.854 4.562 -19.504 1.00 98.31 691 PHE A C 1
ATOM 5317 O O . PHE A 1 691 ? 4.154 4.090 -20.604 1.00 98.31 691 PHE A O 1
ATOM 5324 N N . TYR A 1 692 ? 2.619 4.560 -19.017 1.00 96.06 692 TYR A N 1
ATOM 5325 C CA . TYR A 1 692 ? 1.480 3.969 -19.706 1.00 96.06 692 TYR A CA 1
ATOM 5326 C C . TYR A 1 692 ? 0.305 4.944 -19.751 1.00 96.06 692 TYR A C 1
ATOM 5328 O O . TYR A 1 692 ? -0.111 5.418 -18.703 1.00 96.06 692 TYR A O 1
ATOM 5336 N N . ASP A 1 693 ? -0.251 5.215 -20.931 1.00 93.12 693 ASP A N 1
ATOM 5337 C CA . ASP A 1 693 ? -1.426 6.094 -21.073 1.00 93.12 693 ASP A CA 1
ATOM 5338 C C . ASP A 1 693 ? -1.149 7.518 -20.545 1.00 93.12 693 ASP A C 1
ATOM 5340 O O . ASP A 1 693 ? -1.700 7.973 -19.537 1.00 93.12 693 ASP A O 1
ATOM 5344 N N . VAL A 1 694 ? -0.185 8.194 -21.186 1.00 93.69 694 VAL A N 1
ATOM 5345 C CA . VAL A 1 694 ? 0.311 9.517 -20.768 1.00 93.69 694 VAL A CA 1
ATOM 5346 C C . VAL A 1 694 ? 0.366 10.521 -21.922 1.00 93.69 694 VAL A C 1
ATOM 5348 O O . VAL A 1 694 ? 0.699 10.169 -23.051 1.00 93.69 694 VAL A O 1
ATOM 5351 N N . ASP A 1 695 ? 0.156 11.804 -21.641 1.00 90.12 695 ASP A N 1
ATOM 5352 C CA . ASP A 1 695 ? 0.410 12.892 -22.599 1.00 90.12 695 ASP A CA 1
ATOM 5353 C C . ASP A 1 695 ? 1.918 13.049 -22.876 1.00 90.12 695 ASP A C 1
ATOM 5355 O O . ASP A 1 695 ? 2.371 13.109 -24.029 1.00 90.12 695 ASP A O 1
ATOM 5359 N N . HIS A 1 696 ? 2.710 13.063 -21.798 1.00 92.38 696 HIS A N 1
ATOM 5360 C CA . HIS A 1 696 ? 4.168 13.131 -21.824 1.00 92.38 696 HIS A CA 1
ATOM 5361 C C . HIS A 1 696 ? 4.798 12.275 -20.720 1.00 92.38 696 HIS A C 1
ATOM 5363 O O . HIS A 1 696 ? 4.387 12.340 -19.561 1.00 92.38 696 HIS A O 1
ATOM 5369 N N . ALA A 1 697 ? 5.853 11.518 -21.055 1.00 97.00 697 ALA A N 1
ATOM 5370 C CA . ALA A 1 697 ? 6.649 10.815 -20.043 1.00 97.00 697 ALA A CA 1
ATOM 5371 C C . ALA A 1 697 ? 7.561 11.792 -19.285 1.00 97.00 697 ALA A C 1
ATOM 5373 O O . ALA A 1 697 ? 7.709 11.697 -18.070 1.00 97.00 697 ALA A O 1
ATOM 5374 N N . ILE A 1 698 ? 8.159 12.752 -19.993 1.00 96.62 698 ILE A N 1
ATOM 5375 C CA . ILE A 1 698 ? 8.882 13.863 -19.376 1.00 96.62 698 ILE A CA 1
ATOM 5376 C C . ILE A 1 698 ? 8.788 15.137 -20.216 1.00 96.62 698 ILE A C 1
ATOM 5378 O O . ILE A 1 698 ? 8.906 15.102 -21.443 1.00 96.62 698 ILE A O 1
ATOM 5382 N N . ASN A 1 699 ? 8.640 16.266 -19.534 1.00 92.56 699 ASN A N 1
ATOM 5383 C CA . ASN A 1 699 ? 8.621 17.606 -20.090 1.00 92.56 699 ASN A CA 1
ATOM 5384 C C . ASN A 1 699 ? 9.775 18.444 -19.519 1.00 92.56 699 ASN A C 1
ATOM 5386 O O . ASN A 1 699 ? 9.913 18.590 -18.306 1.00 92.56 699 ASN A O 1
ATOM 5390 N N . LEU A 1 700 ? 10.624 18.974 -20.403 1.00 90.56 700 LEU A N 1
ATOM 5391 C CA . LEU A 1 700 ? 11.829 19.721 -20.045 1.00 90.56 700 LEU A CA 1
ATOM 5392 C C . LEU A 1 700 ? 11.654 21.225 -20.298 1.00 90.56 700 LEU A C 1
ATOM 5394 O O . LEU A 1 700 ? 11.446 21.669 -21.427 1.00 90.56 700 LEU A O 1
ATOM 5398 N N . LYS A 1 701 ? 11.840 22.004 -19.234 1.00 84.06 701 LYS A N 1
ATOM 5399 C CA . LYS A 1 701 ? 11.802 23.467 -19.148 1.00 84.06 701 LYS A CA 1
ATOM 5400 C C . LYS A 1 701 ? 13.176 23.981 -18.669 1.00 84.06 701 LYS A C 1
ATOM 5402 O O . LYS A 1 701 ? 14.065 23.212 -18.301 1.00 84.06 701 LYS A O 1
ATOM 5407 N N . ASN A 1 702 ? 13.391 25.295 -18.702 1.00 83.69 702 ASN A N 1
ATOM 5408 C CA . ASN A 1 702 ? 14.487 25.980 -17.993 1.00 83.69 702 ASN A CA 1
ATOM 5409 C C . ASN A 1 702 ? 15.921 25.459 -18.253 1.00 83.69 702 ASN A C 1
ATOM 5411 O O . ASN A 1 702 ? 16.772 25.455 -17.362 1.00 83.69 702 ASN A O 1
ATOM 5415 N N . SER A 1 703 ? 16.237 25.075 -19.498 1.00 85.62 703 SER A N 1
ATOM 5416 C CA . SER A 1 703 ? 17.544 24.497 -19.871 1.00 85.62 703 SER A CA 1
ATOM 5417 C C . SER A 1 703 ? 17.892 23.187 -19.144 1.00 85.62 703 SER A C 1
ATOM 5419 O O . SER A 1 703 ? 19.059 22.784 -19.135 1.00 85.62 703 SER A O 1
ATOM 5421 N N . ALA A 1 704 ? 16.906 22.496 -18.572 1.00 90.75 704 ALA A N 1
ATOM 5422 C CA . ALA A 1 704 ? 17.084 21.162 -18.020 1.00 90.75 704 ALA A CA 1
ATOM 5423 C C . ALA A 1 704 ? 17.335 20.126 -19.128 1.00 90.75 704 ALA A C 1
ATOM 5425 O O . ALA A 1 704 ? 17.067 20.353 -20.314 1.00 90.75 704 ALA A O 1
ATOM 5426 N N . ALA A 1 705 ? 17.883 18.978 -18.750 1.00 94.00 705 ALA A N 1
ATOM 5427 C CA . ALA A 1 705 ? 18.122 17.854 -19.642 1.00 94.00 705 ALA A CA 1
ATOM 5428 C C . ALA A 1 705 ? 17.707 16.532 -18.995 1.00 94.00 705 ALA A C 1
ATOM 5430 O O . ALA A 1 705 ? 17.586 16.437 -17.774 1.00 94.00 705 ALA A O 1
ATOM 5431 N N . THR A 1 706 ? 17.561 15.489 -19.813 1.00 96.62 706 THR A N 1
ATOM 5432 C CA . THR A 1 706 ? 17.307 14.135 -19.310 1.00 96.62 706 THR A CA 1
ATOM 5433 C C . THR A 1 706 ? 18.311 13.109 -19.826 1.00 96.62 706 THR A C 1
ATOM 5435 O O . THR A 1 706 ? 18.762 13.159 -20.975 1.00 96.62 706 THR A O 1
ATOM 5438 N N . ILE A 1 707 ? 18.655 12.164 -18.954 1.00 97.69 707 ILE A N 1
ATOM 5439 C CA . ILE A 1 707 ? 19.221 10.866 -19.326 1.00 97.69 707 ILE A CA 1
ATOM 5440 C C . ILE A 1 707 ? 18.102 9.851 -19.102 1.00 97.69 707 ILE A C 1
ATOM 5442 O O . ILE A 1 707 ? 17.685 9.646 -17.969 1.00 97.69 707 ILE A O 1
ATOM 5446 N N . PHE A 1 708 ? 17.615 9.254 -20.183 1.00 98.44 708 PHE A N 1
ATOM 5447 C CA . PHE A 1 708 ? 16.407 8.441 -20.241 1.00 98.44 708 PHE A CA 1
ATOM 5448 C C . PHE A 1 708 ? 16.789 7.018 -20.676 1.00 98.44 708 PHE A C 1
ATOM 5450 O O . PHE A 1 708 ? 16.965 6.741 -21.865 1.00 98.44 708 PHE A O 1
ATOM 5457 N N . GLU A 1 709 ? 17.022 6.125 -19.716 1.00 98.31 709 GLU A N 1
ATOM 5458 C CA . GLU A 1 709 ? 17.650 4.818 -19.946 1.00 98.31 709 GLU A CA 1
ATOM 5459 C C . GLU A 1 709 ? 16.732 3.649 -19.576 1.00 98.31 709 GLU A C 1
ATOM 5461 O O . GLU A 1 709 ? 16.250 3.561 -18.450 1.00 98.31 709 GLU A O 1
ATOM 5466 N N . ASN A 1 710 ? 16.543 2.703 -20.498 1.00 98.25 710 ASN A N 1
ATOM 5467 C CA . ASN A 1 710 ? 15.789 1.470 -20.255 1.00 98.25 710 ASN A CA 1
ATOM 5468 C C . ASN A 1 710 ? 14.383 1.703 -19.686 1.00 98.25 710 ASN A C 1
ATOM 5470 O O . ASN A 1 710 ? 13.938 0.974 -18.821 1.00 98.25 710 ASN A O 1
ATOM 5474 N N . ASN A 1 711 ? 13.665 2.720 -20.143 1.00 98.69 711 ASN A N 1
ATOM 5475 C CA . ASN A 1 711 ? 12.263 2.920 -19.787 1.00 98.69 711 ASN A CA 1
ATOM 5476 C C . ASN A 1 711 ? 11.348 2.241 -20.814 1.00 98.69 711 ASN A C 1
ATOM 5478 O O . ASN A 1 711 ? 11.714 2.084 -21.984 1.00 98.69 711 ASN A O 1
ATOM 5482 N N . THR A 1 712 ? 10.144 1.878 -20.385 1.00 97.75 712 THR A N 1
ATOM 5483 C CA . THR A 1 712 ? 9.075 1.377 -21.255 1.00 97.75 712 THR A CA 1
ATOM 5484 C C . THR A 1 712 ? 7.993 2.445 -21.356 1.00 97.75 712 THR A C 1
ATOM 5486 O O . THR A 1 712 ? 7.335 2.739 -20.365 1.00 97.75 712 THR A O 1
ATOM 5489 N N . VAL A 1 713 ? 7.821 3.038 -22.539 1.00 97.12 713 VAL A N 1
ATOM 5490 C CA . VAL A 1 713 ? 6.793 4.051 -22.820 1.00 97.12 713 VAL A CA 1
ATOM 5491 C C . VAL A 1 713 ? 5.776 3.458 -23.786 1.00 97.12 713 VAL A C 1
ATOM 5493 O O . VAL A 1 713 ? 6.133 3.084 -24.910 1.00 97.12 713 VAL A O 1
ATOM 5496 N N . VAL A 1 714 ? 4.526 3.363 -23.341 1.00 93.00 714 VAL A N 1
ATOM 5497 C CA . VAL A 1 714 ? 3.429 2.723 -24.069 1.00 93.00 714 VAL A CA 1
ATOM 5498 C C . VAL A 1 714 ? 2.209 3.630 -24.077 1.00 93.00 714 VAL A C 1
ATOM 5500 O O . VAL A 1 714 ? 1.781 4.065 -23.016 1.00 93.00 714 VAL A O 1
ATOM 5503 N N . THR A 1 715 ? 1.637 3.864 -25.258 1.00 90.12 715 THR A N 1
ATOM 5504 C CA . THR A 1 715 ? 0.423 4.676 -25.440 1.00 90.12 715 THR A CA 1
ATOM 5505 C C . THR A 1 715 ? 0.627 6.110 -24.954 1.00 90.12 715 THR A C 1
ATOM 5507 O O . THR A 1 715 ? 0.381 6.464 -23.803 1.00 90.12 715 THR A O 1
ATOM 5510 N N . VAL A 1 716 ? 1.120 6.942 -25.870 1.00 89.06 716 VAL A N 1
ATOM 5511 C CA . VAL A 1 716 ? 1.186 8.393 -25.671 1.00 89.06 716 VAL A CA 1
ATOM 5512 C C . VAL A 1 716 ? 0.087 9.059 -26.488 1.00 89.06 716 VAL A C 1
ATOM 5514 O O . VAL A 1 716 ? -0.024 8.793 -27.688 1.00 89.06 716 VAL A O 1
ATOM 5517 N N . HIS A 1 717 ? -0.706 9.932 -25.869 1.00 84.94 717 HIS A N 1
ATOM 5518 C CA . HIS A 1 717 ? -1.864 10.526 -26.537 1.00 84.94 717 HIS A CA 1
ATOM 5519 C C . HIS A 1 717 ? -1.457 11.366 -27.768 1.00 84.94 717 HIS A C 1
ATOM 5521 O O . HIS A 1 717 ? -0.538 12.189 -27.700 1.00 84.94 717 HIS A O 1
ATOM 5527 N N . PRO A 1 718 ? -2.096 11.166 -28.938 1.00 70.44 718 PRO A N 1
ATOM 5528 C CA . PRO A 1 718 ? -1.762 11.896 -30.161 1.00 70.44 718 PRO A CA 1
ATOM 5529 C C . PRO A 1 718 ? -2.364 13.310 -30.223 1.00 70.44 718 PRO A C 1
ATOM 5531 O O . PRO A 1 718 ? -1.898 14.119 -31.032 1.00 70.44 718 PRO A O 1
ATOM 5534 N N . ASP A 1 719 ? -3.370 13.612 -29.403 1.00 63.88 719 ASP A N 1
ATOM 5535 C CA . ASP A 1 719 ? -4.087 14.883 -29.331 1.00 63.88 719 ASP A CA 1
ATOM 5536 C C . ASP A 1 719 ? -4.457 15.253 -27.886 1.00 63.88 719 ASP A C 1
ATOM 5538 O O . ASP A 1 719 ? -4.803 14.396 -27.079 1.00 63.88 719 ASP A O 1
ATOM 5542 N N . PHE A 1 720 ? -4.417 16.550 -27.571 1.00 64.94 720 PHE A N 1
ATOM 5543 C CA . PHE A 1 720 ? -4.986 17.081 -26.333 1.00 64.94 720 PHE A CA 1
ATOM 5544 C C . PHE A 1 720 ? -6.462 17.388 -26.585 1.00 64.94 720 PHE A C 1
ATOM 5546 O O . PHE A 1 720 ? -6.804 18.411 -27.185 1.00 64.94 720 PHE A O 1
ATOM 5553 N N . ASN A 1 721 ? -7.355 16.492 -26.173 1.00 59.97 721 ASN A N 1
ATOM 5554 C CA . ASN A 1 721 ? -8.790 16.773 -26.185 1.00 59.97 721 ASN A CA 1
ATOM 5555 C C . ASN A 1 721 ? -9.178 17.572 -24.930 1.00 59.97 721 ASN A C 1
ATOM 5557 O O . ASN A 1 721 ? -9.887 17.067 -24.063 1.00 59.97 721 ASN A O 1
ATOM 5561 N N . ASP A 1 722 ? -8.685 18.809 -24.846 1.00 65.88 722 ASP A N 1
ATOM 5562 C CA . ASP A 1 722 ? -8.949 19.740 -23.747 1.00 65.88 722 ASP A CA 1
ATOM 5563 C C . ASP A 1 722 ? -9.823 20.929 -24.192 1.00 65.88 722 ASP A C 1
ATOM 5565 O O . ASP A 1 722 ? -9.960 21.252 -25.382 1.00 65.88 722 ASP A O 1
ATOM 5569 N N . ARG A 1 723 ? -10.411 21.647 -23.227 1.00 68.56 723 ARG A N 1
ATOM 5570 C CA . ARG A 1 723 ? -11.171 22.882 -23.501 1.00 68.56 723 ARG A CA 1
ATOM 5571 C C . ARG A 1 723 ? -10.327 24.033 -24.052 1.00 68.56 723 ARG A C 1
ATOM 5573 O O . ARG A 1 723 ? -10.881 25.049 -24.488 1.00 68.56 723 ARG A O 1
ATOM 5580 N N . PHE A 1 724 ? -9.002 23.932 -23.992 1.00 67.94 724 PHE A N 1
ATOM 5581 C CA . PHE A 1 724 ? -8.074 24.981 -24.404 1.00 67.94 724 PHE A CA 1
ATOM 5582 C C . PHE A 1 724 ? -7.677 24.881 -25.881 1.00 67.94 724 PHE A C 1
ATOM 5584 O O . PHE A 1 724 ? -7.182 25.880 -26.424 1.00 67.94 724 PHE A O 1
ATOM 5591 N N . ASN A 1 725 ? -7.999 23.756 -26.535 1.00 65.44 725 ASN A N 1
ATOM 5592 C CA . ASN A 1 725 ? -7.684 23.417 -27.918 1.00 65.44 725 ASN A CA 1
ATOM 5593 C C . ASN A 1 725 ? -6.171 23.502 -28.172 1.00 65.44 725 ASN A C 1
ATOM 5595 O O . ASN A 1 725 ? -5.717 24.241 -29.057 1.00 65.44 725 ASN A O 1
ATOM 5599 N N . ASN A 1 726 ? -5.398 22.816 -27.326 1.00 66.75 726 ASN A N 1
ATOM 5600 C CA . ASN A 1 726 ? -3.942 22.836 -27.368 1.00 66.75 726 ASN A CA 1
ATOM 5601 C C . ASN A 1 726 ? -3.430 22.256 -28.704 1.00 66.75 726 ASN A C 1
ATOM 5603 O O . ASN A 1 726 ? -3.729 21.110 -29.039 1.00 66.75 726 ASN A O 1
ATOM 5607 N N . PRO A 1 727 ? -2.678 23.028 -29.513 1.00 61.28 727 PRO A N 1
ATOM 5608 C CA . PRO A 1 727 ? -2.274 22.604 -30.854 1.00 61.28 727 PRO A CA 1
ATOM 5609 C C . PRO A 1 727 ? -1.137 21.571 -30.859 1.00 61.28 727 PRO A C 1
ATOM 5611 O O . PRO A 1 727 ? -0.718 21.142 -31.939 1.00 61.28 727 PRO A O 1
ATOM 5614 N N . ASN A 1 728 ? -0.588 21.222 -29.691 1.00 65.12 728 ASN A N 1
ATOM 5615 C CA . ASN A 1 728 ? 0.533 20.300 -29.593 1.00 65.12 728 ASN A CA 1
ATOM 5616 C C . ASN A 1 728 ? 0.110 18.836 -29.755 1.00 65.12 728 ASN A C 1
ATOM 5618 O O . ASN A 1 728 ? -1.051 18.467 -29.651 1.00 65.12 728 ASN A O 1
ATOM 5622 N N . VAL A 1 729 ? 1.096 18.000 -30.064 1.00 71.56 729 VAL A N 1
ATOM 5623 C CA . VAL A 1 729 ? 0.945 16.546 -30.175 1.00 71.56 729 VAL A CA 1
ATOM 5624 C C . VAL A 1 729 ? 1.774 15.934 -29.060 1.00 71.56 729 VAL A C 1
ATOM 5626 O O . VAL A 1 729 ? 2.941 16.317 -28.916 1.00 71.56 729 VAL A O 1
ATOM 5629 N N . GLY A 1 730 ? 1.189 15.000 -28.308 1.00 82.12 730 GLY A N 1
ATOM 5630 C CA . GLY A 1 730 ? 1.877 14.285 -27.238 1.00 82.12 730 GLY A CA 1
ATOM 5631 C C . GLY A 1 730 ? 3.185 13.652 -27.715 1.00 82.12 730 GLY A C 1
ATOM 5632 O O . GLY A 1 730 ? 3.407 13.374 -28.901 1.00 82.12 730 GLY A O 1
ATOM 5633 N N . SER A 1 731 ? 4.117 13.479 -26.787 1.00 88.75 731 SER A N 1
ATOM 5634 C CA . SER A 1 731 ? 5.436 12.912 -27.084 1.00 88.75 731 SER A CA 1
ATOM 5635 C C . SER A 1 731 ? 6.055 12.305 -25.840 1.00 88.75 731 SER A C 1
ATOM 5637 O O . SER A 1 731 ? 5.785 12.774 -24.742 1.00 88.75 731 SER A O 1
ATOM 5639 N N . ALA A 1 732 ? 6.918 11.301 -25.990 1.00 93.31 732 ALA A N 1
ATOM 5640 C CA . ALA A 1 732 ? 7.575 10.722 -24.820 1.00 93.31 732 ALA A CA 1
ATOM 5641 C C . ALA A 1 732 ? 8.433 11.770 -24.081 1.00 93.31 732 ALA A C 1
ATOM 5643 O O . ALA A 1 732 ? 8.292 11.947 -22.876 1.00 93.31 732 ALA A O 1
ATOM 5644 N N . ILE A 1 733 ? 9.292 12.487 -24.809 1.00 94.00 733 ILE A N 1
ATOM 5645 C CA . ILE A 1 733 ? 10.196 13.505 -24.268 1.00 94.00 733 ILE A CA 1
ATOM 5646 C C . ILE A 1 733 ? 9.876 14.845 -24.936 1.00 94.00 733 ILE A C 1
ATOM 5648 O O . ILE A 1 733 ? 10.261 15.079 -26.087 1.00 94.00 733 ILE A O 1
ATOM 5652 N N . ASN A 1 734 ? 9.201 15.733 -24.211 1.00 90.12 734 ASN A N 1
ATOM 5653 C CA . ASN A 1 734 ? 8.917 17.090 -24.664 1.00 90.12 734 ASN A CA 1
ATOM 5654 C C . ASN A 1 734 ? 10.030 18.052 -24.220 1.00 90.12 734 ASN A C 1
ATOM 5656 O O . ASN A 1 734 ? 10.483 18.005 -23.078 1.00 90.12 734 ASN A O 1
ATOM 5660 N N . LEU A 1 735 ? 10.501 18.911 -25.127 1.00 87.88 735 LEU A N 1
ATOM 5661 C CA . LEU A 1 735 ? 11.627 19.824 -24.869 1.00 87.88 735 LEU A CA 1
ATOM 5662 C C . LEU A 1 735 ? 11.242 21.294 -24.768 1.00 87.88 735 LEU A C 1
ATOM 5664 O O . LEU A 1 735 ? 12.110 22.137 -24.532 1.00 87.88 735 LEU A O 1
ATOM 5668 N N . TYR A 1 736 ? 9.978 21.618 -25.003 1.00 80.88 736 TYR A N 1
ATOM 5669 C CA . TYR A 1 736 ? 9.511 22.985 -24.913 1.00 80.88 736 TYR A CA 1
ATOM 5670 C C . TYR A 1 736 ? 8.004 23.044 -24.725 1.00 80.88 736 TYR A C 1
ATOM 5672 O O . TYR A 1 736 ? 7.245 22.291 -25.339 1.00 80.88 736 TYR A O 1
ATOM 5680 N N . VAL A 1 737 ? 7.601 24.011 -23.914 1.00 75.00 737 VAL A N 1
ATOM 5681 C CA . VAL A 1 737 ? 6.222 24.410 -23.689 1.00 75.00 737 VAL A CA 1
ATOM 5682 C C . VAL A 1 737 ? 6.064 25.839 -24.195 1.00 75.00 737 VAL A C 1
ATOM 5684 O O . VAL A 1 737 ? 6.873 26.700 -23.846 1.00 75.00 737 VAL A O 1
ATOM 5687 N N . ASP A 1 738 ? 5.055 26.085 -25.033 1.00 71.69 738 ASP A N 1
ATOM 5688 C CA . ASP A 1 738 ? 4.777 27.411 -25.606 1.00 71.69 738 ASP A CA 1
ATOM 5689 C C . ASP A 1 738 ? 4.100 28.325 -24.575 1.00 71.69 738 ASP A C 1
ATOM 5691 O O . ASP A 1 738 ? 2.906 28.621 -24.636 1.00 71.69 738 ASP A O 1
ATOM 5695 N N . GLU A 1 739 ? 4.894 28.747 -23.591 1.00 70.75 739 GLU A N 1
ATOM 5696 C CA . GLU A 1 739 ? 4.493 29.632 -22.502 1.00 70.75 739 GLU A CA 1
ATOM 5697 C C . GLU A 1 739 ? 5.322 30.928 -22.482 1.00 70.75 739 GLU A C 1
ATOM 5699 O O . GLU A 1 739 ? 6.509 30.940 -22.842 1.00 70.75 739 GLU A O 1
ATOM 5704 N N . PRO A 1 740 ? 4.735 32.059 -22.036 1.00 67.62 740 PRO A N 1
ATOM 5705 C CA . PRO A 1 740 ? 5.447 33.328 -21.948 1.00 67.62 740 PRO A CA 1
ATOM 5706 C C . PRO A 1 740 ? 6.704 33.239 -21.068 1.00 67.62 740 PRO A C 1
ATOM 5708 O O . PRO A 1 740 ? 6.623 33.143 -19.850 1.00 67.62 740 PRO A O 1
ATOM 5711 N N . GLY A 1 741 ? 7.884 33.354 -21.684 1.00 69.00 741 GLY A N 1
ATOM 5712 C CA . GLY A 1 741 ? 9.169 33.339 -20.973 1.00 69.00 741 GLY A CA 1
ATOM 5713 C C . GLY A 1 741 ? 9.784 31.951 -20.771 1.00 69.00 741 GLY A C 1
ATOM 5714 O O . GLY A 1 741 ? 10.885 31.874 -20.221 1.00 69.00 741 GLY A O 1
ATOM 5715 N N . ALA A 1 742 ? 9.134 30.890 -21.261 1.00 70.50 742 ALA A N 1
ATOM 5716 C CA . ALA A 1 742 ? 9.659 29.534 -21.208 1.00 70.50 742 ALA A CA 1
ATOM 5717 C C . ALA A 1 742 ? 10.998 29.420 -21.951 1.00 70.50 742 ALA A C 1
ATOM 5719 O O . ALA A 1 742 ? 11.173 29.932 -23.062 1.00 70.50 742 ALA A O 1
ATOM 5720 N N . ARG A 1 743 ? 11.958 28.725 -21.335 1.00 78.81 743 ARG A N 1
ATOM 5721 C CA . ARG A 1 743 ? 13.225 28.346 -21.972 1.00 78.81 743 ARG A CA 1
ATOM 5722 C C . ARG A 1 743 ? 13.180 26.866 -22.338 1.00 78.81 743 ARG A C 1
ATOM 5724 O O . ARG A 1 743 ? 12.807 26.068 -21.478 1.00 78.81 743 ARG A O 1
ATOM 5731 N N . PRO A 1 744 ? 13.597 26.481 -23.554 1.00 81.75 744 PRO A N 1
ATOM 5732 C CA . PRO A 1 744 ? 13.600 25.081 -23.950 1.00 81.75 744 PRO A CA 1
ATOM 5733 C C . PRO A 1 744 ? 14.601 24.262 -23.129 1.00 81.75 744 PRO A C 1
ATOM 5735 O O . PRO A 1 744 ? 15.615 24.774 -22.635 1.00 81.75 744 PRO A O 1
ATOM 5738 N N . GLY A 1 745 ? 14.328 22.965 -23.030 1.00 87.62 745 GLY A N 1
ATOM 5739 C CA . GLY A 1 745 ? 15.261 21.970 -22.530 1.00 87.62 745 GLY A CA 1
ATOM 5740 C C . GLY A 1 745 ? 16.540 21.908 -23.374 1.00 87.62 745 GLY A C 1
ATOM 5741 O O . GLY A 1 745 ? 16.536 22.041 -24.603 1.00 87.62 745 GLY A O 1
ATOM 5742 N N . ARG A 1 746 ? 17.668 21.668 -22.703 1.00 88.50 746 ARG A N 1
ATOM 5743 C CA . ARG A 1 746 ? 19.008 21.604 -23.308 1.00 88.50 746 ARG A CA 1
ATOM 5744 C C . ARG A 1 746 ? 19.210 20.345 -24.152 1.00 88.50 746 ARG A C 1
ATOM 5746 O O . ARG A 1 746 ? 20.018 20.354 -25.083 1.00 88.50 746 ARG A O 1
ATOM 5753 N N . GLY A 1 747 ? 18.501 19.258 -23.849 1.00 91.19 747 GLY A N 1
ATOM 5754 C CA . GLY A 1 747 ? 18.574 18.029 -24.631 1.00 91.19 747 GLY A CA 1
ATOM 5755 C C . GLY A 1 747 ? 18.216 16.761 -23.868 1.00 91.19 747 GLY A C 1
ATOM 5756 O O . GLY A 1 747 ? 17.868 16.789 -22.690 1.00 91.19 747 GLY A O 1
ATOM 5757 N N . ALA A 1 748 ? 18.326 15.637 -24.569 1.00 93.81 748 ALA A N 1
ATOM 5758 C CA . ALA A 1 748 ? 17.990 14.321 -24.058 1.00 93.81 748 ALA A CA 1
ATOM 5759 C C . ALA A 1 748 ? 18.954 13.257 -24.595 1.00 93.81 748 ALA A C 1
ATOM 5761 O O . ALA A 1 748 ? 19.274 13.217 -25.789 1.00 93.81 748 ALA A O 1
ATOM 5762 N N . TYR A 1 749 ? 19.395 12.372 -23.706 1.00 95.25 749 TYR A N 1
ATOM 5763 C CA . TYR A 1 749 ? 20.087 11.136 -24.048 1.00 95.25 749 TYR A CA 1
ATOM 5764 C C . TYR A 1 749 ? 19.144 9.967 -23.773 1.00 95.25 749 TYR A C 1
ATOM 5766 O O . TYR A 1 749 ? 18.876 9.676 -22.615 1.00 95.25 749 TYR A O 1
ATOM 5774 N N . ALA A 1 750 ? 18.645 9.305 -24.814 1.00 96.12 750 ALA A N 1
ATOM 5775 C CA . ALA A 1 750 ? 17.726 8.182 -24.685 1.00 96.12 750 ALA A CA 1
ATOM 5776 C C . ALA A 1 750 ? 18.387 6.876 -25.149 1.00 96.12 750 ALA A C 1
ATOM 5778 O O . ALA A 1 750 ? 18.764 6.751 -26.322 1.00 96.12 750 ALA A O 1
ATOM 5779 N N . ALA A 1 751 ? 18.527 5.895 -24.253 1.00 96.00 751 ALA A N 1
ATOM 5780 C CA . ALA A 1 751 ? 19.138 4.609 -24.581 1.00 96.00 751 ALA A CA 1
ATOM 5781 C C . ALA A 1 751 ? 18.400 3.391 -24.022 1.00 96.00 751 ALA A C 1
ATOM 5783 O O . ALA A 1 751 ? 17.892 3.425 -22.909 1.00 96.00 751 ALA A O 1
ATOM 5784 N N . GLY A 1 752 ? 18.352 2.305 -24.798 1.00 96.81 752 GLY A N 1
ATOM 5785 C CA . GLY A 1 752 ? 17.769 1.033 -24.356 1.00 96.81 752 GLY A CA 1
ATOM 5786 C C . GLY A 1 752 ? 16.268 1.066 -24.047 1.00 96.81 752 GLY A C 1
ATOM 5787 O O . GLY A 1 752 ? 15.779 0.157 -23.392 1.00 96.81 752 GLY A O 1
ATOM 5788 N N . ASN A 1 753 ? 15.524 2.092 -24.467 1.00 98.06 753 ASN A N 1
ATOM 5789 C CA . ASN A 1 753 ? 14.096 2.225 -24.158 1.00 98.06 753 ASN A CA 1
ATOM 5790 C C . ASN A 1 753 ? 13.211 1.444 -25.142 1.00 98.06 753 ASN A C 1
ATOM 5792 O O . ASN A 1 753 ? 13.616 1.177 -26.279 1.00 98.06 753 ASN A O 1
ATOM 5796 N N . ILE A 1 754 ? 11.975 1.168 -24.725 1.00 96.31 754 ILE A N 1
ATOM 5797 C CA . ILE A 1 754 ? 10.863 0.781 -25.601 1.00 96.31 754 ILE A CA 1
ATOM 5798 C C . ILE A 1 754 ? 9.948 1.995 -25.786 1.00 96.31 754 ILE A C 1
ATOM 5800 O O . ILE A 1 754 ? 9.498 2.579 -24.804 1.00 96.31 754 ILE A O 1
ATOM 5804 N N . PHE A 1 755 ? 9.647 2.340 -27.039 1.00 94.31 755 PHE A N 1
ATOM 5805 C CA . PHE A 1 755 ? 8.606 3.300 -27.415 1.00 94.31 755 PHE A CA 1
ATOM 5806 C C . PHE A 1 755 ? 7.574 2.590 -28.297 1.00 94.31 755 PHE A C 1
ATOM 5808 O O . PHE A 1 755 ? 7.847 2.314 -29.470 1.00 94.31 755 PHE A O 1
ATOM 5815 N N . TYR A 1 756 ? 6.410 2.273 -27.733 1.00 89.81 756 TYR A N 1
ATOM 5816 C CA . TYR A 1 756 ? 5.356 1.503 -28.396 1.00 89.81 756 TYR A CA 1
ATOM 5817 C C . TYR A 1 756 ? 4.032 2.267 -28.383 1.00 89.81 756 TYR A C 1
ATOM 5819 O O . TYR A 1 756 ? 3.654 2.792 -27.345 1.00 89.81 756 TYR A O 1
ATOM 5827 N N . ASP A 1 757 ? 3.336 2.353 -29.522 1.00 86.44 757 ASP A N 1
ATOM 5828 C CA . ASP A 1 757 ? 2.136 3.197 -29.648 1.00 86.44 757 ASP A CA 1
ATOM 5829 C C . ASP A 1 757 ? 2.387 4.657 -29.206 1.00 86.44 757 ASP A C 1
ATOM 5831 O O . ASP A 1 757 ? 1.675 5.252 -28.401 1.00 86.44 757 ASP A O 1
ATOM 5835 N N . VAL A 1 758 ? 3.494 5.223 -29.694 1.00 86.38 758 VAL A N 1
ATOM 5836 C CA . VAL A 1 758 ? 3.910 6.595 -29.389 1.00 86.38 758 VAL A CA 1
ATOM 5837 C C . VAL A 1 758 ? 3.896 7.413 -30.683 1.00 86.38 758 VAL A C 1
ATOM 5839 O O . VAL A 1 758 ? 4.609 7.057 -31.627 1.00 86.38 758 VAL A O 1
ATOM 5842 N N . PRO A 1 759 ? 3.168 8.543 -30.758 1.00 82.81 759 PRO A N 1
ATOM 5843 C CA . PRO A 1 759 ? 3.135 9.376 -31.954 1.00 82.81 759 PRO A CA 1
ATOM 5844 C C . PRO A 1 759 ? 4.524 9.936 -32.281 1.00 82.81 759 PRO A C 1
ATOM 5846 O O . PRO A 1 759 ? 4.908 9.984 -33.453 1.00 82.81 759 PRO A O 1
ATOM 5849 N N . ARG A 1 760 ? 5.293 10.357 -31.262 1.00 84.88 760 ARG A N 1
ATOM 5850 C CA . ARG A 1 760 ? 6.651 10.917 -31.395 1.00 84.88 760 ARG A CA 1
ATOM 5851 C C . ARG A 1 760 ? 7.502 10.644 -30.156 1.00 84.88 760 ARG A C 1
ATOM 5853 O O . ARG A 1 760 ? 7.048 10.831 -29.032 1.00 84.88 760 ARG A O 1
ATOM 5860 N N . VAL A 1 761 ? 8.776 10.303 -30.359 1.00 89.81 761 VAL A N 1
ATOM 5861 C CA . VAL A 1 761 ? 9.744 10.199 -29.248 1.00 89.81 761 VAL A CA 1
ATOM 5862 C C . VAL A 1 761 ? 10.082 11.581 -28.689 1.00 89.81 761 VAL A C 1
ATOM 5864 O O . VAL A 1 761 ? 10.047 11.770 -27.481 1.00 89.81 761 VAL A O 1
ATOM 5867 N N . PHE A 1 762 ? 10.386 12.545 -29.564 1.00 88.81 762 PHE A N 1
ATOM 5868 C CA . PHE A 1 762 ? 10.746 13.909 -29.177 1.00 88.81 762 PHE A CA 1
ATOM 5869 C C . PHE A 1 762 ? 9.686 14.905 -29.658 1.00 88.81 762 PHE A C 1
ATOM 5871 O O . PHE A 1 762 ? 9.396 14.965 -30.858 1.00 88.81 762 PHE A O 1
ATOM 5878 N N . GLY A 1 763 ? 9.132 15.682 -28.730 1.00 84.00 763 GLY A N 1
ATOM 5879 C CA . GLY A 1 763 ? 8.216 16.794 -28.984 1.00 84.00 763 GLY A CA 1
ATOM 5880 C C . GLY A 1 763 ? 8.916 18.140 -28.834 1.00 84.00 763 GLY A C 1
ATOM 5881 O O . GLY A 1 763 ? 9.796 18.297 -27.989 1.00 84.00 763 GLY A O 1
ATOM 5882 N N . ASN A 1 764 ? 8.550 19.093 -29.696 1.00 80.19 764 ASN A N 1
ATOM 5883 C CA . ASN A 1 764 ? 9.020 20.485 -29.659 1.00 80.19 764 ASN A CA 1
ATOM 5884 C C . ASN A 1 764 ? 10.545 20.655 -29.522 1.00 80.19 764 ASN A C 1
ATOM 5886 O O . ASN A 1 764 ? 11.035 21.610 -28.924 1.00 80.19 764 ASN A O 1
ATOM 5890 N N . ALA A 1 765 ? 11.303 19.723 -30.100 1.00 75.44 765 ALA A N 1
ATOM 5891 C CA . ALA A 1 765 ? 12.739 19.867 -30.257 1.00 75.44 765 ALA A CA 1
ATOM 5892 C C . ALA A 1 765 ? 13.047 21.002 -31.245 1.00 75.44 765 ALA A C 1
ATOM 5894 O O . ALA A 1 765 ? 12.335 21.160 -32.230 1.00 75.44 765 ALA A O 1
ATOM 5895 N N . ASP A 1 766 ? 14.134 21.734 -31.012 1.00 67.19 766 ASP A N 1
ATOM 5896 C CA . ASP A 1 766 ? 14.715 22.722 -31.928 1.00 67.19 766 ASP A CA 1
ATOM 5897 C C . ASP A 1 766 ? 13.754 23.838 -32.404 1.00 67.19 766 ASP A C 1
ATOM 5899 O O . ASP A 1 766 ? 13.194 23.794 -33.507 1.00 67.19 766 ASP A O 1
ATOM 5903 N N . LEU A 1 767 ? 13.606 24.874 -31.573 1.00 64.38 767 LEU A N 1
ATOM 5904 C CA . LEU A 1 767 ? 12.738 26.024 -31.835 1.00 64.38 767 LEU A CA 1
ATOM 5905 C C . LEU A 1 767 ? 13.164 26.847 -33.070 1.00 64.38 767 LEU A C 1
ATOM 5907 O O . LEU A 1 767 ? 14.325 26.816 -33.488 1.00 64.38 767 LEU A O 1
ATOM 5911 N N . PRO A 1 768 ? 12.248 27.654 -33.646 1.00 56.06 768 PRO A N 1
ATOM 5912 C CA . PRO A 1 768 ? 12.544 28.531 -34.784 1.00 56.06 768 PRO A CA 1
ATOM 5913 C C . PRO A 1 768 ? 13.618 29.607 -34.532 1.00 56.06 768 PRO A C 1
ATOM 5915 O O . PRO A 1 768 ? 14.028 30.272 -35.481 1.00 56.06 768 PRO A O 1
ATOM 5918 N N . ASP A 1 769 ? 14.048 29.809 -33.282 1.00 57.50 769 ASP A N 1
ATOM 5919 C CA . ASP A 1 769 ? 14.963 30.867 -32.832 1.00 57.50 769 ASP A CA 1
ATOM 5920 C C . ASP A 1 769 ? 16.454 30.462 -32.795 1.00 57.50 769 ASP A C 1
ATOM 5922 O O . ASP A 1 769 ? 17.270 31.164 -32.204 1.00 57.50 769 ASP A O 1
ATOM 5926 N N . GLU A 1 770 ? 16.810 29.364 -33.473 1.00 56.12 770 GLU A N 1
ATOM 5927 C CA . GLU A 1 770 ? 18.160 28.774 -33.580 1.00 56.12 770 GLU A CA 1
ATOM 5928 C C . GLU A 1 770 ? 18.666 27.993 -32.348 1.00 56.12 770 GLU A C 1
ATOM 5930 O O . GLU A 1 770 ? 19.795 27.491 -32.369 1.00 56.12 770 GLU A O 1
ATOM 5935 N N . THR A 1 771 ? 17.853 27.797 -31.303 1.00 65.00 771 THR A N 1
ATOM 5936 C CA . THR A 1 771 ? 18.236 26.921 -30.181 1.00 65.00 771 THR A CA 1
ATOM 5937 C C . THR A 1 771 ? 18.114 25.447 -30.580 1.00 65.00 771 THR A C 1
ATOM 5939 O O . THR A 1 771 ? 17.010 24.934 -30.742 1.00 65.00 771 THR A O 1
ATOM 5942 N N . VAL A 1 772 ? 19.247 24.749 -30.729 1.00 71.88 772 VAL A N 1
ATOM 5943 C CA . VAL A 1 772 ? 19.290 23.316 -31.079 1.00 71.88 772 VAL A CA 1
ATOM 5944 C C . VAL A 1 772 ? 19.460 22.474 -29.813 1.00 71.88 772 VAL A C 1
ATOM 5946 O O . VAL A 1 772 ? 20.521 22.497 -29.186 1.00 71.88 772 VAL A O 1
ATOM 5949 N N . SER A 1 773 ? 18.443 21.694 -29.453 1.00 81.00 773 SER A N 1
ATOM 5950 C CA . SER A 1 773 ? 18.478 20.786 -28.303 1.00 81.00 773 SER A CA 1
ATOM 5951 C C . SER A 1 773 ? 19.360 19.586 -28.617 1.00 81.00 773 SER A C 1
ATOM 5953 O O . SER A 1 773 ? 19.197 18.961 -29.659 1.00 81.00 773 SER A O 1
ATOM 5955 N N . SER A 1 774 ? 20.281 19.198 -27.737 1.00 87.44 774 SER A N 1
ATOM 5956 C CA . SER A 1 774 ? 21.155 18.043 -27.976 1.00 87.44 774 SER A CA 1
ATOM 5957 C C . SER A 1 774 ? 20.406 16.718 -27.803 1.00 87.44 774 SER A C 1
ATOM 5959 O O . SER A 1 774 ? 20.152 16.280 -26.690 1.00 87.44 774 SER A O 1
ATOM 5961 N N . LEU A 1 775 ? 20.079 16.049 -28.908 1.00 88.81 775 LEU A N 1
ATOM 5962 C CA . LEU A 1 775 ? 19.370 14.766 -28.886 1.00 88.81 775 LEU A CA 1
ATOM 5963 C C . LEU A 1 775 ? 20.271 13.590 -29.258 1.00 88.81 775 LEU A C 1
ATOM 5965 O O . LEU A 1 775 ? 20.999 13.665 -30.255 1.00 88.81 775 LEU A O 1
ATOM 5969 N N . ARG A 1 776 ? 20.176 12.498 -28.491 1.00 89.25 776 ARG A N 1
ATOM 5970 C CA . ARG A 1 776 ? 20.807 11.203 -28.782 1.00 89.25 776 ARG A CA 1
ATOM 5971 C C . ARG A 1 776 ? 19.847 10.051 -28.550 1.00 89.25 776 ARG A C 1
ATOM 5973 O O . ARG A 1 776 ? 19.164 10.017 -27.534 1.00 89.25 776 ARG A O 1
ATOM 5980 N N . LEU A 1 777 ? 19.861 9.095 -29.476 1.00 90.62 777 LEU A N 1
ATOM 5981 C CA . LEU A 1 777 ? 19.023 7.900 -29.427 1.00 90.62 777 LEU A CA 1
ATOM 5982 C C . LEU A 1 777 ? 19.884 6.659 -29.709 1.00 90.62 777 LEU A C 1
ATOM 5984 O O . LEU A 1 777 ? 20.348 6.492 -30.836 1.00 90.62 777 LEU A O 1
ATOM 5988 N N . VAL A 1 778 ? 20.148 5.817 -28.705 1.00 91.88 778 VAL A N 1
ATOM 5989 C CA . VAL A 1 778 ? 21.075 4.670 -28.812 1.00 91.88 778 VAL A CA 1
ATOM 5990 C C . VAL A 1 778 ? 20.430 3.358 -28.355 1.00 91.88 778 VAL A C 1
ATOM 5992 O O . VAL A 1 778 ? 20.059 3.219 -27.198 1.00 91.88 778 VAL A O 1
ATOM 5995 N N . GLY A 1 779 ? 20.339 2.355 -29.230 1.00 93.06 779 GLY A N 1
ATOM 5996 C CA . GLY A 1 779 ? 19.886 1.012 -28.828 1.00 93.06 779 GLY A CA 1
ATOM 5997 C C . GLY A 1 779 ? 18.418 0.916 -28.389 1.00 93.06 779 GLY A C 1
ATOM 5998 O O . GLY A 1 779 ? 18.078 0.025 -27.620 1.00 93.06 779 GLY A O 1
ATOM 5999 N N . ASN A 1 780 ? 17.553 1.835 -28.828 1.00 95.50 780 ASN A N 1
ATOM 6000 C CA . ASN A 1 780 ? 16.128 1.828 -28.477 1.00 95.50 780 ASN A CA 1
ATOM 6001 C C . ASN A 1 780 ? 15.314 0.947 -29.433 1.00 95.50 780 ASN A C 1
ATOM 6003 O O . ASN A 1 780 ? 15.717 0.721 -30.577 1.00 95.50 780 ASN A O 1
ATOM 6007 N N . VAL A 1 781 ? 14.134 0.521 -28.991 1.00 94.38 781 VAL A N 1
ATOM 6008 C CA . VAL A 1 781 ? 13.130 -0.168 -29.807 1.00 94.38 781 VAL A CA 1
ATOM 6009 C C . VAL A 1 781 ? 11.966 0.774 -30.051 1.00 94.38 781 VAL A C 1
ATOM 6011 O O . VAL A 1 781 ? 11.401 1.328 -29.111 1.00 94.38 781 VAL A O 1
ATOM 6014 N N . LEU A 1 782 ? 11.625 0.962 -31.320 1.00 91.94 782 LEU A N 1
ATOM 6015 C CA . LEU A 1 782 ? 10.537 1.823 -31.753 1.00 91.94 782 LEU A CA 1
ATOM 6016 C C . LEU A 1 782 ? 9.499 0.979 -32.493 1.00 91.94 782 LEU A C 1
ATOM 6018 O O . LEU A 1 782 ? 9.856 0.205 -33.390 1.00 91.94 782 LEU A O 1
ATOM 6022 N N . ASP A 1 783 ? 8.224 1.160 -32.155 1.00 86.06 783 ASP A N 1
ATOM 6023 C CA . ASP A 1 783 ? 7.122 0.636 -32.962 1.00 86.06 783 ASP A CA 1
ATOM 6024 C C . ASP A 1 783 ? 7.198 1.201 -34.397 1.00 86.06 783 ASP A C 1
ATOM 6026 O O . ASP A 1 783 ? 7.618 2.336 -34.635 1.00 86.06 783 ASP A O 1
ATOM 6030 N N . ALA A 1 784 ? 6.789 0.395 -35.375 1.00 79.19 784 ALA A N 1
ATOM 6031 C CA . ALA A 1 784 ? 6.705 0.772 -36.780 1.00 79.19 784 ALA A CA 1
ATOM 6032 C C . ALA A 1 784 ? 5.766 1.965 -37.027 1.00 79.19 784 ALA A C 1
ATOM 6034 O O . ALA A 1 784 ? 5.926 2.654 -38.037 1.00 79.19 784 ALA A O 1
ATOM 6035 N N . ASN A 1 785 ? 4.812 2.207 -36.121 1.00 72.88 785 ASN A N 1
ATOM 6036 C CA . ASN A 1 785 ? 3.889 3.339 -36.192 1.00 72.88 785 ASN A CA 1
ATOM 6037 C C . ASN A 1 785 ? 4.469 4.647 -35.643 1.00 72.88 785 ASN A C 1
ATOM 6039 O O . ASN A 1 785 ? 3.893 5.702 -35.919 1.00 72.88 785 ASN A O 1
ATOM 6043 N N . VAL A 1 786 ? 5.599 4.613 -34.917 1.00 75.88 786 VAL A N 1
ATOM 6044 C CA . VAL A 1 786 ? 6.267 5.844 -34.477 1.00 75.88 786 VAL A CA 1
ATOM 6045 C C . VAL A 1 786 ? 6.590 6.651 -35.723 1.00 75.88 786 VAL A C 1
ATOM 6047 O O . VAL A 1 786 ? 7.318 6.183 -36.607 1.00 75.88 786 VAL A O 1
ATOM 6050 N N . ALA A 1 787 ? 6.017 7.853 -35.820 1.00 60.88 787 ALA A N 1
ATOM 6051 C CA . ALA A 1 787 ? 6.118 8.650 -37.026 1.00 60.88 787 ALA A CA 1
ATOM 6052 C C . ALA A 1 787 ? 7.598 8.824 -37.384 1.00 60.88 787 ALA A C 1
ATOM 6054 O O . ALA A 1 787 ? 8.375 9.433 -36.647 1.00 60.88 787 ALA A O 1
ATOM 6055 N N . ASN A 1 788 ? 7.999 8.307 -38.549 1.00 63.44 788 ASN A N 1
ATOM 6056 C CA . ASN A 1 788 ? 9.333 8.516 -39.110 1.00 63.44 788 ASN A CA 1
ATOM 6057 C C . ASN A 1 788 ? 9.454 9.955 -39.661 1.00 63.44 788 ASN A C 1
ATOM 6059 O O . ASN A 1 788 ? 9.895 10.178 -40.789 1.00 63.44 788 ASN A O 1
ATOM 6063 N N . SER A 1 789 ? 8.962 10.931 -38.897 1.00 57.88 789 SER A N 1
ATOM 6064 C CA . SER A 1 789 ? 8.956 12.351 -39.204 1.00 57.88 789 SER A CA 1
ATOM 6065 C C . SER A 1 789 ? 10.310 12.975 -38.881 1.00 57.88 789 SER A C 1
ATOM 6067 O O . SER A 1 789 ? 11.092 12.455 -38.078 1.00 57.88 789 SER A O 1
ATOM 6069 N N . SER A 1 790 ? 10.596 14.104 -39.524 1.00 59.53 790 SER A N 1
ATOM 6070 C CA . SER A 1 790 ? 11.769 14.911 -39.208 1.00 59.53 790 SER A CA 1
ATOM 6071 C C . SER A 1 790 ? 11.742 15.372 -37.756 1.00 59.53 790 SER A C 1
ATOM 6073 O O . SER A 1 790 ? 10.704 15.815 -37.263 1.00 59.53 790 SER A O 1
ATOM 6075 N N . VAL A 1 791 ? 12.893 15.314 -37.093 1.00 68.19 791 VAL A N 1
ATOM 6076 C CA . VAL A 1 791 ? 13.092 15.940 -35.783 1.00 68.19 791 VAL A CA 1
ATOM 6077 C C . VAL A 1 791 ? 13.359 17.422 -36.042 1.00 68.19 791 VAL A C 1
ATOM 6079 O O . VAL A 1 791 ? 14.498 17.805 -36.278 1.00 68.19 791 VAL A O 1
ATOM 6082 N N . ALA A 1 792 ? 12.289 18.217 -36.122 1.00 64.00 792 ALA A N 1
ATOM 6083 C CA . ALA A 1 792 ? 12.311 19.669 -36.335 1.00 64.00 792 ALA A CA 1
ATOM 6084 C C . ALA A 1 792 ? 13.422 20.169 -37.292 1.00 64.00 792 ALA A C 1
ATOM 6086 O O . ALA A 1 792 ? 13.521 19.682 -38.419 1.00 64.00 792 ALA A O 1
ATOM 6087 N N . SER A 1 793 ? 14.237 21.154 -36.888 1.00 57.28 793 SER A N 1
ATOM 6088 C CA . SER A 1 793 ? 15.259 21.791 -37.738 1.00 57.28 793 SER A CA 1
ATOM 6089 C C . SER A 1 793 ? 16.468 20.896 -38.068 1.00 57.28 793 SER A C 1
ATOM 6091 O O . SER A 1 793 ? 17.370 21.320 -38.800 1.00 57.28 793 SER A O 1
ATOM 6093 N N . ARG A 1 794 ? 16.490 19.636 -37.603 1.00 66.25 794 ARG A N 1
ATOM 6094 C CA . ARG A 1 794 ? 17.540 18.663 -37.923 1.00 66.25 794 ARG A CA 1
ATOM 6095 C C . ARG A 1 794 ? 17.216 17.905 -39.216 1.00 66.25 794 ARG A C 1
ATOM 6097 O O . ARG A 1 794 ? 16.165 17.272 -39.330 1.00 66.25 794 ARG A O 1
ATOM 6104 N N . PRO A 1 795 ? 18.136 17.877 -40.197 1.00 58.22 795 PRO A N 1
ATOM 6105 C CA . PRO A 1 795 ? 17.957 17.058 -41.387 1.00 58.22 795 PRO A CA 1
ATOM 6106 C C . PRO A 1 795 ? 18.031 15.566 -41.030 1.00 58.22 795 PRO A C 1
ATOM 6108 O O . PRO A 1 795 ? 19.071 15.073 -40.599 1.00 58.22 795 PRO A O 1
ATOM 6111 N N . GLY A 1 796 ? 16.941 14.829 -41.251 1.00 68.56 796 GLY A N 1
ATOM 6112 C CA . GLY A 1 796 ? 16.887 13.380 -41.044 1.00 68.56 796 GLY A CA 1
ATOM 6113 C C . GLY A 1 796 ? 15.649 12.920 -40.287 1.00 68.56 796 GLY A C 1
ATOM 6114 O O . GLY A 1 796 ? 14.795 13.725 -39.935 1.00 68.56 796 GLY A O 1
ATOM 6115 N N . THR A 1 797 ? 15.548 11.614 -40.055 1.00 76.75 797 THR A N 1
ATOM 6116 C CA . THR A 1 797 ? 14.486 11.017 -39.239 1.00 76.75 797 THR A CA 1
ATOM 6117 C C . THR A 1 797 ? 14.963 10.777 -37.809 1.00 76.75 797 THR A C 1
ATOM 6119 O O . THR A 1 797 ? 16.163 10.837 -37.536 1.00 76.75 797 THR A O 1
ATOM 6122 N N . VAL A 1 798 ? 14.044 10.446 -36.896 1.00 79.75 798 VAL A N 1
ATOM 6123 C CA . VAL A 1 798 ? 14.371 10.080 -35.504 1.00 79.75 798 VAL A CA 1
ATOM 6124 C C . VAL A 1 798 ? 15.449 8.987 -35.405 1.00 79.75 798 VAL A C 1
ATOM 6126 O O . VAL A 1 798 ? 16.324 9.049 -34.546 1.00 79.75 798 VAL A O 1
ATOM 6129 N N . LEU A 1 799 ? 15.473 8.040 -36.349 1.00 81.00 799 LEU A N 1
ATOM 6130 C CA . LEU A 1 799 ? 16.463 6.957 -36.402 1.00 81.00 799 LEU A CA 1
ATOM 6131 C C . LEU A 1 799 ? 17.885 7.437 -36.723 1.00 81.00 799 LEU A C 1
ATOM 6133 O O . LEU A 1 799 ? 18.843 6.753 -36.375 1.00 81.00 799 LEU A O 1
ATOM 6137 N N . ASN A 1 800 ? 18.038 8.612 -37.339 1.00 81.56 800 ASN A N 1
ATOM 6138 C CA . ASN A 1 800 ? 19.346 9.194 -37.648 1.00 81.56 800 ASN A CA 1
ATOM 6139 C C . ASN A 1 800 ? 20.009 9.853 -36.423 1.00 81.56 800 ASN A C 1
ATOM 6141 O O . ASN A 1 800 ? 21.151 10.301 -36.524 1.00 81.56 800 ASN A O 1
ATOM 6145 N N . LEU A 1 801 ? 19.319 9.925 -35.275 1.00 82.50 801 LEU A N 1
ATOM 6146 C CA . LEU A 1 801 ? 19.836 10.539 -34.044 1.00 82.50 801 LEU A CA 1
ATOM 6147 C C . LEU A 1 801 ? 20.836 9.662 -33.272 1.00 82.50 801 LEU A C 1
ATOM 6149 O O . LEU A 1 801 ? 21.411 10.112 -32.279 1.00 82.50 801 LEU A O 1
ATOM 6153 N N . GLY A 1 802 ? 21.066 8.425 -33.706 1.00 85.06 802 GLY A N 1
ATOM 6154 C CA . GLY A 1 802 ? 22.114 7.581 -33.148 1.00 85.06 802 GLY A CA 1
ATOM 6155 C C . GLY A 1 802 ? 22.109 6.168 -33.716 1.00 85.06 802 GLY A C 1
ATOM 6156 O O . GLY A 1 802 ? 21.531 5.904 -34.768 1.00 85.06 802 GLY A O 1
ATOM 6157 N N . SER A 1 803 ? 22.833 5.265 -33.063 1.00 88.19 803 SER A N 1
ATOM 6158 C CA . SER A 1 803 ? 23.109 3.918 -33.566 1.00 88.19 803 SER A CA 1
ATOM 6159 C C . SER A 1 803 ? 22.310 2.846 -32.823 1.00 88.19 803 SER A C 1
ATOM 6161 O O . SER A 1 803 ? 21.761 3.081 -31.751 1.00 88.19 803 SER A O 1
ATOM 6163 N N . GLN A 1 804 ? 22.256 1.641 -33.400 1.00 89.38 804 GLN A N 1
ATOM 6164 C CA . GLN A 1 804 ? 21.678 0.432 -32.788 1.00 89.38 804 GLN A CA 1
ATOM 6165 C C . GLN A 1 804 ? 20.169 0.479 -32.486 1.00 89.38 804 GLN A C 1
ATOM 6167 O O . GLN A 1 804 ? 19.641 -0.480 -31.934 1.00 89.38 804 GLN A O 1
ATOM 6172 N N . ASN A 1 805 ? 19.459 1.539 -32.883 1.00 91.19 805 ASN A N 1
ATOM 6173 C CA . ASN A 1 805 ? 18.003 1.589 -32.770 1.00 91.19 805 ASN A CA 1
ATOM 6174 C C . ASN A 1 805 ? 17.352 0.546 -33.692 1.00 91.19 805 ASN A C 1
ATOM 6176 O O . ASN A 1 805 ? 17.793 0.344 -34.828 1.00 91.19 805 ASN A O 1
ATOM 6180 N N . ARG A 1 806 ? 16.293 -0.102 -33.207 1.00 90.31 806 ARG A N 1
ATOM 6181 C CA . ARG A 1 806 ? 15.542 -1.147 -33.908 1.00 90.31 806 ARG A CA 1
ATOM 6182 C C . ARG A 1 806 ? 14.110 -0.682 -34.143 1.00 90.31 806 ARG A C 1
ATOM 6184 O O . ARG A 1 806 ? 13.495 -0.113 -33.251 1.00 90.31 806 ARG A O 1
ATOM 6191 N N . ILE A 1 807 ? 13.583 -0.967 -35.331 1.00 89.88 807 ILE A N 1
ATOM 6192 C CA . ILE A 1 807 ? 12.145 -0.875 -35.599 1.00 89.88 807 ILE A CA 1
ATOM 6193 C C . ILE A 1 807 ? 11.569 -2.277 -35.456 1.00 89.88 807 ILE A C 1
ATOM 6195 O O . ILE A 1 807 ? 12.061 -3.206 -36.103 1.00 89.88 807 ILE A O 1
ATOM 6199 N N . GLY A 1 808 ? 10.538 -2.434 -34.638 1.00 85.25 808 GLY A N 1
ATOM 6200 C CA . GLY A 1 808 ? 9.869 -3.713 -34.481 1.00 85.25 808 GLY A CA 1
ATOM 6201 C C . GLY A 1 808 ? 8.880 -3.723 -33.331 1.00 85.25 808 GLY A C 1
ATOM 6202 O O . GLY A 1 808 ? 8.899 -2.863 -32.459 1.00 85.25 808 GLY A O 1
ATOM 6203 N N . ASP A 1 809 ? 8.022 -4.733 -33.348 1.00 84.38 809 ASP A N 1
ATOM 6204 C CA . ASP A 1 809 ? 7.031 -4.956 -32.307 1.00 84.38 809 ASP A CA 1
ATOM 6205 C C . ASP A 1 809 ? 7.722 -5.392 -31.003 1.00 84.38 809 ASP A C 1
ATOM 6207 O O . ASP A 1 809 ? 8.433 -6.405 -30.961 1.00 84.38 809 ASP A O 1
ATOM 6211 N N . ALA A 1 810 ? 7.530 -4.602 -29.948 1.00 84.69 810 ALA A N 1
ATOM 6212 C CA . ALA A 1 810 ? 8.048 -4.891 -28.617 1.00 84.69 810 ALA A CA 1
ATOM 6213 C C . ALA A 1 810 ? 7.285 -6.038 -27.934 1.00 84.69 810 ALA A C 1
ATOM 6215 O O . ALA A 1 810 ? 7.818 -6.640 -27.005 1.00 84.69 810 ALA A O 1
ATOM 6216 N N . ARG A 1 811 ? 6.082 -6.385 -28.416 1.00 80.56 811 ARG A N 1
ATOM 6217 C CA . ARG A 1 811 ? 5.218 -7.445 -27.876 1.00 80.56 811 ARG A CA 1
ATOM 6218 C C . ARG A 1 811 ? 5.018 -7.329 -26.369 1.00 80.56 811 ARG A C 1
ATOM 6220 O O . ARG A 1 811 ? 5.117 -8.324 -25.655 1.00 80.56 811 ARG A O 1
ATOM 6227 N N . VAL A 1 812 ? 4.758 -6.106 -25.923 1.00 78.75 812 VAL A N 1
ATOM 6228 C CA . VAL A 1 812 ? 4.315 -5.805 -24.563 1.00 78.75 812 VAL A CA 1
ATOM 6229 C C . VAL A 1 812 ? 2.795 -5.967 -24.512 1.00 78.75 812 VAL A C 1
ATOM 6231 O O . VAL A 1 812 ? 2.085 -5.450 -25.374 1.00 78.75 812 VAL A O 1
ATOM 6234 N N . SER A 1 813 ? 2.279 -6.728 -23.549 1.00 73.25 813 SER A N 1
ATOM 6235 C CA . SER A 1 813 ? 0.838 -6.852 -23.302 1.00 73.25 813 SER A CA 1
ATOM 6236 C C . SER A 1 813 ? 0.577 -6.990 -21.801 1.00 73.25 813 SER A C 1
ATOM 6238 O O . SER A 1 813 ? 1.476 -7.372 -21.067 1.00 73.25 813 SER A O 1
ATOM 6240 N N . GLY A 1 814 ? -0.621 -6.625 -21.330 1.00 75.75 814 GLY A N 1
ATOM 6241 C CA . GLY A 1 814 ? -0.945 -6.664 -19.894 1.00 75.75 814 GLY A CA 1
ATOM 6242 C C . GLY A 1 814 ? -0.448 -5.463 -19.075 1.00 75.75 814 GLY A C 1
ATOM 6243 O O . GLY A 1 814 ? -0.675 -5.419 -17.869 1.00 75.75 814 GLY A O 1
ATOM 6244 N N . ILE A 1 815 ? 0.144 -4.454 -19.722 1.00 82.81 815 ILE A N 1
ATOM 6245 C CA . ILE A 1 815 ? 0.747 -3.293 -19.049 1.00 82.81 815 ILE A CA 1
ATOM 6246 C C . ILE A 1 815 ? -0.233 -2.482 -18.197 1.00 82.81 815 ILE A C 1
ATOM 6248 O O . ILE A 1 815 ? 0.146 -2.019 -17.131 1.00 82.81 815 ILE A O 1
ATOM 6252 N N . ALA A 1 816 ? -1.510 -2.393 -18.589 1.00 78.31 816 ALA A N 1
ATOM 6253 C CA . ALA A 1 816 ? -2.554 -1.755 -17.779 1.00 78.31 816 ALA A CA 1
ATOM 6254 C C . ALA A 1 816 ? -2.742 -2.424 -16.401 1.00 78.31 816 ALA A C 1
ATOM 6256 O O . ALA A 1 816 ? -3.250 -1.806 -15.472 1.00 78.31 816 ALA A O 1
ATOM 6257 N N . ALA A 1 817 ? -2.343 -3.693 -16.273 1.00 73.69 817 ALA A N 1
ATOM 6258 C CA . ALA A 1 817 ? -2.335 -4.452 -15.027 1.00 73.69 817 ALA A CA 1
ATOM 6259 C C . ALA A 1 817 ? -0.936 -4.520 -14.376 1.00 73.69 817 ALA A C 1
ATOM 6261 O O . ALA A 1 817 ? -0.745 -5.271 -13.423 1.00 73.69 817 ALA A O 1
ATOM 6262 N N . GLY A 1 818 ? 0.045 -3.767 -14.887 1.00 78.94 818 GLY A N 1
ATOM 6263 C CA . GLY A 1 818 ? 1.428 -3.752 -14.407 1.00 78.94 818 GLY A CA 1
ATOM 6264 C C . GLY A 1 818 ? 2.343 -4.833 -14.990 1.00 78.94 818 GLY A C 1
ATOM 6265 O O . GLY A 1 818 ? 3.515 -4.877 -14.624 1.00 78.94 818 GLY A O 1
ATOM 6266 N N . ASP A 1 819 ? 1.858 -5.695 -15.891 1.00 83.50 819 ASP A N 1
ATOM 6267 C CA . ASP A 1 819 ? 2.702 -6.697 -16.555 1.00 83.50 819 ASP A CA 1
ATOM 6268 C C . ASP A 1 819 ? 3.514 -6.049 -17.684 1.00 83.50 819 ASP A C 1
ATOM 6270 O O . ASP A 1 819 ? 2.969 -5.565 -18.678 1.00 83.50 819 ASP A O 1
ATOM 6274 N N . ILE A 1 820 ? 4.834 -6.030 -17.511 1.00 84.38 820 ILE A N 1
ATOM 6275 C CA . ILE A 1 820 ? 5.793 -5.454 -18.461 1.00 84.38 820 ILE A CA 1
ATOM 6276 C C . ILE A 1 820 ? 6.661 -6.510 -19.149 1.00 84.38 820 ILE A C 1
ATOM 6278 O O . ILE A 1 820 ? 7.629 -6.159 -19.828 1.00 84.38 820 ILE A O 1
ATOM 6282 N N . SER A 1 821 ? 6.320 -7.790 -18.991 1.00 83.38 821 SER A N 1
ATOM 6283 C CA . SER A 1 821 ? 7.108 -8.888 -19.535 1.00 83.38 821 SER A CA 1
ATOM 6284 C C . SER A 1 821 ? 7.103 -8.903 -21.068 1.00 83.38 821 SER A C 1
ATOM 6286 O O . SER A 1 821 ? 6.101 -8.639 -21.740 1.00 83.38 821 SER A O 1
ATOM 6288 N N . LEU A 1 822 ? 8.256 -9.238 -21.653 1.00 83.12 822 LEU A N 1
ATOM 6289 C CA . LEU A 1 822 ? 8.402 -9.361 -23.102 1.00 83.12 822 LEU A CA 1
ATOM 6290 C C . LEU A 1 822 ? 7.981 -10.752 -23.584 1.00 83.12 822 LEU A C 1
ATOM 6292 O O . LEU A 1 822 ? 8.473 -11.780 -23.112 1.00 83.12 822 LEU A O 1
ATOM 6296 N N . HIS A 1 823 ? 7.128 -10.810 -24.607 1.00 78.56 823 HIS A N 1
ATOM 6297 C CA . HIS A 1 823 ? 6.741 -12.085 -25.210 1.00 78.56 823 HIS A CA 1
ATOM 6298 C C . HIS A 1 823 ? 7.719 -12.566 -26.290 1.00 78.56 823 HIS A C 1
ATOM 6300 O O . HIS A 1 823 ? 8.410 -11.792 -26.959 1.00 78.56 823 HIS A O 1
ATOM 6306 N N . ALA A 1 824 ? 7.734 -13.886 -26.512 1.00 79.94 824 ALA A N 1
ATOM 6307 C CA . ALA A 1 824 ? 8.590 -14.542 -27.498 1.00 79.94 824 ALA A CA 1
ATOM 6308 C C . ALA A 1 824 ? 8.532 -13.846 -28.870 1.00 79.94 824 ALA A C 1
ATOM 6310 O O . ALA A 1 824 ? 7.451 -13.579 -29.392 1.00 79.94 824 ALA A O 1
ATOM 6311 N N . GLY A 1 825 ? 9.697 -13.591 -29.474 1.00 80.69 825 GLY A N 1
ATOM 6312 C CA . GLY A 1 825 ? 9.828 -12.888 -30.756 1.00 80.69 825 GLY A CA 1
ATOM 6313 C C . GLY A 1 825 ? 9.791 -11.356 -30.681 1.00 80.69 825 GLY A C 1
ATOM 6314 O O . GLY A 1 825 ? 9.744 -10.730 -31.737 1.00 80.69 825 GLY A O 1
ATOM 6315 N N . SER A 1 826 ? 9.811 -10.766 -29.480 1.00 89.56 826 SER A N 1
ATOM 6316 C CA . SER A 1 826 ? 9.956 -9.319 -29.284 1.00 89.56 826 SER A CA 1
ATOM 6317 C C . SER A 1 826 ? 11.239 -8.770 -29.924 1.00 89.56 826 SER A C 1
ATOM 6319 O O . SER A 1 826 ? 12.308 -9.382 -29.843 1.00 89.56 826 SER A O 1
ATOM 6321 N N . ALA A 1 827 ? 11.152 -7.581 -30.526 1.00 89.88 827 ALA A N 1
ATOM 6322 C CA . ALA A 1 827 ? 12.314 -6.839 -31.020 1.00 89.88 827 ALA A CA 1
ATOM 6323 C C . ALA A 1 827 ? 13.215 -6.289 -29.892 1.00 89.88 827 ALA A C 1
ATOM 6325 O O . ALA A 1 827 ? 14.370 -5.921 -30.151 1.00 89.88 827 ALA A O 1
ATOM 6326 N N . ALA A 1 828 ? 12.695 -6.255 -28.660 1.00 92.69 828 ALA A N 1
ATOM 6327 C CA . ALA A 1 828 ? 13.385 -5.757 -27.479 1.00 92.69 828 ALA A CA 1
ATOM 6328 C C . ALA A 1 828 ? 14.374 -6.740 -26.860 1.00 92.69 828 ALA A C 1
ATOM 6330 O O . ALA A 1 828 ? 15.229 -6.303 -26.095 1.00 92.69 828 ALA A O 1
ATOM 6331 N N . PHE A 1 829 ? 14.363 -8.012 -27.269 1.00 92.31 829 PHE A N 1
ATOM 6332 C CA . PHE A 1 829 ? 15.337 -8.973 -26.764 1.00 92.31 829 PHE A CA 1
ATOM 6333 C C . PHE A 1 829 ? 16.782 -8.590 -27.108 1.00 92.31 829 PHE A C 1
ATOM 6335 O O . PHE A 1 829 ? 17.117 -8.362 -28.280 1.00 92.31 829 PHE A O 1
ATOM 6342 N N . ASN A 1 830 ? 17.659 -8.584 -26.100 1.00 89.69 830 ASN A N 1
ATOM 6343 C CA . ASN A 1 830 ? 19.089 -8.279 -26.215 1.00 89.69 830 ASN A CA 1
ATOM 6344 C C . ASN A 1 830 ? 19.354 -7.003 -27.041 1.00 89.69 830 ASN A C 1
ATOM 6346 O O . ASN A 1 830 ? 20.185 -6.993 -27.960 1.00 89.69 830 ASN A O 1
ATOM 6350 N N . ALA A 1 831 ? 18.554 -5.958 -26.821 1.00 88.19 831 ALA A N 1
ATOM 6351 C CA . ALA A 1 831 ? 18.577 -4.733 -27.610 1.00 88.19 831 ALA A CA 1
ATOM 6352 C C . ALA A 1 831 ? 19.705 -3.771 -27.237 1.00 88.19 831 ALA A C 1
ATOM 6354 O O . ALA A 1 831 ? 20.224 -3.091 -28.126 1.00 88.19 831 ALA A O 1
ATOM 6355 N N . TYR A 1 832 ? 20.132 -3.757 -25.974 1.00 92.25 832 TYR A N 1
ATOM 6356 C CA . TYR A 1 832 ? 21.099 -2.786 -25.480 1.00 92.25 832 TYR A CA 1
ATOM 6357 C C . TYR A 1 832 ? 22.018 -3.406 -24.427 1.00 92.25 832 TYR A C 1
ATOM 6359 O O . TYR A 1 832 ? 21.555 -3.996 -23.461 1.00 92.25 832 TYR A O 1
ATOM 6367 N N . LEU A 1 833 ? 23.338 -3.293 -24.631 1.00 91.25 833 LEU A N 1
ATOM 6368 C CA . LEU A 1 833 ? 24.369 -3.810 -23.713 1.00 91.25 833 LEU A CA 1
ATOM 6369 C C . LEU A 1 833 ? 24.150 -5.270 -23.273 1.00 91.25 833 LEU A C 1
ATOM 6371 O O . LEU A 1 833 ? 24.348 -5.610 -22.113 1.00 91.25 833 LEU A O 1
ATOM 6375 N N . GLY A 1 834 ? 23.753 -6.142 -24.205 1.00 88.06 834 GLY A N 1
ATOM 6376 C CA . GLY A 1 834 ? 23.537 -7.566 -23.916 1.00 88.06 834 GLY A CA 1
ATOM 6377 C C . GLY A 1 834 ? 22.318 -7.863 -23.036 1.00 88.06 834 GLY A C 1
ATOM 6378 O O . GLY A 1 834 ? 22.161 -9.005 -22.626 1.00 88.06 834 GLY A O 1
ATOM 6379 N N . GLN A 1 835 ? 21.478 -6.860 -22.774 1.00 93.56 835 GLN A N 1
ATOM 6380 C CA . GLN A 1 835 ? 20.219 -6.961 -22.044 1.00 93.56 835 GLN A CA 1
ATOM 6381 C C . GLN A 1 835 ? 19.051 -6.536 -22.937 1.00 93.56 835 GLN A C 1
ATOM 6383 O O . GLN A 1 835 ? 19.236 -5.971 -24.027 1.00 93.56 835 GLN A O 1
ATOM 6388 N N . ASP A 1 836 ? 17.841 -6.825 -22.479 1.00 94.56 836 ASP A N 1
ATOM 6389 C CA . ASP A 1 836 ? 16.618 -6.400 -23.144 1.00 94.56 836 ASP A CA 1
ATOM 6390 C C . ASP A 1 836 ? 16.460 -4.866 -23.095 1.00 94.56 836 ASP A C 1
ATOM 6392 O O . ASP A 1 836 ? 17.065 -4.173 -22.273 1.00 94.56 836 ASP A O 1
ATOM 6396 N N . ALA A 1 837 ? 15.703 -4.305 -24.038 1.00 95.69 837 ALA A N 1
ATOM 6397 C CA . ALA A 1 837 ? 15.250 -2.918 -23.934 1.00 95.69 837 ALA A CA 1
ATOM 6398 C C . ALA A 1 837 ? 14.027 -2.828 -23.013 1.00 95.69 837 ALA A C 1
ATOM 6400 O O . ALA A 1 837 ? 13.278 -3.790 -22.873 1.00 95.69 837 ALA A O 1
ATOM 6401 N N . GLY A 1 838 ? 13.785 -1.638 -22.468 1.00 96.12 838 GLY A N 1
ATOM 6402 C CA . GLY A 1 838 ? 12.662 -1.373 -21.574 1.00 96.12 838 GLY A CA 1
ATOM 6403 C C . GLY A 1 838 ? 12.996 -1.578 -20.099 1.00 96.12 838 GLY A C 1
ATOM 6404 O O . GLY A 1 838 ? 14.147 -1.828 -19.739 1.00 96.12 838 GLY A O 1
ATOM 6405 N N . ALA A 1 839 ? 11.966 -1.405 -19.272 1.00 96.31 839 ALA A N 1
ATOM 6406 C CA . ALA A 1 839 ? 12.057 -1.312 -17.817 1.00 96.31 839 ALA A CA 1
ATOM 6407 C C . ALA A 1 839 ? 12.309 -2.643 -17.100 1.00 96.31 839 ALA A C 1
ATOM 6409 O O . ALA A 1 839 ? 12.878 -2.630 -16.010 1.00 96.31 839 ALA A O 1
ATOM 6410 N N . ASP A 1 840 ? 11.933 -3.770 -17.711 1.00 93.19 840 ASP A N 1
ATOM 6411 C CA . ASP A 1 840 ? 12.064 -5.110 -17.126 1.00 93.19 840 ASP A CA 1
ATOM 6412 C C . ASP A 1 840 ? 13.493 -5.658 -17.270 1.00 93.19 840 ASP A C 1
ATOM 6414 O O . ASP A 1 840 ? 13.767 -6.618 -17.989 1.00 93.19 840 ASP A O 1
ATOM 6418 N N . VAL A 1 841 ? 14.445 -4.973 -16.636 1.00 94.25 841 VAL A N 1
ATOM 6419 C CA . VAL A 1 841 ? 15.865 -5.333 -16.631 1.00 94.25 841 VAL A CA 1
ATOM 6420 C C . VAL A 1 841 ? 16.463 -5.161 -15.233 1.00 94.25 841 VAL A C 1
ATOM 6422 O O . VAL A 1 841 ? 16.053 -4.261 -14.495 1.00 94.25 841 VAL A O 1
ATOM 6425 N N . PRO A 1 842 ? 17.471 -5.966 -14.848 1.00 92.56 842 PRO A N 1
ATOM 6426 C CA . PRO A 1 842 ? 18.088 -5.851 -13.532 1.00 92.56 842 PRO A CA 1
ATOM 6427 C C . PRO A 1 842 ? 18.721 -4.466 -13.303 1.00 92.56 842 PRO A C 1
ATOM 6429 O O . PRO A 1 842 ? 19.385 -3.942 -14.207 1.00 92.56 842 PRO A O 1
ATOM 6432 N N . PRO A 1 843 ? 18.607 -3.880 -12.096 1.00 93.81 843 PRO A N 1
ATOM 6433 C CA . PRO A 1 843 ? 19.389 -2.703 -11.733 1.00 93.81 843 PRO A CA 1
ATOM 6434 C C . PRO A 1 843 ? 20.878 -3.065 -11.592 1.00 93.81 843 PRO A C 1
ATOM 6436 O O . PRO A 1 843 ? 21.252 -4.237 -11.560 1.00 93.81 843 PRO A O 1
ATOM 6439 N N . GLY A 1 844 ? 21.742 -2.058 -11.452 1.00 94.62 844 GLY A N 1
ATOM 6440 C CA . GLY A 1 844 ? 23.183 -2.266 -11.273 1.00 94.62 844 GLY A CA 1
ATOM 6441 C C . GLY A 1 844 ? 24.006 -2.037 -12.540 1.00 94.62 844 GLY A C 1
ATOM 6442 O O . GLY A 1 844 ? 23.494 -1.619 -13.578 1.00 94.62 844 GLY A O 1
ATOM 6443 N N . ALA A 1 845 ? 25.318 -2.251 -12.417 1.00 96.38 845 ALA A N 1
ATOM 6444 C CA . ALA A 1 845 ? 26.237 -2.179 -13.547 1.00 96.38 845 ALA A CA 1
ATOM 6445 C C . ALA A 1 845 ? 26.223 -3.502 -14.312 1.00 96.38 845 ALA A C 1
ATOM 6447 O O . ALA A 1 845 ? 26.274 -4.564 -13.700 1.00 96.38 845 ALA A O 1
ATOM 6448 N N . TRP A 1 846 ? 26.212 -3.421 -15.635 1.00 96.44 846 TRP A N 1
ATOM 6449 C CA . TRP A 1 846 ? 26.270 -4.551 -16.550 1.00 96.44 846 TRP A CA 1
ATOM 6450 C C . TRP A 1 846 ? 27.648 -4.635 -17.197 1.00 96.44 846 TRP A C 1
ATOM 6452 O O . TRP A 1 846 ? 28.225 -3.606 -17.566 1.00 96.44 846 TRP A O 1
ATOM 6462 N N . ILE A 1 847 ? 28.165 -5.852 -17.364 1.00 96.12 847 ILE A N 1
ATOM 6463 C CA . ILE A 1 847 ? 29.448 -6.130 -18.011 1.00 96.12 847 ILE A CA 1
ATOM 6464 C C . ILE A 1 847 ? 29.250 -7.024 -19.234 1.00 96.12 847 ILE A C 1
ATOM 6466 O O . ILE A 1 847 ? 28.770 -8.148 -19.156 1.00 96.12 847 ILE A O 1
ATOM 6470 N N . THR A 1 848 ? 29.689 -6.541 -20.396 1.00 94.25 848 THR A N 1
ATOM 6471 C CA . THR A 1 848 ? 29.618 -7.302 -21.649 1.00 94.25 848 THR A CA 1
ATOM 6472 C C . THR A 1 848 ? 30.970 -7.409 -22.330 1.00 94.25 848 THR A C 1
ATOM 6474 O O . THR A 1 848 ? 31.850 -6.560 -22.171 1.00 94.25 848 THR A O 1
ATOM 6477 N N . SER A 1 849 ? 31.151 -8.469 -23.117 1.00 88.00 849 SER A N 1
ATOM 6478 C CA . SER A 1 849 ? 32.339 -8.653 -23.946 1.00 88.00 849 SER A CA 1
ATOM 6479 C C . SER A 1 849 ? 31.992 -9.279 -25.285 1.00 88.00 849 SER A C 1
ATOM 6481 O O . SER A 1 849 ? 31.082 -10.096 -25.393 1.00 88.00 849 SER A O 1
ATOM 6483 N N . SER A 1 850 ? 32.776 -8.934 -26.302 1.00 82.25 850 SER A N 1
ATOM 6484 C CA . SER A 1 850 ? 32.821 -9.648 -27.579 1.00 82.25 850 SER A CA 1
ATOM 6485 C C . SER A 1 850 ? 33.912 -10.727 -27.613 1.00 82.25 850 SER A C 1
ATOM 6487 O O . SER A 1 850 ? 34.106 -11.373 -28.645 1.00 82.25 850 SER A O 1
ATOM 6489 N N . VAL A 1 851 ? 34.649 -10.924 -26.511 1.00 82.94 851 VAL A N 1
ATOM 6490 C CA . VAL A 1 851 ? 35.737 -11.902 -26.447 1.00 82.94 851 VAL A CA 1
ATOM 6491 C C . VAL A 1 851 ? 35.193 -13.323 -26.476 1.00 82.94 851 VAL A C 1
ATOM 6493 O O . VAL A 1 851 ? 34.376 -13.727 -25.655 1.00 82.94 851 VAL A O 1
ATOM 6496 N N . GLN A 1 852 ? 35.693 -14.105 -27.432 1.00 86.69 852 GLN A N 1
ATOM 6497 C CA . GLN A 1 852 ? 35.432 -15.536 -27.498 1.00 86.69 852 GLN A CA 1
ATOM 6498 C C . GLN A 1 852 ? 36.206 -16.256 -26.392 1.00 86.69 852 GLN A C 1
ATOM 6500 O O . GLN A 1 852 ? 37.409 -16.055 -26.247 1.00 86.69 852 GLN A O 1
ATOM 6505 N N . SER A 1 853 ? 35.519 -17.104 -25.631 1.00 88.88 853 SER A N 1
ATOM 6506 C CA . SER A 1 853 ? 36.118 -17.947 -24.595 1.00 88.88 853 SER A CA 1
ATOM 6507 C C . SER A 1 853 ? 36.185 -19.405 -25.082 1.00 88.88 853 SER A C 1
ATOM 6509 O O . SER A 1 853 ? 35.155 -19.929 -25.515 1.00 88.88 853 SER A O 1
ATOM 6511 N N . PRO A 1 854 ? 37.350 -20.083 -25.021 1.00 90.94 854 PRO A N 1
ATOM 6512 C CA . PRO A 1 854 ? 38.643 -19.573 -24.558 1.00 90.94 854 PRO A CA 1
ATOM 6513 C C . PRO A 1 854 ? 39.299 -18.592 -25.552 1.00 90.94 854 PRO A C 1
ATOM 6515 O O . PRO A 1 854 ? 39.145 -18.732 -26.764 1.00 90.94 854 PRO A O 1
ATOM 6518 N N . THR A 1 855 ? 40.082 -17.636 -25.041 1.00 90.81 855 THR A N 1
ATOM 6519 C CA . THR A 1 855 ? 40.879 -16.675 -25.827 1.00 90.81 855 THR A CA 1
ATOM 6520 C C . THR A 1 855 ? 42.379 -16.930 -25.676 1.00 90.81 855 THR A C 1
ATOM 6522 O O . THR A 1 855 ? 42.842 -17.330 -24.612 1.00 90.81 855 THR A O 1
ATOM 6525 N N . ALA A 1 856 ? 43.165 -16.661 -26.722 1.00 91.44 856 ALA A N 1
ATOM 6526 C CA . ALA A 1 856 ? 44.631 -16.672 -26.652 1.00 91.44 856 ALA A CA 1
ATOM 6527 C C . ALA A 1 856 ? 45.233 -15.292 -26.318 1.00 91.44 856 ALA A C 1
ATOM 6529 O O . ALA A 1 856 ? 46.455 -15.166 -26.240 1.00 91.44 856 ALA A O 1
ATOM 6530 N N . ALA A 1 857 ? 44.396 -14.259 -26.173 1.00 90.31 857 ALA A N 1
ATOM 6531 C CA . ALA A 1 857 ? 44.837 -12.906 -25.860 1.00 90.31 857 ALA A CA 1
ATOM 6532 C C . ALA A 1 857 ? 45.193 -12.765 -24.371 1.00 90.31 857 ALA A C 1
ATOM 6534 O O . ALA A 1 857 ? 44.437 -13.195 -23.501 1.00 90.31 857 ALA A O 1
ATOM 6535 N N . ASP A 1 858 ? 46.319 -12.111 -24.089 1.00 91.12 858 ASP A N 1
ATOM 6536 C CA . ASP A 1 858 ? 46.742 -11.705 -22.743 1.00 91.12 858 ASP A CA 1
ATOM 6537 C C . ASP A 1 858 ? 46.135 -10.356 -22.312 1.00 91.12 858 ASP A C 1
ATOM 6539 O O . ASP A 1 858 ? 46.267 -9.954 -21.154 1.00 91.12 858 ASP A O 1
ATOM 6543 N N . THR A 1 859 ? 45.440 -9.677 -23.228 1.00 93.88 859 THR A N 1
ATOM 6544 C CA . THR A 1 859 ? 44.635 -8.482 -22.977 1.00 93.88 859 THR A CA 1
ATOM 6545 C C . THR A 1 859 ? 43.205 -8.687 -23.471 1.00 93.88 859 THR A C 1
ATOM 6547 O O . THR A 1 859 ? 42.980 -9.061 -24.622 1.00 93.88 859 THR A O 1
ATOM 6550 N N . VAL A 1 860 ? 42.233 -8.398 -22.607 1.00 94.12 860 VAL A N 1
ATOM 6551 C CA . VAL A 1 860 ? 40.793 -8.507 -22.871 1.00 94.12 860 VAL A CA 1
ATOM 6552 C C . VAL A 1 860 ? 40.107 -7.190 -22.514 1.00 94.12 860 VAL A C 1
ATOM 6554 O O . VAL A 1 860 ? 40.471 -6.536 -21.535 1.00 94.12 860 VAL A O 1
ATOM 6557 N N . GLN A 1 861 ? 39.115 -6.802 -23.318 1.00 95.69 861 GLN A N 1
ATOM 6558 C CA . GLN A 1 861 ? 38.299 -5.613 -23.090 1.00 95.69 861 GLN A CA 1
ATOM 6559 C C . GLN A 1 861 ? 36.838 -5.980 -22.826 1.00 95.69 861 GLN A C 1
ATOM 6561 O O . GLN A 1 861 ? 36.286 -6.898 -23.441 1.00 95.69 861 GLN A O 1
ATOM 6566 N N . PHE A 1 862 ? 36.222 -5.222 -21.927 1.00 95.88 862 PHE A N 1
ATOM 6567 C CA . PHE A 1 862 ? 34.813 -5.299 -21.574 1.00 95.88 862 PHE A CA 1
ATOM 6568 C C . PHE A 1 862 ? 34.183 -3.917 -21.690 1.00 95.88 862 PHE A C 1
ATOM 6570 O O . PHE A 1 862 ? 34.841 -2.904 -21.440 1.00 95.88 862 PHE A O 1
ATOM 6577 N N . THR A 1 863 ? 32.903 -3.881 -22.029 1.00 95.94 863 THR A N 1
ATOM 6578 C CA . THR A 1 863 ? 32.082 -2.679 -21.903 1.00 95.94 863 THR A CA 1
ATOM 6579 C C . THR A 1 863 ? 31.306 -2.772 -20.602 1.00 95.94 863 THR A C 1
ATOM 6581 O O . THR A 1 863 ? 30.605 -3.759 -20.379 1.00 95.94 863 THR A O 1
ATOM 6584 N N . VAL A 1 864 ? 31.443 -1.750 -19.758 1.00 97.06 864 VAL A N 1
ATOM 6585 C CA . VAL A 1 864 ? 30.706 -1.627 -18.498 1.00 97.06 864 VAL A CA 1
ATOM 6586 C C . VAL A 1 864 ? 29.794 -0.412 -18.576 1.00 97.06 864 VAL A C 1
ATOM 6588 O O . VAL A 1 864 ? 30.222 0.656 -19.009 1.00 97.06 864 VAL A O 1
ATOM 6591 N N . GLY A 1 865 ? 28.537 -0.568 -18.186 1.00 95.81 865 GLY A N 1
ATOM 6592 C CA . GLY A 1 865 ? 27.534 0.496 -18.193 1.00 95.81 865 GLY A CA 1
ATOM 6593 C C . GLY A 1 865 ? 26.281 0.040 -17.462 1.00 95.81 865 GLY A C 1
ATOM 6594 O O . GLY A 1 865 ? 26.355 -0.871 -16.649 1.00 95.81 865 GLY A O 1
ATOM 6595 N N . GLY A 1 866 ? 25.141 0.652 -17.747 1.00 95.31 866 GLY A N 1
ATOM 6596 C CA . GLY A 1 866 ? 23.854 0.231 -17.194 1.00 95.31 866 GLY A CA 1
ATOM 6597 C C . GLY A 1 866 ? 22.954 1.426 -16.882 1.00 95.31 866 GLY A C 1
ATOM 6598 O O . GLY A 1 866 ? 23.458 2.536 -16.673 1.00 95.31 866 GLY A O 1
ATOM 6599 N N . PRO A 1 867 ? 21.629 1.224 -16.864 1.00 96.62 867 PRO A N 1
ATOM 6600 C CA . PRO A 1 867 ? 20.668 2.299 -16.673 1.00 96.62 867 PRO A CA 1
ATOM 6601 C C . PRO A 1 867 ? 20.832 2.955 -15.298 1.00 96.62 867 PRO A C 1
ATOM 6603 O O . PRO A 1 867 ? 20.781 2.292 -14.261 1.00 96.62 867 PRO A O 1
ATOM 6606 N N . GLY A 1 868 ? 21.035 4.272 -15.285 1.00 95.88 868 GLY A N 1
ATOM 6607 C CA . GLY A 1 868 ? 21.189 5.052 -14.053 1.00 95.88 868 GLY A CA 1
ATOM 6608 C C . GLY A 1 868 ? 22.544 4.908 -13.347 1.00 95.88 868 GLY A C 1
ATOM 6609 O O . GLY A 1 868 ? 22.717 5.482 -12.273 1.00 95.88 868 GLY A O 1
ATOM 6610 N N . ILE A 1 869 ? 23.517 4.196 -13.932 1.00 96.69 869 ILE A N 1
ATOM 6611 C CA . ILE A 1 869 ? 24.862 4.010 -13.359 1.00 96.69 869 ILE A CA 1
ATOM 6612 C C . ILE A 1 869 ? 25.796 5.152 -13.766 1.00 96.69 869 ILE A C 1
ATOM 6614 O O . ILE A 1 869 ? 25.794 5.594 -14.916 1.00 96.69 869 ILE A O 1
ATOM 6618 N N . PHE A 1 870 ? 26.594 5.642 -12.813 1.00 96.38 870 PHE A N 1
ATOM 6619 C CA . PHE A 1 870 ? 27.534 6.755 -13.010 1.00 96.38 870 PHE A CA 1
ATOM 6620 C C . PHE A 1 870 ? 28.943 6.475 -12.494 1.00 96.38 870 PHE A C 1
ATOM 6622 O O . PHE A 1 870 ? 29.863 7.206 -12.842 1.00 96.38 870 PHE A O 1
ATOM 6629 N N . ALA A 1 871 ? 29.146 5.411 -11.723 1.00 97.00 871 ALA A N 1
ATOM 6630 C CA . ALA A 1 871 ? 30.471 4.877 -11.440 1.00 97.00 871 ALA A CA 1
ATOM 6631 C C . ALA A 1 871 ? 30.386 3.373 -11.170 1.00 97.00 871 ALA A C 1
ATOM 6633 O O . ALA A 1 871 ? 29.300 2.829 -10.973 1.00 97.00 871 ALA A O 1
ATOM 6634 N N . TYR A 1 872 ? 31.520 2.683 -11.180 1.00 98.06 872 TYR A N 1
ATOM 6635 C CA . TYR A 1 872 ? 31.583 1.267 -10.839 1.00 98.06 872 TYR A CA 1
ATOM 6636 C C . TYR A 1 872 ? 32.932 0.874 -10.239 1.00 98.06 872 TYR A C 1
ATOM 6638 O O . TYR A 1 872 ? 33.934 1.582 -10.361 1.00 98.06 872 TYR A O 1
ATOM 6646 N N . GLN A 1 873 ? 32.953 -0.295 -9.612 1.00 97.94 873 GLN A N 1
ATOM 6647 C CA . GLN A 1 873 ? 34.162 -1.032 -9.258 1.00 97.94 873 GLN A CA 1
ATOM 6648 C C . GLN A 1 873 ? 34.084 -2.432 -9.855 1.00 97.94 873 GLN A C 1
ATOM 6650 O O . GLN A 1 873 ? 32.997 -2.943 -10.127 1.00 97.94 873 GLN A O 1
ATOM 6655 N N . TYR A 1 874 ? 35.240 -3.061 -10.055 1.00 98.06 874 TYR A N 1
ATOM 6656 C CA . TYR A 1 874 ? 35.313 -4.451 -10.491 1.00 98.06 874 TYR A CA 1
ATOM 6657 C C . TYR A 1 874 ? 36.273 -5.253 -9.617 1.00 98.06 874 TYR A C 1
ATOM 6659 O O . TYR A 1 874 ? 37.178 -4.697 -8.993 1.00 98.06 874 TYR A O 1
ATOM 6667 N N . ARG A 1 875 ? 36.099 -6.572 -9.584 1.00 97.62 875 ARG A N 1
ATOM 6668 C CA . ARG A 1 875 ? 37.063 -7.505 -8.990 1.00 97.62 875 ARG A CA 1
ATOM 6669 C C . ARG A 1 875 ? 37.248 -8.714 -9.893 1.00 97.62 875 ARG A C 1
ATOM 6671 O O . ARG A 1 875 ? 36.369 -9.058 -10.677 1.00 97.62 875 ARG A O 1
ATOM 6678 N N . VAL A 1 876 ? 38.403 -9.358 -9.773 1.00 97.12 876 VAL A N 1
ATOM 6679 C CA . VAL A 1 876 ? 38.754 -10.546 -10.559 1.00 97.12 876 VAL A CA 1
ATOM 6680 C C . VAL A 1 876 ? 38.929 -11.729 -9.615 1.00 97.12 876 VAL A C 1
ATOM 6682 O O . VAL A 1 876 ? 39.653 -11.617 -8.625 1.00 97.12 876 VAL A O 1
ATOM 6685 N N . ASN A 1 877 ? 38.281 -12.855 -9.919 1.00 95.81 877 ASN A N 1
ATOM 6686 C CA . ASN A 1 877 ? 38.363 -14.117 -9.171 1.00 95.81 877 ASN A CA 1
ATOM 6687 C C . ASN A 1 877 ? 38.097 -13.960 -7.660 1.00 95.81 877 ASN A C 1
ATOM 6689 O O . ASN A 1 877 ? 38.821 -14.521 -6.837 1.00 95.81 877 ASN A O 1
ATOM 6693 N N . GLY A 1 878 ? 37.091 -13.158 -7.288 1.00 94.44 878 GLY A N 1
ATOM 6694 C CA . GLY A 1 878 ? 36.737 -12.899 -5.887 1.00 94.44 878 GLY A CA 1
ATOM 6695 C C . GLY A 1 878 ? 37.779 -12.093 -5.095 1.00 94.44 878 GLY A C 1
ATOM 6696 O O . GLY A 1 878 ? 37.760 -12.111 -3.866 1.00 94.44 878 GLY A O 1
ATOM 6697 N N . GLY A 1 879 ? 38.709 -11.414 -5.779 1.00 96.25 879 GLY A N 1
ATOM 6698 C CA . GLY A 1 879 ? 39.713 -10.546 -5.163 1.00 96.25 879 GLY A CA 1
ATOM 6699 C C . GLY A 1 879 ? 39.147 -9.246 -4.571 1.00 96.25 879 GLY A C 1
ATOM 6700 O O . GLY A 1 879 ? 37.940 -9.068 -4.417 1.00 96.25 879 GLY A O 1
ATOM 6701 N N . ALA A 1 880 ? 40.037 -8.307 -4.237 1.00 97.06 880 ALA A N 1
ATOM 6702 C CA . ALA A 1 880 ? 39.634 -6.978 -3.779 1.00 97.06 880 ALA A CA 1
ATOM 6703 C C . ALA A 1 880 ? 38.978 -6.164 -4.909 1.00 97.06 880 ALA A C 1
ATOM 6705 O O . ALA A 1 880 ? 39.347 -6.313 -6.076 1.00 97.06 880 ALA A O 1
ATOM 6706 N N . TRP A 1 881 ? 38.041 -5.286 -4.543 1.00 97.44 881 TRP A N 1
ATOM 6707 C CA . TRP A 1 881 ? 37.483 -4.291 -5.457 1.00 97.44 881 TRP A CA 1
ATOM 6708 C C . TRP A 1 881 ? 38.567 -3.323 -5.943 1.00 97.44 881 TRP A C 1
ATOM 6710 O O . TRP A 1 881 ? 39.459 -2.942 -5.182 1.00 97.44 881 TRP A O 1
ATOM 6720 N N . SER A 1 882 ? 38.482 -2.937 -7.213 1.00 98.00 882 SER A N 1
ATOM 6721 C CA . SER A 1 882 ? 39.326 -1.916 -7.829 1.00 98.00 882 SER A CA 1
ATOM 6722 C C . SER A 1 882 ? 39.103 -0.533 -7.213 1.00 98.00 882 SER A C 1
ATOM 6724 O O . SER A 1 882 ? 38.139 -0.303 -6.484 1.00 98.00 882 SER A O 1
ATOM 6726 N N . ASP A 1 883 ? 39.929 0.438 -7.602 1.00 97.69 883 ASP A N 1
ATOM 6727 C CA . ASP A 1 883 ? 39.550 1.846 -7.468 1.00 97.69 883 ASP A CA 1
ATOM 6728 C C . ASP A 1 883 ? 38.248 2.127 -8.244 1.00 97.69 883 ASP A C 1
ATOM 6730 O O . ASP A 1 883 ? 37.926 1.428 -9.215 1.00 97.69 883 ASP A O 1
ATOM 6734 N N . VAL A 1 884 ? 37.497 3.136 -7.797 1.00 97.31 884 VAL A N 1
ATOM 6735 C CA . VAL A 1 884 ? 36.254 3.580 -8.446 1.00 97.31 884 VAL A CA 1
ATOM 6736 C C . VAL A 1 884 ? 36.561 4.124 -9.840 1.00 97.31 884 VAL A C 1
ATOM 6738 O O . VAL A 1 884 ? 37.534 4.855 -10.036 1.00 97.31 884 VAL A O 1
ATOM 6741 N N . ARG A 1 885 ? 35.727 3.760 -10.814 1.00 97.25 885 ARG A N 1
ATOM 6742 C CA . ARG A 1 885 ? 35.802 4.216 -12.204 1.00 97.25 885 ARG A CA 1
ATOM 6743 C C . ARG A 1 885 ? 34.513 4.940 -12.574 1.00 97.25 885 ARG A C 1
ATOM 6745 O O . ARG A 1 885 ? 33.441 4.346 -12.495 1.00 97.25 885 ARG A O 1
ATOM 6752 N N . ASP A 1 886 ? 34.626 6.192 -13.001 1.00 94.31 886 ASP A N 1
ATOM 6753 C CA . ASP A 1 886 ? 33.474 7.034 -13.336 1.00 94.31 886 ASP A CA 1
ATOM 6754 C C . ASP A 1 886 ? 32.947 6.773 -14.757 1.00 94.31 886 ASP A C 1
ATOM 6756 O O . ASP A 1 886 ? 33.709 6.576 -15.706 1.00 94.31 886 ASP A O 1
ATOM 6760 N N . ILE A 1 887 ? 31.625 6.847 -14.907 1.00 91.31 887 ILE A N 1
ATOM 6761 C CA . ILE A 1 887 ? 30.861 6.728 -16.153 1.00 91.31 887 ILE A CA 1
ATOM 6762 C C . ILE A 1 887 ? 29.918 7.942 -16.275 1.00 91.31 887 ILE A C 1
ATOM 6764 O O . ILE A 1 887 ? 28.692 7.843 -16.193 1.00 91.31 887 ILE A O 1
ATOM 6768 N N . GLY A 1 888 ? 30.513 9.121 -16.466 1.00 88.69 888 GLY A N 1
ATOM 6769 C CA . GLY A 1 888 ? 29.795 10.388 -16.636 1.00 88.69 888 GLY A CA 1
ATOM 6770 C C . GLY A 1 888 ? 29.354 11.046 -15.322 1.00 88.69 888 GLY A C 1
ATOM 6771 O O . GLY A 1 888 ? 29.476 10.475 -14.247 1.00 88.69 888 GLY A O 1
ATOM 6772 N N . ASN A 1 889 ? 28.851 12.283 -15.411 1.00 85.12 889 ASN A N 1
ATOM 6773 C CA . ASN A 1 889 ? 28.396 13.083 -14.257 1.00 85.12 889 ASN A CA 1
ATOM 6774 C C . ASN A 1 889 ? 27.034 13.768 -14.484 1.00 85.12 889 ASN A C 1
ATOM 6776 O O . ASN A 1 889 ? 26.629 14.606 -13.691 1.00 85.12 889 ASN A O 1
ATOM 6780 N N . GLY A 1 890 ? 26.342 13.444 -15.573 1.00 89.00 890 GLY A N 1
ATOM 6781 C CA . GLY A 1 890 ? 25.102 14.092 -15.998 1.00 89.00 890 GLY A CA 1
ATOM 6782 C C . GLY A 1 890 ? 25.096 14.283 -17.510 1.00 89.00 890 GLY A C 1
ATOM 6783 O O . GLY A 1 890 ? 25.910 13.685 -18.222 1.00 89.00 890 GLY A O 1
ATOM 6784 N N . PHE A 1 891 ? 24.180 15.111 -18.002 1.00 91.44 891 PHE A N 1
ATOM 6785 C CA . PHE A 1 891 ? 24.075 15.412 -19.424 1.00 91.44 891 PHE A CA 1
ATOM 6786 C C . PHE A 1 891 ? 25.040 16.533 -19.839 1.00 91.44 891 PHE A C 1
ATOM 6788 O O . PHE A 1 891 ? 25.041 17.609 -19.247 1.00 91.44 891 PHE A O 1
ATOM 6795 N N . ASP A 1 892 ? 25.826 16.311 -20.894 1.00 87.62 892 ASP A N 1
ATOM 6796 C CA . ASP A 1 892 ? 26.824 17.279 -21.394 1.00 87.62 892 ASP A CA 1
ATOM 6797 C C . ASP A 1 892 ? 26.578 17.739 -22.848 1.00 87.62 892 ASP A C 1
ATOM 6799 O O . ASP A 1 892 ? 27.396 18.445 -23.439 1.00 87.62 892 ASP A O 1
ATOM 6803 N N . GLY A 1 893 ? 25.484 17.280 -23.464 1.00 81.56 893 GLY A N 1
ATOM 6804 C CA . GLY A 1 893 ? 25.073 17.615 -24.827 1.00 81.56 893 GLY A CA 1
ATOM 6805 C C . GLY A 1 893 ? 25.889 17.002 -25.973 1.00 81.56 893 GLY A C 1
ATOM 6806 O O . GLY A 1 893 ? 25.320 16.778 -27.044 1.00 81.56 893 GLY A O 1
ATOM 6807 N N . VAL A 1 894 ? 27.187 16.726 -25.798 1.00 78.62 894 VAL A N 1
ATOM 6808 C CA . VAL A 1 894 ? 28.096 16.333 -26.898 1.00 78.62 894 VAL A CA 1
ATOM 6809 C C . VAL A 1 894 ? 28.878 15.051 -26.621 1.00 78.62 894 VAL A C 1
ATOM 6811 O O . VAL A 1 894 ? 29.126 14.292 -27.552 1.00 78.62 894 VAL A O 1
ATOM 6814 N N . ASN A 1 895 ? 29.268 14.758 -25.387 1.00 82.00 895 ASN A N 1
ATOM 6815 C CA . ASN A 1 895 ? 30.121 13.613 -25.061 1.00 82.00 895 ASN A CA 1
ATOM 6816 C C . ASN A 1 895 ? 29.531 12.733 -23.957 1.00 82.00 895 ASN A C 1
ATOM 6818 O O . ASN A 1 895 ? 30.283 11.998 -23.334 1.00 82.00 895 ASN A O 1
ATOM 6822 N N . THR A 1 896 ? 28.209 12.776 -23.754 1.00 90.62 896 THR A N 1
ATOM 6823 C CA . THR A 1 896 ? 27.547 12.190 -22.583 1.00 90.62 896 THR A CA 1
ATOM 6824 C C . THR A 1 896 ? 27.945 10.723 -22.464 1.00 90.62 896 THR A C 1
ATOM 6826 O O . THR A 1 896 ? 27.555 9.894 -23.292 1.00 90.62 896 THR A O 1
ATOM 6829 N N . VAL A 1 897 ? 28.799 10.433 -21.476 1.00 91.69 897 VAL A N 1
ATOM 6830 C CA . VAL A 1 897 ? 29.439 9.127 -21.291 1.00 91.69 897 VAL A CA 1
ATOM 6831 C C . VAL A 1 897 ? 28.541 8.267 -20.421 1.00 91.69 897 VAL A C 1
ATOM 6833 O O . VAL A 1 897 ? 28.310 8.598 -19.261 1.00 91.69 897 VAL A O 1
ATOM 6836 N N . ARG A 1 898 ? 28.054 7.162 -20.988 1.00 94.50 898 ARG A N 1
ATOM 6837 C CA . ARG A 1 898 ? 27.179 6.191 -20.305 1.00 94.50 898 ARG A CA 1
ATOM 6838 C C . ARG A 1 898 ? 27.761 4.776 -20.244 1.00 94.50 898 ARG A C 1
ATOM 6840 O O . ARG A 1 898 ? 27.156 3.873 -19.680 1.00 94.50 898 ARG A O 1
ATOM 6847 N N . THR A 1 899 ? 28.956 4.587 -20.800 1.00 94.69 899 THR A N 1
ATOM 6848 C CA . THR A 1 899 ? 29.702 3.325 -20.759 1.00 94.69 899 THR A CA 1
ATOM 6849 C C . THR A 1 899 ? 31.196 3.589 -20.609 1.00 94.69 899 THR A C 1
ATOM 6851 O O . THR A 1 899 ? 31.702 4.559 -21.175 1.00 94.69 899 THR A O 1
ATOM 6854 N N . ASP A 1 900 ? 31.910 2.688 -19.944 1.00 96.31 900 ASP A N 1
ATOM 6855 C CA . ASP A 1 900 ? 33.372 2.640 -19.879 1.00 96.31 900 ASP A CA 1
ATOM 6856 C C . ASP A 1 900 ? 33.917 1.381 -20.577 1.00 96.31 900 ASP A C 1
ATOM 6858 O O . ASP A 1 900 ? 33.229 0.369 -20.721 1.00 96.31 900 ASP A O 1
ATOM 6862 N N . THR A 1 901 ? 35.173 1.447 -21.022 1.00 95.81 901 THR A N 1
ATOM 6863 C CA . THR A 1 901 ? 35.925 0.293 -21.531 1.00 95.81 901 THR A CA 1
ATOM 6864 C C . THR A 1 901 ? 36.903 -0.193 -20.464 1.00 95.81 901 THR A C 1
ATOM 6866 O O . THR A 1 901 ? 37.980 0.379 -20.271 1.00 95.81 901 THR A O 1
ATOM 6869 N N . LEU A 1 902 ? 36.561 -1.295 -19.798 1.00 96.69 902 LEU A N 1
ATOM 6870 C CA . LEU A 1 902 ? 37.450 -1.982 -18.866 1.00 96.69 902 LEU A CA 1
ATOM 6871 C C . LEU A 1 902 ? 38.460 -2.823 -19.653 1.00 96.69 902 LEU A C 1
ATOM 6873 O O . LEU A 1 902 ? 38.074 -3.703 -20.415 1.00 96.69 902 LEU A O 1
ATOM 6877 N N . THR A 1 903 ? 39.757 -2.581 -19.460 1.00 95.94 903 THR A N 1
ATOM 6878 C CA . THR A 1 903 ? 40.831 -3.377 -20.078 1.00 95.94 903 THR A CA 1
ATOM 6879 C C . THR A 1 903 ? 41.596 -4.142 -19.002 1.00 95.94 903 THR A C 1
ATOM 6881 O O . THR A 1 903 ? 42.206 -3.523 -18.130 1.00 95.94 903 THR A O 1
ATOM 6884 N N . LEU A 1 904 ? 41.598 -5.473 -19.085 1.00 95.06 904 LEU A N 1
ATOM 6885 C CA . LEU A 1 904 ? 42.451 -6.345 -18.277 1.00 95.06 904 LEU A CA 1
ATOM 6886 C C . LEU A 1 904 ? 43.624 -6.820 -19.133 1.00 95.06 904 LEU A C 1
ATOM 6888 O O . LEU A 1 904 ? 43.405 -7.330 -20.227 1.00 95.06 904 LEU A O 1
ATOM 6892 N N . SER A 1 905 ? 44.852 -6.662 -18.643 1.00 94.62 905 SER A N 1
ATOM 6893 C CA . SER A 1 905 ? 46.085 -6.991 -19.375 1.00 94.62 905 SER A CA 1
ATOM 6894 C C . SER A 1 905 ? 47.010 -7.878 -18.550 1.00 94.62 905 SER A C 1
ATOM 6896 O O . SER A 1 905 ? 46.945 -7.877 -17.322 1.00 94.62 905 SER A O 1
ATOM 6898 N N . GLY A 1 906 ? 47.915 -8.589 -19.227 1.00 93.19 906 GLY A N 1
ATOM 6899 C CA . GLY A 1 906 ? 48.865 -9.497 -18.582 1.00 93.19 906 GLY A CA 1
ATOM 6900 C C . GLY A 1 906 ? 48.209 -10.774 -18.052 1.00 93.19 906 GLY A C 1
ATOM 6901 O O . GLY A 1 906 ? 48.680 -11.343 -17.066 1.00 93.19 906 GLY A O 1
ATOM 6902 N N . LEU A 1 907 ? 47.109 -11.199 -18.675 1.00 93.06 907 LEU A N 1
ATOM 6903 C CA . LEU A 1 907 ? 46.388 -12.414 -18.316 1.00 93.06 907 LEU A CA 1
ATOM 6904 C C . LEU A 1 907 ? 47.212 -13.652 -18.702 1.00 93.06 907 LEU A C 1
ATOM 6906 O O . LEU A 1 907 ? 47.805 -13.718 -19.779 1.00 93.06 907 LEU A O 1
ATOM 6910 N N . THR A 1 908 ? 47.258 -14.640 -17.814 1.00 93.88 908 THR A N 1
ATOM 6911 C CA . THR A 1 908 ? 47.958 -15.916 -18.008 1.00 93.88 908 THR A CA 1
ATOM 6912 C C . THR A 1 908 ? 46.953 -17.040 -18.243 1.00 93.88 908 THR A C 1
ATOM 6914 O O . THR A 1 908 ? 45.755 -16.851 -18.061 1.00 93.88 908 THR A O 1
ATOM 6917 N N . ASN A 1 909 ? 47.415 -18.226 -18.661 1.00 94.00 909 ASN A N 1
ATOM 6918 C CA . ASN A 1 909 ? 46.513 -19.363 -18.860 1.00 94.00 909 ASN A CA 1
ATOM 6919 C C . ASN A 1 909 ? 45.713 -19.657 -17.577 1.00 94.00 909 ASN A C 1
ATOM 6921 O O . ASN A 1 909 ? 46.304 -19.929 -16.530 1.00 94.00 909 ASN A O 1
ATOM 6925 N N . GLY A 1 910 ? 44.385 -19.649 -17.669 1.00 94.44 910 GLY A N 1
ATOM 6926 C CA . GLY A 1 910 ? 43.507 -19.816 -16.515 1.00 94.44 910 GLY A CA 1
ATOM 6927 C C . GLY A 1 910 ? 42.066 -19.403 -16.794 1.00 94.44 910 GLY A C 1
ATOM 6928 O O . GLY A 1 910 ? 41.759 -18.859 -17.853 1.00 94.44 910 GLY A O 1
ATOM 6929 N N . ASN A 1 911 ? 41.193 -19.671 -15.825 1.00 95.75 911 ASN A N 1
ATOM 6930 C CA . ASN A 1 911 ? 39.812 -19.200 -15.834 1.00 95.75 911 ASN A CA 1
ATOM 6931 C C . ASN A 1 911 ? 39.712 -17.906 -15.026 1.00 95.75 911 ASN A C 1
ATOM 6933 O O . ASN A 1 911 ? 40.336 -17.772 -13.967 1.00 95.75 911 ASN A O 1
ATOM 6937 N N . TYR A 1 912 ? 38.914 -16.980 -15.532 1.00 96.06 912 TYR A N 1
ATOM 6938 C CA . TYR A 1 912 ? 38.697 -15.668 -14.958 1.00 96.06 912 TYR A CA 1
ATOM 6939 C C . TYR A 1 912 ? 37.205 -15.414 -14.802 1.00 96.06 912 TYR A C 1
ATOM 6941 O O . TYR A 1 912 ? 36.442 -15.628 -15.741 1.00 96.06 912 TYR A O 1
ATOM 6949 N N . VAL A 1 913 ? 36.825 -14.914 -13.632 1.00 96.75 913 VAL A N 1
ATOM 6950 C CA . VAL A 1 913 ? 35.519 -14.322 -13.349 1.00 96.75 913 VAL A CA 1
ATOM 6951 C C . VAL A 1 913 ? 35.755 -12.852 -13.046 1.00 96.75 913 VAL A C 1
ATOM 6953 O O . VAL A 1 913 ? 36.548 -12.526 -12.157 1.00 96.75 913 VAL A O 1
ATOM 6956 N N . VAL A 1 914 ? 35.111 -11.968 -13.801 1.00 97.19 914 VAL A N 1
ATOM 6957 C CA . VAL A 1 914 ? 35.141 -10.523 -13.560 1.00 97.19 914 VAL A CA 1
ATOM 6958 C C . VAL A 1 914 ? 33.760 -10.114 -13.095 1.00 97.19 914 VAL A C 1
ATOM 6960 O O . VAL A 1 914 ? 32.803 -10.267 -13.843 1.00 97.19 914 VAL A O 1
ATOM 6963 N N . GLU A 1 915 ? 33.671 -9.605 -11.874 1.00 97.62 915 GLU A N 1
ATOM 6964 C CA . GLU A 1 915 ? 32.428 -9.104 -11.285 1.00 97.62 915 GLU A CA 1
ATOM 6965 C C . GLU A 1 915 ? 32.469 -7.579 -11.239 1.00 97.62 915 GLU A C 1
ATOM 6967 O O . GLU A 1 915 ? 33.520 -7.003 -10.932 1.00 97.62 915 GLU A O 1
ATOM 6972 N N . VAL A 1 916 ? 31.335 -6.930 -11.503 1.00 97.69 916 VAL A N 1
ATOM 6973 C CA . VAL A 1 916 ? 31.169 -5.475 -11.412 1.00 97.69 916 VAL A CA 1
ATOM 6974 C C . VAL A 1 916 ? 30.076 -5.101 -10.416 1.00 97.69 916 VAL A C 1
ATOM 6976 O O . VAL A 1 916 ? 29.067 -5.790 -10.282 1.00 97.69 916 VAL A O 1
ATOM 6979 N N . GLN A 1 917 ? 30.279 -3.978 -9.730 1.00 97.12 917 GLN A N 1
ATOM 6980 C CA . GLN A 1 917 ? 29.295 -3.342 -8.859 1.00 97.12 917 GLN A CA 1
ATOM 6981 C C . GLN A 1 917 ? 29.123 -1.883 -9.283 1.00 97.12 917 GLN A C 1
ATOM 6983 O O . GLN A 1 917 ? 30.116 -1.173 -9.441 1.00 97.12 917 GLN A O 1
ATOM 6988 N N . GLY A 1 918 ? 27.878 -1.437 -9.456 1.00 97.19 918 GLY A N 1
ATOM 6989 C CA . GLY A 1 918 ? 27.554 -0.076 -9.890 1.00 97.19 918 GLY A CA 1
ATOM 6990 C C . GLY A 1 918 ? 27.253 0.890 -8.744 1.00 97.19 918 GLY A C 1
ATOM 6991 O O . GLY A 1 918 ? 26.777 0.485 -7.682 1.00 97.19 918 GLY A O 1
ATOM 6992 N N . GLN A 1 919 ? 27.489 2.173 -9.000 1.00 96.81 919 GLN A N 1
ATOM 6993 C CA . GLN A 1 919 ? 27.052 3.309 -8.199 1.00 96.81 919 GLN A CA 1
ATOM 6994 C C . GLN A 1 919 ? 26.064 4.153 -9.019 1.00 96.81 919 GLN A C 1
ATOM 6996 O O . GLN A 1 919 ? 26.352 4.501 -10.170 1.00 96.81 919 GLN A O 1
ATOM 7001 N N . ASP A 1 920 ? 24.902 4.459 -8.444 1.00 95.75 920 ASP A N 1
ATOM 7002 C CA . ASP A 1 920 ? 23.837 5.210 -9.115 1.00 95.75 920 ASP A CA 1
ATOM 7003 C C . ASP A 1 920 ? 24.123 6.723 -9.216 1.00 95.75 920 ASP A C 1
ATOM 7005 O O . ASP A 1 920 ? 25.150 7.237 -8.756 1.00 95.75 920 ASP A O 1
ATOM 7009 N N . PHE A 1 921 ? 23.197 7.464 -9.828 1.00 95.81 921 PHE A N 1
ATOM 7010 C CA . PHE A 1 921 ? 23.319 8.913 -9.993 1.00 95.81 921 PHE A CA 1
ATOM 7011 C C . PHE A 1 921 ? 23.388 9.685 -8.667 1.00 95.81 921 PHE A C 1
ATOM 7013 O O . PHE A 1 921 ? 24.096 10.697 -8.592 1.00 95.81 921 PHE A O 1
ATOM 7020 N N . ALA A 1 922 ? 22.715 9.200 -7.622 1.00 94.25 922 ALA A N 1
ATOM 7021 C CA . ALA A 1 922 ? 22.725 9.789 -6.285 1.00 94.25 922 ALA A CA 1
ATOM 7022 C C . ALA A 1 922 ? 23.979 9.416 -5.470 1.00 94.25 922 ALA A C 1
ATOM 7024 O O . ALA A 1 922 ? 24.242 10.031 -4.438 1.00 94.25 922 ALA A O 1
ATOM 7025 N N . GLY A 1 923 ? 24.802 8.484 -5.961 1.00 93.19 923 GLY A N 1
ATOM 7026 C CA . GLY A 1 923 ? 26.039 8.052 -5.317 1.00 93.19 923 GLY A CA 1
ATOM 7027 C C . GLY A 1 923 ? 25.883 6.802 -4.446 1.00 93.19 923 GLY A C 1
ATOM 7028 O O . GLY A 1 923 ? 26.800 6.480 -3.685 1.00 93.19 923 GLY A O 1
ATOM 7029 N N . ASN A 1 924 ? 24.769 6.074 -4.541 1.00 93.75 924 ASN A N 1
ATOM 7030 C CA . ASN A 1 924 ? 24.562 4.844 -3.781 1.00 93.75 924 ASN A CA 1
ATOM 7031 C C . ASN A 1 924 ? 25.163 3.637 -4.506 1.00 93.75 924 ASN A C 1
ATOM 7033 O O . ASN A 1 924 ? 24.998 3.477 -5.713 1.00 93.75 924 ASN A O 1
ATOM 7037 N N . TRP A 1 925 ? 25.818 2.750 -3.758 1.00 96.19 925 TRP A N 1
ATOM 7038 C CA . TRP A 1 925 ? 26.333 1.483 -4.277 1.00 96.19 925 TRP A CA 1
ATOM 7039 C C . TRP A 1 925 ? 25.238 0.413 -4.335 1.00 96.19 925 TRP A C 1
ATOM 7041 O O . TRP A 1 925 ? 24.643 0.076 -3.312 1.00 96.19 925 TRP A O 1
ATOM 7051 N N . ILE A 1 926 ? 25.045 -0.200 -5.502 1.00 93.81 926 ILE A N 1
ATOM 7052 C CA . ILE A 1 926 ? 24.049 -1.256 -5.729 1.00 93.81 926 ILE A CA 1
ATOM 7053 C C . ILE A 1 926 ? 24.709 -2.621 -5.497 1.00 93.81 926 ILE A C 1
ATOM 7055 O O . ILE A 1 926 ? 25.123 -3.307 -6.424 1.00 93.81 926 ILE A O 1
ATOM 7059 N N . SER A 1 927 ? 24.891 -2.998 -4.230 1.00 88.19 927 SER A N 1
ATOM 7060 C CA . SER A 1 927 ? 25.623 -4.219 -3.838 1.00 88.19 927 SER A CA 1
ATOM 7061 C C . SER A 1 927 ? 24.848 -5.524 -4.004 1.00 88.19 927 SER A C 1
ATOM 7063 O O . SER A 1 927 ? 25.462 -6.588 -4.025 1.00 88.19 927 SER A O 1
ATOM 7065 N N . GLN A 1 928 ? 23.520 -5.457 -4.099 1.00 87.88 928 GLN A N 1
ATOM 7066 C CA . GLN A 1 928 ? 22.661 -6.642 -4.192 1.00 87.88 928 GLN A CA 1
ATOM 7067 C C . GLN A 1 928 ? 22.527 -7.178 -5.626 1.00 87.88 928 GLN A C 1
ATOM 7069 O O . GLN A 1 928 ? 22.081 -8.305 -5.814 1.00 87.88 928 GLN A O 1
ATOM 7074 N N . HIS A 1 929 ? 22.958 -6.400 -6.623 1.00 88.69 929 HIS A N 1
ATOM 7075 C CA . HIS A 1 929 ? 22.883 -6.745 -8.041 1.00 88.69 929 HIS A CA 1
ATOM 7076 C C . HIS A 1 929 ? 24.266 -6.590 -8.676 1.00 88.69 929 HIS A C 1
ATOM 7078 O O . HIS A 1 929 ? 24.616 -5.537 -9.211 1.00 88.69 929 HIS A O 1
ATOM 7084 N N . LEU A 1 930 ? 25.075 -7.642 -8.540 1.00 94.12 930 LEU A N 1
ATOM 7085 C CA . LEU A 1 930 ? 26.359 -7.762 -9.225 1.00 94.12 930 LEU A CA 1
ATOM 7086 C C . LEU A 1 930 ? 26.138 -8.429 -10.578 1.00 94.12 930 LEU A C 1
ATOM 7088 O O . LEU A 1 930 ? 25.411 -9.419 -10.658 1.00 94.12 930 LEU A O 1
ATOM 7092 N N . ASP A 1 931 ? 26.814 -7.929 -11.603 1.00 96.31 931 ASP A N 1
ATOM 7093 C CA . ASP A 1 931 ? 26.925 -8.626 -12.881 1.00 96.31 931 ASP A CA 1
ATOM 7094 C C . ASP A 1 931 ? 28.328 -9.214 -13.030 1.00 96.31 931 ASP A C 1
ATOM 7096 O O . ASP A 1 931 ? 29.300 -8.717 -12.444 1.00 96.31 931 ASP A O 1
ATOM 7100 N N . SER A 1 932 ? 28.446 -10.302 -13.784 1.00 95.25 932 SER A N 1
ATOM 7101 C CA . SER A 1 932 ? 29.715 -10.998 -13.939 1.00 95.25 932 SER A CA 1
ATOM 7102 C C . SER A 1 932 ? 29.874 -11.661 -15.294 1.00 95.25 932 SER A C 1
ATOM 7104 O O . SER A 1 932 ? 28.914 -12.129 -15.900 1.00 95.25 932 SER A O 1
ATOM 7106 N N . ILE A 1 933 ? 31.123 -11.753 -15.741 1.00 95.25 933 ILE A N 1
ATOM 7107 C CA . ILE A 1 933 ? 31.481 -12.480 -16.953 1.00 95.25 933 ILE A CA 1
ATOM 7108 C C . ILE A 1 933 ? 32.608 -13.468 -16.674 1.00 95.25 933 ILE A C 1
ATOM 7110 O O . ILE A 1 933 ? 33.613 -13.141 -16.033 1.00 95.25 933 ILE A O 1
ATOM 7114 N N . GLU A 1 934 ? 32.439 -14.683 -17.189 1.00 95.44 934 GLU A N 1
ATOM 7115 C CA . GLU A 1 934 ? 33.426 -15.751 -17.093 1.00 95.44 934 GLU A CA 1
ATOM 7116 C C . GLU A 1 934 ? 34.102 -15.991 -18.443 1.00 95.44 934 GLU A C 1
ATOM 7118 O O . GLU A 1 934 ? 33.447 -16.090 -19.484 1.00 95.44 934 GLU A O 1
ATOM 7123 N N . PHE A 1 935 ? 35.426 -16.127 -18.441 1.00 94.94 935 PHE A N 1
ATOM 7124 C CA . PHE A 1 935 ? 36.181 -16.490 -19.636 1.00 94.94 935 PHE A CA 1
ATOM 7125 C C . PHE A 1 935 ? 37.460 -17.256 -19.292 1.00 94.94 935 PHE A C 1
ATOM 7127 O O . PHE A 1 935 ? 37.962 -17.207 -18.170 1.00 94.94 935 PHE A O 1
ATOM 7134 N N . ALA A 1 936 ? 38.006 -17.973 -20.272 1.00 94.19 936 ALA A N 1
ATOM 7135 C CA . ALA A 1 936 ? 39.262 -18.697 -20.135 1.00 94.19 936 ALA A CA 1
ATOM 7136 C C . ALA A 1 936 ? 40.333 -18.103 -21.051 1.00 94.19 936 ALA A C 1
ATOM 7138 O O . ALA A 1 936 ? 40.071 -17.825 -22.221 1.00 94.19 936 ALA A O 1
ATOM 7139 N N . VAL A 1 937 ? 41.555 -17.968 -20.540 1.00 93.38 937 VAL A N 1
ATOM 7140 C CA . VAL A 1 937 ? 42.743 -17.690 -21.349 1.00 93.38 937 VAL A CA 1
ATOM 7141 C C . VAL A 1 937 ? 43.484 -19.000 -21.577 1.00 93.38 937 VAL A C 1
ATOM 7143 O O . VAL A 1 937 ? 43.836 -19.708 -20.632 1.00 93.38 937 VAL A O 1
ATOM 7146 N N . GLN A 1 938 ? 43.705 -19.341 -22.841 1.00 90.94 938 GLN A N 1
ATOM 7147 C CA . GLN A 1 938 ? 44.463 -20.509 -23.269 1.00 90.94 938 GLN A CA 1
ATOM 7148 C C . GLN A 1 938 ? 45.385 -20.095 -24.411 1.00 90.94 938 GLN A C 1
ATOM 7150 O O . GLN A 1 938 ? 44.949 -19.843 -25.533 1.00 90.94 938 GLN A O 1
ATOM 7155 N N . SER A 1 939 ? 46.683 -20.024 -24.136 1.00 77.06 939 SER A N 1
ATOM 7156 C CA . SER A 1 939 ? 47.678 -19.856 -25.191 1.00 77.06 939 SER A CA 1
ATOM 7157 C C . SER A 1 939 ? 47.689 -21.083 -26.107 1.00 77.06 939 SER A C 1
ATOM 7159 O O . SER A 1 939 ? 47.671 -22.227 -25.649 1.00 77.06 939 SER A O 1
ATOM 7161 N N . ASN A 1 940 ? 47.740 -20.840 -27.420 1.00 65.38 940 ASN A N 1
ATOM 7162 C CA . ASN A 1 940 ? 47.966 -21.868 -28.435 1.00 65.38 940 ASN A CA 1
ATOM 7163 C C . ASN A 1 940 ? 49.416 -22.368 -28.340 1.00 65.38 940 ASN A C 1
ATOM 7165 O O . ASN A 1 940 ? 50.252 -22.041 -29.180 1.00 65.38 940 ASN A O 1
ATOM 7169 N N . THR A 1 941 ? 49.737 -23.136 -27.305 1.00 55.59 941 THR A N 1
ATOM 7170 C CA . THR A 1 941 ? 50.986 -23.895 -27.233 1.00 55.59 941 THR A CA 1
ATOM 7171 C C . THR A 1 941 ? 50.645 -25.375 -27.190 1.00 55.59 941 THR A C 1
ATOM 7173 O O . THR A 1 941 ? 50.201 -25.883 -26.162 1.00 55.59 941 THR A O 1
ATOM 7176 N N . SER A 1 942 ? 50.822 -26.030 -28.340 1.00 37.19 942 SER A N 1
ATOM 7177 C CA . SER A 1 942 ? 51.016 -27.479 -28.447 1.00 37.19 942 SER A CA 1
ATOM 7178 C C . SER A 1 942 ? 52.226 -27.939 -27.648 1.00 37.19 942 SER A C 1
ATOM 7180 O O . SER A 1 942 ? 53.255 -27.226 -27.762 1.00 37.19 942 SER A O 1
#

Secondary structure (DSSP, 8-state):
-HHHHHHHTT--SSSGGGT-SS--SEEEEE-SSS-SEEEEE---SSTTS---TT--TTGGGGSHHHHHHHTSTTTHHHHHHHHHHHIIIIITSHHHHHHHHHHTTTTS-HHHHHHHHHHHHHHHHHHHHTS--S---EESSEE-SSSEEESSS---EEEE--TT-SEEEETTEEEEE-TTSEEEES-EEEEEE-TT-EEEEE-S----TTGGGSTT----TTSEEEESSEEESSS--SEE----S-TTS--SEEEEEEEEEES-GGGEEEEEEEEEESSEEEEEETTEEEEEES--TT--TTPPPSS---TTTTTSPEEEEE-GGGPPSEEEEEEEEEE-SSTT-S-EEEEEEEEEEE--TT-----SEEEEEEEEEESSGGG-S-EEEEEEEEEEE--S--EEEEEEPPSEEEEE-GGGPSEEEEEEEEE-TTEEEEE-TT-EEEE-TT-EEEESSEEEEE--SSS-EEEEEPTTPPPB---GGG---SPPBSPPB-EEEEES--S-EEEESEEEESB--TT-SEEEES-EEEEES-EEES-SS-SEEEES-EEEEES-EE--SS-TT--TTTTT-TTS--SEEEES---TTT--EEEES-EE--B-SS--SEEEE-PPTTTSPPEEEES-EE--BSSEEEEEESSEEEES-EEEEE---TTSSS----EEEEE-SS-SS-EEEEES-EEEEESEEEE-BTT-EEEEES-EEEEE-SS--STT------EEEE-----TT--B--EEEEES-EEES-S-SEES-S-TTS---EEEEES-EE-TTS---B-TTSSSBGGGGSSS-EES---B--GGGT--PBPTT-TTTT-BTTB-SSS-S--S-EEE----SSB--SEEEEEEE-TTEEEEEEEETT-PPPPPEE--SS--SS----EEEEEEES--SEEEEEEEEEEETTS-EEEEEEEEEEEEE-----

Mean predicted aligned error: 12.59 Å

Solvent-accessible surface area (backbone atoms only — not comparable to full-atom values): 47129 Å² total; per-residue (Å²): 88,74,62,39,54,40,36,64,48,39,43,73,54,59,10,61,60,44,22,42,88,81,49,69,35,54,48,79,45,61,43,95,90,52,67,63,75,40,85,39,88,35,85,68,78,57,54,79,45,92,54,56,57,90,58,69,76,58,39,26,40,67,31,68,71,47,30,56,52,49,60,27,79,88,37,35,33,53,41,52,52,39,40,51,48,44,34,65,72,40,63,72,26,73,62,39,55,50,50,52,54,61,74,34,61,92,75,57,55,72,72,56,53,50,51,52,51,52,46,51,51,53,22,40,56,49,51,56,73,71,51,47,79,51,42,49,81,48,68,82,55,52,81,50,94,90,35,33,39,39,82,52,46,55,64,45,38,33,35,37,32,24,54,68,44,54,22,32,22,50,74,82,40,77,32,55,68,46,83,87,31,38,34,34,33,55,63,44,77,46,74,74,38,48,53,70,41,66,31,38,31,39,43,81,56,71,84,66,83,72,56,75,37,30,66,86,51,76,83,59,94,80,46,47,76,41,35,33,32,32,19,39,70,79,86,76,50,68,22,76,59,67,42,69,94,39,77,74,57,29,46,37,32,37,39,38,37,35,77,46,77,34,88,60,34,87,35,41,79,42,31,40,31,38,38,28,47,35,33,7,38,40,31,24,46,52,52,43,77,74,46,72,40,46,51,63,89,87,63,54,69,77,48,52,17,78,35,76,63,61,75,75,62,42,78,37,68,49,78,44,80,44,68,41,86,66,53,42,64,38,70,41,27,43,23,38,39,36,17,32,47,49,43,52,54,79,59,44,44,38,35,47,32,30,36,32,32,30,39,75,92,85,52,76,73,51,56,31,24,52,36,55,45,37,37,35,17,12,56,21,57,91,62,33,72,56,76,74,35,73,39,72,46,53,36,35,26,69,44,77,69,65,38,78,45,58,42,71,52,67,76,40,81,44,75,49,46,41,91,51,15,22,31,32,33,76,39,45,30,32,34,40,68,71,12,32,43,37,37,37,46,36,21,19,37,24,40,36,68,78,26,37,44,36,29,32,14,32,43,38,37,53,29,35,95,61,28,32,24,36,40,28,39,57,82,89,57,73,65,34,86,37,46,66,98,77,33,64,80,56,70,65,33,69,49,42,18,38,22,42,34,30,44,67,11,74,40,90,21,34,42,22,22,30,40,40,34,24,22,50,28,99,56,4,24,37,18,29,30,53,12,32,39,41,39,30,44,30,36,49,43,78,36,67,31,15,44,31,22,29,36,29,28,18,34,38,40,29,54,23,44,36,61,53,50,59,59,95,90,58,45,31,45,83,41,65,47,47,63,59,34,22,49,32,38,38,42,67,57,38,52,55,90,79,32,42,38,37,41,30,46,28,39,38,38,33,35,53,11,53,11,29,39,31,37,37,49,35,28,48,85,92,68,33,48,34,35,33,44,33,46,27,40,39,57,23,13,19,14,25,36,27,33,35,16,30,16,33,39,37,28,48,26,40,38,30,50,19,42,54,50,84,37,35,92,70,88,78,68,14,15,49,25,32,42,39,86,48,64,66,71,30,32,39,36,39,16,27,24,38,34,37,47,25,28,17,54,31,39,27,30,43,35,19,27,35,44,39,18,18,26,28,39,38,40,30,38,66,60,54,90,41,90,78,62,53,90,62,53,29,12,44,38,27,23,47,63,103,49,96,85,60,40,48,18,44,28,36,43,36,29,16,21,30,41,34,65,28,51,27,64,68,20,63,49,36,54,96,84,75,53,73,41,28,65,38,38,36,16,25,32,30,27,79,76,36,54,80,46,62,54,56,81,48,93,51,37,64,72,71,41,42,52,70,59,42,76,31,59,49,51,70,56,59,53,96,78,70,37,68,59,71,41,92,86,27,54,24,62,60,35,28,89,82,32,53,30,15,31,84,56,83,69,30,23,42,62,41,66,89,72,63,67,68,25,64,60,37,58,52,62,32,46,38,30,39,58,54,34,22,30,33,32,40,26,55,71,87,49,70,70,48,75,80,44,76,23,47,89,61,79,65,68,78,71,63,40,56,56,42,79,49,74,52,68,82,54,63,75,45,79,44,39,42,37,30,36,12,18,33,77,74,67,51,71,36,80,90,35,66,29,63,45,77,43,33,29,46,66,94,70,131

Foldseek 3Di:
DVLLVCLLLLQPDCALSQLHPVHDFWDWDADPVRRDTDIDGHDGPRSLPLHDLQDDSCRSVVNVVVVCQCLPLVRVLVSLVVNLCCLPVPLLDVVNLVCLCVVCPVPDDPVSSVSSNVSSNSSSVNSNVVFALAWDKDWPFDDAPVFTEDQDLATKIKTFFGSLFQFKDKLLATWAADSRRITIDQKDKDWQFDLFDKKWKAFALDFPDQQCLAQPDDDDPNTDIFTPFEKDQPVPGRHYGDFDDDLQQGFFKMKIKDKTADQDLVFFPWKKKWKQKFQWKWKHKNSHTQDTDQFDPPDGRRGAGNDGDDDPNNVGTDMGIDDSVSDDHTMMMMMMMGGHNHSNDSMITITMIMMTIGGDPPDRNAFQAKFKIKMFRASDHSSDHDTSYIDIGIYHHNDDDAAEDEDEDDFEEDEAESNRPDHEYAAEYEQAQRYEYAYEFQYEYAYDAAHEDEYNHAYHLAYDLRRAYEYYHDGPDDFDFDQAVNFGDDDTDRHAYQAYAYECAADAHEHYRYEQERHGHLCANYHFEVYEYEAEQYEYYHYLFENYEYELYQYAAELYEYAESDDPPDQCVVSVNAAGREPYEYHDHHDFPPGEAEHEHYEHYEYEANYENYEYEAEAFPRGFGHEAYQYEYHEYLAEPYAYHAEHEYANYEAEHFAHDQRYPDDHTTEPEEHHDHDAPHEYAYFLYEAEHHLEPYAYWRQYEYEAAQAEYEAHAQARPYPVRDPWGGEHYEFWDPDVPIDGHQAYAHELAEDYNGQEHYTPAQDPPRRHRQYAYYLYEYEPNNPQDDPPPDPGGPCVRYDQYYYDAQCADPVVVPGGDGDPPGPQQCRHLRHGGHNPTDDWKAKDAPDDFPDQAQKGKIKIFGRQFFKKWKDKPPDDTDPIGGQAQGDDSPCRGGIDIDMHHRHDFDKIKMKMWTAGNSGDTPVVDIYIDIHGHDHPDD